Protein AF-A0A1I7H6X7-F1 (afdb_monomer_lite)

Secondary structure (DSSP, 8-state):
----PPPHHHHHHHHHHHHHHHHHHHHHTTS-----SEEPTTSEEEEEB---TT-HHHHHHHHHHHHHHHHHHT-SEEEPPTTTTT-----S-TTSHHHHHHHHS-B-TTSHHHHHHHHHHHHHT-EEEEEEEEEETTEEEEEEEEEEEE-TTS-EEEEE-SS--S-TTBPPP---EEEEETTEEEEE--THHHHH-HHHHHHHHHHT--EEEEEE---S-S--SSSSSS--HHHHHHHHHHHHHHHHHHH--EEEEEEBEEEEEEEPTTTSSEEEEEE---EEEEEETTEEEEEESEETTEEP-S--EEEE-SS-EESTTSPPPHHHH-TT--HHHHHHHHHHHHHHHHTT---------SS--EEEEEE-PPPTT-HHHHHHHHHHHHHHHHHTT-SEEE--TTTTT-SS---TTT-TT-SHHHHHHHH-B-SS-HHHHHHHHHHHHHT-EEEEEEEE--TT--EEEEETTTTTEEEEEEEEEEEEE-TTS-EEEEE-SS--GGGGGTEE-----EEEEETTEEEEE--THHHHH-HHHHHHHHHTTEEEEEEEE---S-HHHHHHHHHHIIIII--EEEEEE--EE-S-EETTTTEETT-EE----EEEEE-B-TTS-B---TTT--SEEEEESSTTSTTHHHHTT--SEEEEEE---TT-S---TT--HHHHHHHHHHHHHHHSTT---SSSS----------S--S-TT---EEES---TT-EEEEEEEEEETTEEEEEEEEE-SSS-----EEEEEGGGSS-SS----EEE-TTS-EEEPP-EEETTEEEE-GGG-----S-------------------------------------------------------------------PPPP---------------

pLDDT: mean 74.6, std 25.91, range [21.03, 98.88]

Foldseek 3Di:
DDDDDPPPVNVVVVVVVVVVVVVVVVVVVPDDLQQDLKQFFLQEKFWQAAADAQCLVVLLVVVVVQLVVSLVSNHAEYAAAAASRHFAAADADLPDPRLCSQLVVAEAQPGPSLQVVLVSLLVSQHKYKYWGWHYDVPDSSATFTWIWIRGNNSDIDIDGAQQDNRHDRHDHDQAWDWDQDSNGIETEHEACCQQFPVLNLVLSLLVPAQEYEYRYEDFLPADPQPPPPDRDPQLVQQSVLLRVFLSQLQALHKYFYYYYAAATDDQDPVPRTHPTHHWTQTWTWHDDLAGIDTQWQDDPSGGDTHDTDMIIGRGMDRSPPRDRHCSPPFPLDCLVLLLVLLVVLQVCVVVVHDLWDFDAFQQFFWEKFFAAAADALCLPVLLVVVVVQLVVCLVVLGAEYEYAFASSHFDWAADCVPDPQRTDQSSQQVPAAAVVGDSLQVVLVSLQVSQHKYKYWGWHADPVGWDWFQQPPPPRDIDTATFTWIWIHGNNSDIDIDGASGDDDRNSSHYDGDSDWDWDQDPRWIETEHEACCQLHPCSSLLSCQSVTAAEYEYRYEDQGDLSSCCSRNVSSCVNSLHWYWYYYYAAAGYDQDPVVRAGPSGGTQTQTWGKHADADPVRDQHANPVRSHRMDTFDQHPNYPCCVPCPRRDGDMTIDRYGSGGRGGDVSSPDSNSSSLSSLVSCVVPPPPDDRPDDPDNSPDVDPPDPDDPPPAFDKDKDDDDDPAKDWDFPDWDDDPFAIDTWTDIDDPDDDDFWIKMWGALVRPPDNPDWWWFDADPVGDTHTFDWDQDPRITIHGDVRDDGDDDDTTDDDDDDDDDDDDDDDPDDDDYDDDDDDDDDDDDDDDDDDDDDDDDDDDDDDDDDDDDDDDDDDDDDDDDDDDDDDDDDDDDDD

Structure (mmCIF, N/CA/C/O backbone):
data_AF-A0A1I7H6X7-F1
#
_entry.id   AF-A0A1I7H6X7-F1
#
loop_
_atom_site.group_PDB
_atom_site.id
_atom_site.type_symbol
_atom_site.label_atom_id
_atom_site.label_alt_id
_atom_site.label_comp_id
_atom_site.label_asym_id
_atom_site.label_entity_id
_atom_site.label_seq_id
_atom_site.pdbx_PDB_ins_code
_atom_site.Cartn_x
_atom_site.Cartn_y
_atom_site.Cartn_z
_atom_site.occupancy
_atom_site.B_iso_or_equiv
_atom_site.auth_seq_id
_atom_site.auth_comp_id
_atom_site.auth_asym_id
_atom_site.auth_atom_id
_atom_site.pdbx_PDB_model_num
ATOM 1 N N . MET A 1 1 ? -55.659 23.088 49.151 1.00 31.97 1 MET A N 1
ATOM 2 C CA . MET A 1 1 ? -56.418 23.938 48.207 1.00 31.97 1 MET A CA 1
ATOM 3 C C . MET A 1 1 ? -56.781 23.114 46.980 1.00 31.97 1 MET A C 1
ATOM 5 O O . MET A 1 1 ? -55.893 22.635 46.300 1.00 31.97 1 MET A O 1
ATOM 9 N N . ASN A 1 2 ? -58.086 22.910 46.794 1.00 30.80 2 ASN A N 1
ATOM 10 C CA . ASN A 1 2 ? -58.845 22.495 45.610 1.00 30.80 2 ASN A CA 1
ATOM 11 C C . ASN A 1 2 ? -58.194 21.657 44.495 1.00 30.80 2 ASN A C 1
ATOM 13 O O . ASN A 1 2 ? -57.480 22.168 43.637 1.00 30.80 2 ASN A O 1
ATOM 17 N N . ASN A 1 3 ? -58.695 20.418 44.410 1.00 39.78 3 ASN A N 1
ATOM 18 C CA . ASN A 1 3 ? -59.071 19.731 43.174 1.00 39.78 3 ASN A CA 1
ATOM 19 C C . ASN A 1 3 ? -59.472 20.715 42.059 1.00 39.78 3 ASN A C 1
ATOM 21 O O . ASN A 1 3 ? -60.599 21.213 42.028 1.00 39.78 3 ASN A O 1
ATOM 25 N N . LYS A 1 4 ? -58.587 20.927 41.089 1.00 40.12 4 LYS A N 1
ATOM 26 C CA . LYS A 1 4 ? -58.998 21.261 39.727 1.00 40.12 4 LYS A CA 1
ATOM 27 C C . LYS A 1 4 ? -58.548 20.118 38.836 1.00 40.12 4 LYS A C 1
ATOM 29 O O . LYS A 1 4 ? -57.389 20.040 38.451 1.00 40.12 4 LYS A O 1
ATOM 34 N N . ARG A 1 5 ? -59.493 19.224 38.523 1.00 46.19 5 ARG A N 1
ATOM 35 C CA . ARG A 1 5 ? -59.381 18.335 37.363 1.00 46.19 5 ARG A CA 1
ATOM 36 C C . ARG A 1 5 ? -59.012 19.215 36.170 1.00 46.19 5 ARG A C 1
ATOM 38 O O . ARG A 1 5 ? -59.800 20.098 35.821 1.00 46.19 5 ARG A O 1
ATOM 45 N N . LEU A 1 6 ? -57.844 18.993 35.561 1.00 42.28 6 LEU A N 1
ATOM 46 C CA . LEU A 1 6 ? -57.601 19.513 34.220 1.00 42.28 6 LEU A CA 1
ATOM 47 C C . LEU A 1 6 ? -58.774 19.042 33.358 1.00 42.28 6 LEU A C 1
ATOM 49 O O . LEU A 1 6 ? -59.101 17.854 33.326 1.00 42.28 6 LEU A O 1
ATOM 53 N N . SER A 1 7 ? -59.475 19.984 32.728 1.00 57.25 7 SER A N 1
ATOM 54 C CA . SER A 1 7 ? -60.558 19.623 31.817 1.00 57.25 7 SER A CA 1
ATOM 55 C C . SER A 1 7 ? -59.994 18.716 30.719 1.00 57.25 7 SER A C 1
ATOM 57 O O . SER A 1 7 ? -58.844 18.895 30.315 1.00 57.25 7 SER A O 1
ATOM 59 N N . LYS A 1 8 ? -60.792 17.775 30.194 1.00 48.25 8 LYS A N 1
ATOM 60 C CA . LYS A 1 8 ? -60.383 16.928 29.054 1.00 48.25 8 LYS A CA 1
ATOM 61 C C . LYS A 1 8 ? -59.762 17.751 27.913 1.00 48.25 8 LYS A C 1
ATOM 63 O O . LYS A 1 8 ? -58.825 17.289 27.282 1.00 48.25 8 LYS A O 1
ATOM 68 N N . LYS A 1 9 ? -60.218 18.994 27.707 1.00 47.84 9 LYS A N 1
ATOM 69 C CA . LYS A 1 9 ? -59.660 19.922 26.709 1.00 47.84 9 LYS A CA 1
ATOM 70 C C . LYS A 1 9 ? -58.225 20.366 27.016 1.00 47.84 9 LYS A C 1
ATOM 72 O O . LYS A 1 9 ? -57.430 20.467 26.095 1.00 47.84 9 LYS A O 1
ATOM 77 N N . ALA A 1 10 ? -57.881 20.591 28.285 1.00 48.34 10 ALA A N 1
ATOM 78 C CA . ALA A 1 10 ? -56.528 20.972 28.691 1.00 48.34 10 ALA A CA 1
ATOM 79 C C . ALA A 1 10 ? -55.545 19.791 28.593 1.00 48.34 10 ALA A C 1
ATOM 81 O O . ALA A 1 10 ? -54.411 19.980 28.172 1.00 48.34 10 ALA A O 1
ATOM 82 N N . LEU A 1 11 ? -55.999 18.569 28.898 1.00 47.72 11 LEU A N 1
ATOM 83 C CA . LEU A 1 11 ? -55.197 17.353 28.718 1.00 47.72 11 LEU A CA 1
ATOM 84 C C . LEU A 1 11 ? -54.934 17.060 27.230 1.00 47.72 11 LEU A C 1
ATOM 86 O O . LEU A 1 11 ? -53.812 16.745 26.856 1.00 47.72 11 LEU A O 1
ATOM 90 N N . VAL A 1 12 ? -55.948 17.238 26.374 1.00 61.28 12 VAL A N 1
ATOM 91 C CA . VAL A 1 12 ? -55.813 17.102 24.912 1.00 61.28 12 VAL A CA 1
ATOM 92 C C . VAL A 1 12 ? -54.891 18.175 24.329 1.00 61.28 12 VAL A C 1
ATOM 94 O O . VAL A 1 12 ? -54.122 17.870 23.424 1.00 61.28 12 VAL A O 1
ATOM 97 N N . MET A 1 13 ? -54.909 19.404 24.858 1.00 54.19 13 MET A N 1
ATOM 98 C CA . MET A 1 13 ? -53.988 20.466 24.433 1.00 54.19 13 MET A CA 1
ATOM 99 C C . MET A 1 13 ? -52.534 20.157 24.798 1.00 54.19 13 MET A C 1
ATOM 101 O O . MET A 1 13 ? -51.664 20.339 23.958 1.00 54.19 13 MET A O 1
ATOM 105 N N . VAL A 1 14 ? -52.271 19.659 26.011 1.00 58.41 14 VAL A N 1
ATOM 106 C CA . VAL A 1 14 ? -50.914 19.273 26.439 1.00 58.41 14 VAL A CA 1
ATOM 107 C C . VAL A 1 14 ? -50.413 18.071 25.640 1.00 58.41 14 VAL A C 1
ATOM 109 O O . VAL A 1 14 ? -49.290 18.102 25.153 1.00 58.41 14 VAL A O 1
ATOM 112 N N . LEU A 1 15 ? -51.257 17.056 25.428 1.00 52.25 15 LEU A N 1
ATOM 113 C CA . LEU A 1 15 ? -50.909 15.904 24.591 1.00 52.25 15 LEU A CA 1
ATOM 114 C C . LEU A 1 15 ? -50.680 16.304 23.133 1.00 52.25 15 LEU A C 1
ATOM 116 O O . LEU A 1 15 ? -49.720 15.836 22.543 1.00 52.25 15 LEU A O 1
ATOM 120 N N . SER A 1 16 ? -51.495 17.204 22.573 1.00 53.12 16 SER A N 1
ATOM 121 C CA . SER A 1 16 ? -51.290 17.712 21.210 1.00 53.12 16 SER A CA 1
ATOM 122 C C . SER A 1 16 ? -50.018 18.545 21.111 1.00 53.12 16 SER A C 1
ATOM 124 O O . SER A 1 16 ? -49.319 18.440 20.115 1.00 53.12 16 SER A O 1
ATOM 126 N N . LEU A 1 17 ? -49.678 19.341 22.130 1.00 46.53 17 LEU A N 1
ATOM 127 C CA . LEU A 1 17 ? -48.431 20.107 22.163 1.00 46.53 17 LEU A CA 1
ATOM 128 C C . LEU A 1 17 ? -47.205 19.187 22.250 1.00 46.53 17 LEU A C 1
ATOM 130 O O . LEU A 1 17 ? -46.254 19.406 21.514 1.00 46.53 17 LEU A O 1
ATOM 134 N N . ILE A 1 18 ? -47.249 18.132 23.073 1.00 53.28 18 ILE A N 1
ATOM 135 C CA . ILE A 1 18 ? -46.191 17.109 23.144 1.00 53.28 18 ILE A CA 1
ATOM 136 C C . ILE A 1 18 ? -46.084 16.373 21.808 1.00 53.28 18 ILE A C 1
ATOM 138 O O . ILE A 1 18 ? -44.989 16.251 21.280 1.00 53.28 18 ILE A O 1
ATOM 142 N N . PHE A 1 19 ? -47.210 15.970 21.212 1.00 45.06 19 PHE A N 1
ATOM 143 C CA . PHE A 1 19 ? -47.220 15.315 19.904 1.00 45.06 19 PHE A CA 1
ATOM 144 C C . PHE A 1 19 ? -46.699 16.243 18.809 1.00 45.06 19 PHE A C 1
ATOM 146 O O . PHE A 1 19 ? -45.991 15.790 17.928 1.00 45.06 19 PHE A O 1
ATOM 153 N N . THR A 1 20 ? -46.999 17.542 18.876 1.00 39.69 20 THR A N 1
ATOM 154 C CA . THR A 1 20 ? -46.531 18.522 17.890 1.00 39.69 20 THR A CA 1
ATOM 155 C C . THR A 1 20 ? -45.043 18.785 18.084 1.00 39.69 20 THR A C 1
ATOM 157 O O . THR A 1 20 ? -44.326 18.805 17.101 1.00 39.69 20 THR A O 1
ATOM 160 N N . ILE A 1 21 ? -44.541 18.912 19.317 1.00 40.44 21 ILE A N 1
ATOM 161 C CA . ILE A 1 21 ? -43.106 19.065 19.612 1.00 40.44 21 ILE A CA 1
ATOM 162 C C . ILE A 1 21 ? -42.331 17.810 19.193 1.00 40.44 21 ILE A C 1
ATOM 164 O O . ILE A 1 21 ? -41.343 17.944 18.480 1.00 40.44 21 ILE A O 1
ATOM 168 N N . SER A 1 22 ? -42.808 16.609 19.539 1.00 36.62 22 SER A N 1
ATOM 169 C CA . SER A 1 22 ? -42.220 15.339 19.093 1.00 36.62 22 SER A CA 1
ATOM 170 C C . SER A 1 22 ? -42.261 15.195 17.575 1.00 36.62 22 SER A C 1
ATOM 172 O O . SER A 1 22 ? -41.242 14.852 16.995 1.00 36.62 22 SER A O 1
ATOM 174 N N . TYR A 1 23 ? -43.384 15.527 16.925 1.00 36.34 23 TYR A N 1
ATOM 175 C CA . TYR A 1 23 ? -43.516 15.459 15.468 1.00 36.34 23 TYR A CA 1
ATOM 176 C C . TYR A 1 23 ? -42.608 16.480 14.770 1.00 36.34 23 TYR A C 1
ATOM 178 O O . TYR A 1 23 ? -41.973 16.150 13.775 1.00 36.34 23 TYR A O 1
ATOM 186 N N . THR A 1 24 ? -42.487 17.691 15.328 1.00 35.56 24 THR A N 1
ATOM 187 C CA . THR A 1 24 ? -41.616 18.755 14.801 1.00 35.56 24 THR A CA 1
ATOM 188 C C . THR A 1 24 ? -40.138 18.383 14.970 1.00 35.56 24 THR A C 1
ATOM 190 O O . THR A 1 24 ? -39.366 18.577 14.038 1.00 35.56 24 THR A O 1
ATOM 193 N N . LEU A 1 25 ? -39.751 17.777 16.103 1.00 35.75 25 LEU A N 1
ATOM 194 C CA . LEU A 1 25 ? -38.408 17.225 16.345 1.00 35.75 25 LEU A CA 1
ATOM 195 C C . LEU A 1 25 ? -38.080 16.077 15.381 1.00 35.75 25 LEU A C 1
ATOM 197 O O . LEU A 1 25 ? -37.001 16.076 14.796 1.00 35.75 25 LEU A O 1
ATOM 201 N N . THR A 1 26 ? -39.015 15.151 15.134 1.00 33.75 26 THR A N 1
ATOM 202 C CA . THR A 1 26 ? -38.820 14.089 14.131 1.00 33.75 26 THR A CA 1
ATOM 203 C C . THR A 1 26 ? -38.744 14.629 12.705 1.00 33.75 26 THR A C 1
ATOM 205 O O . THR A 1 26 ? -37.977 14.104 11.911 1.00 33.75 26 THR A O 1
ATOM 208 N N . THR A 1 27 ? -39.480 15.695 12.364 1.00 32.78 27 THR A N 1
ATOM 209 C CA . THR A 1 27 ? -39.373 16.318 11.033 1.00 32.78 27 THR A CA 1
ATOM 210 C C . THR A 1 27 ? -38.119 17.176 10.864 1.00 32.78 27 THR A C 1
ATOM 212 O O . THR A 1 27 ? -37.673 17.328 9.735 1.00 32.78 27 THR A O 1
ATOM 215 N N . PHE A 1 28 ? -37.522 17.696 11.946 1.00 36.50 28 PHE A N 1
ATOM 216 C CA . PHE A 1 28 ? -36.198 18.336 11.900 1.00 36.50 28 PHE A CA 1
ATOM 217 C C . PHE A 1 28 ? -35.056 17.309 11.807 1.00 36.50 28 PHE A C 1
ATOM 219 O O . PHE A 1 28 ? -34.058 17.600 11.162 1.00 36.50 28 PHE A O 1
ATOM 226 N N . LYS A 1 29 ? -35.212 16.097 12.369 1.00 36.62 29 LYS A N 1
ATOM 227 C CA . LYS A 1 29 ? -34.261 14.978 12.174 1.00 36.62 29 LYS A CA 1
ATOM 228 C C . LYS A 1 29 ? -34.338 14.344 10.767 1.00 36.62 29 LYS A C 1
ATOM 230 O O . LYS A 1 29 ? -33.468 13.558 10.423 1.00 36.62 29 LYS A O 1
ATOM 235 N N . ALA A 1 30 ? -35.348 14.675 9.953 1.00 31.22 30 ALA A N 1
ATOM 236 C CA . ALA A 1 30 ? -35.587 14.075 8.632 1.00 31.22 30 ALA A CA 1
ATOM 237 C C . ALA A 1 30 ? -35.355 15.040 7.448 1.00 31.22 30 ALA A C 1
ATOM 239 O O . ALA A 1 30 ? -35.985 14.898 6.396 1.00 31.22 30 ALA A O 1
ATOM 240 N N . GLU A 1 31 ? -34.473 16.035 7.592 1.00 34.81 31 GLU A N 1
ATOM 241 C CA . GLU A 1 31 ? -33.836 16.634 6.415 1.00 34.81 31 GLU A CA 1
ATOM 242 C C . GLU A 1 31 ? -32.860 15.605 5.834 1.00 34.81 31 GLU A C 1
ATOM 244 O O . GLU A 1 31 ? -32.104 14.975 6.570 1.00 34.81 31 GLU A O 1
ATOM 249 N N . ALA A 1 32 ? -32.903 15.387 4.516 1.00 37.00 32 ALA A N 1
ATOM 250 C CA . ALA A 1 32 ? -31.919 14.545 3.845 1.00 37.00 32 ALA A CA 1
ATOM 251 C C . ALA A 1 32 ? -30.519 15.028 4.250 1.00 37.00 32 ALA A C 1
ATOM 253 O O . ALA A 1 32 ? -30.224 16.200 4.011 1.00 37.00 32 ALA A O 1
ATOM 254 N N . LYS A 1 33 ? -29.697 14.161 4.873 1.00 45.56 33 LYS A N 1
ATOM 255 C CA . LYS A 1 33 ? -28.297 14.458 5.218 1.00 45.56 33 LYS A CA 1
ATOM 256 C C . LYS A 1 33 ? -27.623 14.994 3.956 1.00 45.56 33 LYS A C 1
ATOM 258 O O . LYS A 1 33 ? -27.317 14.250 3.027 1.00 45.56 33 LYS A O 1
ATOM 263 N N . THR A 1 34 ? -27.470 16.311 3.862 1.00 45.78 34 THR A N 1
ATOM 264 C CA . THR A 1 34 ? -26.656 16.908 2.814 1.00 45.78 34 THR A CA 1
ATOM 265 C C . THR A 1 34 ? -25.229 16.632 3.227 1.00 45.78 34 THR A C 1
ATOM 267 O O . THR A 1 34 ? -24.783 17.220 4.211 1.00 45.78 34 THR A O 1
ATOM 270 N N . ASN A 1 35 ? -24.547 15.728 2.523 1.00 60.66 35 ASN A N 1
ATOM 271 C CA . ASN A 1 35 ? -23.136 15.469 2.783 1.00 60.66 35 ASN A CA 1
ATOM 272 C C . ASN A 1 35 ? -22.387 16.806 2.800 1.00 60.66 35 ASN A C 1
ATOM 274 O O . ASN A 1 35 ? -22.379 17.542 1.807 1.00 60.66 35 ASN A O 1
ATOM 278 N N . SER A 1 36 ? -21.814 17.137 3.953 1.00 69.81 36 SER A N 1
ATOM 279 C CA . SER A 1 36 ? -20.851 18.206 4.079 1.00 69.81 36 SER A CA 1
ATOM 280 C C . SER A 1 36 ? -19.581 17.732 3.394 1.00 69.81 36 SER A C 1
ATOM 282 O O . SER A 1 36 ? -18.878 16.841 3.859 1.00 69.81 36 SER A O 1
ATOM 284 N N . ASP A 1 37 ? -19.273 18.364 2.269 1.00 82.19 37 ASP A N 1
ATOM 285 C CA . ASP A 1 37 ? -18.022 18.183 1.532 1.00 82.19 37 ASP A CA 1
ATOM 286 C C . ASP A 1 37 ? -16.785 18.678 2.326 1.00 82.19 37 ASP A C 1
ATOM 288 O O . ASP A 1 37 ? -15.657 18.629 1.829 1.00 82.19 37 ASP A O 1
ATOM 292 N N . ILE A 1 38 ? -17.003 19.188 3.543 1.00 90.69 38 ILE A N 1
ATOM 293 C CA . ILE A 1 38 ? -16.049 19.894 4.389 1.00 90.69 38 ILE A CA 1
ATOM 294 C C . ILE A 1 38 ? -16.152 19.366 5.827 1.00 90.69 38 ILE A C 1
ATOM 296 O O . ILE A 1 38 ? -17.246 19.299 6.386 1.00 90.69 38 ILE A O 1
ATOM 300 N N . ILE A 1 39 ? -15.007 19.068 6.440 1.00 94.50 39 ILE A N 1
ATOM 301 C CA . ILE A 1 39 ? -14.871 18.922 7.895 1.00 94.50 39 ILE A CA 1
ATOM 302 C C . ILE A 1 39 ? -14.344 20.252 8.430 1.00 94.50 39 ILE A C 1
ATOM 304 O O . ILE A 1 39 ? -13.241 20.677 8.071 1.00 94.50 39 ILE A O 1
ATOM 308 N N . GLY A 1 40 ? -15.127 20.924 9.266 1.00 95.00 40 GLY A N 1
ATOM 309 C CA . GLY A 1 40 ? -14.754 22.187 9.883 1.00 95.00 40 GLY A CA 1
ATOM 310 C C . GLY A 1 40 ? -13.533 22.047 10.787 1.00 95.00 40 GLY A C 1
ATOM 311 O O . GLY A 1 40 ? -13.153 20.956 11.217 1.00 95.00 40 GLY A O 1
ATOM 312 N N . LYS A 1 41 ? -12.883 23.174 11.083 1.00 95.81 41 LYS A N 1
ATOM 313 C CA . LYS A 1 41 ? -11.812 23.198 12.083 1.00 95.81 41 LYS A CA 1
ATOM 314 C C . LYS A 1 41 ? -12.345 22.658 13.419 1.00 95.81 41 LYS A C 1
ATOM 316 O O . LYS A 1 41 ? -13.419 23.066 13.841 1.00 95.81 41 LYS A O 1
ATOM 321 N N . ASP A 1 42 ? -11.553 21.815 14.075 1.00 96.56 42 ASP A N 1
ATOM 322 C CA . ASP A 1 42 ? -11.867 21.168 15.351 1.00 96.56 42 ASP A CA 1
ATOM 323 C C . ASP A 1 42 ? -13.015 20.130 15.318 1.00 96.56 42 ASP A C 1
ATOM 325 O O . ASP A 1 42 ? -13.368 19.596 16.365 1.00 96.56 42 ASP A O 1
ATOM 329 N N . GLU A 1 43 ? -13.561 19.776 14.145 1.00 97.31 43 GLU A N 1
ATOM 330 C CA . GLU A 1 43 ? -14.683 18.826 14.024 1.00 97.31 43 GLU A CA 1
ATOM 331 C C . GLU A 1 43 ? -14.261 17.342 13.957 1.00 97.31 43 GLU A C 1
ATOM 333 O O . GLU A 1 43 ? -15.085 16.466 14.218 1.00 97.31 43 GLU A O 1
ATOM 338 N N . LEU A 1 44 ? -12.994 17.034 13.657 1.00 98.19 44 LEU A N 1
ATOM 339 C CA . LEU A 1 44 ? -12.445 15.672 13.649 1.00 98.19 44 LEU A CA 1
ATOM 340 C C . LEU A 1 44 ? -11.328 15.545 14.682 1.00 98.19 44 LEU A C 1
ATOM 342 O O . LEU A 1 44 ? -10.366 16.320 14.669 1.00 98.19 44 LEU A O 1
ATOM 346 N N . ALA A 1 45 ? -11.426 14.530 15.538 1.00 98.12 45 ALA A N 1
ATOM 347 C CA . ALA A 1 45 ? -10.466 14.283 16.598 1.00 98.12 45 ALA A CA 1
ATOM 348 C C . ALA A 1 45 ? -9.929 12.848 16.620 1.00 98.12 45 ALA A C 1
ATOM 350 O O . ALA A 1 45 ? -10.642 11.880 16.364 1.00 98.12 45 ALA A O 1
ATOM 351 N N . VAL A 1 46 ? -8.660 12.731 16.998 1.00 98.12 46 VAL A N 1
ATOM 352 C CA . VAL A 1 46 ? -7.983 11.483 17.367 1.00 98.12 46 VAL A CA 1
ATOM 353 C C . VAL A 1 46 ? -7.446 11.616 18.792 1.00 98.12 46 VAL A C 1
ATOM 355 O O . VAL A 1 46 ? -7.164 12.726 19.253 1.00 98.12 46 VAL A O 1
ATOM 358 N N . VAL A 1 47 ? -7.291 10.504 19.503 1.00 97.19 47 VAL A N 1
ATOM 359 C CA . VAL A 1 47 ? -6.899 10.497 20.918 1.00 97.19 47 VAL A CA 1
ATOM 360 C C . VAL A 1 47 ? -5.603 9.718 21.115 1.00 97.19 47 VAL A C 1
ATOM 362 O O . VAL A 1 47 ? -5.530 8.517 20.852 1.00 97.19 47 VAL A O 1
ATOM 365 N N . ASN A 1 48 ? -4.584 10.378 21.666 1.00 95.00 48 ASN A N 1
ATOM 366 C CA . ASN A 1 48 ? -3.511 9.646 22.333 1.00 95.00 48 ASN A CA 1
ATOM 367 C C . ASN A 1 48 ? -4.083 9.124 23.651 1.00 95.00 48 ASN A C 1
ATOM 369 O O . ASN A 1 48 ? -4.281 9.905 24.580 1.00 95.00 48 ASN A O 1
ATOM 373 N N . PHE A 1 49 ? -4.394 7.834 23.726 1.00 95.88 49 PHE A N 1
ATOM 374 C CA . PHE A 1 49 ? -5.117 7.278 24.870 1.00 95.88 49 PHE A CA 1
ATOM 375 C C . PHE A 1 49 ? -4.216 6.383 25.719 1.00 95.88 49 PHE A C 1
ATOM 377 O O . PHE A 1 49 ? -3.571 5.473 25.197 1.00 95.88 49 PHE A O 1
ATOM 384 N N . MET A 1 50 ? -4.157 6.652 27.024 1.00 94.88 50 MET A N 1
ATOM 385 C CA . MET A 1 50 ? -3.439 5.818 27.986 1.00 94.88 50 MET A CA 1
ATOM 386 C C . MET A 1 50 ? -4.431 4.898 28.689 1.00 94.88 50 MET A C 1
ATOM 388 O O . MET A 1 50 ? -5.292 5.360 29.436 1.00 94.88 50 MET A O 1
ATOM 392 N N . THR A 1 51 ? -4.293 3.596 28.470 1.00 95.00 51 THR A N 1
ATOM 393 C CA . THR A 1 51 ? -5.121 2.576 29.115 1.00 95.00 51 THR A CA 1
ATOM 394 C C . THR A 1 51 ? -4.594 2.225 30.502 1.00 95.00 51 THR A C 1
ATOM 396 O O . THR A 1 51 ? -3.393 2.231 30.773 1.00 95.00 51 THR A O 1
ATOM 399 N N . LYS A 1 52 ? -5.507 1.844 31.393 1.00 95.25 52 LYS A N 1
ATOM 400 C CA . LYS A 1 52 ? -5.219 0.992 32.545 1.00 95.25 52 LYS A CA 1
ATOM 401 C C . LYS A 1 52 ? -5.536 -0.442 32.150 1.00 95.25 52 LYS A C 1
ATOM 403 O O . LYS A 1 52 ? -6.702 -0.815 32.023 1.00 95.25 52 LYS A O 1
ATOM 408 N N . TRP A 1 53 ? -4.491 -1.228 31.928 1.00 95.56 53 TRP A N 1
ATOM 409 C CA . TRP A 1 53 ? -4.621 -2.597 31.444 1.00 95.56 53 TRP A CA 1
ATOM 410 C C . TRP A 1 53 ? -5.549 -3.449 32.328 1.00 95.56 53 TRP A C 1
ATOM 412 O O . TRP A 1 53 ? -5.351 -3.539 33.541 1.00 95.56 53 TRP A O 1
ATOM 422 N N . GLY A 1 54 ? -6.563 -4.061 31.717 1.00 94.12 54 GLY A N 1
ATOM 423 C CA . GLY A 1 54 ? -7.576 -4.898 32.364 1.00 94.12 54 GLY A CA 1
ATOM 424 C C . GLY A 1 54 ? -8.636 -4.148 33.185 1.00 94.12 54 GLY A C 1
ATOM 425 O O . GLY A 1 54 ? -9.600 -4.768 33.620 1.00 94.12 54 GLY A O 1
ATOM 426 N N . ASP A 1 55 ? -8.508 -2.833 33.396 1.00 96.38 55 ASP A N 1
ATOM 427 C CA . ASP A 1 55 ? -9.477 -2.027 34.155 1.00 96.38 55 ASP A CA 1
ATOM 428 C C . ASP A 1 55 ? -10.463 -1.331 33.207 1.00 96.38 55 ASP A C 1
ATOM 430 O O . ASP A 1 55 ? -10.367 -0.135 32.910 1.00 96.38 55 ASP A O 1
ATOM 434 N N . LYS A 1 56 ? -11.418 -2.123 32.710 1.00 96.25 56 LYS A N 1
ATOM 435 C CA . LYS A 1 56 ? -12.431 -1.681 31.745 1.00 96.25 56 LYS A CA 1
ATOM 436 C C . LYS A 1 56 ? -13.230 -0.472 32.231 1.00 96.25 56 LYS A C 1
ATOM 438 O O . LYS A 1 56 ? -13.457 0.467 31.472 1.00 96.25 56 LYS A O 1
ATOM 443 N N . GLU A 1 57 ? -13.636 -0.464 33.498 1.00 97.44 57 GLU A N 1
ATOM 444 C CA . GLU A 1 57 ? -14.437 0.627 34.060 1.00 97.44 57 GLU A CA 1
ATOM 445 C C . GLU A 1 57 ? -13.654 1.947 34.077 1.00 97.44 57 GLU A C 1
ATOM 447 O O . GLU A 1 57 ? -14.177 2.984 33.656 1.00 97.44 57 GLU A O 1
ATOM 452 N N . ALA A 1 58 ? -12.390 1.926 34.514 1.00 97.88 58 ALA A N 1
ATOM 453 C CA . ALA A 1 58 ? -11.564 3.126 34.517 1.00 97.88 58 ALA A CA 1
ATOM 454 C C . ALA A 1 58 ? -11.291 3.655 33.103 1.00 97.88 58 ALA A C 1
ATOM 456 O O . ALA A 1 58 ? -11.312 4.872 32.902 1.00 97.88 58 ALA A O 1
ATOM 457 N N . ASN A 1 59 ? -11.069 2.763 32.136 1.00 98.38 59 ASN A N 1
ATOM 458 C CA . ASN A 1 59 ? -10.845 3.143 30.744 1.00 98.38 59 ASN A CA 1
ATOM 459 C C . ASN A 1 59 ? -12.092 3.781 30.130 1.00 98.38 59 ASN A C 1
ATOM 461 O O . ASN A 1 59 ? -11.997 4.874 29.578 1.00 98.38 59 ASN A O 1
ATOM 465 N N . ILE A 1 60 ? -13.270 3.168 30.299 1.00 98.56 60 ILE A N 1
ATOM 466 C CA . ILE A 1 60 ? -14.541 3.724 29.809 1.00 98.56 60 ILE A CA 1
ATOM 467 C C . ILE A 1 60 ? -14.801 5.105 30.419 1.00 98.56 60 ILE A C 1
ATOM 469 O O . ILE A 1 60 ? -15.199 6.019 29.704 1.00 98.56 60 ILE A O 1
ATOM 473 N N . ASN A 1 61 ? -14.558 5.292 31.719 1.00 98.50 61 ASN A N 1
ATOM 474 C CA . ASN A 1 61 ? -14.728 6.603 32.351 1.00 98.50 61 ASN A CA 1
ATOM 475 C C . ASN A 1 61 ? -13.771 7.651 31.758 1.00 98.50 61 ASN A C 1
ATOM 477 O O . ASN A 1 61 ? -14.205 8.753 31.444 1.00 98.50 61 ASN A O 1
ATOM 481 N N . SER A 1 62 ? -12.506 7.295 31.513 1.00 98.25 62 SER A N 1
ATOM 482 C CA . SER A 1 62 ? -11.562 8.204 30.852 1.00 98.25 62 SER A CA 1
ATOM 483 C C . SER A 1 62 ? -11.950 8.505 29.401 1.00 98.25 62 SER A C 1
ATOM 485 O O . SER A 1 62 ? -11.773 9.633 28.950 1.00 98.25 62 SER A O 1
ATOM 487 N N . MET A 1 63 ? -12.482 7.528 28.660 1.00 98.69 63 MET A N 1
ATOM 488 C CA . MET A 1 63 ? -13.010 7.761 27.313 1.00 98.69 63 MET A CA 1
ATOM 489 C C . MET A 1 63 ? -14.166 8.763 27.350 1.00 98.69 63 MET A C 1
ATOM 491 O O . MET A 1 63 ? -14.208 9.665 26.519 1.00 98.69 63 MET A O 1
ATOM 495 N N . ILE A 1 64 ? -15.068 8.647 28.329 1.00 98.75 64 ILE A N 1
ATOM 496 C CA . ILE A 1 64 ? -16.181 9.586 28.517 1.00 98.75 64 ILE A CA 1
ATOM 497 C C . ILE A 1 64 ? -15.664 10.996 28.805 1.00 98.75 64 ILE A C 1
ATOM 499 O O . ILE A 1 64 ? -16.142 11.932 28.173 1.00 98.75 64 ILE A O 1
ATOM 503 N N . ASP A 1 65 ? -14.640 11.155 29.648 1.00 98.50 65 ASP A N 1
ATOM 504 C CA . ASP A 1 65 ? -14.020 12.466 29.895 1.00 98.50 65 ASP A CA 1
ATOM 505 C C . ASP A 1 65 ? -13.497 13.104 28.587 1.00 98.50 65 ASP A C 1
ATOM 507 O O . ASP A 1 65 ? -13.713 14.291 28.332 1.00 98.50 65 ASP A O 1
ATOM 511 N N . TYR A 1 66 ? -12.859 12.314 27.713 1.00 98.56 66 TYR A N 1
ATOM 512 C CA . TYR A 1 66 ? -12.402 12.783 26.396 1.00 98.56 66 TYR A CA 1
ATOM 513 C C . TYR A 1 66 ? -13.553 13.101 25.439 1.00 98.56 66 TYR A C 1
ATOM 515 O O . TYR A 1 66 ? -13.473 14.071 24.686 1.00 98.56 66 TYR A O 1
ATOM 523 N N . ILE A 1 67 ? -14.620 12.303 25.460 1.00 98.81 67 ILE A N 1
ATOM 524 C CA . ILE A 1 67 ? -15.839 12.527 24.675 1.00 98.81 67 ILE A CA 1
ATOM 525 C C . ILE A 1 67 ? -16.515 13.837 25.107 1.00 98.81 67 ILE A C 1
ATOM 527 O O . ILE A 1 67 ? -16.898 14.642 24.257 1.00 98.81 67 ILE A O 1
ATOM 531 N N . GLU A 1 68 ? -16.602 14.101 26.412 1.00 98.69 68 GLU A N 1
ATOM 532 C CA . GLU A 1 68 ? -17.107 15.360 26.961 1.00 98.69 68 GLU A CA 1
ATOM 533 C C . GLU A 1 68 ? -16.215 16.547 26.571 1.00 98.69 68 GLU A C 1
ATOM 535 O O . GLU A 1 68 ? -16.714 17.599 26.157 1.00 98.69 68 GLU A O 1
ATOM 540 N N . GLU A 1 69 ? -14.889 16.404 26.658 1.00 98.31 69 GLU A N 1
ATOM 541 C CA . GLU A 1 69 ? -13.946 17.427 26.195 1.00 98.31 69 GLU A CA 1
ATOM 542 C C . GLU A 1 69 ? -14.137 17.730 24.700 1.00 98.31 69 GLU A C 1
ATOM 544 O O . GLU A 1 69 ? -14.184 18.897 24.302 1.00 98.31 69 GLU A O 1
ATOM 549 N N . ALA A 1 70 ? -14.277 16.690 23.879 1.00 98.25 70 ALA A N 1
ATOM 550 C CA . ALA A 1 70 ? -14.467 16.788 22.438 1.00 98.25 70 ALA A CA 1
ATOM 551 C C . ALA A 1 70 ? -15.783 17.491 22.085 1.00 98.25 70 ALA A C 1
ATOM 553 O O . ALA A 1 70 ? -15.776 18.451 21.310 1.00 98.25 70 ALA A O 1
ATOM 554 N N . HIS A 1 71 ? -16.885 17.103 22.729 1.00 98.31 71 HIS A N 1
ATOM 555 C CA . HIS A 1 71 ? -18.174 17.775 22.583 1.00 98.31 71 HIS A CA 1
ATOM 556 C C . HIS A 1 71 ? -18.071 19.273 22.912 1.00 98.31 71 HIS A C 1
ATOM 558 O O . HIS A 1 71 ? -18.516 20.119 22.135 1.00 98.31 71 HIS A O 1
ATOM 564 N N . ASN A 1 72 ? -17.399 19.628 24.014 1.00 97.88 72 ASN A N 1
ATOM 565 C CA . ASN A 1 72 ? -17.192 21.025 24.412 1.00 97.88 72 ASN A CA 1
ATOM 566 C C . ASN A 1 72 ? -16.346 21.834 23.408 1.00 97.88 72 ASN A C 1
ATOM 568 O O . ASN A 1 72 ? -16.446 23.064 23.378 1.00 97.88 72 ASN A O 1
ATOM 572 N N . LYS A 1 73 ? -15.520 21.171 22.590 1.00 96.38 73 LYS A N 1
ATOM 573 C CA . LYS A 1 73 ? -14.747 21.786 21.498 1.00 96.38 73 LYS A CA 1
ATOM 574 C C . LYS A 1 73 ? -15.492 21.823 20.160 1.00 96.38 73 LYS A C 1
ATOM 576 O O . LYS A 1 73 ? -14.997 22.456 19.233 1.00 96.38 73 LYS A O 1
ATOM 581 N N . GLY A 1 74 ? -16.674 21.212 20.066 1.00 96.81 74 GLY A N 1
ATOM 582 C CA . GLY A 1 74 ? -17.453 21.132 18.829 1.00 96.81 74 GLY A CA 1
ATOM 583 C C . GLY A 1 74 ? -17.038 19.992 17.898 1.00 96.81 74 GLY A C 1
ATOM 584 O O . GLY A 1 74 ? -17.368 20.039 16.717 1.00 96.81 74 GLY A O 1
ATOM 585 N N . VAL A 1 75 ? -16.340 18.976 18.413 1.00 98.31 75 VAL A N 1
ATOM 586 C CA . VAL A 1 75 ? -15.996 17.770 17.649 1.00 98.31 75 VAL A CA 1
ATOM 587 C C . VAL A 1 75 ? -17.275 17.058 17.195 1.00 98.31 75 VAL A C 1
ATOM 589 O O . VAL A 1 75 ? -18.235 16.937 17.956 1.00 98.31 75 VAL A O 1
ATOM 592 N N . LYS A 1 76 ? -17.271 16.581 15.949 1.00 97.88 76 LYS A N 1
ATOM 593 C CA . LYS A 1 76 ? -18.344 15.803 15.312 1.00 97.88 76 LYS A CA 1
ATOM 594 C C . LYS A 1 76 ? -17.980 14.343 15.085 1.00 97.88 76 LYS A C 1
ATOM 596 O O . LYS A 1 76 ? -18.867 13.502 14.981 1.00 97.88 76 LYS A O 1
ATOM 601 N N . MET A 1 77 ? -16.690 14.028 15.073 1.00 98.62 77 MET A N 1
ATOM 602 C CA . MET A 1 77 ? -16.192 12.662 15.000 1.00 98.62 77 MET A CA 1
ATOM 603 C C . MET A 1 77 ? -14.942 12.507 15.863 1.00 98.62 77 MET A C 1
ATOM 605 O O . MET A 1 77 ? -13.949 13.203 15.646 1.00 98.62 77 MET A O 1
ATOM 609 N N . ILE A 1 78 ? -14.979 11.585 16.823 1.00 98.75 78 ILE A N 1
ATOM 610 C CA . ILE A 1 78 ? -13.845 11.236 17.683 1.00 98.75 78 ILE A CA 1
ATOM 611 C C . ILE A 1 78 ? -13.441 9.776 17.472 1.00 98.75 78 ILE A C 1
ATOM 613 O O . ILE A 1 78 ? -14.273 8.869 17.488 1.00 98.75 78 ILE A O 1
ATOM 617 N N . LEU A 1 79 ? -12.141 9.562 17.289 1.00 98.88 79 LEU A N 1
ATOM 618 C CA . LEU A 1 79 ? -11.527 8.251 17.133 1.00 98.88 79 LEU A CA 1
ATOM 619 C C . LEU A 1 79 ? -10.628 7.941 18.331 1.00 98.88 79 LEU A C 1
ATOM 621 O O . LEU A 1 79 ? -9.680 8.679 18.601 1.00 98.88 79 LEU A O 1
ATOM 625 N N . PHE A 1 80 ? -10.898 6.825 19.002 1.00 98.81 80 PHE A N 1
ATOM 626 C CA . PHE A 1 80 ? -10.038 6.238 20.024 1.00 98.81 80 PHE A CA 1
ATOM 627 C C . PHE A 1 80 ? -9.140 5.133 19.444 1.00 98.81 80 PHE A C 1
ATOM 629 O O . PHE A 1 80 ? -9.436 4.575 18.382 1.00 98.81 80 PHE A O 1
ATOM 636 N N . PRO A 1 81 ? -8.034 4.799 20.134 1.00 98.44 81 PRO A N 1
ATOM 637 C CA . PRO A 1 81 ? -7.132 3.732 19.716 1.00 98.44 81 PRO A CA 1
ATOM 638 C C . PRO A 1 81 ? -7.723 2.319 19.715 1.00 98.44 81 PRO A C 1
ATOM 640 O O . PRO A 1 81 ? -8.793 2.046 20.258 1.00 98.44 81 PRO A O 1
ATOM 643 N N . GLU A 1 82 ? -6.962 1.405 19.115 1.00 98.25 82 GLU A N 1
ATOM 644 C CA . GLU A 1 82 ? -7.200 -0.036 19.181 1.00 98.25 82 GLU A CA 1
ATOM 645 C C . GLU A 1 82 ? -7.165 -0.506 20.641 1.00 98.25 82 GLU A C 1
ATOM 647 O O . GLU A 1 82 ? -6.304 -0.079 21.411 1.00 98.25 82 GLU A O 1
ATOM 652 N N . MET A 1 83 ? -8.090 -1.397 21.015 1.00 97.88 83 MET A N 1
ATOM 653 C CA . MET A 1 83 ? -8.186 -1.965 22.366 1.00 97.88 83 MET A CA 1
ATOM 654 C C . MET A 1 83 ? -8.258 -0.918 23.500 1.00 97.88 83 MET A C 1
ATOM 656 O O . MET A 1 83 ? -7.841 -1.187 24.627 1.00 97.88 83 MET A O 1
ATOM 660 N N . SER A 1 84 ? -8.810 0.274 23.244 1.00 97.94 84 SER A N 1
ATOM 661 C CA . SER A 1 84 ? -8.913 1.355 24.235 1.00 97.94 84 SER A CA 1
ATOM 662 C C . SER A 1 84 ? -9.792 1.005 25.440 1.00 97.94 84 SER A C 1
ATOM 664 O O . SER A 1 84 ? -9.620 1.587 26.506 1.00 97.94 84 SER A O 1
ATOM 666 N N . VAL A 1 85 ? -10.718 0.051 25.307 1.00 98.38 85 VAL A N 1
ATOM 667 C CA . VAL A 1 85 ? -11.603 -0.360 26.410 1.00 98.38 85 VAL A CA 1
ATOM 668 C C . VAL A 1 85 ? -10.857 -1.175 27.471 1.00 98.38 85 VAL A C 1
ATOM 670 O O . VAL A 1 85 ? -11.093 -0.997 28.663 1.00 98.38 85 VAL A O 1
ATOM 673 N N . THR A 1 86 ? -9.916 -2.034 27.081 1.00 96.56 86 THR A N 1
ATOM 674 C CA . THR A 1 86 ? -9.270 -2.992 28.000 1.00 96.56 86 THR A CA 1
ATOM 675 C C . THR A 1 86 ? -7.759 -2.816 28.136 1.00 96.56 86 THR A C 1
ATOM 677 O O . THR A 1 86 ? -7.178 -3.310 29.099 1.00 96.56 86 THR A O 1
ATOM 680 N N . GLY A 1 87 ? -7.102 -2.134 27.200 1.00 95.25 87 GLY A N 1
ATOM 681 C CA . GLY A 1 87 ? -5.656 -2.234 26.999 1.00 95.25 87 GLY A CA 1
ATOM 682 C C . GLY A 1 87 ? -5.295 -3.347 26.015 1.00 95.25 87 GLY A C 1
ATOM 683 O O . GLY A 1 87 ? -6.076 -4.268 25.757 1.00 95.25 87 GLY A O 1
ATOM 684 N N . TYR A 1 88 ? -4.100 -3.244 25.445 1.00 95.88 88 TYR A N 1
ATOM 685 C CA . TYR A 1 88 ? -3.618 -4.090 24.365 1.00 95.88 88 TYR A CA 1
ATOM 686 C C . TYR A 1 88 ? -3.378 -5.535 24.815 1.00 95.88 88 TYR A C 1
ATOM 688 O O . TYR A 1 88 ? -2.977 -5.817 25.952 1.00 95.88 88 TYR A O 1
ATOM 696 N N . ALA A 1 89 ? -3.588 -6.468 23.887 1.00 94.44 89 ALA A N 1
ATOM 697 C CA . ALA A 1 89 ? -3.397 -7.890 24.118 1.00 94.44 89 ALA A CA 1
ATOM 698 C C . ALA A 1 89 ? -2.672 -8.543 22.943 1.00 94.44 89 ALA A C 1
ATOM 700 O O . ALA A 1 89 ? -3.193 -8.598 21.834 1.00 94.44 89 ALA A O 1
ATOM 701 N N . SER A 1 90 ? -1.487 -9.103 23.197 1.00 93.56 90 SER A N 1
ATOM 702 C CA . SER A 1 90 ? -0.796 -9.968 22.242 1.00 93.56 90 SER A CA 1
ATOM 703 C C . SER A 1 90 ? -0.367 -11.278 22.902 1.00 93.56 90 SER A C 1
ATOM 705 O O . SER A 1 90 ? 0.535 -11.291 23.743 1.00 93.56 90 SER A O 1
ATOM 707 N N . SER A 1 91 ? -1.038 -12.383 22.562 1.00 93.81 91 SER A N 1
ATOM 708 C CA . SER A 1 91 ? -0.749 -13.713 23.106 1.00 93.81 91 SER A CA 1
ATOM 709 C C . SER A 1 91 ? -1.294 -14.834 22.220 1.00 93.81 91 SER A C 1
ATOM 711 O O . SER A 1 91 ? -2.373 -14.735 21.647 1.00 93.81 91 SER A O 1
ATOM 713 N N . SER A 1 92 ? -0.559 -15.943 22.145 1.00 95.06 92 SER A N 1
ATOM 714 C CA . SER A 1 92 ? -1.058 -17.203 21.570 1.00 95.06 92 SER A CA 1
ATOM 715 C C . SER A 1 92 ? -1.240 -18.303 22.613 1.00 95.06 92 SER A C 1
ATOM 717 O O . SER A 1 92 ? -1.582 -19.419 22.251 1.00 95.06 92 SER A O 1
ATOM 719 N N . GLU A 1 93 ? -1.023 -18.001 23.897 1.00 96.00 93 GLU A N 1
ATOM 720 C CA . GLU A 1 93 ? -1.088 -18.976 24.988 1.00 96.00 93 GLU A CA 1
ATOM 721 C C . GLU A 1 93 ? -2.425 -18.849 25.736 1.00 96.00 93 GLU A C 1
ATOM 723 O O . GLU A 1 93 ? -2.568 -17.913 26.537 1.00 96.00 93 GLU A O 1
ATOM 728 N N . PRO A 1 94 ? -3.387 -19.782 25.566 1.00 95.62 94 PRO A N 1
ATOM 729 C CA . PRO A 1 94 ? -4.727 -19.669 26.159 1.00 95.62 94 PRO A CA 1
ATOM 730 C C . PRO A 1 94 ? -4.737 -19.566 27.688 1.00 95.62 94 PRO A C 1
ATOM 732 O O . PRO A 1 94 ? -5.648 -19.012 28.296 1.00 95.62 94 PRO A O 1
ATOM 735 N N . SER A 1 95 ? -3.705 -20.091 28.354 1.00 95.19 95 SER A N 1
ATOM 736 C CA . SER A 1 95 ? -3.586 -20.006 29.811 1.00 95.19 95 SER A CA 1
ATOM 737 C C . SER A 1 95 ? -3.093 -18.650 30.323 1.00 95.19 95 SER A C 1
ATOM 739 O O . SER A 1 95 ? -3.190 -18.410 31.530 1.00 95.19 95 SER A O 1
ATOM 741 N N . SER A 1 96 ? -2.531 -17.804 29.453 1.00 95.56 96 SER A N 1
ATOM 742 C CA . SER A 1 96 ? -1.980 -16.498 29.832 1.00 95.56 96 SER A CA 1
ATOM 743 C C . SER A 1 96 ? -3.077 -15.521 30.257 1.00 95.56 96 SER A C 1
ATOM 745 O O . SER A 1 96 ? -4.189 -15.555 29.739 1.00 95.56 96 SER A O 1
ATOM 747 N N . GLU A 1 97 ? -2.754 -14.625 31.190 1.00 95.12 97 GLU A N 1
ATOM 748 C CA . GLU A 1 97 ? -3.683 -13.571 31.622 1.00 95.12 97 GLU A CA 1
ATOM 749 C C . GLU A 1 97 ? -4.040 -12.603 30.487 1.00 95.12 97 GLU A C 1
ATOM 751 O O . GLU A 1 97 ? -5.167 -12.134 30.429 1.00 95.12 97 GLU A O 1
ATOM 756 N N . VAL A 1 98 ? -3.121 -12.376 29.540 1.00 95.31 98 VAL A N 1
ATOM 757 C CA . VAL A 1 98 ? -3.353 -11.539 28.352 1.00 95.31 98 VAL A CA 1
ATOM 758 C C . VAL A 1 98 ? -4.426 -12.125 27.449 1.00 95.31 98 VAL A C 1
ATOM 760 O O . VAL A 1 98 ? -5.344 -11.418 27.048 1.00 95.31 98 VAL A O 1
ATOM 763 N N . TYR A 1 99 ? -4.320 -13.422 27.157 1.00 97.44 99 TYR A N 1
ATOM 764 C CA . TYR A 1 99 ? -5.302 -14.126 26.340 1.00 97.44 99 TYR A CA 1
ATOM 765 C C . TYR A 1 99 ? -6.671 -14.115 27.026 1.00 97.44 99 TYR A C 1
ATOM 767 O O . TYR A 1 99 ? -7.673 -13.767 26.411 1.00 97.44 99 TYR A O 1
ATOM 775 N N . LYS A 1 100 ? -6.708 -14.478 28.313 1.00 97.00 100 LYS A N 1
ATOM 776 C CA . LYS A 1 100 ? -7.954 -14.533 29.083 1.00 97.00 100 LYS A CA 1
ATOM 777 C C . LYS A 1 100 ? -8.628 -13.178 29.176 1.00 97.00 100 LYS A C 1
ATOM 779 O O . LYS A 1 100 ? -9.813 -13.111 28.911 1.00 97.00 100 LYS A O 1
ATOM 784 N N . MET A 1 101 ? -7.877 -12.115 29.466 1.00 96.44 101 MET A N 1
ATOM 785 C CA . MET A 1 101 ? -8.414 -10.755 29.489 1.00 96.44 101 MET A CA 1
ATOM 786 C C . MET A 1 101 ? -9.098 -10.423 28.159 1.00 96.44 101 MET A C 1
ATOM 788 O O . MET A 1 101 ? -10.259 -10.030 28.161 1.00 96.44 101 MET A O 1
ATOM 792 N N . ALA A 1 102 ? -8.423 -10.662 27.030 1.00 96.62 102 ALA A N 1
ATOM 793 C CA . ALA A 1 102 ? -8.964 -10.318 25.718 1.00 96.62 102 ALA A CA 1
ATOM 794 C C . ALA A 1 102 ? -10.263 -11.070 25.371 1.00 96.62 102 ALA A C 1
ATOM 796 O O . ALA A 1 102 ? -11.101 -10.516 24.666 1.00 96.62 102 ALA A O 1
ATOM 797 N N . VAL A 1 103 ? -10.434 -12.307 25.851 1.00 97.94 103 VAL A N 1
ATOM 798 C CA . VAL A 1 103 ? -11.601 -13.156 25.549 1.00 97.94 103 VAL A CA 1
ATOM 799 C C . VAL A 1 103 ? -12.720 -13.024 26.589 1.00 97.94 103 VAL A C 1
ATOM 801 O O . VAL A 1 103 ? -13.896 -13.021 26.231 1.00 97.94 103 VAL A O 1
ATOM 804 N N . GLU A 1 104 ? -12.380 -12.923 27.875 1.00 96.75 104 GLU A N 1
ATOM 805 C CA . GLU A 1 104 ? -13.341 -12.839 28.984 1.00 96.75 104 GLU A CA 1
ATOM 806 C C . GLU A 1 104 ? -13.993 -11.452 29.073 1.00 96.75 104 GLU A C 1
ATOM 808 O O . GLU A 1 104 ? -15.168 -11.361 29.422 1.00 96.75 104 GLU A O 1
ATOM 813 N N . GLU A 1 105 ? -13.269 -10.387 28.708 1.00 96.50 105 GLU A N 1
ATOM 814 C CA . GLU A 1 105 ? -13.798 -9.016 28.675 1.00 96.50 105 GLU A CA 1
ATOM 815 C C . GLU A 1 105 ? -14.482 -8.652 27.350 1.00 96.50 105 GLU A C 1
ATOM 817 O O . GLU A 1 105 ? -15.005 -7.543 27.226 1.00 96.50 105 GLU A O 1
ATOM 822 N N . ALA A 1 106 ? -14.489 -9.562 26.369 1.00 97.75 106 ALA A N 1
ATOM 823 C CA . ALA A 1 106 ? -15.124 -9.337 25.077 1.00 97.75 106 ALA A CA 1
ATOM 824 C C . ALA A 1 106 ? -16.643 -9.170 25.227 1.00 97.75 106 ALA A C 1
ATOM 826 O O . ALA A 1 106 ? -17.322 -9.989 25.852 1.00 97.75 106 ALA A O 1
ATOM 827 N N . GLU A 1 107 ? -17.187 -8.126 24.608 1.00 97.81 107 GLU A N 1
ATOM 828 C CA . GLU A 1 107 ? -18.618 -7.814 24.638 1.00 97.81 107 GLU A CA 1
ATOM 829 C C . GLU A 1 107 ? -19.241 -8.015 23.255 1.00 97.81 107 GLU A C 1
ATOM 831 O O . GLU A 1 107 ? -18.571 -7.892 22.233 1.00 97.81 107 GLU A O 1
ATOM 836 N N . TYR A 1 108 ? -20.529 -8.358 23.207 1.00 97.62 108 TYR A N 1
ATOM 837 C CA . TYR A 1 108 ? -21.271 -8.365 21.945 1.00 97.62 108 TYR A CA 1
ATOM 838 C C . TYR A 1 108 ? -21.417 -6.941 21.392 1.00 97.62 108 TYR A C 1
ATOM 840 O O . TYR A 1 108 ? -21.272 -5.962 22.127 1.00 97.62 108 TYR A O 1
ATOM 848 N N . ILE A 1 109 ? -21.776 -6.826 20.111 1.00 94.56 109 ILE A N 1
ATOM 849 C CA . ILE A 1 109 ? -22.056 -5.534 19.469 1.00 94.56 109 ILE A CA 1
ATOM 850 C C . ILE A 1 109 ? -23.151 -4.720 20.186 1.00 94.56 109 ILE A C 1
ATOM 852 O O . ILE A 1 109 ? -23.097 -3.495 20.204 1.00 94.56 109 ILE A O 1
ATOM 856 N N . ASP A 1 110 ? -24.110 -5.402 20.824 1.00 93.50 110 ASP A N 1
ATOM 857 C CA . ASP A 1 110 ? -25.170 -4.840 21.674 1.00 93.50 110 ASP A CA 1
ATOM 858 C C . ASP A 1 110 ? -24.832 -4.929 23.180 1.00 93.50 110 ASP A C 1
ATOM 860 O O . ASP A 1 110 ? -25.716 -5.006 24.030 1.00 93.50 110 ASP A O 1
ATOM 864 N N . GLY A 1 111 ? -23.540 -4.962 23.521 1.00 96.50 111 GLY A N 1
ATOM 865 C CA . GLY A 1 111 ? -23.041 -5.039 24.891 1.00 96.50 111 GLY A CA 1
ATOM 866 C C . GLY A 1 111 ? -23.125 -3.719 25.674 1.00 96.50 111 GLY A C 1
ATOM 867 O O . GLY A 1 111 ? -23.329 -2.649 25.097 1.00 96.50 111 GLY A O 1
ATOM 868 N N . PRO A 1 112 ? -22.912 -3.760 27.002 1.00 97.75 112 PRO A N 1
ATOM 869 C CA . PRO A 1 112 ? -23.116 -2.609 27.885 1.00 97.75 112 PRO A CA 1
ATOM 870 C C . PRO A 1 112 ? -22.199 -1.418 27.577 1.00 97.75 112 PRO A C 1
ATOM 872 O O . PRO A 1 112 ? -22.609 -0.270 27.766 1.00 97.75 112 PRO A O 1
ATOM 875 N N . THR A 1 113 ? -20.970 -1.651 27.103 1.00 98.19 113 THR A N 1
ATOM 876 C CA . THR A 1 113 ? -20.081 -0.558 26.679 1.00 98.19 113 THR A CA 1
ATOM 877 C C . THR A 1 113 ? -20.632 0.129 25.433 1.00 98.19 113 THR A C 1
ATOM 879 O O . THR A 1 113 ? -20.705 1.357 25.403 1.00 98.19 113 THR A O 1
ATOM 882 N N . ALA A 1 114 ? -21.074 -0.650 24.443 1.00 98.00 114 ALA A N 1
ATOM 883 C CA . ALA A 1 114 ? -21.649 -0.131 23.207 1.00 98.00 114 ALA A CA 1
ATOM 884 C C . ALA A 1 114 ? -22.948 0.642 23.464 1.00 98.00 114 ALA A C 1
ATOM 886 O O . ALA A 1 114 ? -23.075 1.767 22.993 1.00 98.00 114 ALA A O 1
ATOM 887 N N . GLU A 1 115 ? -23.861 0.110 24.283 1.00 98.25 115 GLU A N 1
ATOM 888 C CA . GLU A 1 115 ? -25.096 0.808 24.675 1.00 98.25 115 GLU A CA 1
ATOM 889 C C . GLU A 1 115 ? -24.800 2.165 25.332 1.00 98.25 115 GLU A C 1
ATOM 891 O O . GLU A 1 115 ? -25.393 3.182 24.967 1.00 98.25 115 GLU A O 1
ATOM 896 N N . LYS A 1 116 ? -23.843 2.202 26.269 1.00 98.44 116 LYS A N 1
ATOM 897 C CA . LYS A 1 116 ? -23.466 3.430 26.980 1.00 98.44 116 LYS A CA 1
ATOM 898 C C . LYS A 1 116 ? -22.850 4.471 26.044 1.00 98.44 116 LYS A C 1
ATOM 900 O O . LYS A 1 116 ? -23.186 5.648 26.136 1.00 98.44 116 LYS A O 1
ATOM 905 N N . ILE A 1 117 ? -21.930 4.064 25.169 1.00 98.69 117 ILE A N 1
ATOM 906 C CA . ILE A 1 117 ? -21.276 4.986 24.231 1.00 98.69 117 ILE A CA 1
ATOM 907 C C . ILE A 1 117 ? -22.255 5.449 23.142 1.00 98.69 117 ILE A C 1
ATOM 909 O O . ILE A 1 117 ? -22.227 6.622 22.779 1.00 98.69 117 ILE A O 1
ATOM 913 N N . ALA A 1 118 ? -23.162 4.585 22.683 1.00 98.38 118 ALA A N 1
ATOM 914 C CA . ALA A 1 118 ? -24.214 4.933 21.730 1.00 98.38 118 ALA A CA 1
ATOM 915 C C . ALA A 1 118 ? -25.206 5.962 22.289 1.00 98.38 118 ALA A C 1
ATOM 917 O O . ALA A 1 118 ? -25.571 6.902 21.585 1.00 98.38 118 ALA A O 1
ATOM 918 N N . GLU A 1 119 ? -25.593 5.844 23.564 1.00 98.44 119 GLU A N 1
ATOM 919 C CA . GLU A 1 119 ? -26.415 6.861 24.234 1.00 98.44 119 GLU A CA 1
ATOM 920 C C . GLU A 1 119 ? -25.705 8.224 24.243 1.00 98.44 119 GLU A C 1
ATOM 922 O O . GLU A 1 119 ? -26.308 9.250 23.928 1.00 98.44 119 GLU A O 1
ATOM 927 N N . ILE A 1 120 ? -24.405 8.243 24.550 1.00 98.62 120 ILE A N 1
ATOM 928 C CA . ILE A 1 120 ? -23.610 9.476 24.550 1.00 98.62 120 ILE A CA 1
ATOM 929 C C . ILE A 1 120 ? -23.469 10.046 23.128 1.00 98.62 120 ILE A C 1
ATOM 931 O O . ILE A 1 120 ? -23.548 11.263 22.957 1.00 98.62 120 ILE A O 1
ATOM 935 N N . ALA A 1 121 ? -23.306 9.191 22.116 1.00 98.56 121 ALA A N 1
ATOM 936 C CA . ALA A 1 121 ? -23.231 9.588 20.712 1.00 98.56 121 ALA A CA 1
ATOM 937 C C . ALA A 1 121 ? -24.510 10.310 20.239 1.00 98.56 121 ALA A C 1
ATOM 939 O O . ALA A 1 121 ? -24.401 11.382 19.641 1.00 98.56 121 ALA A O 1
ATOM 940 N N . ASP A 1 122 ? -25.707 9.803 20.579 1.00 98.00 122 ASP A N 1
ATOM 941 C CA . ASP A 1 122 ? -26.991 10.476 20.274 1.00 98.00 122 ASP A CA 1
ATOM 942 C C . ASP A 1 122 ? -27.172 11.772 21.078 1.00 98.00 122 ASP A C 1
ATOM 944 O O . ASP A 1 122 ? -27.613 12.786 20.536 1.00 98.00 122 ASP A O 1
ATOM 948 N N . ILE A 1 123 ? -26.774 11.797 22.358 1.00 98.06 123 ILE A N 1
ATOM 949 C CA . ILE A 1 123 ? -26.853 13.016 23.183 1.00 98.06 123 ILE A CA 1
ATOM 950 C C . ILE A 1 123 ? -25.960 14.131 22.623 1.00 98.06 123 ILE A C 1
ATOM 952 O O . ILE A 1 123 ? -26.362 15.299 22.624 1.00 98.06 123 ILE A O 1
ATOM 956 N N . TYR A 1 124 ? -24.747 13.794 22.187 1.00 98.12 124 TYR A N 1
ATOM 957 C CA . TYR A 1 124 ? -23.762 14.768 21.715 1.00 98.12 124 TYR A CA 1
ATOM 958 C C . TYR A 1 124 ? -23.789 15.020 20.213 1.00 98.12 124 TYR A C 1
ATOM 960 O O . TYR A 1 124 ? -23.083 15.934 19.777 1.00 98.12 124 TYR A O 1
ATOM 968 N N . ASP A 1 125 ? -24.628 14.303 19.457 1.00 97.12 125 ASP A N 1
ATOM 969 C CA . ASP A 1 125 ? -24.711 14.403 17.996 1.00 97.12 125 ASP A CA 1
ATOM 970 C C . ASP A 1 125 ? -23.308 14.261 17.371 1.00 97.12 125 ASP A C 1
ATOM 972 O O . ASP A 1 125 ? -22.793 15.167 16.705 1.00 97.12 125 ASP A O 1
ATOM 976 N N . MET A 1 126 ? -22.641 13.152 17.715 1.00 98.12 126 MET A N 1
ATOM 977 C CA . MET A 1 126 ? -21.229 12.906 17.417 1.00 98.12 126 MET A CA 1
ATOM 978 C C . MET A 1 126 ? -20.972 11.434 17.098 1.00 98.12 126 MET A C 1
ATOM 980 O O . MET A 1 126 ? -21.408 10.545 17.823 1.00 98.12 126 MET A O 1
ATOM 984 N N . TRP A 1 127 ? -20.180 11.182 16.058 1.00 98.69 127 TRP A N 1
ATOM 985 C CA . TRP A 1 127 ? -19.612 9.864 15.791 1.00 98.69 127 TRP A CA 1
ATOM 986 C C . TRP A 1 127 ? -18.537 9.524 16.824 1.00 98.69 127 TRP A C 1
ATOM 988 O O . TRP A 1 127 ? -17.567 10.269 16.979 1.00 98.69 127 TRP A O 1
ATOM 998 N N . ILE A 1 128 ? -18.673 8.377 17.491 1.00 98.88 128 ILE A N 1
ATOM 999 C CA . ILE A 1 128 ? -17.695 7.887 18.470 1.00 98.88 128 ILE A CA 1
ATOM 1000 C C . ILE A 1 128 ? -17.193 6.518 18.022 1.00 98.88 128 ILE A C 1
ATOM 1002 O O . ILE A 1 128 ? -17.961 5.558 17.958 1.00 98.88 128 ILE A O 1
ATOM 1006 N N . ILE A 1 129 ? -15.899 6.431 17.712 1.00 98.81 129 ILE A N 1
ATOM 1007 C CA . ILE A 1 129 ? -15.257 5.207 17.232 1.00 98.81 129 ILE A CA 1
ATOM 1008 C C . ILE A 1 129 ? -14.205 4.759 18.244 1.00 98.81 129 ILE A C 1
ATOM 1010 O O . ILE A 1 129 ? -13.371 5.566 18.653 1.00 98.81 129 ILE A O 1
ATOM 1014 N N . TYR A 1 130 ? -14.217 3.488 18.646 1.00 98.81 130 TYR A N 1
ATOM 1015 C CA . TYR A 1 130 ? -13.285 2.956 19.644 1.00 98.81 130 TYR A CA 1
ATOM 1016 C C . TYR A 1 130 ? -12.925 1.485 19.416 1.00 98.81 130 TYR A C 1
ATOM 1018 O O . TYR A 1 130 ? -13.693 0.730 18.824 1.00 98.81 130 TYR A O 1
ATOM 1026 N N . GLY A 1 131 ? -11.746 1.075 19.893 1.00 98.56 131 GLY A N 1
ATOM 1027 C CA . GLY A 1 131 ? -11.276 -0.306 19.800 1.00 98.56 131 GLY A CA 1
ATOM 1028 C C . GLY A 1 131 ? -11.605 -1.138 21.043 1.00 98.56 131 GLY A C 1
ATOM 1029 O O . GLY A 1 131 ? -11.370 -0.696 22.171 1.00 98.56 131 GLY A O 1
ATOM 1030 N N . ALA A 1 132 ? -12.093 -2.362 20.850 1.00 98.44 132 ALA A N 1
ATOM 1031 C CA . ALA A 1 132 ? -12.372 -3.319 21.920 1.00 98.44 132 ALA A CA 1
ATOM 1032 C C . ALA A 1 132 ? -12.393 -4.764 21.399 1.00 98.44 132 ALA A C 1
ATOM 1034 O O . ALA A 1 132 ? -12.548 -4.996 20.200 1.00 98.44 132 ALA A O 1
ATOM 1035 N N . SER A 1 133 ? -12.296 -5.738 22.305 1.00 97.88 133 SER A N 1
ATOM 1036 C CA . SER A 1 133 ? -12.607 -7.127 21.966 1.00 97.88 133 SER A CA 1
ATOM 1037 C C . SER A 1 133 ? -14.111 -7.315 21.762 1.00 97.88 133 SER A C 1
ATOM 1039 O O . SER A 1 133 ? -14.906 -6.934 22.625 1.00 97.88 133 SER A O 1
ATOM 1041 N N . GLU A 1 134 ? -14.496 -7.966 20.669 1.00 98.38 134 GLU A N 1
ATOM 1042 C CA . GLU A 1 134 ? -15.881 -8.331 20.373 1.00 98.38 134 GLU A CA 1
ATOM 1043 C C . GLU A 1 134 ? -16.105 -9.838 20.538 1.00 98.38 134 GLU A C 1
ATOM 1045 O O . GLU A 1 134 ? -15.296 -10.675 20.125 1.00 98.38 134 GLU A O 1
ATOM 1050 N N . LYS A 1 135 ? -17.219 -10.190 21.180 1.00 97.94 135 LYS A N 1
ATOM 1051 C CA . LYS A 1 135 ? -17.585 -11.571 21.486 1.00 97.94 135 LYS A CA 1
ATOM 1052 C C . LYS A 1 135 ? -18.062 -12.306 20.230 1.00 97.94 135 LYS A C 1
ATOM 1054 O O . LYS A 1 135 ? -18.928 -11.823 19.507 1.00 97.94 135 LYS A O 1
ATOM 1059 N N . ILE A 1 136 ? -17.565 -13.526 20.030 1.00 95.62 136 ILE A N 1
ATOM 1060 C CA . ILE A 1 136 ? -17.993 -14.404 18.937 1.00 95.62 136 ILE A CA 1
ATOM 1061 C C . ILE A 1 136 ? -19.151 -15.280 19.421 1.00 95.62 136 ILE A C 1
ATOM 1063 O O . ILE A 1 136 ? -19.035 -16.006 20.410 1.00 95.62 136 ILE A O 1
ATOM 1067 N N . GLU A 1 137 ? -20.283 -15.245 18.718 1.00 90.19 137 GLU A N 1
ATOM 1068 C CA . GLU A 1 137 ? -21.435 -16.070 19.083 1.00 90.19 137 GLU A CA 1
ATOM 1069 C C . GLU A 1 137 ? -21.095 -17.569 19.006 1.00 90.19 137 GLU A C 1
ATOM 1071 O O . GLU A 1 137 ? -20.761 -18.101 17.945 1.00 90.19 137 GLU A O 1
ATOM 1076 N N . GLY A 1 138 ? -21.206 -18.250 20.149 1.00 93.38 138 GLY A N 1
ATOM 1077 C CA . GLY A 1 138 ? -20.925 -19.680 20.278 1.00 93.38 138 GLY A CA 1
ATOM 1078 C C . GLY A 1 138 ? -19.445 -20.047 20.436 1.00 93.38 138 GLY A C 1
ATOM 1079 O O . GLY A 1 138 ? -19.150 -21.240 20.510 1.00 93.38 138 GLY A O 1
ATOM 1080 N N . ASP A 1 139 ? -18.530 -19.075 20.521 1.00 94.38 139 ASP A N 1
ATOM 1081 C CA . ASP A 1 139 ? -17.115 -19.313 20.823 1.00 94.38 139 ASP A CA 1
ATOM 1082 C C . ASP A 1 139 ? -16.679 -18.534 22.073 1.00 94.38 139 ASP A C 1
ATOM 1084 O O . ASP A 1 139 ? -16.590 -17.308 22.094 1.00 94.38 139 ASP A O 1
ATOM 1088 N N . ASP A 1 140 ? -16.404 -19.280 23.143 1.00 93.81 140 ASP A N 1
ATOM 1089 C CA . ASP A 1 140 ? -15.940 -18.737 24.420 1.00 93.81 140 ASP A CA 1
ATOM 1090 C C . ASP A 1 140 ? -14.414 -18.744 24.575 1.00 93.81 140 ASP A C 1
ATOM 1092 O O . ASP A 1 140 ? -13.908 -18.324 25.613 1.00 93.81 140 ASP A O 1
ATOM 1096 N N . ASN A 1 141 ? -13.674 -19.234 23.578 1.00 96.69 141 ASN A N 1
ATOM 1097 C CA . ASN A 1 141 ? -12.216 -19.346 23.629 1.00 96.69 141 ASN A CA 1
ATOM 1098 C C . ASN A 1 141 ? -11.508 -18.322 22.744 1.00 96.69 141 ASN A C 1
ATOM 1100 O O . ASN A 1 141 ? -10.293 -18.180 22.863 1.00 96.69 141 ASN A O 1
ATOM 1104 N N . HIS A 1 142 ? -12.231 -17.625 21.876 1.00 97.62 142 HIS A N 1
ATOM 1105 C CA . HIS A 1 142 ? -11.685 -16.606 20.990 1.00 97.62 142 HIS A CA 1
ATOM 1106 C C . HIS A 1 142 ? -12.577 -15.363 20.997 1.00 97.62 142 HIS A C 1
ATOM 1108 O O . HIS A 1 142 ? -13.731 -15.398 21.427 1.00 97.62 142 HIS A O 1
ATOM 1114 N N . ALA A 1 143 ? -12.025 -14.260 20.512 1.00 98.44 143 ALA A N 1
ATOM 1115 C CA . ALA A 1 143 ? -12.734 -13.007 20.301 1.00 98.44 143 ALA A CA 1
ATOM 1116 C C . ALA A 1 143 ? -12.286 -12.386 18.973 1.00 98.44 143 ALA A C 1
ATOM 1118 O O . ALA A 1 143 ? -11.268 -12.790 18.403 1.00 98.44 143 ALA A O 1
ATOM 1119 N N . TYR A 1 144 ? -13.029 -11.401 18.483 1.00 98.50 144 TYR A N 1
ATOM 1120 C CA . TYR A 1 144 ? -12.518 -10.484 17.471 1.00 98.50 144 TYR A CA 1
ATOM 1121 C C . TYR A 1 144 ? -11.818 -9.307 18.150 1.00 98.50 144 TYR A C 1
ATOM 1123 O O . TYR A 1 144 ? -12.175 -8.910 19.258 1.00 98.50 144 TYR A O 1
ATOM 1131 N N . ASN A 1 145 ? -10.834 -8.728 17.471 1.00 98.44 145 ASN A N 1
ATOM 1132 C CA . ASN A 1 145 ? -10.367 -7.374 17.748 1.00 98.44 145 ASN A CA 1
ATOM 1133 C C . ASN A 1 145 ? -11.169 -6.431 16.850 1.00 98.44 145 ASN A C 1
ATOM 1135 O O . ASN A 1 145 ? -11.023 -6.507 15.627 1.00 98.44 145 ASN A O 1
ATOM 1139 N N . SER A 1 146 ? -12.020 -5.593 17.437 1.00 98.69 146 SER A N 1
ATOM 1140 C CA . SER A 1 146 ? -13.014 -4.831 16.686 1.00 98.69 146 SER A CA 1
ATOM 1141 C C . SER A 1 146 ? -12.927 -3.327 16.918 1.00 98.69 146 SER A C 1
ATOM 1143 O O . SER A 1 146 ? -12.576 -2.842 17.995 1.00 98.69 146 SER A O 1
ATOM 1145 N N . ALA A 1 147 ? -13.290 -2.574 15.882 1.00 98.75 147 ALA A N 1
ATOM 1146 C CA . ALA A 1 147 ? -13.523 -1.140 15.931 1.00 98.75 147 ALA A CA 1
ATOM 1147 C C . ALA A 1 147 ? -15.031 -0.908 15.924 1.00 98.75 147 ALA A C 1
ATOM 1149 O O . ALA A 1 147 ? -15.693 -1.112 14.906 1.00 98.75 147 ALA A O 1
ATOM 1150 N N . PHE A 1 148 ? -15.562 -0.488 17.063 1.00 98.81 148 PHE A N 1
ATOM 1151 C CA . PHE A 1 148 ? -16.959 -0.123 17.227 1.00 98.81 148 PHE A CA 1
ATOM 1152 C C . PHE A 1 148 ? -17.149 1.317 16.761 1.00 98.81 148 PHE A C 1
ATOM 1154 O O . PHE A 1 148 ? -16.340 2.183 17.089 1.00 98.81 148 PHE A O 1
ATOM 1161 N N . ALA A 1 149 ? -18.221 1.576 16.026 1.00 98.75 149 ALA A N 1
ATOM 1162 C CA . ALA A 1 149 ? -18.635 2.893 15.574 1.00 98.75 149 ALA A CA 1
ATOM 1163 C C . ALA A 1 149 ? -20.070 3.150 16.033 1.00 98.75 149 ALA A C 1
ATOM 1165 O O . ALA A 1 149 ? -21.000 2.477 15.588 1.00 98.75 149 ALA A O 1
ATOM 1166 N N . CYS A 1 150 ? -20.227 4.122 16.928 1.00 98.69 150 CYS A N 1
ATOM 1167 C CA . CYS A 1 150 ? -21.515 4.607 17.406 1.00 98.69 150 CYS A CA 1
ATOM 1168 C C . CYS A 1 150 ? -21.884 5.880 16.636 1.00 98.69 150 CYS A C 1
ATOM 1170 O O . CYS A 1 150 ? -21.110 6.844 16.641 1.00 98.69 150 CYS A O 1
ATOM 1172 N N . SER A 1 151 ? -23.032 5.874 15.961 1.00 97.94 151 SER A N 1
ATOM 1173 C CA . SER A 1 151 ? -23.507 7.009 15.170 1.00 97.94 151 SER A CA 1
ATOM 1174 C C . SER A 1 151 ? -24.160 8.097 16.036 1.00 97.94 151 SER A C 1
ATOM 1176 O O . SER A 1 151 ? -24.610 7.806 17.148 1.00 97.94 151 SER A O 1
ATOM 1178 N N . PRO A 1 152 ? -24.306 9.331 15.516 1.00 95.81 152 PRO A N 1
ATOM 1179 C CA . PRO A 1 152 ? -25.114 10.393 16.126 1.00 95.81 152 PRO A CA 1
ATOM 1180 C C . PRO A 1 152 ? -26.596 10.041 16.338 1.00 95.81 152 PRO A C 1
ATOM 1182 O O . PRO A 1 152 ? -27.330 10.800 16.959 1.00 95.81 152 PRO A O 1
ATOM 1185 N N . GLU A 1 153 ? -27.074 8.923 15.795 1.00 93.06 153 GLU A N 1
ATOM 1186 C CA . GLU A 1 153 ? -28.425 8.399 16.012 1.00 93.06 153 GLU A CA 1
ATOM 1187 C C . GLU A 1 153 ? -28.469 7.280 17.066 1.00 93.06 153 GLU A C 1
ATOM 1189 O O . GLU A 1 153 ? -29.544 6.750 17.350 1.00 93.06 153 GLU A O 1
ATOM 1194 N N . GLY A 1 154 ? -27.318 6.922 17.644 1.00 90.50 154 GLY A N 1
ATOM 1195 C CA . GLY A 1 154 ? -27.175 5.834 18.608 1.00 90.50 154 GLY A CA 1
ATOM 1196 C C . GLY A 1 154 ? -27.118 4.442 17.970 1.00 90.50 154 GLY A C 1
ATOM 1197 O O . GLY A 1 154 ? -27.301 3.447 18.668 1.00 90.50 154 GLY A O 1
ATOM 1198 N N . GLU A 1 155 ? -26.883 4.341 16.657 1.00 94.50 155 GLU A N 1
ATOM 1199 C CA . GLU A 1 155 ? -26.690 3.051 15.986 1.00 94.50 155 GLU A CA 1
ATOM 1200 C C . GLU A 1 155 ? -25.250 2.561 16.162 1.00 94.50 155 GLU A C 1
ATOM 1202 O O . GLU A 1 155 ? -24.305 3.343 16.066 1.00 94.50 155 GLU A O 1
ATOM 1207 N N . VAL A 1 156 ? -25.075 1.257 16.397 1.00 97.00 156 VAL A N 1
ATOM 1208 C CA . VAL A 1 156 ? -23.758 0.636 16.590 1.00 97.00 156 VAL A CA 1
ATOM 1209 C C . VAL A 1 156 ? -23.441 -0.283 15.419 1.00 97.00 156 VAL A C 1
ATOM 1211 O O . VAL A 1 156 ? -24.220 -1.170 15.076 1.00 97.00 156 VAL A O 1
ATOM 1214 N N . THR A 1 157 ? -22.269 -0.087 14.823 1.00 96.56 157 THR A N 1
ATOM 1215 C CA . THR A 1 157 ? -21.648 -1.005 13.858 1.00 96.56 157 THR A CA 1
ATOM 1216 C C . THR A 1 157 ? -20.263 -1.396 14.368 1.00 96.56 157 THR A C 1
ATOM 1218 O O . THR A 1 157 ? -19.631 -0.612 15.072 1.00 96.56 157 THR A O 1
ATOM 1221 N N . ALA A 1 158 ? -19.766 -2.579 14.013 1.00 96.62 158 ALA A N 1
ATOM 1222 C CA . ALA A 1 158 ? -18.411 -3.006 14.343 1.00 96.62 158 ALA A CA 1
ATOM 1223 C C . ALA A 1 158 ? -17.672 -3.501 13.095 1.00 96.62 158 ALA A C 1
ATOM 1225 O O . ALA A 1 158 ? -18.263 -4.128 12.216 1.00 96.62 158 ALA A O 1
ATOM 1226 N N . TYR A 1 159 ? -16.382 -3.185 13.018 1.00 98.56 159 TYR A N 1
ATOM 1227 C CA . TYR A 1 159 ? -15.436 -3.760 12.067 1.00 98.56 159 TYR A CA 1
ATOM 1228 C C . TYR A 1 159 ? -14.526 -4.744 12.794 1.00 98.56 159 TYR A C 1
ATOM 1230 O O . TYR A 1 159 ? -13.780 -4.332 13.679 1.00 98.56 159 TYR A O 1
ATOM 1238 N N . GLU A 1 160 ? -14.555 -6.007 12.383 1.00 98.31 160 GLU A N 1
ATOM 1239 C CA . GLU A 1 160 ? -13.667 -7.065 12.866 1.00 98.31 160 GLU A CA 1
ATOM 1240 C C . GLU A 1 160 ? -12.337 -7.011 12.092 1.00 98.31 160 GLU A C 1
ATOM 1242 O O . GLU A 1 160 ? -12.324 -7.087 10.859 1.00 98.31 160 GLU A O 1
ATOM 1247 N N . LYS A 1 161 ? -11.200 -6.909 12.791 1.00 97.88 161 LYS A N 1
ATOM 1248 C CA . LYS A 1 161 ? -9.863 -6.814 12.179 1.00 97.88 161 LYS A CA 1
ATOM 1249 C C . LYS A 1 161 ? -9.604 -7.953 11.189 1.00 97.88 161 LYS A C 1
ATOM 1251 O O . LYS A 1 161 ? -9.577 -9.121 11.576 1.00 97.88 161 LYS A O 1
ATOM 1256 N N . ILE A 1 162 ? -9.347 -7.627 9.921 1.00 95.81 162 ILE A N 1
ATOM 1257 C CA . ILE A 1 162 ? -9.162 -8.621 8.846 1.00 95.81 162 ILE A CA 1
ATOM 1258 C C . ILE A 1 162 ? -7.783 -9.296 8.921 1.00 95.81 162 ILE A C 1
ATOM 1260 O O . ILE A 1 162 ? -7.648 -10.481 8.612 1.00 95.81 162 ILE A O 1
ATOM 1264 N N . THR A 1 163 ? -6.742 -8.571 9.339 1.00 93.25 163 THR A N 1
ATOM 1265 C CA . THR A 1 163 ? -5.357 -9.073 9.385 1.00 93.25 163 THR A CA 1
ATOM 1266 C C . THR A 1 163 ? -4.737 -9.048 10.798 1.00 93.25 163 THR A C 1
ATOM 1268 O O . THR A 1 163 ? -3.690 -8.432 11.011 1.00 93.25 163 THR A O 1
ATOM 1271 N N . PRO A 1 164 ? -5.324 -9.744 11.794 1.00 93.62 164 PRO A N 1
ATOM 1272 C CA . PRO A 1 164 ? -4.953 -9.603 13.206 1.00 93.62 164 PRO A CA 1
ATOM 1273 C C . PRO A 1 164 ? -3.580 -10.185 13.559 1.00 93.62 164 PRO A C 1
ATOM 1275 O O . PRO A 1 164 ? -3.337 -11.382 13.420 1.00 93.62 164 PRO A O 1
ATOM 1278 N N . VAL A 1 165 ? -2.660 -9.368 14.072 1.00 90.69 165 VAL A N 1
ATOM 1279 C CA . VAL A 1 165 ? -1.296 -9.793 14.460 1.00 90.69 165 VAL A CA 1
ATOM 1280 C C . VAL A 1 165 ? -1.162 -10.054 15.966 1.00 90.69 165 VAL A C 1
ATOM 1282 O O . VAL A 1 165 ? -0.059 -10.233 16.483 1.00 90.69 165 VAL A O 1
ATOM 1285 N N . GLU A 1 166 ? -2.287 -10.109 16.677 1.00 91.69 166 GLU A N 1
ATOM 1286 C CA . GLU A 1 166 ? -2.370 -10.143 18.141 1.00 91.69 166 GLU A CA 1
ATOM 1287 C C . GLU A 1 166 ? -2.182 -11.555 18.723 1.00 91.69 166 GLU A C 1
ATOM 1289 O O . GLU A 1 166 ? -2.015 -11.726 19.929 1.00 91.69 166 GLU A O 1
ATOM 1294 N N . GLY A 1 167 ? -2.127 -12.583 17.879 1.00 91.25 167 GLY A N 1
ATOM 1295 C CA . GLY A 1 167 ? -1.951 -13.973 18.291 1.00 91.25 167 GLY A CA 1
ATOM 1296 C C . GLY A 1 167 ? -3.262 -14.751 18.335 1.00 91.25 167 GLY A C 1
ATOM 1297 O O . GLY A 1 167 ? -4.300 -14.286 17.877 1.00 91.25 167 GLY A O 1
ATOM 1298 N N . SER A 1 168 ? -3.192 -15.975 18.855 1.00 94.56 168 SER A N 1
ATOM 1299 C CA . SER A 1 168 ? -4.239 -16.988 18.650 1.00 94.56 168 SER A CA 1
ATOM 1300 C C . SER A 1 168 ? -5.570 -16.701 19.354 1.00 94.56 168 SER A C 1
ATOM 1302 O O . SER A 1 168 ? -6.526 -17.404 19.068 1.00 94.56 168 SER A O 1
ATOM 1304 N N . TRP A 1 169 ? -5.659 -15.705 20.246 1.00 96.38 169 TRP A N 1
ATOM 1305 C CA . TRP A 1 169 ? -6.944 -15.301 20.841 1.00 96.38 169 TRP A CA 1
ATOM 1306 C C . TRP A 1 169 ? -7.865 -14.600 19.837 1.00 96.38 169 TRP A C 1
ATOM 1308 O O . TRP A 1 169 ? -9.086 -14.641 19.992 1.00 96.38 169 TRP A O 1
ATOM 1318 N N . CYS A 1 170 ? -7.269 -13.947 18.837 1.00 96.62 170 CYS A N 1
ATOM 1319 C CA . CYS A 1 170 ? -7.954 -13.070 17.905 1.00 96.62 170 CYS A CA 1
ATOM 1320 C C . CYS A 1 170 ? -8.323 -13.836 16.633 1.00 96.62 170 CYS A C 1
ATOM 1322 O O . CYS A 1 170 ? -7.452 -14.339 15.917 1.00 96.62 170 CYS A O 1
ATOM 1324 N N . THR A 1 171 ? -9.617 -13.911 16.340 1.00 95.81 171 THR A N 1
ATOM 1325 C CA . THR A 1 171 ? -10.112 -14.464 15.077 1.00 95.81 171 THR A CA 1
ATOM 1326 C C . THR A 1 171 ? -10.057 -13.383 13.989 1.00 95.81 171 THR A C 1
ATOM 1328 O O . THR A 1 171 ? -10.454 -12.251 14.251 1.00 95.81 171 THR A O 1
ATOM 1331 N N . PRO A 1 172 ? -9.578 -13.684 12.768 1.00 94.75 172 PRO A N 1
ATOM 1332 C CA . PRO A 1 172 ? -9.653 -12.742 11.653 1.00 94.75 172 PRO A CA 1
ATOM 1333 C C . PRO A 1 172 ? -11.093 -12.477 11.206 1.00 94.75 172 PRO A C 1
ATOM 1335 O O . PRO A 1 172 ? -11.848 -13.418 10.954 1.00 94.75 172 PRO A O 1
ATOM 1338 N N . GLY A 1 173 ? -11.432 -11.201 11.037 1.00 94.06 173 GLY A N 1
ATOM 1339 C CA . GLY A 1 173 ? -12.644 -10.759 10.355 1.00 94.06 173 GLY A CA 1
ATOM 1340 C C . GLY A 1 173 ? -12.594 -11.018 8.847 1.00 94.06 173 GLY A C 1
ATOM 1341 O O . GLY A 1 173 ? -11.548 -11.326 8.266 1.00 94.06 173 GLY A O 1
ATOM 1342 N N . THR A 1 174 ? -13.746 -10.888 8.186 1.00 91.69 174 THR A N 1
ATOM 1343 C CA . THR A 1 174 ? -13.873 -11.125 6.729 1.00 91.69 174 THR A CA 1
ATOM 1344 C C . THR A 1 174 ? -14.632 -10.035 5.978 1.00 91.69 174 THR A C 1
ATOM 1346 O O . THR A 1 174 ? -14.755 -10.107 4.757 1.00 91.69 174 THR A O 1
ATOM 1349 N N . THR A 1 175 ? -15.102 -9.005 6.681 1.00 91.00 175 THR A N 1
ATOM 1350 C CA . THR A 1 175 ? -16.032 -8.022 6.124 1.00 91.00 175 THR A CA 1
ATOM 1351 C C . THR A 1 175 ? -15.475 -6.608 6.267 1.00 91.00 175 THR A C 1
ATOM 1353 O O . THR A 1 175 ? -15.399 -6.091 7.381 1.00 91.00 175 THR A O 1
ATOM 1356 N N . PRO A 1 176 ? -15.116 -5.940 5.157 1.00 95.31 176 PRO A N 1
ATOM 1357 C CA . PRO A 1 176 ? -14.853 -4.507 5.165 1.00 95.31 176 PRO A CA 1
ATOM 1358 C C . PRO A 1 176 ? -16.097 -3.721 5.603 1.00 95.31 176 PRO A C 1
ATOM 1360 O O . PRO A 1 176 ? -17.212 -4.040 5.184 1.00 95.31 176 PRO A O 1
ATOM 1363 N N . VAL A 1 177 ? -15.913 -2.651 6.378 1.00 96.94 177 VAL A N 1
ATOM 1364 C CA . VAL A 1 177 ? -17.013 -1.812 6.882 1.00 96.94 177 VAL A CA 1
ATOM 1365 C C . VAL A 1 177 ? -16.884 -0.391 6.354 1.00 96.94 177 VAL A C 1
ATOM 1367 O O . VAL A 1 177 ? -15.829 0.238 6.452 1.00 96.94 177 VAL A O 1
ATOM 1370 N N . ILE A 1 178 ? -17.986 0.109 5.793 1.00 97.06 178 ILE A N 1
ATOM 1371 C CA . ILE A 1 178 ? -18.121 1.473 5.286 1.00 97.06 178 ILE A CA 1
ATOM 1372 C C . ILE A 1 178 ? -19.289 2.134 6.010 1.00 97.06 178 ILE A C 1
ATOM 1374 O O . ILE A 1 178 ? -20.422 1.672 5.900 1.00 97.06 178 ILE A O 1
ATOM 1378 N N . LEU A 1 179 ? -19.010 3.228 6.709 1.00 95.50 179 LEU A N 1
ATOM 1379 C CA . LEU A 1 179 ? -20.011 4.068 7.354 1.00 95.50 179 LEU A CA 1
ATOM 1380 C C . LEU A 1 179 ? -20.514 5.118 6.360 1.00 95.50 179 LEU A C 1
ATOM 1382 O O . LEU A 1 179 ? -19.710 5.730 5.648 1.00 95.50 179 LEU A O 1
ATOM 1386 N N . ASP A 1 180 ? -21.827 5.344 6.331 1.00 91.50 180 ASP A N 1
ATOM 1387 C CA . ASP A 1 180 ? -22.428 6.471 5.615 1.00 91.50 180 ASP A CA 1
ATOM 1388 C C . ASP A 1 180 ? -22.607 7.638 6.589 1.00 91.50 180 ASP A C 1
ATOM 1390 O O . ASP A 1 180 ? -23.463 7.615 7.476 1.00 91.50 180 ASP A O 1
ATOM 1394 N N . THR A 1 181 ? -21.730 8.631 6.472 1.00 92.56 181 THR A N 1
ATOM 1395 C CA . THR A 1 181 ? -21.665 9.769 7.394 1.00 92.56 181 THR A CA 1
ATOM 1396 C C . THR A 1 181 ? -22.035 11.055 6.671 1.00 92.56 181 THR A C 1
ATOM 1398 O O . THR A 1 181 ? -21.976 11.150 5.445 1.00 92.56 181 THR A O 1
ATOM 1401 N N . GLU A 1 182 ? -22.330 12.100 7.432 1.00 87.94 182 GLU A N 1
ATOM 1402 C CA . GLU A 1 182 ? -22.485 13.456 6.919 1.00 87.94 182 GLU A CA 1
ATOM 1403 C C . GLU A 1 182 ? -21.220 13.990 6.226 1.00 87.94 182 GLU A C 1
ATOM 1405 O O . GLU A 1 182 ? -21.320 14.942 5.464 1.00 87.94 182 GLU A O 1
ATOM 1410 N N . PHE A 1 183 ? -20.052 13.363 6.407 1.00 88.69 183 PHE A N 1
ATOM 1411 C CA . PHE A 1 183 ? -18.800 13.688 5.708 1.00 88.69 183 PHE A CA 1
ATOM 1412 C C . PHE A 1 183 ? -18.542 12.786 4.484 1.00 88.69 183 PHE A C 1
ATOM 1414 O O . PHE A 1 183 ? -17.452 12.784 3.905 1.00 88.69 183 PHE A O 1
ATOM 1421 N N . GLY A 1 184 ? -19.546 11.999 4.081 1.00 89.69 184 GLY A N 1
ATOM 1422 C CA . GLY A 1 184 ? -19.465 10.986 3.036 1.00 89.69 184 GLY A CA 1
ATOM 1423 C C . GLY A 1 184 ? -19.104 9.599 3.571 1.00 89.69 184 GLY A C 1
ATOM 1424 O O . GLY A 1 184 ? -19.207 9.312 4.764 1.00 89.69 184 GLY A O 1
ATOM 1425 N N . LYS A 1 185 ? -18.682 8.711 2.666 1.00 92.06 185 LYS A N 1
ATOM 1426 C CA . LYS A 1 185 ? -18.321 7.333 3.016 1.00 92.06 185 LYS A CA 1
ATOM 1427 C C . LYS A 1 185 ? -16.991 7.277 3.769 1.00 92.06 185 LYS A C 1
ATOM 1429 O O . LYS A 1 185 ? -15.983 7.823 3.300 1.00 92.06 185 LYS A O 1
ATOM 1434 N N . VAL A 1 186 ? -16.978 6.554 4.884 1.00 95.94 186 VAL A N 1
ATOM 1435 C CA . VAL A 1 186 ? -15.812 6.381 5.761 1.00 95.94 186 VAL A CA 1
ATOM 1436 C C . VAL A 1 186 ? -15.510 4.895 5.927 1.00 95.94 186 VAL A C 1
ATOM 1438 O O . VAL A 1 186 ? -16.384 4.135 6.324 1.00 95.94 186 VAL A O 1
ATOM 1441 N N . GLY A 1 187 ? -14.288 4.466 5.608 1.00 97.38 187 GLY A N 1
ATOM 1442 C CA . GLY A 1 187 ? -13.844 3.085 5.830 1.00 97.38 187 GLY A CA 1
ATOM 1443 C C . GLY A 1 187 ? -13.266 2.892 7.233 1.00 97.38 187 GLY A C 1
ATOM 1444 O O . GLY A 1 187 ? -12.570 3.779 7.731 1.00 97.38 187 GLY A O 1
ATOM 1445 N N . LEU A 1 188 ? -13.520 1.736 7.851 1.00 98.44 188 LEU A N 1
ATOM 1446 C CA . LEU A 1 188 ? -12.883 1.333 9.111 1.00 98.44 188 LEU A CA 1
ATOM 1447 C C . LEU A 1 188 ? -11.751 0.333 8.859 1.00 98.44 188 LEU A C 1
ATOM 1449 O O . LEU A 1 188 ? -11.899 -0.615 8.094 1.00 98.44 188 LEU A O 1
ATOM 1453 N N . SER A 1 189 ? -10.615 0.514 9.512 1.00 97.38 189 SER A N 1
ATOM 1454 C CA . SER A 1 189 ? -9.511 -0.450 9.519 1.00 97.38 189 SER A CA 1
ATOM 1455 C C . SER A 1 189 ? -8.819 -0.400 10.872 1.00 97.38 189 SER A C 1
ATOM 1457 O O . SER A 1 189 ? -8.993 0.568 11.599 1.00 97.38 189 SER A O 1
ATOM 1459 N N . ILE A 1 190 ? -8.045 -1.419 11.248 1.00 98.00 190 ILE A N 1
ATOM 1460 C CA . ILE A 1 190 ? -7.360 -1.427 12.549 1.00 98.00 190 ILE A CA 1
ATOM 1461 C C . ILE A 1 190 ? -5.878 -1.699 12.346 1.00 98.00 190 ILE A C 1
ATOM 1463 O O . ILE A 1 190 ? -5.491 -2.768 11.870 1.00 98.00 190 ILE A O 1
ATOM 1467 N N . CYS A 1 191 ? -5.042 -0.756 12.773 1.00 94.75 191 CYS A N 1
ATOM 1468 C CA . CYS A 1 191 ? -3.598 -0.895 12.896 1.00 94.75 191 CYS A CA 1
ATOM 1469 C C . CYS A 1 191 ? -2.966 -1.569 11.663 1.00 94.75 191 CYS A C 1
ATOM 1471 O O . CYS A 1 191 ? -2.881 -0.967 10.592 1.00 94.75 191 CYS A O 1
ATOM 1473 N N . TYR A 1 192 ? -2.550 -2.833 11.803 1.00 92.38 192 TYR A N 1
ATOM 1474 C CA . TYR A 1 192 ? -1.906 -3.629 10.758 1.00 92.38 192 TYR A CA 1
ATOM 1475 C C . TYR A 1 192 ? -2.686 -3.670 9.435 1.00 92.38 192 TYR A C 1
ATOM 1477 O O . TYR A 1 192 ? -2.048 -3.605 8.385 1.00 92.38 192 TYR A O 1
ATOM 1485 N N . ASP A 1 193 ? -4.025 -3.669 9.469 1.00 94.88 193 ASP A N 1
ATOM 1486 C CA . ASP A 1 193 ? -4.854 -3.586 8.259 1.00 94.88 193 ASP A CA 1
ATOM 1487 C C . ASP A 1 193 ? -4.484 -2.363 7.414 1.00 94.88 193 ASP A C 1
ATOM 1489 O O . ASP A 1 193 ? -4.262 -2.467 6.211 1.00 94.88 193 ASP A O 1
ATOM 1493 N N . THR A 1 194 ? -4.346 -1.204 8.057 1.00 92.44 194 THR A N 1
ATOM 1494 C CA . THR A 1 194 ? -4.059 0.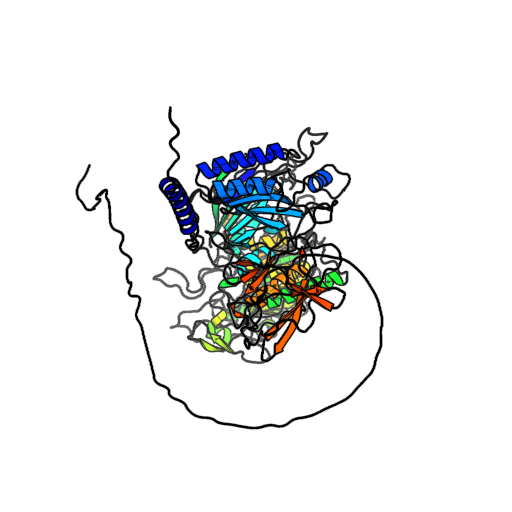061 7.377 1.00 92.44 194 THR A CA 1
ATOM 1495 C C . THR A 1 194 ? -2.665 0.060 6.770 1.00 92.44 194 THR A C 1
ATOM 1497 O O . THR A 1 194 ? -2.490 0.468 5.631 1.00 92.44 194 THR A O 1
ATOM 1500 N N . TYR A 1 195 ? -1.642 -0.402 7.493 1.00 84.88 195 TYR A N 1
ATOM 1501 C CA . TYR A 1 195 ? -0.258 -0.263 7.016 1.00 84.88 195 TYR A CA 1
ATOM 1502 C C . TYR A 1 195 ? 0.212 -1.419 6.125 1.00 84.88 195 TYR A C 1
ATOM 1504 O O . TYR A 1 195 ? 1.215 -1.277 5.421 1.00 84.88 195 TYR A O 1
ATOM 1512 N N . ALA A 1 196 ? -0.440 -2.582 6.185 1.00 87.25 196 ALA A N 1
ATOM 1513 C CA . ALA A 1 196 ? 0.045 -3.804 5.545 1.00 87.25 196 ALA A CA 1
ATOM 1514 C C . ALA A 1 196 ? -0.894 -4.384 4.478 1.00 87.25 196 ALA A C 1
ATOM 1516 O O . ALA A 1 196 ? -0.424 -5.234 3.712 1.00 87.25 196 ALA A O 1
ATOM 1517 N N . THR A 1 197 ? -2.138 -3.904 4.368 1.00 91.31 197 THR A N 1
ATOM 1518 C CA . THR A 1 197 ? -3.182 -4.499 3.511 1.00 91.31 197 THR A CA 1
ATOM 1519 C C . THR A 1 197 ? -3.689 -3.503 2.457 1.00 91.31 197 THR A C 1
ATOM 1521 O O . THR A 1 197 ? -4.769 -2.923 2.604 1.00 91.31 197 THR A O 1
ATOM 1524 N N . PRO A 1 198 ? -2.916 -3.272 1.374 1.00 91.81 198 PRO A N 1
ATOM 1525 C CA . PRO A 1 198 ? -3.280 -2.328 0.328 1.00 91.81 198 PRO A CA 1
ATOM 1526 C C . PRO A 1 198 ? -4.578 -2.649 -0.427 1.00 91.81 198 PRO A C 1
ATOM 1528 O O . PRO A 1 198 ? -5.156 -1.794 -1.094 1.00 91.81 198 PRO A O 1
ATOM 1531 N N . GLU A 1 199 ? -5.054 -3.878 -0.319 1.00 94.25 199 GLU A N 1
ATOM 1532 C CA . GLU A 1 199 ? -6.301 -4.352 -0.900 1.00 94.25 199 GLU A CA 1
ATOM 1533 C C . GLU A 1 199 ? -7.515 -3.747 -0.188 1.00 94.25 199 GLU A C 1
ATOM 1535 O O . GLU A 1 199 ? -8.504 -3.396 -0.832 1.00 94.25 199 GLU A O 1
ATOM 1540 N N . LEU A 1 200 ? -7.431 -3.562 1.135 1.00 94.62 200 LEU A N 1
ATOM 1541 C CA . LEU A 1 200 ? -8.524 -3.010 1.934 1.00 94.62 200 LEU A CA 1
ATOM 1542 C C . LEU A 1 200 ? -8.711 -1.513 1.668 1.00 94.62 200 LEU A C 1
ATOM 1544 O O . LEU A 1 200 ? -9.816 -1.053 1.381 1.00 94.62 200 LEU A O 1
ATOM 1548 N N . GLU A 1 201 ? -7.618 -0.753 1.682 1.00 92.25 201 GLU A N 1
ATOM 1549 C CA . GLU A 1 201 ? -7.633 0.667 1.312 1.00 92.25 201 GLU A CA 1
ATOM 1550 C C . GLU A 1 201 ? -8.093 0.876 -0.132 1.00 92.25 201 GLU A C 1
ATOM 1552 O O . GLU A 1 201 ? -8.873 1.795 -0.400 1.00 92.25 201 GLU A O 1
ATOM 1557 N N . ARG A 1 202 ? -7.691 -0.006 -1.058 1.00 92.00 202 ARG A N 1
ATOM 1558 C CA . ARG A 1 202 ? -8.185 0.022 -2.433 1.00 92.00 202 ARG A CA 1
ATOM 1559 C C . ARG A 1 202 ? -9.688 -0.203 -2.487 1.00 92.00 202 ARG A C 1
ATOM 1561 O O . ARG A 1 202 ? -10.384 0.523 -3.199 1.00 92.00 202 ARG A O 1
ATOM 1568 N N . TYR A 1 203 ? -10.181 -1.199 -1.761 1.00 93.69 203 TYR A N 1
ATOM 1569 C CA . TYR A 1 203 ? -11.596 -1.536 -1.728 1.00 93.69 203 TYR A CA 1
ATOM 1570 C C . TYR A 1 203 ? -12.446 -0.370 -1.223 1.00 93.69 203 TYR A C 1
ATOM 1572 O O . TYR A 1 203 ? -13.437 -0.006 -1.862 1.00 93.69 203 TYR A O 1
ATOM 1580 N N . TYR A 1 204 ? -12.021 0.284 -0.140 1.00 94.06 204 TYR A N 1
ATOM 1581 C CA . TYR A 1 204 ? -12.679 1.487 0.373 1.00 94.06 204 TYR A CA 1
ATOM 1582 C C . TYR A 1 204 ? -12.655 2.631 -0.636 1.00 94.06 204 TYR A C 1
ATOM 1584 O O . TYR A 1 204 ? -13.685 3.242 -0.925 1.00 94.06 204 TYR A O 1
ATOM 1592 N N . SER A 1 205 ? -11.497 2.878 -1.233 1.00 90.94 205 SER A N 1
ATOM 1593 C CA . SER A 1 205 ? -11.295 3.908 -2.244 1.00 90.94 205 SER A CA 1
ATOM 1594 C C . SER A 1 205 ? -12.204 3.732 -3.473 1.00 90.94 205 SER A C 1
ATOM 1596 O O . SER A 1 205 ? -12.898 4.669 -3.887 1.00 90.94 205 SER A O 1
ATOM 1598 N N . ALA A 1 206 ? -12.284 2.508 -4.010 1.00 90.88 206 ALA A N 1
ATOM 1599 C CA . ALA A 1 206 ? -13.156 2.149 -5.131 1.00 90.88 206 ALA A CA 1
ATOM 1600 C C . ALA A 1 206 ? -14.649 2.293 -4.779 1.00 90.88 206 ALA A C 1
ATOM 1602 O O . ALA A 1 206 ? -15.414 2.858 -5.560 1.00 90.88 206 ALA A O 1
ATOM 1603 N N . ASN A 1 207 ? -15.050 1.909 -3.562 1.00 89.44 207 ASN A N 1
ATOM 1604 C CA . ASN A 1 207 ? -16.414 2.107 -3.050 1.00 89.44 207 ASN A CA 1
ATOM 1605 C C . ASN A 1 207 ? -16.761 3.571 -2.728 1.00 89.44 207 ASN A C 1
ATOM 1607 O O . ASN A 1 207 ? -17.924 3.916 -2.474 1.00 89.44 207 ASN A O 1
ATOM 1611 N N . GLY A 1 208 ? -15.764 4.452 -2.780 1.00 88.88 208 GLY A N 1
ATOM 1612 C CA . GLY A 1 208 ? -15.918 5.886 -2.650 1.00 88.88 208 GLY A CA 1
ATOM 1613 C C . GLY A 1 208 ? -15.662 6.473 -1.288 1.00 88.88 208 GLY A C 1
ATOM 1614 O O . GLY A 1 208 ? -16.005 7.640 -1.104 1.00 88.88 208 GLY A O 1
ATOM 1615 N N . CYS A 1 209 ? -15.031 5.722 -0.393 1.00 91.81 209 CYS A N 1
ATOM 1616 C CA . CYS A 1 209 ? -14.516 6.283 0.837 1.00 91.81 209 CYS A CA 1
ATOM 1617 C C . CYS A 1 209 ? -13.463 7.351 0.538 1.00 91.81 209 CYS A C 1
ATOM 1619 O O . CYS A 1 209 ? -12.606 7.190 -0.336 1.00 91.81 209 CYS A O 1
ATOM 1621 N N . LYS A 1 210 ? -13.539 8.451 1.281 1.00 90.00 210 LYS A N 1
ATOM 1622 C CA . LYS A 1 210 ? -12.538 9.528 1.263 1.00 90.00 210 LYS A CA 1
ATOM 1623 C C . LYS A 1 210 ? -11.809 9.674 2.589 1.00 90.00 210 LYS A C 1
ATOM 1625 O O . LYS A 1 210 ? -10.829 10.412 2.663 1.00 90.00 210 LYS A O 1
ATOM 1630 N N . ILE A 1 211 ? -12.271 8.946 3.598 1.00 94.62 211 ILE A N 1
ATOM 1631 C CA . ILE A 1 211 ? -11.720 8.919 4.942 1.00 94.62 211 ILE A CA 1
ATOM 1632 C C . ILE A 1 211 ? -11.536 7.452 5.331 1.00 94.62 211 ILE A C 1
ATOM 1634 O O . ILE A 1 211 ? -12.415 6.627 5.071 1.00 94.62 211 ILE A O 1
ATOM 1638 N N . ILE A 1 212 ? -10.397 7.141 5.941 1.00 97.25 212 ILE A N 1
ATOM 1639 C CA . ILE A 1 212 ? -10.165 5.895 6.669 1.00 97.25 212 ILE A CA 1
ATOM 1640 C C . ILE A 1 212 ? -9.926 6.254 8.136 1.00 97.25 212 ILE A C 1
ATOM 1642 O O . ILE A 1 212 ? -9.083 7.104 8.442 1.00 97.25 212 ILE A O 1
ATOM 1646 N N . LEU A 1 213 ? -10.671 5.611 9.032 1.00 98.44 213 LEU A N 1
ATOM 1647 C CA . LEU A 1 213 ? -10.451 5.689 10.472 1.00 98.44 213 LEU A CA 1
ATOM 1648 C C . LEU A 1 213 ? -9.670 4.462 10.918 1.00 98.44 213 LEU A C 1
ATOM 1650 O O . LEU A 1 213 ? -10.075 3.333 10.650 1.00 98.44 213 LEU A O 1
ATOM 1654 N N . ASN A 1 214 ? -8.559 4.708 11.604 1.00 98.19 214 ASN A N 1
ATOM 1655 C CA . ASN A 1 214 ? -7.588 3.693 11.967 1.00 98.19 214 ASN A CA 1
ATOM 1656 C C . ASN A 1 214 ? -7.291 3.695 13.479 1.00 98.19 214 ASN A C 1
ATOM 1658 O O . ASN A 1 214 ? -6.304 4.310 13.912 1.00 98.19 214 ASN A O 1
ATOM 1662 N N . PRO A 1 215 ? -8.108 3.021 14.314 1.00 98.12 215 PRO A N 1
ATOM 1663 C CA . PRO A 1 215 ? -7.707 2.659 15.666 1.00 98.12 215 PRO A CA 1
ATOM 1664 C C . PRO A 1 215 ? -6.401 1.867 15.620 1.00 98.12 215 PRO A C 1
ATOM 1666 O O . PRO A 1 215 ? -6.242 0.930 14.839 1.00 98.12 215 PRO A O 1
ATOM 1669 N N . THR A 1 216 ? -5.434 2.281 16.426 1.00 95.50 216 THR A N 1
ATOM 1670 C CA . THR A 1 216 ? -4.062 1.791 16.354 1.00 95.50 216 THR A CA 1
ATOM 1671 C C . THR A 1 216 ? -3.518 1.461 17.738 1.00 95.50 216 THR A C 1
ATOM 1673 O O . THR A 1 216 ? -3.698 2.229 18.674 1.00 95.50 216 THR A O 1
ATOM 1676 N N . ALA A 1 217 ? -2.792 0.357 17.863 1.00 92.88 217 ALA A N 1
ATOM 1677 C CA . ALA A 1 217 ? -1.912 0.092 18.990 1.00 92.88 217 ALA A CA 1
ATOM 1678 C C . ALA A 1 217 ? -0.570 -0.428 18.463 1.00 92.88 217 ALA A C 1
ATOM 1680 O O . ALA A 1 217 ? -0.297 -1.625 18.413 1.00 92.88 217 ALA A O 1
ATOM 1681 N N . THR A 1 218 ? 0.293 0.495 18.042 1.00 87.81 218 THR A N 1
ATOM 1682 C CA . THR A 1 218 ? 1.650 0.173 17.583 1.00 87.81 218 THR A CA 1
ATOM 1683 C C . THR A 1 218 ? 2.670 0.665 18.607 1.00 87.81 218 THR A C 1
ATOM 1685 O O . THR A 1 218 ? 2.828 1.866 18.848 1.00 87.81 218 THR A O 1
ATOM 1688 N N . SER A 1 219 ? 3.325 -0.274 19.285 1.00 82.00 219 SER A N 1
ATOM 1689 C CA . SER A 1 219 ? 4.297 0.012 20.342 1.00 82.00 219 SER A CA 1
ATOM 1690 C C . SER A 1 219 ? 5.645 0.456 19.769 1.00 82.00 219 SER A C 1
ATOM 1692 O O . SER A 1 219 ? 5.952 0.201 18.604 1.00 82.00 219 SER A O 1
ATOM 1694 N N . ARG A 1 220 ? 6.511 1.032 20.615 1.00 73.19 220 ARG A N 1
ATOM 1695 C CA . ARG A 1 220 ? 7.938 1.341 20.363 1.00 73.19 220 ARG A CA 1
ATOM 1696 C C . ARG A 1 220 ? 8.805 0.103 20.081 1.00 73.19 220 ARG A C 1
ATOM 1698 O O . ARG A 1 220 ? 10.019 0.112 20.253 1.00 73.19 220 ARG A O 1
ATOM 1705 N N . SER A 1 221 ? 8.209 -1.007 19.677 1.00 59.69 221 SER A N 1
ATOM 1706 C CA . SER A 1 221 ? 8.876 -2.291 19.528 1.00 59.69 221 SER A CA 1
ATOM 1707 C C . SER A 1 221 ? 9.616 -2.395 18.198 1.00 59.69 221 SER A C 1
ATOM 1709 O O . SER A 1 221 ? 9.317 -3.279 17.407 1.00 59.69 221 SER A O 1
ATOM 1711 N N . TYR A 1 222 ? 10.602 -1.529 17.960 1.00 53.28 222 TYR A N 1
ATOM 1712 C CA . TYR A 1 222 ? 11.469 -1.618 16.784 1.00 53.28 222 TYR A CA 1
ATOM 1713 C C . TYR A 1 222 ? 12.900 -1.187 17.113 1.00 53.28 222 TYR A C 1
ATOM 1715 O O . TYR A 1 222 ? 13.412 -0.219 16.578 1.00 53.28 222 TYR A O 1
ATOM 1723 N N . TYR A 1 223 ? 13.557 -2.003 17.938 1.00 52.81 223 TYR A N 1
ATOM 1724 C CA . TYR A 1 223 ? 15.009 -2.043 18.117 1.00 52.81 223 TYR A CA 1
ATOM 1725 C C . TYR A 1 223 ? 15.651 -0.837 18.817 1.00 52.81 223 TYR A C 1
ATOM 1727 O O . TYR A 1 223 ? 15.309 0.325 18.632 1.00 52.81 223 TYR A O 1
ATOM 1735 N N . ASP A 1 224 ? 16.653 -1.164 19.620 1.00 57.31 224 ASP A N 1
ATOM 1736 C CA . ASP A 1 224 ? 17.711 -0.234 19.971 1.00 57.31 224 ASP A CA 1
ATOM 1737 C C . ASP A 1 224 ? 18.573 -0.020 18.724 1.00 57.31 224 ASP A C 1
ATOM 1739 O O . ASP A 1 224 ? 19.366 -0.886 18.338 1.00 57.31 224 ASP A O 1
ATOM 1743 N N . THR A 1 225 ? 18.294 1.064 17.998 1.00 54.81 225 THR A N 1
ATOM 1744 C CA . THR A 1 225 ? 18.879 1.288 16.673 1.00 54.81 225 THR A CA 1
ATOM 1745 C C . THR A 1 225 ? 20.338 1.718 16.746 1.00 54.81 225 THR A C 1
ATOM 1747 O O . THR A 1 225 ? 21.081 1.448 15.802 1.00 54.81 225 THR A O 1
ATOM 1750 N N . ASP A 1 226 ? 20.762 2.356 17.840 1.00 57.09 226 ASP A N 1
ATOM 1751 C CA . ASP A 1 226 ? 22.118 2.888 18.019 1.00 57.09 226 ASP A CA 1
ATOM 1752 C C . ASP A 1 226 ? 23.007 2.049 18.962 1.00 57.09 226 ASP A C 1
ATOM 1754 O O . ASP A 1 226 ? 24.225 2.255 19.004 1.00 57.09 226 ASP A O 1
ATOM 1758 N N . GLY A 1 227 ? 22.438 1.033 19.614 1.00 55.22 227 GLY A N 1
ATOM 1759 C CA . GLY A 1 227 ? 23.139 0.095 20.485 1.00 55.22 227 GLY A CA 1
ATOM 1760 C C . GLY A 1 227 ? 23.330 0.603 21.918 1.00 55.22 227 GLY A C 1
ATOM 1761 O O . GLY A 1 227 ? 24.211 0.083 22.613 1.00 55.22 227 GLY A O 1
ATOM 1762 N N . ASP A 1 228 ? 22.588 1.629 22.353 1.00 58.03 228 ASP A N 1
ATOM 1763 C CA . ASP A 1 228 ? 22.683 2.229 23.691 1.00 58.03 228 ASP A CA 1
ATOM 1764 C C . ASP A 1 228 ? 21.854 1.505 24.776 1.00 58.03 228 ASP A C 1
ATOM 1766 O O . ASP A 1 228 ? 21.959 1.813 25.970 1.00 58.03 228 ASP A O 1
ATOM 1770 N N . GLY A 1 229 ? 21.077 0.502 24.377 1.00 54.78 229 GLY A N 1
ATOM 1771 C CA . GLY A 1 229 ? 20.169 -0.280 25.204 1.00 54.78 229 GLY A CA 1
ATOM 1772 C C . GLY A 1 229 ? 18.745 0.275 25.303 1.00 54.78 229 GLY A C 1
ATOM 1773 O O . GLY A 1 229 ? 17.974 -0.251 26.112 1.00 54.78 229 GLY A O 1
ATOM 1774 N N . LYS A 1 230 ? 18.369 1.308 24.538 1.00 58.09 230 LYS A N 1
ATOM 1775 C CA . LYS A 1 230 ? 17.032 1.926 24.539 1.00 58.09 230 LYS A CA 1
ATOM 1776 C C . LYS A 1 230 ? 16.380 1.831 23.169 1.00 58.09 230 LYS A C 1
ATOM 1778 O O . LYS A 1 230 ? 17.039 1.889 22.151 1.00 58.09 230 LYS A O 1
ATOM 1783 N N . ALA A 1 231 ? 15.060 1.677 23.148 1.00 61.94 231 ALA A N 1
ATOM 1784 C CA . ALA A 1 231 ? 14.312 1.729 21.898 1.00 61.94 231 ALA A CA 1
ATOM 1785 C C . ALA A 1 231 ? 14.245 3.174 21.386 1.00 61.94 231 ALA A C 1
ATOM 1787 O O . ALA A 1 231 ? 13.887 4.079 22.147 1.00 61.94 231 ALA A O 1
ATOM 1788 N N . ASN A 1 232 ? 14.552 3.354 20.103 1.00 64.69 232 ASN A N 1
ATOM 1789 C CA . ASN A 1 232 ? 14.570 4.657 19.451 1.00 64.69 232 ASN A CA 1
ATOM 1790 C C . ASN A 1 232 ? 13.247 4.892 18.719 1.00 64.69 232 ASN A C 1
ATOM 1792 O O . ASN A 1 232 ? 12.650 3.998 18.115 1.00 64.69 232 ASN A O 1
ATOM 1796 N N . ASP A 1 233 ? 12.778 6.126 18.809 1.00 69.75 233 ASP A N 1
ATOM 1797 C CA . ASP A 1 233 ? 11.459 6.561 18.363 1.00 69.75 233 ASP A CA 1
ATOM 1798 C C . ASP A 1 233 ? 11.443 6.761 16.825 1.00 69.75 233 ASP A C 1
ATOM 1800 O O . ASP A 1 233 ? 10.401 6.652 16.176 1.00 69.75 233 ASP A O 1
ATOM 1804 N N . GLU A 1 234 ? 12.618 6.987 16.234 1.00 72.50 234 GLU A N 1
ATOM 1805 C CA . GLU A 1 234 ? 12.851 7.320 14.828 1.00 72.50 234 GLU A CA 1
ATOM 1806 C C . GLU A 1 234 ? 12.513 6.166 13.872 1.00 72.50 234 GLU A C 1
ATOM 1808 O O . GLU A 1 234 ? 11.906 6.391 12.826 1.00 72.50 234 GLU A O 1
ATOM 1813 N N . GLY A 1 235 ? 12.863 4.923 14.226 1.00 73.31 235 GLY A N 1
ATOM 1814 C CA . GLY A 1 235 ? 12.574 3.748 13.391 1.00 73.31 235 GLY A CA 1
ATOM 1815 C C . GLY A 1 235 ? 11.075 3.463 13.285 1.00 73.31 235 GLY A C 1
ATOM 1816 O O . GLY A 1 235 ? 10.539 3.234 12.196 1.00 73.31 235 GLY A O 1
ATOM 1817 N N . TRP A 1 236 ? 10.378 3.551 14.422 1.00 78.19 236 TRP A N 1
ATOM 1818 C CA . TRP A 1 236 ? 8.919 3.482 14.464 1.00 78.19 236 TRP A CA 1
ATOM 1819 C C . TRP A 1 236 ? 8.295 4.624 13.654 1.00 78.19 236 TRP A C 1
ATOM 1821 O O . TRP A 1 236 ? 7.351 4.389 12.898 1.00 78.19 236 TRP A O 1
ATOM 1831 N N . GLU A 1 237 ? 8.829 5.847 13.777 1.00 79.00 237 GLU A N 1
ATOM 1832 C CA . GLU A 1 237 ? 8.289 7.019 13.083 1.00 79.00 237 GLU A CA 1
ATOM 1833 C C . GLU A 1 237 ? 8.356 6.852 11.586 1.00 79.00 237 GLU A C 1
ATOM 1835 O O . GLU A 1 237 ? 7.348 7.039 10.908 1.00 79.00 237 GLU A O 1
ATOM 1840 N N . TRP A 1 238 ? 9.529 6.465 11.087 1.00 81.62 238 TRP A N 1
ATOM 1841 C CA . TRP A 1 238 ? 9.735 6.226 9.675 1.00 81.62 238 TRP A CA 1
ATOM 1842 C C . TRP A 1 238 ? 8.747 5.181 9.170 1.00 81.62 238 TRP A C 1
ATOM 1844 O O . TRP A 1 238 ? 8.048 5.432 8.190 1.00 81.62 238 TRP A O 1
ATOM 1854 N N . TYR A 1 239 ? 8.627 4.048 9.871 1.00 81.06 239 TYR A N 1
ATOM 1855 C CA . TYR A 1 239 ? 7.702 2.979 9.499 1.00 81.06 239 TYR A CA 1
ATOM 1856 C C . TYR A 1 239 ? 6.261 3.492 9.412 1.00 81.06 239 TYR A C 1
ATOM 1858 O O . TYR A 1 239 ? 5.596 3.331 8.390 1.00 81.06 239 TYR A O 1
ATOM 1866 N N . TYR A 1 240 ? 5.784 4.150 10.463 1.00 85.44 240 TYR A N 1
ATOM 1867 C CA . TYR A 1 240 ? 4.404 4.606 10.558 1.00 85.44 240 TYR A CA 1
ATOM 1868 C C . TYR A 1 240 ? 4.085 5.717 9.550 1.00 85.44 240 TYR A C 1
ATOM 1870 O O . TYR A 1 240 ? 3.096 5.643 8.816 1.00 85.44 240 TYR A O 1
ATOM 1878 N N . LYS A 1 241 ? 4.962 6.719 9.453 1.00 86.12 241 LYS A N 1
ATOM 1879 C CA . LYS A 1 241 ? 4.835 7.857 8.540 1.00 86.12 241 LYS A CA 1
ATOM 1880 C C . LYS A 1 241 ? 4.868 7.410 7.086 1.00 86.12 241 LYS A C 1
ATOM 1882 O O . LYS A 1 241 ? 3.935 7.701 6.344 1.00 86.12 241 LYS A O 1
ATOM 1887 N N . ASN A 1 242 ? 5.891 6.646 6.702 1.00 86.00 242 ASN A N 1
ATOM 1888 C CA . ASN A 1 242 ? 6.071 6.175 5.332 1.00 86.00 242 ASN A CA 1
ATOM 1889 C C . ASN A 1 242 ? 4.834 5.419 4.824 1.00 86.00 242 ASN A C 1
ATOM 1891 O O . ASN A 1 242 ? 4.431 5.567 3.671 1.00 86.00 242 ASN A O 1
ATOM 1895 N N . ARG A 1 243 ? 4.190 4.640 5.701 1.00 87.31 243 ARG A N 1
ATOM 1896 C CA . ARG A 1 243 ? 2.958 3.910 5.391 1.00 87.31 243 ARG A CA 1
ATOM 1897 C C . ARG A 1 243 ? 1.784 4.842 5.152 1.00 87.31 243 ARG A C 1
ATOM 1899 O O . ARG A 1 243 ? 1.232 4.825 4.059 1.00 87.31 243 ARG A O 1
ATOM 1906 N N . LEU A 1 244 ? 1.431 5.679 6.123 1.00 91.44 244 LEU A N 1
ATOM 1907 C CA . LEU A 1 244 ? 0.279 6.576 5.997 1.00 91.44 244 LEU A CA 1
ATOM 1908 C C . LEU A 1 244 ? 0.425 7.545 4.812 1.00 91.44 244 LEU A C 1
ATOM 1910 O O . LEU A 1 244 ? -0.522 7.780 4.060 1.00 91.44 244 LEU A O 1
ATOM 1914 N N . GLU A 1 245 ? 1.627 8.068 4.594 1.00 90.38 245 GLU A N 1
ATOM 1915 C CA . GLU A 1 245 ? 1.943 8.957 3.475 1.00 90.38 245 GLU A CA 1
ATOM 1916 C C . GLU A 1 245 ? 1.848 8.261 2.115 1.00 90.38 245 GLU A C 1
ATOM 1918 O O . GLU A 1 245 ? 1.278 8.805 1.164 1.00 90.38 245 GLU A O 1
ATOM 1923 N N . SER A 1 246 ? 2.349 7.026 2.017 1.00 88.94 246 SER A N 1
ATOM 1924 C CA . SER A 1 246 ? 2.218 6.224 0.801 1.00 88.94 246 SER A CA 1
ATOM 1925 C C . SER A 1 246 ? 0.746 6.036 0.425 1.00 88.94 246 SER A C 1
ATOM 1927 O O . SER A 1 246 ? 0.373 6.274 -0.723 1.00 88.94 246 SER A O 1
ATOM 1929 N N . ILE A 1 247 ? -0.104 5.707 1.397 1.00 90.19 247 ILE A N 1
ATOM 1930 C CA . ILE A 1 247 ? -1.532 5.443 1.188 1.00 90.19 247 ILE A CA 1
ATOM 1931 C C . ILE A 1 247 ? -2.272 6.708 0.770 1.00 90.19 247 ILE A C 1
ATOM 1933 O O . ILE A 1 247 ? -2.936 6.738 -0.268 1.00 90.19 247 ILE A O 1
ATOM 1937 N N . THR A 1 248 ? -2.138 7.770 1.565 1.00 90.06 248 THR A N 1
ATOM 1938 C CA . THR A 1 248 ? -2.822 9.044 1.316 1.00 90.06 248 THR A CA 1
ATOM 1939 C C . THR A 1 248 ? -2.410 9.636 -0.028 1.00 90.06 248 THR A C 1
ATOM 1941 O O . THR A 1 248 ? -3.268 10.117 -0.767 1.00 90.06 248 THR A O 1
ATOM 1944 N N . SER A 1 249 ? -1.128 9.537 -0.404 1.00 86.31 249 SER A N 1
ATOM 1945 C CA . SER A 1 249 ? -0.651 10.009 -1.708 1.00 86.31 249 SER A CA 1
ATOM 1946 C C . SER A 1 249 ? -1.182 9.168 -2.862 1.00 86.31 249 SER A C 1
ATOM 1948 O O . SER A 1 249 ? -1.453 9.714 -3.930 1.00 86.31 249 SER A O 1
ATOM 1950 N N . ARG A 1 250 ? -1.319 7.853 -2.679 1.00 87.12 250 ARG A N 1
ATOM 1951 C CA . ARG A 1 250 ? -1.739 6.923 -3.727 1.00 87.12 250 ARG A CA 1
ATOM 1952 C C . ARG A 1 250 ? -3.244 6.966 -3.980 1.00 87.12 250 ARG A C 1
ATOM 1954 O O . ARG A 1 250 ? -3.660 6.984 -5.136 1.00 87.12 250 ARG A O 1
ATOM 1961 N N . GLU A 1 251 ? -4.042 7.002 -2.915 1.00 85.44 251 GLU A N 1
ATOM 1962 C CA . GLU A 1 251 ? -5.507 6.953 -2.987 1.00 85.44 251 GLU A CA 1
ATOM 1963 C C . GLU A 1 251 ? -6.179 8.330 -2.951 1.00 85.44 251 GLU A C 1
ATOM 1965 O O . GLU A 1 251 ? -7.349 8.446 -3.309 1.00 85.44 251 GLU A O 1
ATOM 1970 N N . GLY A 1 252 ? -5.480 9.380 -2.511 1.00 84.31 252 GLY A N 1
ATOM 1971 C CA . GLY A 1 252 ? -6.106 10.684 -2.268 1.00 84.31 252 GLY A CA 1
ATOM 1972 C C . GLY A 1 252 ? -7.128 10.647 -1.122 1.00 84.31 252 GLY A C 1
ATOM 1973 O O . GLY A 1 252 ? -8.130 11.361 -1.156 1.00 84.31 252 GLY A O 1
ATOM 1974 N N . ILE A 1 253 ? -6.893 9.784 -0.130 1.00 88.75 253 ILE A N 1
ATOM 1975 C CA . ILE A 1 253 ? -7.737 9.592 1.058 1.00 88.75 253 ILE A CA 1
ATOM 1976 C C . ILE A 1 253 ? -7.164 10.383 2.247 1.00 88.75 253 ILE A C 1
ATOM 1978 O O . ILE A 1 253 ? -5.960 10.630 2.326 1.00 88.75 253 ILE A O 1
ATOM 1982 N N . LEU A 1 254 ? -8.035 10.816 3.160 1.00 94.56 254 LEU A N 1
ATOM 1983 C CA . LEU A 1 254 ? -7.683 11.289 4.500 1.00 94.56 254 LEU A CA 1
ATOM 1984 C C . LEU A 1 254 ? -7.604 10.091 5.457 1.00 94.56 254 LEU A C 1
ATOM 1986 O O . LEU A 1 254 ? -8.527 9.283 5.500 1.00 94.56 254 LEU A O 1
ATOM 1990 N N . ILE A 1 255 ? -6.551 9.993 6.262 1.00 96.50 255 ILE A N 1
ATOM 1991 C CA . ILE A 1 255 ? -6.462 9.001 7.337 1.00 96.50 255 ILE A CA 1
ATOM 1992 C C . ILE A 1 255 ? -6.469 9.723 8.681 1.00 96.50 255 ILE A C 1
ATOM 1994 O O . ILE A 1 255 ? -5.617 10.577 8.935 1.00 96.50 255 ILE A O 1
ATOM 1998 N N . ALA A 1 256 ? -7.404 9.350 9.550 1.00 97.38 256 ALA A N 1
ATOM 1999 C CA . ALA A 1 256 ? -7.345 9.661 10.972 1.00 97.38 256 ALA A CA 1
ATOM 2000 C C . ALA A 1 256 ? -6.881 8.401 11.704 1.00 97.38 256 ALA A C 1
ATOM 2002 O O . ALA A 1 256 ? -7.530 7.361 11.632 1.00 97.38 256 ALA A O 1
ATOM 2003 N N . SER A 1 257 ? -5.731 8.477 12.364 1.00 97.38 257 SER A N 1
ATOM 2004 C CA . SER A 1 257 ? -5.093 7.338 13.014 1.00 97.38 257 SER A CA 1
ATOM 2005 C C . SER A 1 257 ? -4.870 7.651 14.485 1.00 97.38 257 SER A C 1
ATOM 2007 O O . SER A 1 257 ? -4.195 8.630 14.800 1.00 97.38 257 SER A O 1
ATOM 2009 N N . SER A 1 258 ? -5.433 6.838 15.378 1.00 97.00 258 SER A N 1
ATOM 2010 C CA . SER A 1 258 ? -5.402 7.068 16.827 1.00 97.00 258 SER A CA 1
ATOM 2011 C C . SER A 1 258 ? -4.607 5.969 17.512 1.00 97.00 258 SER A C 1
ATOM 2013 O O . SER A 1 258 ? -4.998 4.814 17.415 1.00 97.00 258 SER A O 1
ATOM 2015 N N . ASN A 1 259 ? -3.507 6.300 18.188 1.00 95.31 259 ASN A N 1
ATOM 2016 C CA . ASN A 1 259 ? -2.605 5.332 18.813 1.00 95.31 259 ASN A CA 1
ATOM 2017 C C . ASN A 1 259 ? -2.638 5.398 20.346 1.00 95.31 259 ASN A C 1
ATOM 2019 O O . ASN A 1 259 ? -2.813 6.471 20.931 1.00 95.31 259 ASN A O 1
ATOM 2023 N N . LEU A 1 260 ? -2.413 4.257 20.997 1.00 95.00 260 LEU A N 1
ATOM 2024 C CA . LEU A 1 260 ? -2.186 4.205 22.442 1.00 95.00 260 LEU A CA 1
ATOM 2025 C C . LEU A 1 260 ? -0.939 5.016 22.839 1.00 95.00 260 LEU A C 1
ATOM 2027 O O . LEU A 1 260 ? -0.043 5.271 22.026 1.00 95.00 260 LEU A O 1
ATOM 2031 N N . VAL A 1 261 ? -0.859 5.418 24.108 1.00 92.81 261 VAL A N 1
ATOM 2032 C CA . VAL A 1 261 ? 0.314 6.090 24.684 1.00 92.81 261 VAL A CA 1
ATOM 2033 C C . VAL A 1 261 ? 0.645 5.550 26.073 1.00 92.81 261 VAL A C 1
ATOM 2035 O O . VAL A 1 261 ? -0.238 5.307 26.889 1.00 92.81 261 VAL A O 1
ATOM 2038 N N . GLY A 1 262 ? 1.938 5.419 26.365 1.00 90.44 262 GLY A N 1
ATOM 2039 C CA . GLY A 1 262 ? 2.437 5.000 27.670 1.00 90.44 262 GLY A CA 1
ATOM 2040 C C . GLY A 1 262 ? 2.601 3.492 27.828 1.00 90.44 262 GLY A C 1
ATOM 2041 O O . GLY A 1 262 ? 2.559 2.731 26.860 1.00 90.44 262 GLY A O 1
ATOM 2042 N N . LYS A 1 263 ? 2.859 3.080 29.074 1.00 89.31 263 LYS A N 1
ATOM 2043 C CA . LYS A 1 263 ? 3.044 1.674 29.443 1.00 89.31 263 LYS A CA 1
ATOM 2044 C C . LYS A 1 263 ? 1.700 0.973 29.561 1.00 89.31 263 LYS A C 1
ATOM 2046 O O . LYS A 1 263 ? 0.788 1.512 30.177 1.00 89.31 263 LYS A O 1
ATOM 2051 N N . ASP A 1 264 ? 1.626 -0.239 29.036 1.00 91.19 264 ASP A N 1
ATOM 2052 C CA . ASP A 1 264 ? 0.405 -1.043 29.009 1.00 91.19 264 ASP A CA 1
ATOM 2053 C C . ASP A 1 264 ? 0.747 -2.542 29.064 1.00 91.19 264 ASP A C 1
ATOM 2055 O O . ASP A 1 264 ? 1.918 -2.928 28.987 1.00 91.19 264 ASP A O 1
ATOM 2059 N N . GLY A 1 265 ? -0.252 -3.407 29.209 1.00 90.25 265 GLY A N 1
ATOM 2060 C CA . GLY A 1 265 ? -0.034 -4.842 29.398 1.00 90.25 265 GLY A CA 1
ATOM 2061 C C . GLY A 1 265 ? 0.216 -5.234 30.860 1.00 90.25 265 GLY A C 1
ATOM 2062 O O . GLY A 1 265 ? 0.329 -4.370 31.738 1.00 90.25 265 GLY A O 1
ATOM 2063 N N . PRO A 1 266 ? 0.352 -6.543 31.142 1.00 87.88 266 PRO A N 1
ATOM 2064 C CA . PRO A 1 266 ? 0.710 -7.022 32.470 1.00 87.88 266 PRO A CA 1
ATOM 2065 C C . PRO A 1 266 ? 2.014 -6.408 32.974 1.00 87.88 266 PRO A C 1
ATOM 2067 O O . PRO A 1 266 ? 2.947 -6.167 32.205 1.00 87.88 266 PRO A O 1
ATOM 2070 N N . VAL A 1 267 ? 2.101 -6.199 34.286 1.00 85.88 267 VAL A N 1
ATOM 2071 C CA . VAL A 1 267 ? 3.293 -5.621 34.911 1.00 85.88 267 VAL A CA 1
ATOM 2072 C C . VAL A 1 267 ? 4.440 -6.633 34.891 1.00 85.88 267 VAL A C 1
ATOM 2074 O O . VAL A 1 267 ? 4.361 -7.712 35.485 1.00 85.88 267 VAL A O 1
ATOM 2077 N N . SER A 1 268 ? 5.543 -6.265 34.244 1.00 76.19 268 SER A N 1
ATOM 2078 C CA . SER A 1 268 ? 6.779 -7.040 34.258 1.00 76.19 268 SER A CA 1
ATOM 2079 C C . SER A 1 268 ? 7.346 -7.121 35.673 1.00 76.19 268 SER A C 1
ATOM 2081 O O . SER A 1 268 ? 7.520 -6.114 36.362 1.00 76.19 268 SER A O 1
ATOM 2083 N N . LYS A 1 269 ? 7.719 -8.335 36.093 1.00 74.81 269 LYS A N 1
ATOM 2084 C CA . LYS A 1 269 ? 8.382 -8.571 37.387 1.00 74.81 269 LYS A CA 1
ATOM 2085 C C . LYS A 1 269 ? 9.773 -7.935 37.472 1.00 74.81 269 LYS A C 1
ATOM 2087 O O . LYS A 1 269 ? 10.282 -7.773 38.576 1.00 74.81 269 LYS A O 1
ATOM 2092 N N . GLU A 1 270 ? 10.387 -7.624 36.331 1.00 72.62 270 GLU A N 1
ATOM 2093 C CA . GLU A 1 270 ? 11.744 -7.078 36.255 1.00 72.62 270 GLU A CA 1
ATOM 2094 C C . GLU A 1 270 ? 11.754 -5.548 36.298 1.00 72.62 270 GLU A C 1
ATOM 2096 O O . GLU A 1 270 ? 12.513 -4.972 37.075 1.00 72.62 270 GLU A O 1
ATOM 2101 N N . SER A 1 271 ? 10.908 -4.887 35.499 1.00 74.31 271 SER A N 1
ATOM 2102 C CA . SER A 1 271 ? 10.858 -3.419 35.423 1.00 74.31 271 SER A CA 1
ATOM 2103 C C . SER A 1 271 ? 9.843 -2.785 36.376 1.00 74.31 271 SER A C 1
ATOM 2105 O O . SER A 1 271 ? 9.988 -1.615 36.714 1.00 74.31 271 SER A O 1
ATOM 2107 N N . GLY A 1 272 ? 8.825 -3.531 36.821 1.00 80.00 272 GLY A N 1
ATOM 2108 C CA . GLY A 1 272 ? 7.701 -2.978 37.584 1.00 80.00 272 GLY A CA 1
ATOM 2109 C C . GLY A 1 272 ? 6.728 -2.140 36.744 1.00 80.00 272 GLY A C 1
ATOM 2110 O O . GLY A 1 272 ? 5.871 -1.467 37.309 1.00 80.00 272 GLY A O 1
ATOM 2111 N N . GLU A 1 273 ? 6.838 -2.195 35.416 1.00 81.31 273 GLU A N 1
ATOM 2112 C CA . GLU A 1 273 ? 6.006 -1.465 34.450 1.00 81.31 273 GLU A CA 1
ATOM 2113 C C . GLU A 1 273 ? 5.311 -2.436 33.482 1.00 81.31 273 GLU A C 1
ATOM 2115 O O . GLU A 1 273 ? 5.707 -3.600 33.383 1.00 81.31 273 GLU A O 1
ATOM 2120 N N . GLY A 1 274 ? 4.292 -1.965 32.756 1.00 80.38 274 GLY A N 1
ATOM 2121 C CA . GLY A 1 274 ? 3.651 -2.729 31.679 1.00 80.38 274 GLY A CA 1
ATOM 2122 C C . GLY A 1 274 ? 4.647 -3.174 30.597 1.00 80.38 274 GLY A C 1
ATOM 2123 O O . GLY A 1 274 ? 5.639 -2.490 30.328 1.00 80.38 274 GLY A O 1
ATOM 2124 N N . ILE A 1 275 ? 4.406 -4.346 30.003 1.00 84.25 275 ILE A N 1
ATOM 2125 C CA . ILE A 1 275 ? 5.284 -4.953 28.983 1.00 84.25 275 ILE A CA 1
ATOM 2126 C C . ILE A 1 275 ? 5.240 -4.255 27.617 1.00 84.25 275 ILE A C 1
ATOM 2128 O O . ILE A 1 275 ? 6.173 -4.415 26.828 1.00 84.25 275 ILE A O 1
ATOM 2132 N N . TYR A 1 276 ? 4.182 -3.499 27.327 1.00 88.19 276 TYR A N 1
ATOM 2133 C CA . TYR A 1 276 ? 4.055 -2.694 26.117 1.00 88.19 276 TYR A CA 1
ATOM 2134 C C . TYR A 1 276 ? 4.411 -1.239 26.414 1.00 88.19 276 TYR A C 1
ATOM 2136 O O . TYR A 1 276 ? 4.241 -0.751 27.530 1.00 88.19 276 TYR A O 1
ATOM 2144 N N . ASP A 1 277 ? 4.912 -0.540 25.400 1.00 87.00 277 ASP A N 1
ATOM 2145 C CA . ASP A 1 277 ? 5.276 0.870 25.490 1.00 87.00 277 ASP A CA 1
ATOM 2146 C C . ASP A 1 277 ? 4.858 1.572 24.204 1.00 87.00 277 ASP A C 1
ATOM 2148 O O . ASP A 1 277 ? 5.463 1.360 23.152 1.00 87.00 277 ASP A O 1
ATOM 2152 N N . PHE A 1 278 ? 3.793 2.359 24.275 1.00 89.25 278 PHE A N 1
ATOM 2153 C CA . PHE A 1 278 ? 3.222 3.031 23.121 1.00 89.25 278 PHE A CA 1
ATOM 2154 C C . PHE A 1 278 ? 3.666 4.501 23.059 1.00 89.25 278 PHE A C 1
ATOM 2156 O O . PHE A 1 278 ? 3.610 5.216 24.064 1.00 89.25 278 PHE A O 1
ATOM 2163 N N . PRO A 1 279 ? 4.097 5.001 21.888 1.00 86.19 279 PRO A N 1
ATOM 2164 C CA . PRO A 1 279 ? 4.663 6.344 21.781 1.00 86.19 279 PRO A CA 1
ATOM 2165 C C . PRO A 1 279 ? 3.621 7.482 21.797 1.00 86.19 279 PRO A C 1
ATOM 2167 O O . PRO A 1 279 ? 4.004 8.657 21.818 1.00 86.19 279 PRO A O 1
ATOM 2170 N N . GLY A 1 280 ? 2.318 7.178 21.777 1.00 78.56 280 GLY A N 1
ATOM 2171 C CA . GLY A 1 280 ? 1.295 8.134 21.345 1.00 78.56 280 GLY A CA 1
ATOM 2172 C C . GLY A 1 280 ? 1.376 8.282 19.835 1.00 78.56 280 GLY A C 1
ATOM 2173 O O . GLY A 1 280 ? 1.567 7.275 19.159 1.00 78.56 280 GLY A O 1
ATOM 2174 N N . ARG A 1 281 ? 1.337 9.509 19.305 1.00 84.94 281 ARG A N 1
ATOM 2175 C CA . ARG A 1 281 ? 1.529 9.808 17.868 1.00 84.94 281 ARG A CA 1
ATOM 2176 C C . ARG A 1 281 ? 0.300 9.547 16.989 1.00 84.94 281 ARG A C 1
ATOM 2178 O O . ARG A 1 281 ? 0.407 9.142 15.830 1.00 84.94 281 ARG A O 1
ATOM 2185 N N . SER A 1 282 ? -0.879 9.809 17.545 1.00 93.50 282 SER A N 1
ATOM 2186 C CA . SER A 1 282 ? -2.116 9.927 16.774 1.00 93.50 282 SER A CA 1
ATOM 2187 C C . SER A 1 282 ? -2.035 11.107 15.803 1.00 93.50 282 SER A C 1
ATOM 2189 O O . SER A 1 282 ? -1.526 12.168 16.161 1.00 93.50 282 SER A O 1
ATOM 2191 N N . V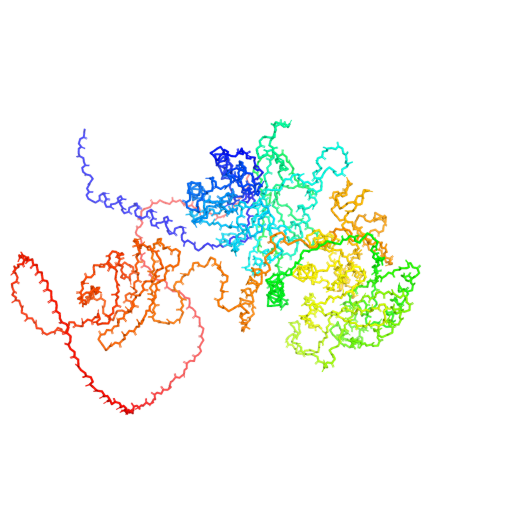AL A 1 283 ? -2.534 10.930 14.579 1.00 95.31 283 VAL A N 1
ATOM 2192 C CA . VAL A 1 283 ? -2.417 11.908 13.488 1.00 95.31 283 VAL A CA 1
ATOM 2193 C C . VAL A 1 283 ? -3.663 11.967 12.620 1.00 95.31 283 VAL A C 1
ATOM 2195 O O . VAL A 1 283 ? -4.367 10.975 12.443 1.00 95.31 283 VAL A O 1
ATOM 2198 N N . ILE A 1 284 ? -3.878 13.130 12.009 1.00 96.38 284 ILE A N 1
ATOM 2199 C CA . ILE A 1 284 ? -4.838 13.329 10.922 1.00 96.38 284 ILE A CA 1
ATOM 2200 C C . ILE A 1 284 ? -4.029 13.763 9.703 1.00 96.38 284 ILE A C 1
ATOM 2202 O O . ILE A 1 284 ? -3.473 14.865 9.690 1.00 96.38 284 ILE A O 1
ATOM 2206 N N . VAL A 1 285 ? -3.923 12.894 8.701 1.00 94.56 285 VAL A N 1
ATOM 2207 C CA . VAL A 1 285 ? -2.987 13.051 7.582 1.00 94.56 285 VAL A CA 1
ATOM 2208 C C . VAL A 1 285 ? -3.657 12.800 6.236 1.00 94.56 285 VAL A C 1
ATOM 2210 O O . VAL A 1 285 ? -4.512 11.935 6.074 1.00 94.56 285 VAL A O 1
ATOM 2213 N N . SER A 1 286 ? -3.255 13.585 5.247 1.00 92.31 286 SER A N 1
ATOM 2214 C CA . SER A 1 286 ? -3.589 13.428 3.836 1.00 92.31 286 SER A CA 1
ATOM 2215 C C . SER A 1 286 ? -2.328 13.694 3.007 1.00 92.31 286 SER A C 1
ATOM 2217 O O . SER A 1 286 ? -1.247 13.909 3.554 1.00 92.31 286 SER A O 1
ATOM 2219 N N . ALA A 1 287 ? -2.464 13.738 1.687 1.00 86.94 287 ALA A N 1
ATOM 2220 C CA . ALA A 1 287 ? -1.382 14.097 0.787 1.00 86.94 287 ALA A CA 1
ATOM 2221 C C . ALA A 1 287 ? -1.852 15.078 -0.289 1.00 86.94 287 ALA A C 1
ATOM 2223 O O . ALA A 1 287 ? -2.999 15.045 -0.742 1.00 86.94 287 ALA A O 1
ATOM 2224 N N . ALA A 1 288 ? -0.930 15.936 -0.706 1.00 79.38 288 ALA A N 1
ATOM 2225 C CA . ALA A 1 288 ? -0.960 16.664 -1.963 1.00 79.38 288 ALA A CA 1
ATOM 2226 C C . ALA A 1 288 ? 0.029 16.033 -2.954 1.00 79.38 288 ALA A C 1
ATOM 2228 O O . ALA A 1 288 ? 0.739 15.079 -2.633 1.00 79.38 288 ALA A O 1
ATOM 2229 N N . PHE A 1 289 ? 0.083 16.582 -4.169 1.00 70.25 289 PHE A N 1
ATOM 2230 C CA . PHE A 1 289 ? 1.028 16.132 -5.194 1.00 70.25 289 PHE A CA 1
ATOM 2231 C C . PHE A 1 289 ? 2.494 16.265 -4.739 1.00 70.25 289 PHE A C 1
ATOM 2233 O O . PHE A 1 289 ? 3.303 15.385 -5.021 1.00 70.25 289 PHE A O 1
ATOM 2240 N N . ASP A 1 290 ? 2.801 17.315 -3.969 1.00 70.94 290 ASP A N 1
ATOM 2241 C CA . ASP A 1 290 ? 4.167 17.659 -3.561 1.00 70.94 290 ASP A CA 1
ATOM 2242 C C . ASP A 1 290 ? 4.508 17.303 -2.105 1.00 70.94 290 ASP A C 1
ATOM 2244 O O . ASP A 1 290 ? 5.574 17.681 -1.619 1.00 70.94 290 ASP A O 1
ATOM 2248 N N . GLY A 1 291 ? 3.647 16.584 -1.381 1.00 83.69 291 GLY A N 1
ATOM 2249 C CA . GLY A 1 291 ? 3.968 16.201 -0.006 1.00 83.69 291 GLY A CA 1
ATOM 2250 C C . GLY A 1 291 ? 2.776 15.842 0.875 1.00 83.69 291 GLY A C 1
ATOM 2251 O O . GLY A 1 291 ? 1.619 15.985 0.465 1.00 83.69 291 GLY A O 1
ATOM 2252 N N . PRO A 1 292 ? 3.053 15.398 2.109 1.00 88.94 292 PRO A N 1
ATOM 2253 C CA . PRO A 1 292 ? 2.026 15.118 3.097 1.00 88.94 292 PRO A CA 1
ATOM 2254 C C . PRO A 1 292 ? 1.390 16.419 3.601 1.00 88.94 292 PRO A C 1
ATOM 2256 O O . PRO A 1 292 ? 2.027 17.471 3.659 1.00 88.94 292 PRO A O 1
ATOM 2259 N N . ILE A 1 293 ? 0.126 16.343 4.007 1.00 90.81 293 ILE A N 1
ATOM 2260 C CA . ILE A 1 293 ? -0.572 17.419 4.713 1.00 90.81 293 ILE A CA 1
ATOM 2261 C C . ILE A 1 293 ? -1.077 16.854 6.032 1.00 90.81 293 ILE A C 1
ATOM 2263 O O . ILE A 1 293 ? -1.959 15.994 6.048 1.00 90.81 293 ILE A O 1
ATOM 2267 N N . TYR A 1 294 ? -0.547 17.376 7.133 1.00 93.62 294 TYR A N 1
ATOM 2268 C CA . TYR A 1 294 ? -0.994 17.038 8.475 1.00 93.62 294 TYR A CA 1
ATOM 2269 C C . TYR A 1 294 ? -1.982 18.082 8.973 1.00 93.62 294 TYR A C 1
ATOM 2271 O O . TYR A 1 294 ? -1.664 19.265 9.068 1.00 93.62 294 TYR A O 1
ATOM 2279 N N . PHE A 1 295 ? -3.182 17.629 9.309 1.00 94.81 295 PHE A N 1
ATOM 2280 C CA . PHE A 1 295 ? -4.209 18.465 9.914 1.00 94.81 295 PHE A CA 1
ATOM 2281 C C . PHE A 1 295 ? -4.141 18.422 11.440 1.00 94.81 295 PHE A C 1
ATOM 2283 O O . PHE A 1 295 ? -4.534 19.392 12.075 1.00 94.81 295 PHE A O 1
ATOM 2290 N N . GLY A 1 296 ? -3.595 17.362 12.037 1.00 93.38 296 GLY A N 1
ATOM 2291 C CA . GLY A 1 296 ? -3.403 17.249 13.482 1.00 93.38 296 GLY A CA 1
ATOM 2292 C C . GLY A 1 296 ? -2.340 16.210 13.832 1.00 93.38 296 GLY A C 1
ATOM 2293 O O . GLY A 1 296 ? -2.112 15.272 13.066 1.00 93.38 296 GLY A O 1
ATOM 2294 N N . GLY A 1 297 ? -1.689 16.387 14.984 1.00 89.44 297 GLY A N 1
ATOM 2295 C CA . GLY A 1 297 ? -0.726 15.426 15.534 1.00 89.44 297 GLY A CA 1
ATOM 2296 C C . GLY A 1 297 ? 0.709 15.528 15.004 1.00 89.44 297 GLY A C 1
ATOM 2297 O O . GLY A 1 297 ? 1.526 14.681 15.352 1.00 89.44 297 GLY A O 1
ATOM 2298 N N . ALA A 1 298 ? 1.046 16.543 14.200 1.00 86.12 298 ALA A N 1
ATOM 2299 C CA . ALA A 1 298 ? 2.399 16.744 13.673 1.00 86.12 298 ALA A CA 1
ATOM 2300 C C . ALA A 1 298 ? 2.828 18.226 13.658 1.00 86.12 298 ALA A C 1
ATOM 2302 O O . ALA A 1 298 ? 1.989 19.113 13.495 1.00 86.12 298 ALA A O 1
ATOM 2303 N N . GLU A 1 299 ? 4.136 18.472 13.775 1.00 76.38 299 GLU A N 1
ATOM 2304 C CA . GLU A 1 299 ? 4.820 19.768 13.615 1.00 76.38 299 GLU A CA 1
ATOM 2305 C C . GLU A 1 299 ? 5.907 19.621 12.535 1.00 76.38 299 GLU A C 1
ATOM 2307 O O . GLU A 1 299 ? 6.732 18.714 12.615 1.00 76.38 299 GLU A O 1
ATOM 2312 N N . ASP A 1 300 ? 5.903 20.472 11.500 1.00 62.22 300 ASP A N 1
ATOM 2313 C CA . ASP A 1 300 ? 6.878 20.449 10.389 1.00 62.22 300 ASP A CA 1
ATOM 2314 C C . ASP A 1 300 ? 7.115 19.047 9.770 1.00 62.22 300 ASP A C 1
ATOM 2316 O O . ASP A 1 300 ? 8.212 18.705 9.333 1.00 62.22 300 ASP A O 1
ATOM 2320 N N . SER A 1 301 ? 6.048 18.242 9.676 1.00 62.94 301 SER A N 1
ATOM 2321 C CA . SER A 1 301 ? 6.020 16.841 9.198 1.00 62.94 301 SER A CA 1
ATOM 2322 C C . SER A 1 301 ? 6.558 15.778 10.164 1.00 62.94 301 SER A C 1
ATOM 2324 O O . SER A 1 301 ? 6.624 14.609 9.781 1.00 62.94 301 SER A O 1
ATOM 2326 N N . ASN A 1 302 ? 6.928 16.138 11.391 1.00 69.69 302 ASN A N 1
ATOM 2327 C CA . ASN A 1 302 ? 7.313 15.188 12.438 1.00 69.69 302 ASN A CA 1
ATOM 2328 C C . ASN A 1 302 ? 6.120 14.921 13.350 1.00 69.69 302 ASN A C 1
ATOM 2330 O O . ASN A 1 302 ? 5.428 15.853 13.769 1.00 69.69 302 ASN A O 1
ATOM 2334 N N . ILE A 1 303 ? 5.861 13.652 13.651 1.00 75.31 303 ILE A N 1
ATOM 2335 C CA . ILE A 1 303 ? 4.686 13.272 14.434 1.00 75.31 303 ILE A CA 1
ATOM 2336 C C . ILE A 1 303 ? 4.975 13.491 15.925 1.00 75.31 303 ILE A C 1
ATOM 2338 O O . ILE A 1 303 ? 5.939 12.959 16.472 1.00 75.31 303 ILE A O 1
ATOM 2342 N N . ILE A 1 304 ? 4.124 14.268 16.599 1.00 70.25 304 ILE A N 1
ATOM 2343 C CA . ILE A 1 304 ? 4.346 14.715 17.983 1.00 70.25 304 ILE A CA 1
ATOM 2344 C C . ILE A 1 304 ? 4.061 13.574 18.971 1.00 70.25 304 ILE A C 1
ATOM 2346 O O . ILE A 1 304 ? 3.098 12.817 18.822 1.00 70.25 304 ILE A O 1
ATOM 2350 N N . THR A 1 305 ? 4.891 13.462 20.012 1.00 63.78 305 THR A N 1
ATOM 2351 C CA . THR A 1 305 ? 4.940 12.296 20.909 1.00 63.78 305 THR A CA 1
ATOM 2352 C C . THR A 1 305 ? 4.480 12.580 22.346 1.00 63.78 305 THR A C 1
ATOM 2354 O O . THR A 1 305 ? 4.509 13.713 22.830 1.00 63.78 305 THR A O 1
ATOM 2357 N N . GLY A 1 306 ? 4.124 11.506 23.067 1.00 64.25 306 GLY A N 1
ATOM 2358 C CA . GLY A 1 306 ? 4.456 11.368 24.492 1.00 64.25 306 GLY A CA 1
ATOM 2359 C C . GLY A 1 306 ? 3.510 11.933 25.557 1.00 64.25 306 GLY A C 1
ATOM 2360 O O . GLY A 1 306 ? 3.915 11.980 26.719 1.00 64.25 306 GLY A O 1
ATOM 2361 N N . LYS A 1 307 ? 2.274 12.323 25.227 1.00 76.38 307 LYS A N 1
ATOM 2362 C CA . LYS A 1 307 ? 1.226 12.618 26.224 1.00 76.38 307 LYS A CA 1
ATOM 2363 C C . LYS A 1 307 ? -0.124 12.102 25.766 1.00 76.38 307 LYS A C 1
ATOM 2365 O O . LYS A 1 307 ? -0.413 12.130 24.566 1.00 76.38 307 LYS A O 1
ATOM 2370 N N . ASP A 1 308 ? -0.916 11.648 26.725 1.00 87.31 308 ASP A N 1
ATOM 2371 C CA . ASP A 1 308 ? -2.334 11.430 26.519 1.00 87.31 308 ASP A CA 1
ATOM 2372 C C . ASP A 1 308 ? -3.032 12.764 26.241 1.00 87.31 308 ASP A C 1
ATOM 2374 O O . ASP A 1 308 ? -2.591 13.827 26.693 1.00 87.31 308 ASP A O 1
ATOM 2378 N N . GLY A 1 309 ? -4.056 12.728 25.396 1.00 92.56 309 GLY A N 1
ATOM 2379 C CA . GLY A 1 309 ? -4.761 13.941 25.017 1.00 92.56 309 GLY A CA 1
ATOM 2380 C C . GLY A 1 309 ? -5.573 13.838 23.736 1.00 92.56 309 GLY A C 1
ATOM 2381 O O . GLY A 1 309 ? -5.291 13.036 22.840 1.00 92.56 309 GLY A O 1
ATOM 2382 N N . LEU A 1 310 ? -6.556 14.734 23.653 1.00 94.62 310 LEU A N 1
ATOM 2383 C CA . LEU A 1 310 ? -7.388 14.968 22.482 1.00 94.62 310 LEU A CA 1
ATOM 2384 C C . LEU A 1 310 ? -6.646 15.832 21.451 1.00 94.62 310 LEU A C 1
ATOM 2386 O O . LEU A 1 310 ? -6.216 16.949 21.757 1.00 94.62 310 LEU A O 1
ATOM 2390 N N . ILE A 1 311 ? -6.547 15.345 20.216 1.00 95.50 311 ILE A N 1
ATOM 2391 C CA . ILE A 1 311 ? -5.922 16.037 19.086 1.00 95.50 311 ILE A CA 1
ATOM 2392 C C . ILE A 1 311 ? -6.985 16.283 18.023 1.00 95.50 311 ILE A C 1
ATOM 2394 O O . ILE A 1 311 ? -7.555 15.337 17.489 1.00 95.50 311 ILE A O 1
ATOM 2398 N N . THR A 1 312 ? -7.221 17.546 17.683 1.00 96.44 312 THR A N 1
ATOM 2399 C CA . THR A 1 312 ? -8.193 17.947 16.663 1.00 96.44 312 THR A CA 1
ATOM 2400 C C . THR A 1 312 ? -7.514 18.397 15.371 1.00 96.44 312 THR A C 1
ATOM 2402 O O . THR A 1 312 ? -6.322 18.727 15.347 1.00 96.44 312 THR A O 1
ATOM 2405 N N . ASN A 1 313 ? -8.265 18.432 14.270 1.00 96.12 313 ASN A N 1
ATOM 2406 C CA . ASN A 1 313 ? -7.800 19.060 13.042 1.00 96.12 313 ASN A CA 1
ATOM 2407 C C . ASN A 1 313 ? -7.676 20.588 13.210 1.00 96.12 313 ASN A C 1
ATOM 2409 O O . ASN A 1 313 ? -8.639 21.311 13.450 1.00 96.12 313 ASN A O 1
ATOM 2413 N N . SER A 1 314 ? -6.463 21.091 13.007 1.00 94.06 314 SER A N 1
ATOM 2414 C CA . SER A 1 314 ? -6.067 22.496 13.154 1.00 94.06 314 SER A CA 1
ATOM 2415 C C . SER A 1 314 ? -6.663 23.445 12.108 1.00 94.06 314 SER A C 1
ATOM 2417 O O . SER A 1 314 ? -6.660 24.665 12.307 1.00 94.06 314 SER A O 1
ATOM 2419 N N . SER A 1 315 ? -7.172 22.906 11.000 1.00 94.69 315 SER A N 1
ATOM 2420 C CA . SER A 1 315 ? -7.774 23.648 9.892 1.00 94.69 315 SER A CA 1
ATOM 2421 C C . SER A 1 315 ? -8.891 22.847 9.226 1.00 94.69 315 SER A C 1
ATOM 2423 O O . SER A 1 315 ? -9.010 21.638 9.429 1.00 94.69 315 SER A O 1
ATOM 2425 N N . GLU A 1 316 ? -9.714 23.548 8.450 1.00 94.38 316 GLU A N 1
ATOM 2426 C CA . GLU A 1 316 ? -10.777 22.961 7.638 1.00 94.38 316 GLU A CA 1
ATOM 2427 C C . GLU A 1 316 ? -10.216 21.938 6.635 1.00 94.38 316 GLU A C 1
ATOM 2429 O O . GLU A 1 316 ? -9.168 22.160 6.020 1.00 94.38 316 GLU A O 1
ATOM 2434 N N . ILE A 1 317 ? -10.923 20.822 6.463 1.00 94.00 317 ILE A N 1
ATOM 2435 C CA . ILE A 1 317 ? -10.561 19.752 5.536 1.00 94.00 317 ILE A CA 1
ATOM 2436 C C . ILE A 1 317 ? -11.622 19.674 4.442 1.00 94.00 317 ILE A C 1
ATOM 2438 O O . ILE A 1 317 ? -12.735 19.211 4.670 1.00 94.00 317 ILE A O 1
ATOM 2442 N N . ASP A 1 318 ? -11.249 20.080 3.234 1.00 90.00 318 ASP A N 1
ATOM 2443 C CA . ASP A 1 318 ? -12.061 19.879 2.034 1.00 90.00 318 ASP A CA 1
ATOM 2444 C C . ASP A 1 318 ? -11.911 18.429 1.560 1.00 90.00 318 ASP A C 1
ATOM 2446 O O . ASP A 1 318 ? -10.838 18.035 1.095 1.00 90.00 318 ASP A O 1
ATOM 2450 N N . ILE A 1 319 ? -12.966 17.632 1.722 1.00 87.50 319 ILE A N 1
ATOM 2451 C CA . ILE A 1 319 ? -13.019 16.214 1.348 1.00 87.50 319 ILE A CA 1
ATOM 2452 C C . ILE A 1 319 ? -13.336 16.056 -0.144 1.00 87.50 319 ILE A C 1
ATOM 2454 O O . ILE A 1 319 ? -12.808 15.159 -0.808 1.00 87.50 319 ILE A O 1
ATOM 2458 N N . LYS A 1 320 ? -14.160 16.949 -0.698 1.00 79.94 320 LYS A N 1
ATOM 2459 C CA . LYS A 1 320 ? -14.629 16.894 -2.088 1.00 79.94 320 LYS A CA 1
ATOM 2460 C C . LYS A 1 320 ? -13.518 17.129 -3.096 1.00 79.94 320 LYS A C 1
ATOM 2462 O O . LYS A 1 320 ? -13.420 16.396 -4.079 1.00 79.94 320 LYS A O 1
ATOM 2467 N N . ASN A 1 321 ? -12.697 18.150 -2.867 1.00 76.50 321 ASN A N 1
ATOM 2468 C CA . ASN A 1 321 ? -11.637 18.544 -3.793 1.00 76.50 321 ASN A CA 1
ATOM 2469 C C . ASN A 1 321 ? -10.331 17.776 -3.560 1.00 76.50 321 ASN A C 1
ATOM 2471 O O . ASN A 1 321 ? -9.324 18.070 -4.210 1.00 76.50 321 ASN A O 1
ATOM 2475 N N . LYS A 1 322 ? -10.323 16.769 -2.673 1.00 73.88 322 LYS A N 1
ATOM 2476 C CA . LYS A 1 322 ? -9.191 15.845 -2.595 1.00 73.88 322 LYS A CA 1
ATOM 2477 C C . LYS A 1 322 ? -8.995 15.139 -3.936 1.00 73.88 322 LYS A C 1
ATOM 2479 O O . LYS A 1 322 ? -9.985 14.780 -4.587 1.00 73.88 322 LYS A O 1
ATOM 2484 N N . PRO A 1 323 ? -7.732 14.891 -4.340 1.00 67.81 323 PRO A N 1
ATOM 2485 C CA . PRO A 1 323 ? -7.441 14.098 -5.522 1.00 67.81 323 PRO A CA 1
ATOM 2486 C C . PRO A 1 323 ? -8.272 12.818 -5.499 1.00 67.81 323 PRO A C 1
ATOM 2488 O O . PRO A 1 323 ? -8.372 12.132 -4.482 1.00 67.81 323 PRO A O 1
ATOM 2491 N N . SER A 1 324 ? -8.945 12.518 -6.603 1.00 62.84 324 SER A N 1
ATOM 2492 C CA . SER A 1 324 ? -9.666 11.255 -6.687 1.00 62.84 324 SER A CA 1
ATOM 2493 C C . SER A 1 324 ? -8.676 10.112 -6.827 1.00 62.84 324 SER A C 1
ATOM 2495 O O . SER A 1 324 ? -7.712 10.233 -7.583 1.00 62.84 324 SER A O 1
ATOM 2497 N N . SER A 1 325 ? -8.935 9.007 -6.123 1.00 72.12 325 SER A N 1
ATOM 2498 C CA . SER A 1 325 ? -8.182 7.781 -6.342 1.00 72.12 325 SER A CA 1
ATOM 2499 C C . SER A 1 325 ? -8.196 7.412 -7.814 1.00 72.12 325 SER A C 1
ATOM 2501 O O . SER A 1 325 ? -9.176 7.641 -8.536 1.00 72.12 325 SER A O 1
ATOM 2503 N N . THR A 1 326 ? -7.104 6.790 -8.238 1.00 70.00 326 THR A N 1
ATOM 2504 C CA . THR A 1 326 ? -6.949 6.239 -9.575 1.00 70.00 326 THR A CA 1
ATOM 2505 C C . THR A 1 326 ? -8.059 5.262 -9.955 1.00 70.00 326 THR A C 1
ATOM 2507 O O . THR A 1 326 ? -8.308 5.113 -11.146 1.00 70.00 326 THR A O 1
ATOM 2510 N N . THR A 1 327 ? -8.776 4.673 -8.995 1.00 67.44 327 THR A N 1
ATOM 2511 C CA . THR A 1 327 ? -9.923 3.776 -9.230 1.00 67.44 327 THR A CA 1
ATOM 2512 C C . THR A 1 327 ? -11.149 4.457 -9.829 1.00 67.44 327 THR A C 1
ATOM 2514 O O . THR A 1 327 ? -11.870 3.833 -10.595 1.00 67.44 327 THR A O 1
ATOM 2517 N N . LYS A 1 328 ? -11.401 5.733 -9.511 1.00 62.41 328 LYS A N 1
ATOM 2518 C CA . LYS A 1 328 ? -12.638 6.428 -9.917 1.00 62.41 328 LYS A CA 1
ATOM 2519 C C . LYS A 1 328 ? -12.530 7.206 -11.219 1.00 62.41 328 LYS A C 1
ATOM 2521 O O . LYS A 1 328 ? -13.543 7.535 -11.828 1.00 62.41 328 LYS A O 1
ATOM 2526 N N . VAL A 1 329 ? -11.313 7.569 -11.612 1.00 55.78 329 VAL A N 1
ATOM 2527 C CA . VAL A 1 329 ? -11.064 8.461 -12.759 1.00 55.78 329 VAL A CA 1
ATOM 2528 C C . VAL A 1 329 ? -10.306 7.782 -13.897 1.00 55.78 329 VAL A C 1
ATOM 2530 O O . VAL A 1 329 ? -10.131 8.381 -14.960 1.00 55.78 329 VAL A O 1
ATOM 2533 N N . SER A 1 330 ? -9.860 6.540 -13.699 1.00 64.44 330 SER A N 1
ATOM 2534 C CA . SER A 1 330 ? -9.120 5.781 -14.701 1.00 64.44 330 SER A CA 1
ATOM 2535 C C . SER A 1 330 ? -9.998 4.714 -15.334 1.00 64.44 330 SER A C 1
ATOM 2537 O O . SER A 1 330 ? -10.570 3.887 -14.637 1.00 64.44 330 SER A O 1
ATOM 2539 N N . SER A 1 331 ? -10.030 4.699 -16.665 1.00 70.94 331 SER A N 1
ATOM 2540 C CA . SER A 1 331 ? -10.578 3.595 -17.463 1.00 70.94 331 SER A CA 1
ATOM 2541 C C . SER A 1 331 ? -9.791 2.291 -17.324 1.00 70.94 331 SER A C 1
ATOM 2543 O O . SER A 1 331 ? -10.220 1.276 -17.852 1.00 70.94 331 SER A O 1
ATOM 2545 N N . ASP A 1 332 ? -8.642 2.335 -16.650 1.00 82.81 332 ASP A N 1
ATOM 2546 C CA . ASP A 1 332 ? -7.667 1.249 -16.625 1.00 82.81 332 ASP A CA 1
ATOM 2547 C C . ASP A 1 332 ? -7.643 0.572 -15.245 1.00 82.81 332 ASP A C 1
ATOM 2549 O O . ASP A 1 332 ? -6.696 -0.120 -14.897 1.00 82.81 332 ASP A O 1
ATOM 2553 N N . PHE A 1 333 ? -8.652 0.816 -14.403 1.00 89.00 333 PHE A N 1
ATOM 2554 C CA . PHE A 1 333 ? -8.839 0.047 -13.179 1.00 89.00 333 PHE A CA 1
ATOM 2555 C C . PHE A 1 333 ? -9.437 -1.320 -13.536 1.00 89.00 333 PHE A C 1
ATOM 2557 O O . PHE A 1 333 ? -10.588 -1.389 -13.957 1.00 89.00 333 PHE A O 1
ATOM 2564 N N . HIS A 1 334 ? -8.648 -2.385 -13.354 1.00 90.69 334 HIS A N 1
ATOM 2565 C CA . HIS A 1 334 ? -8.996 -3.759 -13.736 1.00 90.69 334 HIS A CA 1
ATOM 2566 C C . HIS A 1 334 ? -9.143 -4.691 -12.517 1.00 90.69 334 HIS A C 1
ATOM 2568 O O . HIS A 1 334 ? -8.308 -5.576 -12.301 1.00 90.69 334 HIS A O 1
ATOM 2574 N N . PRO A 1 335 ? -10.185 -4.502 -11.680 1.00 93.62 335 PRO A N 1
ATOM 2575 C CA . PRO A 1 335 ? -10.444 -5.385 -10.541 1.00 93.62 335 PRO A CA 1
ATOM 2576 C C . PRO A 1 335 ? -10.676 -6.847 -10.957 1.00 93.62 335 PRO A C 1
ATOM 2578 O O . PRO A 1 335 ? -10.385 -7.753 -10.183 1.00 93.62 335 PRO A O 1
ATOM 2581 N N . ASP A 1 336 ? -11.103 -7.100 -12.193 1.00 93.69 336 ASP A N 1
ATOM 2582 C CA . ASP A 1 336 ? -11.212 -8.436 -12.780 1.00 93.69 336 ASP A CA 1
ATOM 2583 C C . ASP A 1 336 ? -9.858 -9.158 -12.877 1.00 93.69 336 ASP A C 1
ATOM 2585 O O . ASP A 1 336 ? -9.760 -10.345 -12.555 1.00 93.69 336 ASP A O 1
ATOM 2589 N N . TYR A 1 337 ? -8.788 -8.453 -13.254 1.00 94.88 337 TYR A N 1
ATOM 2590 C CA . TYR A 1 337 ? -7.442 -9.034 -13.275 1.00 94.88 337 TYR A CA 1
ATOM 2591 C C . TYR A 1 337 ? -6.948 -9.344 -11.866 1.00 94.88 337 TYR A C 1
ATOM 2593 O O . TYR A 1 337 ? -6.389 -10.415 -11.626 1.00 94.88 337 TYR A O 1
ATOM 2601 N N . TYR A 1 338 ? -7.206 -8.449 -10.913 1.00 95.62 338 TYR A N 1
ATOM 2602 C CA . TYR A 1 338 ? -6.798 -8.654 -9.526 1.00 95.62 338 TYR A CA 1
ATOM 2603 C C . TYR A 1 338 ? -7.538 -9.844 -8.915 1.00 95.62 338 TYR A C 1
ATOM 2605 O O . TYR A 1 338 ? -6.903 -10.711 -8.318 1.00 95.62 338 TYR A O 1
ATOM 2613 N N . ALA A 1 339 ? -8.847 -9.967 -9.140 1.00 96.38 339 ALA A N 1
ATOM 2614 C CA . ALA A 1 339 ? -9.623 -11.121 -8.693 1.00 96.38 339 ALA A CA 1
ATOM 2615 C C . ALA A 1 339 ? -8.996 -12.443 -9.171 1.00 96.38 339 ALA A C 1
ATOM 2617 O O . ALA A 1 339 ? -8.811 -13.368 -8.380 1.00 96.38 339 ALA A O 1
ATOM 2618 N N . LEU A 1 340 ? -8.580 -12.515 -10.441 1.00 95.94 340 LEU A N 1
ATOM 2619 C CA . LEU A 1 340 ? -7.914 -13.692 -11.005 1.00 95.94 340 LEU A CA 1
ATOM 2620 C C . LEU A 1 340 ? -6.545 -13.970 -10.367 1.00 95.94 340 LEU A C 1
ATOM 2622 O O . LEU A 1 340 ? -6.259 -15.114 -10.013 1.00 95.94 340 LEU A O 1
ATOM 2626 N N . TRP A 1 341 ? -5.706 -12.950 -10.195 1.00 96.88 341 TRP A N 1
ATOM 2627 C CA . TRP A 1 341 ? -4.364 -13.097 -9.618 1.00 96.88 341 TRP A CA 1
ATOM 2628 C C . TRP A 1 341 ? -4.402 -13.547 -8.161 1.00 96.88 341 TRP A C 1
ATOM 2630 O O . TRP A 1 341 ? -3.688 -14.466 -7.759 1.00 96.88 341 TRP A O 1
ATOM 2640 N N . TYR A 1 342 ? -5.263 -12.929 -7.358 1.00 97.44 342 TYR A N 1
ATOM 2641 C CA . TYR A 1 342 ? -5.424 -13.309 -5.961 1.00 97.44 342 TYR A CA 1
ATOM 2642 C C . TYR A 1 342 ? -6.108 -14.672 -5.835 1.00 97.44 342 TYR A C 1
ATOM 2644 O O . TYR A 1 342 ? -5.735 -15.458 -4.963 1.00 97.44 342 TYR A O 1
ATOM 2652 N N . LYS A 1 343 ? -7.021 -15.023 -6.753 1.00 96.56 343 LYS A N 1
ATOM 2653 C CA . LYS A 1 343 ? -7.580 -16.375 -6.824 1.00 96.56 343 LYS A CA 1
ATOM 2654 C C . LYS A 1 343 ? -6.500 -17.416 -7.119 1.00 96.56 343 LYS A C 1
ATOM 2656 O O . LYS A 1 343 ? -6.482 -18.459 -6.472 1.00 96.56 343 LYS A O 1
ATOM 2661 N N . GLU A 1 344 ? -5.576 -17.139 -8.034 1.00 96.81 344 GLU A N 1
ATOM 2662 C CA . GLU A 1 344 ? -4.439 -18.026 -8.302 1.00 96.81 344 GLU A CA 1
ATOM 2663 C C . GLU A 1 344 ? -3.585 -18.243 -7.040 1.00 96.81 344 GLU A C 1
ATOM 2665 O O . GLU A 1 344 ? -3.255 -19.381 -6.697 1.00 96.81 344 GLU A O 1
ATOM 2670 N N . LEU A 1 345 ? -3.269 -17.171 -6.302 1.00 96.81 345 LEU A N 1
ATOM 2671 C CA . LEU A 1 345 ? -2.548 -17.261 -5.025 1.00 96.81 345 LEU A CA 1
ATOM 2672 C C . LEU A 1 345 ? -3.324 -18.075 -3.979 1.00 96.81 345 LEU A C 1
ATOM 2674 O O . LEU A 1 345 ? -2.728 -18.860 -3.236 1.00 96.81 345 LEU A O 1
ATOM 2678 N N . ALA A 1 346 ? -4.646 -17.908 -3.923 1.00 95.56 346 ALA A N 1
ATOM 2679 C CA . ALA A 1 346 ? -5.520 -18.677 -3.046 1.00 95.56 346 ALA A CA 1
ATOM 2680 C C . ALA A 1 346 ? -5.518 -20.167 -3.408 1.00 95.56 346 ALA A C 1
ATOM 2682 O O . ALA A 1 346 ? -5.357 -21.005 -2.521 1.00 95.56 346 ALA A O 1
ATOM 2683 N N . ASP A 1 347 ? -5.611 -20.498 -4.695 1.00 94.69 347 ASP A N 1
ATOM 2684 C CA . ASP A 1 347 ? -5.584 -21.875 -5.187 1.00 94.69 347 ASP A CA 1
ATOM 2685 C C . ASP A 1 347 ? -4.219 -22.534 -4.899 1.00 94.69 347 ASP A C 1
ATOM 2687 O O . ASP A 1 347 ? -4.160 -23.676 -4.439 1.00 94.69 347 ASP A O 1
ATOM 2691 N N . ARG A 1 348 ? -3.103 -21.810 -5.072 1.00 95.44 348 ARG A N 1
ATOM 2692 C CA . ARG A 1 348 ? -1.751 -22.270 -4.690 1.00 95.44 348 ARG A CA 1
ATOM 2693 C C . ARG A 1 348 ? -1.647 -22.562 -3.191 1.00 95.44 348 ARG A C 1
ATOM 2695 O O . ARG A 1 348 ? -1.196 -23.642 -2.805 1.00 95.44 348 ARG A O 1
ATOM 2702 N N . LYS A 1 349 ? -2.135 -21.646 -2.346 1.00 92.94 349 LYS A N 1
ATOM 2703 C CA . LYS A 1 349 ? -2.187 -21.824 -0.885 1.00 92.94 349 LYS A CA 1
ATOM 2704 C C . LYS A 1 349 ? -3.053 -23.029 -0.495 1.00 92.94 349 LYS A C 1
ATOM 2706 O O . LYS A 1 349 ? -2.632 -23.835 0.332 1.00 92.94 349 LYS A O 1
ATOM 2711 N N . ALA A 1 350 ? -4.226 -23.190 -1.109 1.00 91.31 350 ALA A N 1
ATOM 2712 C CA . ALA A 1 350 ? -5.128 -24.320 -0.873 1.00 91.31 350 ALA A CA 1
ATOM 2713 C C . ALA A 1 350 ? -4.503 -25.668 -1.278 1.00 91.31 350 ALA A C 1
ATOM 2715 O O . ALA A 1 350 ? -4.758 -26.687 -0.638 1.00 91.31 350 ALA A O 1
ATOM 2716 N N . ASN A 1 351 ? -3.623 -25.664 -2.283 1.00 95.38 351 ASN A N 1
ATOM 2717 C CA . ASN A 1 351 ? -2.834 -26.823 -2.703 1.00 95.38 351 ASN A CA 1
ATOM 2718 C C . ASN A 1 351 ? -1.582 -27.078 -1.834 1.00 95.38 351 ASN A C 1
ATOM 2720 O O . ASN A 1 351 ? -0.784 -27.961 -2.149 1.00 95.38 351 ASN A O 1
ATOM 2724 N N . GLY A 1 352 ? -1.407 -26.340 -0.732 1.00 92.94 352 GLY A N 1
ATOM 2725 C CA . GLY A 1 352 ? -0.325 -26.533 0.235 1.00 92.94 352 GLY A CA 1
ATOM 2726 C C . GLY A 1 352 ? 0.978 -25.801 -0.095 1.00 92.94 352 GLY A C 1
ATOM 2727 O O . GLY A 1 352 ? 1.991 -26.050 0.561 1.00 92.94 352 GLY A O 1
ATOM 2728 N N . GLU A 1 353 ? 0.988 -24.904 -1.085 1.00 94.19 353 GLU A N 1
ATOM 2729 C CA . GLU A 1 353 ? 2.156 -24.071 -1.376 1.00 94.19 353 GLU A CA 1
ATOM 2730 C C . GLU A 1 353 ? 2.321 -22.968 -0.317 1.00 94.19 353 GLU A C 1
ATOM 2732 O O . GLU A 1 353 ? 1.379 -22.251 0.026 1.00 94.19 353 GLU A O 1
ATOM 2737 N N . SER A 1 354 ? 3.545 -22.797 0.191 1.00 92.19 354 SER A N 1
ATOM 2738 C CA . SER A 1 354 ? 3.880 -21.647 1.033 1.00 92.19 354 SER A CA 1
ATOM 2739 C C . SER A 1 354 ? 4.157 -20.429 0.161 1.00 92.19 354 SER A C 1
ATOM 2741 O O . SER A 1 354 ? 5.143 -20.407 -0.570 1.00 92.19 354 SER A O 1
ATOM 2743 N N . LEU A 1 355 ? 3.359 -19.374 0.330 1.00 93.25 355 LEU A N 1
ATOM 2744 C CA . LEU A 1 355 ? 3.649 -18.057 -0.253 1.00 93.25 355 LEU A CA 1
ATOM 2745 C C . LEU A 1 355 ? 4.725 -17.290 0.541 1.00 93.25 355 LEU A C 1
ATOM 2747 O O . LEU A 1 355 ? 5.182 -16.235 0.115 1.00 93.25 355 LEU A O 1
ATOM 2751 N N . SER A 1 356 ? 5.132 -17.797 1.713 1.00 93.50 356 SER A N 1
ATOM 2752 C CA . SER A 1 356 ? 6.191 -17.179 2.518 1.00 93.50 356 SER A CA 1
ATOM 2753 C C . SER A 1 356 ? 7.577 -17.637 2.090 1.00 93.50 356 SER A C 1
ATOM 2755 O O . SER A 1 356 ? 7.824 -18.837 1.947 1.00 93.50 356 SER A O 1
ATOM 2757 N N . TYR A 1 357 ? 8.508 -16.693 1.990 1.00 93.19 357 TYR A N 1
ATOM 2758 C CA . TYR A 1 357 ? 9.921 -16.957 1.730 1.00 93.19 357 TYR A CA 1
ATOM 2759 C C . TYR A 1 357 ? 10.787 -15.816 2.259 1.00 93.19 357 TYR A C 1
ATOM 2761 O O . TYR A 1 357 ? 10.326 -14.727 2.597 1.00 93.19 357 TYR A O 1
ATOM 2769 N N . THR A 1 358 ? 12.087 -16.067 2.364 1.00 92.31 358 THR A N 1
ATOM 2770 C CA . THR A 1 358 ? 13.060 -15.031 2.709 1.00 92.31 358 THR A CA 1
ATOM 2771 C C . THR A 1 358 ? 14.375 -15.330 2.013 1.00 92.31 358 THR A C 1
ATOM 2773 O O . THR A 1 358 ? 14.928 -16.424 2.137 1.00 92.31 358 THR A O 1
ATOM 2776 N N . SER A 1 359 ? 14.889 -14.346 1.291 1.00 90.19 359 SER A N 1
ATOM 2777 C CA . SER A 1 359 ? 16.195 -14.389 0.662 1.00 90.19 359 SER A CA 1
ATOM 2778 C C . SER A 1 359 ? 17.301 -14.196 1.697 1.00 90.19 359 SER A C 1
ATOM 2780 O O . SER A 1 359 ? 17.230 -13.348 2.591 1.00 90.19 359 SER A O 1
ATOM 2782 N N . LYS A 1 360 ? 18.362 -14.986 1.546 1.00 88.50 360 LYS A N 1
ATOM 2783 C CA . LYS A 1 360 ? 19.619 -14.867 2.303 1.00 88.50 360 LYS A CA 1
ATOM 2784 C C . LYS A 1 360 ? 20.771 -14.386 1.418 1.00 88.50 360 LYS A C 1
ATOM 2786 O O . LYS A 1 360 ? 21.935 -14.574 1.757 1.00 88.50 360 LYS A O 1
ATOM 2791 N N . ILE A 1 361 ? 20.452 -13.845 0.244 1.00 92.19 361 ILE A N 1
ATOM 2792 C CA . ILE A 1 361 ? 21.437 -13.450 -0.758 1.00 92.19 361 ILE A CA 1
ATOM 2793 C C . ILE A 1 361 ? 22.032 -12.103 -0.346 1.00 92.19 361 ILE A C 1
ATOM 2795 O O . ILE A 1 361 ? 21.459 -11.049 -0.606 1.00 92.19 361 ILE A O 1
ATOM 2799 N N . SER A 1 362 ? 23.192 -12.147 0.304 1.00 89.56 362 SER A N 1
ATOM 2800 C CA . SER A 1 362 ? 23.947 -10.950 0.682 1.00 89.56 362 SER A CA 1
ATOM 2801 C C . SER A 1 362 ? 24.786 -10.385 -0.467 1.00 89.56 362 SER A C 1
ATOM 2803 O O . SER A 1 362 ? 24.961 -9.174 -0.559 1.00 89.56 362 SER A O 1
ATOM 2805 N N . ASP A 1 363 ? 25.255 -11.247 -1.372 1.00 91.75 363 ASP A N 1
ATOM 2806 C CA . ASP A 1 363 ? 26.011 -10.881 -2.575 1.00 91.75 363 ASP A CA 1
ATOM 2807 C C . ASP A 1 363 ? 25.085 -10.812 -3.808 1.00 91.75 363 ASP A C 1
ATOM 2809 O O . ASP A 1 363 ? 25.125 -11.655 -4.708 1.00 91.75 363 ASP A O 1
ATOM 2813 N N . GLY A 1 364 ? 24.176 -9.830 -3.811 1.00 94.88 364 GLY A N 1
ATOM 2814 C CA . GLY A 1 364 ? 23.187 -9.622 -4.876 1.00 94.88 364 GLY A CA 1
ATOM 2815 C C . GLY A 1 364 ? 23.778 -9.059 -6.180 1.00 94.88 364 GLY A C 1
ATOM 2816 O O . GLY A 1 364 ? 24.998 -9.023 -6.355 1.00 94.88 364 GLY A O 1
ATOM 2817 N N . PRO A 1 365 ? 22.951 -8.638 -7.149 1.00 97.38 365 PRO A N 1
ATOM 2818 C CA . PRO A 1 365 ? 23.448 -8.036 -8.384 1.00 97.38 365 PRO A CA 1
ATOM 2819 C C . PRO A 1 365 ? 24.097 -6.668 -8.134 1.00 97.38 365 PRO A C 1
ATOM 2821 O O . PRO A 1 365 ? 23.739 -5.947 -7.202 1.00 97.38 365 PRO A O 1
ATOM 2824 N N . ILE A 1 366 ? 25.041 -6.292 -8.997 1.00 97.81 366 ILE A N 1
ATOM 2825 C CA . ILE A 1 366 ? 25.375 -4.881 -9.218 1.00 97.81 366 ILE A CA 1
ATOM 2826 C C . ILE A 1 366 ? 24.306 -4.328 -10.162 1.00 97.81 366 ILE A C 1
ATOM 2828 O O . ILE A 1 366 ? 24.226 -4.750 -11.316 1.00 97.81 366 ILE A O 1
ATOM 2832 N N . ALA A 1 367 ? 23.469 -3.428 -9.664 1.00 97.75 367 ALA A N 1
ATOM 2833 C CA . ALA A 1 367 ? 22.425 -2.775 -10.438 1.00 97.75 367 ALA A CA 1
ATOM 2834 C C . ALA A 1 367 ? 22.855 -1.361 -10.824 1.00 97.75 367 ALA A C 1
ATOM 2836 O O . ALA A 1 367 ? 23.633 -0.723 -10.109 1.00 97.75 367 ALA A O 1
ATOM 2837 N N . ALA A 1 368 ? 22.332 -0.874 -11.943 1.00 96.12 368 ALA A N 1
ATOM 2838 C CA . ALA A 1 368 ? 22.501 0.503 -12.353 1.00 96.12 368 ALA A CA 1
ATOM 2839 C C . ALA A 1 368 ? 21.217 1.084 -12.944 1.00 96.12 368 ALA A C 1
ATOM 2841 O O . ALA A 1 368 ? 20.474 0.395 -13.647 1.00 96.12 368 ALA A O 1
ATOM 2842 N N . VAL A 1 369 ? 21.004 2.367 -12.671 1.00 94.69 369 VAL A N 1
ATOM 2843 C CA . VAL A 1 369 ? 19.930 3.184 -13.242 1.00 94.69 369 VAL A CA 1
ATOM 2844 C C . VAL A 1 369 ? 20.542 4.317 -14.054 1.00 94.69 369 VAL A C 1
ATOM 2846 O O . VAL A 1 369 ? 21.568 4.886 -13.670 1.00 94.69 369 VAL A O 1
ATOM 2849 N N . VAL A 1 370 ? 19.930 4.616 -15.197 1.00 92.94 370 VAL A N 1
ATOM 2850 C CA . VAL A 1 370 ? 20.400 5.650 -16.121 1.00 92.94 370 VAL A CA 1
ATOM 2851 C C . VAL A 1 370 ? 19.528 6.888 -15.992 1.00 92.94 370 VAL A C 1
ATOM 2853 O O . VAL A 1 370 ? 18.371 6.892 -16.404 1.00 92.94 370 VAL A O 1
ATOM 2856 N N . ASN A 1 371 ? 20.109 7.963 -15.474 1.00 88.31 371 ASN A N 1
ATOM 2857 C CA . ASN A 1 371 ? 19.490 9.277 -15.516 1.00 88.31 371 ASN A CA 1
ATOM 2858 C C . ASN A 1 371 ? 19.877 9.942 -16.826 1.00 88.31 371 ASN A C 1
ATOM 2860 O O . ASN A 1 371 ? 20.999 10.429 -16.982 1.00 88.31 371 ASN A O 1
ATOM 2864 N N . CYS A 1 372 ? 18.961 9.941 -17.780 1.00 87.25 372 CYS A N 1
ATOM 2865 C CA . CYS A 1 372 ? 19.191 10.559 -19.071 1.00 87.25 372 CYS A CA 1
ATOM 2866 C C . CYS A 1 372 ? 17.933 11.243 -19.589 1.00 87.25 372 CYS A C 1
ATOM 2868 O O . CYS A 1 372 ? 16.808 10.884 -19.231 1.00 87.25 372 CYS A O 1
ATOM 2870 N N . SER A 1 373 ? 18.155 12.230 -20.448 1.00 84.00 373 SER A N 1
ATOM 2871 C CA . SER A 1 373 ? 17.120 12.798 -21.298 1.00 84.00 373 SER A CA 1
ATOM 2872 C C . SER A 1 373 ? 17.130 12.067 -22.633 1.00 84.00 373 SER A C 1
ATOM 2874 O O . SER A 1 373 ? 18.184 11.822 -23.221 1.00 84.00 373 SER A O 1
ATOM 2876 N N . SER A 1 374 ? 15.952 11.733 -23.135 1.00 84.88 374 SER A N 1
ATOM 2877 C CA . SER A 1 374 ? 15.775 11.244 -24.499 1.00 84.88 374 SER A CA 1
ATOM 2878 C C . SER A 1 374 ? 15.602 12.414 -25.460 1.00 84.88 374 SER A C 1
ATOM 2880 O O . SER A 1 374 ? 14.933 13.397 -25.147 1.00 84.88 374 SER A O 1
ATOM 2882 N N . LYS A 1 375 ? 16.144 12.289 -26.668 1.00 85.44 375 LYS A N 1
ATOM 2883 C CA . LYS A 1 375 ? 15.810 13.175 -27.777 1.00 85.44 375 LYS A CA 1
ATOM 2884 C C . LYS A 1 375 ? 14.501 12.710 -28.407 1.00 85.44 375 LYS A C 1
ATOM 2886 O O . LYS A 1 375 ? 14.433 11.596 -28.924 1.00 85.44 375 LYS A O 1
ATOM 2891 N N . TRP A 1 376 ? 13.484 13.560 -28.374 1.00 84.56 376 TRP A N 1
ATOM 2892 C CA . TRP A 1 376 ? 12.169 13.223 -28.907 1.00 84.56 376 TRP A CA 1
ATOM 2893 C C . TRP A 1 376 ? 12.228 12.752 -30.367 1.00 84.56 376 TRP A C 1
ATOM 2895 O O . TRP A 1 376 ? 12.946 13.328 -31.185 1.00 84.56 376 TRP A O 1
ATOM 2905 N N . GLY A 1 377 ? 11.523 11.663 -30.678 1.00 83.12 377 GLY A N 1
ATOM 2906 C CA . GLY A 1 377 ? 11.358 11.112 -32.025 1.00 83.12 377 GLY A CA 1
ATOM 2907 C C . GLY A 1 377 ? 12.624 10.547 -32.697 1.00 83.12 377 GLY A C 1
ATOM 2908 O O . GLY A 1 377 ? 12.534 9.887 -33.733 1.00 83.12 377 GLY A O 1
ATOM 2909 N N . ASP A 1 378 ? 13.817 10.749 -32.132 1.00 88.00 378 ASP A N 1
ATOM 2910 C CA . ASP A 1 378 ? 15.096 10.362 -32.737 1.00 88.00 378 ASP A CA 1
ATOM 2911 C C . ASP A 1 378 ? 15.621 9.049 -32.139 1.00 88.00 378 ASP A C 1
ATOM 2913 O O . ASP A 1 378 ? 16.558 9.023 -31.331 1.00 88.00 378 ASP A O 1
ATOM 2917 N N . LYS A 1 379 ? 15.015 7.932 -32.567 1.00 91.31 379 LYS A N 1
ATOM 2918 C CA . LYS A 1 379 ? 15.396 6.582 -32.112 1.00 91.31 379 LYS A CA 1
ATOM 2919 C C . LYS A 1 379 ? 16.885 6.296 -32.267 1.00 91.31 379 LYS A C 1
ATOM 2921 O O . LYS A 1 379 ? 17.481 5.665 -31.401 1.00 91.31 379 LYS A O 1
ATOM 2926 N N . GLU A 1 380 ? 17.506 6.767 -33.346 1.00 94.12 380 GLU A N 1
ATOM 2927 C CA . GLU A 1 380 ? 18.921 6.508 -33.612 1.00 94.12 380 GLU A CA 1
ATOM 2928 C C . GLU A 1 380 ? 19.845 7.288 -32.672 1.00 94.12 380 GLU A C 1
ATOM 2930 O O . GLU A 1 380 ? 20.854 6.747 -32.210 1.00 94.12 380 GLU A O 1
ATOM 2935 N N . ALA A 1 381 ? 19.524 8.547 -32.355 1.00 93.31 381 ALA A N 1
ATOM 2936 C CA . ALA A 1 381 ? 20.255 9.297 -31.338 1.00 93.31 381 ALA A CA 1
ATOM 2937 C C . ALA A 1 381 ? 20.098 8.656 -29.953 1.00 93.31 381 ALA A C 1
ATOM 2939 O O . ALA A 1 381 ? 21.101 8.462 -29.257 1.00 93.31 381 ALA A O 1
ATOM 2940 N N . ASN A 1 382 ? 18.875 8.263 -29.590 1.00 94.69 382 ASN A N 1
ATOM 2941 C CA . ASN A 1 382 ? 18.590 7.634 -28.302 1.00 94.69 382 ASN A CA 1
ATOM 2942 C C . ASN A 1 382 ? 19.283 6.280 -28.166 1.00 94.69 382 ASN A C 1
ATOM 2944 O O . ASN A 1 382 ? 19.979 6.040 -27.182 1.00 94.69 382 ASN A O 1
ATOM 2948 N N . LYS A 1 383 ? 19.218 5.430 -29.194 1.00 97.31 383 LYS A N 1
ATOM 2949 C CA . LYS A 1 383 ? 19.928 4.146 -29.236 1.00 97.31 383 LYS A CA 1
ATOM 2950 C C . LYS A 1 383 ? 21.441 4.324 -29.091 1.00 97.31 383 LYS A C 1
ATOM 2952 O O . LYS A 1 383 ? 22.069 3.623 -28.301 1.00 97.31 383 LYS A O 1
ATOM 2957 N N . LYS A 1 384 ? 22.044 5.306 -29.774 1.00 97.88 384 LYS A N 1
ATOM 2958 C CA . LYS A 1 384 ? 23.479 5.626 -29.619 1.00 97.88 384 LYS A CA 1
ATOM 2959 C C . LYS A 1 384 ? 23.833 6.075 -28.203 1.00 97.88 384 LYS A C 1
ATOM 2961 O O . LYS A 1 384 ? 24.900 5.717 -27.710 1.00 97.88 384 LYS A O 1
ATOM 2966 N N . MET A 1 385 ? 22.977 6.866 -27.558 1.00 96.44 385 MET A N 1
ATOM 2967 C CA . MET A 1 385 ? 23.137 7.228 -26.148 1.00 96.44 385 MET A CA 1
ATOM 2968 C C . MET A 1 385 ? 23.064 5.981 -25.258 1.00 96.44 385 MET A C 1
ATOM 2970 O O . MET A 1 385 ? 23.953 5.773 -24.435 1.00 96.44 385 MET A O 1
ATOM 2974 N N . MET A 1 386 ? 22.059 5.127 -25.452 1.00 98.19 386 MET A N 1
ATOM 2975 C CA . MET A 1 386 ? 21.896 3.896 -24.677 1.00 98.19 386 MET A CA 1
ATOM 2976 C C . MET A 1 386 ? 23.120 2.984 -24.801 1.00 98.19 386 MET A C 1
ATOM 2978 O O . MET A 1 386 ? 23.619 2.509 -23.786 1.00 98.19 386 MET A O 1
ATOM 2982 N N . ILE A 1 387 ? 23.669 2.801 -26.008 1.00 98.69 387 ILE A N 1
ATOM 2983 C CA . ILE A 1 387 ? 24.887 2.002 -26.235 1.00 98.69 387 ILE A CA 1
ATOM 2984 C C . ILE A 1 387 ? 26.070 2.535 -25.414 1.00 98.69 387 ILE A C 1
ATOM 2986 O O . ILE A 1 387 ? 26.786 1.741 -24.806 1.00 98.69 387 ILE A O 1
ATOM 2990 N N . LYS A 1 388 ? 26.252 3.859 -25.314 1.00 98.19 388 LYS A N 1
ATOM 2991 C CA . LYS A 1 388 ? 27.317 4.442 -24.477 1.00 98.19 388 LYS A CA 1
ATOM 2992 C C . LYS A 1 388 ? 27.146 4.081 -23.001 1.00 98.19 388 LYS A C 1
ATOM 2994 O O . LYS A 1 388 ? 28.114 3.674 -22.366 1.00 98.19 388 LYS A O 1
ATOM 2999 N N . TYR A 1 389 ? 25.928 4.185 -22.468 1.00 98.25 389 TYR A N 1
ATOM 3000 C CA . TYR A 1 389 ? 25.648 3.802 -21.081 1.00 98.25 389 TYR A CA 1
ATOM 3001 C C . TYR A 1 389 ? 25.776 2.296 -20.849 1.00 98.25 389 TYR A C 1
ATOM 3003 O O . TYR A 1 389 ? 26.252 1.885 -19.796 1.00 98.25 389 TYR A O 1
ATOM 3011 N N . ILE A 1 390 ? 25.419 1.469 -21.834 1.00 98.75 390 ILE A N 1
ATOM 3012 C CA . ILE A 1 390 ? 25.631 0.016 -21.796 1.00 98.75 390 ILE A CA 1
ATOM 3013 C C . ILE A 1 390 ? 27.128 -0.305 -21.691 1.00 98.75 390 ILE A C 1
ATOM 3015 O O . ILE A 1 390 ? 27.529 -1.119 -20.860 1.00 98.75 390 ILE A O 1
ATOM 3019 N N . GLU A 1 391 ? 27.970 0.344 -22.498 1.00 98.50 391 GLU A N 1
ATOM 3020 C CA . GLU A 1 391 ? 29.425 0.162 -22.459 1.00 98.50 391 GLU A CA 1
ATOM 3021 C C . GLU A 1 391 ? 30.043 0.691 -21.154 1.00 98.50 391 GLU A C 1
ATOM 3023 O O . GLU A 1 391 ? 30.916 0.038 -20.573 1.00 98.50 391 GLU A O 1
ATOM 3028 N N . GLU A 1 392 ? 29.563 1.829 -20.645 1.00 98.12 392 GLU A N 1
ATOM 3029 C CA . GLU A 1 392 ? 29.974 2.358 -19.341 1.00 98.12 392 GLU A CA 1
ATOM 3030 C C . GLU A 1 392 ? 29.592 1.399 -18.202 1.00 98.12 392 GLU A C 1
ATOM 3032 O O . GLU A 1 392 ? 30.436 1.057 -17.369 1.00 98.12 392 GLU A O 1
ATOM 3037 N N . ALA A 1 393 ? 28.353 0.907 -18.186 1.00 98.06 393 ALA A N 1
ATOM 3038 C CA . ALA A 1 393 ? 27.860 -0.055 -17.206 1.00 98.06 393 ALA A CA 1
ATOM 3039 C C . ALA A 1 393 ? 28.668 -1.361 -17.241 1.00 98.06 393 ALA A C 1
ATOM 3041 O O . ALA A 1 393 ? 29.072 -1.875 -16.193 1.00 98.06 393 ALA A O 1
ATOM 3042 N N . ALA A 1 394 ? 29.002 -1.850 -18.438 1.00 98.31 394 ALA A N 1
ATOM 3043 C CA . ALA A 1 394 ? 29.873 -3.007 -18.610 1.00 98.31 394 ALA A CA 1
ATOM 3044 C C . ALA A 1 394 ? 31.270 -2.775 -18.008 1.00 98.31 394 ALA A C 1
ATOM 3046 O O . ALA A 1 394 ? 31.795 -3.656 -17.328 1.00 98.31 394 ALA A O 1
ATOM 3047 N N . SER A 1 395 ? 31.852 -1.578 -18.170 1.00 98.00 395 SER A N 1
ATOM 3048 C CA . SER A 1 395 ? 33.147 -1.231 -17.555 1.00 98.00 395 SER A CA 1
ATOM 3049 C C . SER A 1 395 ? 33.116 -1.243 -16.018 1.00 98.00 395 SER A C 1
ATOM 3051 O O . SER A 1 395 ? 34.145 -1.455 -15.375 1.00 98.00 395 SER A O 1
ATOM 3053 N N . LYS A 1 396 ? 31.924 -1.071 -15.432 1.00 97.31 396 LYS A N 1
ATOM 3054 C CA . LYS A 1 396 ? 31.652 -1.110 -13.988 1.00 97.31 396 LYS A CA 1
ATOM 3055 C C . LYS A 1 396 ? 31.147 -2.480 -13.502 1.00 97.31 396 LYS A C 1
ATOM 3057 O O . LYS A 1 396 ? 30.790 -2.611 -12.334 1.00 97.31 396 LYS A O 1
ATOM 3062 N N . ASN A 1 397 ? 31.158 -3.511 -14.355 1.00 97.44 397 ASN A N 1
ATOM 3063 C CA . ASN A 1 397 ? 30.670 -4.868 -14.065 1.00 97.44 397 ASN A CA 1
ATOM 3064 C C . ASN A 1 397 ? 29.189 -4.926 -13.637 1.00 97.44 397 ASN A C 1
ATOM 3066 O O . ASN A 1 397 ? 28.805 -5.769 -12.820 1.00 97.44 397 ASN A O 1
ATOM 3070 N N . VAL A 1 398 ? 28.358 -4.029 -14.171 1.00 98.38 398 VAL A N 1
ATOM 3071 C CA . VAL A 1 398 ? 26.914 -4.018 -13.913 1.00 98.38 398 VAL A CA 1
ATOM 3072 C C . VAL A 1 398 ? 26.277 -5.322 -14.398 1.00 98.38 398 VAL A C 1
ATOM 3074 O O . VAL A 1 398 ? 26.599 -5.846 -15.462 1.00 98.38 398 VAL A O 1
ATOM 3077 N N . ASN A 1 399 ? 25.369 -5.861 -13.589 1.00 98.62 399 ASN A N 1
ATOM 3078 C CA . ASN A 1 399 ? 24.610 -7.067 -13.893 1.00 98.62 399 ASN A CA 1
ATOM 3079 C C . ASN A 1 399 ? 23.199 -6.777 -14.403 1.00 98.62 399 ASN A C 1
ATOM 3081 O O . ASN A 1 399 ? 22.681 -7.557 -15.199 1.00 98.62 399 ASN A O 1
ATOM 3085 N N . ILE A 1 400 ? 22.577 -5.706 -13.908 1.00 98.75 400 ILE A N 1
ATOM 3086 C CA . ILE A 1 400 ? 21.229 -5.272 -14.282 1.00 98.75 400 ILE A CA 1
ATOM 3087 C C . ILE A 1 400 ? 21.294 -3.776 -14.577 1.00 98.75 400 ILE A C 1
ATOM 3089 O O . ILE A 1 400 ? 21.595 -2.992 -13.680 1.00 98.75 400 ILE A O 1
ATOM 3093 N N . LEU A 1 401 ? 21.024 -3.395 -15.821 1.00 98.69 401 LEU A N 1
ATOM 3094 C CA . LEU A 1 401 ? 20.980 -2.010 -16.274 1.00 98.69 401 LEU A CA 1
ATOM 3095 C C . LEU A 1 401 ? 19.547 -1.643 -16.647 1.00 98.69 401 LEU A C 1
ATOM 3097 O O . LEU A 1 401 ? 18.939 -2.304 -17.491 1.00 98.69 401 LEU A O 1
ATOM 3101 N N . VAL A 1 402 ? 19.028 -0.586 -16.031 1.00 98.56 402 VAL A N 1
ATOM 3102 C CA . VAL A 1 402 ? 17.662 -0.111 -16.251 1.00 98.56 402 VAL A CA 1
ATOM 3103 C C . VAL A 1 402 ? 17.703 1.298 -16.823 1.00 98.56 402 VAL A C 1
ATOM 3105 O O . VAL A 1 402 ? 18.369 2.178 -16.276 1.00 98.56 402 VAL A O 1
ATOM 3108 N N . PHE A 1 403 ? 16.983 1.497 -17.920 1.00 97.62 403 PHE A N 1
ATOM 3109 C CA . PHE A 1 403 ? 16.713 2.802 -18.505 1.00 97.62 403 PHE A CA 1
ATOM 3110 C C . PHE A 1 403 ? 15.273 3.247 -18.214 1.00 97.62 403 PHE A C 1
ATOM 3112 O O . PHE A 1 403 ? 14.421 2.400 -17.924 1.00 97.62 403 PHE A O 1
ATOM 3119 N N . PRO A 1 404 ? 14.981 4.553 -18.340 1.00 94.88 404 PRO A N 1
ATOM 3120 C CA . PRO A 1 404 ? 13.639 5.087 -18.160 1.00 94.88 404 PRO A CA 1
ATOM 3121 C C . PRO A 1 404 ? 12.579 4.518 -19.107 1.00 94.88 404 PRO A C 1
ATOM 3123 O O . PRO A 1 404 ? 12.860 3.913 -20.150 1.00 94.88 404 PRO A O 1
ATOM 3126 N N . GLU A 1 405 ? 11.330 4.775 -18.738 1.00 93.88 405 GLU A N 1
ATOM 3127 C CA . GLU A 1 405 ? 10.165 4.575 -19.593 1.00 93.88 405 GLU A CA 1
ATOM 3128 C C . GLU A 1 405 ? 10.277 5.405 -20.883 1.00 93.88 405 GLU A C 1
ATOM 3130 O O . GLU A 1 405 ? 10.743 6.541 -20.864 1.00 93.88 405 GLU A O 1
ATOM 3135 N N . THR A 1 406 ? 9.854 4.839 -22.019 1.00 92.75 406 THR A N 1
ATOM 3136 C CA . THR A 1 406 ? 9.886 5.469 -23.359 1.00 92.75 406 THR A CA 1
ATOM 3137 C C . THR A 1 406 ? 11.235 6.061 -23.807 1.00 92.75 406 THR A C 1
ATOM 3139 O O . THR A 1 406 ? 11.280 6.816 -24.775 1.00 92.75 406 THR A O 1
ATOM 3142 N N . VAL A 1 407 ? 12.359 5.697 -23.176 1.00 93.81 407 VAL A N 1
ATOM 3143 C CA . VAL A 1 407 ? 13.690 6.281 -23.453 1.00 93.81 407 VAL A CA 1
ATOM 3144 C C . VAL A 1 407 ? 14.099 6.223 -24.931 1.00 93.81 407 VAL A C 1
ATOM 3146 O O . VAL A 1 407 ? 14.853 7.075 -25.401 1.00 93.81 407 VAL A O 1
ATOM 3149 N N . LEU A 1 408 ? 13.608 5.231 -25.685 1.00 94.88 408 LEU A N 1
ATOM 3150 C CA . LEU A 1 408 ? 13.930 5.079 -27.103 1.00 94.88 408 LEU A CA 1
ATOM 3151 C C . LEU A 1 408 ? 13.320 6.192 -27.970 1.00 94.88 408 LEU A C 1
ATOM 3153 O O . LEU A 1 408 ? 13.878 6.525 -29.013 1.00 94.88 408 LEU A O 1
ATOM 3157 N N . THR A 1 409 ? 12.203 6.781 -27.548 1.00 89.75 409 THR A N 1
ATOM 3158 C CA . THR A 1 409 ? 11.427 7.753 -28.334 1.00 89.75 409 THR A CA 1
ATOM 3159 C C . THR A 1 409 ? 11.278 9.118 -27.666 1.00 89.75 409 THR A C 1
ATOM 3161 O O . THR A 1 409 ? 11.055 10.095 -28.371 1.00 89.75 409 THR A O 1
ATOM 3164 N N . GLY A 1 410 ? 11.401 9.204 -26.341 1.00 85.75 410 GLY A N 1
ATOM 3165 C CA . GLY A 1 410 ? 10.868 10.316 -25.548 1.00 85.75 410 GLY A CA 1
ATOM 3166 C C . GLY A 1 410 ? 9.399 10.128 -25.186 1.00 85.75 410 GLY A C 1
ATOM 3167 O O . GLY A 1 410 ? 8.758 9.206 -25.702 1.00 85.75 410 GLY A O 1
ATOM 3168 N N . TYR A 1 411 ? 8.906 10.974 -24.274 1.00 82.12 411 TYR A N 1
ATOM 3169 C CA . TYR A 1 411 ? 7.593 10.812 -23.635 1.00 82.12 411 TYR A CA 1
ATOM 3170 C C . TYR A 1 411 ? 6.525 11.785 -24.183 1.00 82.12 411 TYR A C 1
ATOM 3172 O O . TYR A 1 411 ? 5.361 11.403 -24.288 1.00 82.12 411 TYR A O 1
ATOM 3180 N N . SER A 1 412 ? 6.890 13.022 -24.556 1.00 74.50 412 SER A N 1
ATOM 3181 C CA . SER A 1 412 ? 5.965 14.083 -25.006 1.00 74.50 412 SER A CA 1
ATOM 3182 C C . SER A 1 412 ? 6.466 14.912 -26.202 1.00 74.50 412 SER A C 1
ATOM 3184 O O . SER A 1 412 ? 7.641 14.870 -26.508 1.00 74.50 412 SER A O 1
ATOM 3186 N N . TYR A 1 413 ? 5.598 15.693 -26.864 1.00 63.66 413 TYR A N 1
ATOM 3187 C CA . TYR A 1 413 ? 5.721 16.098 -28.280 1.00 63.66 413 TYR A CA 1
ATOM 3188 C C . TYR A 1 413 ? 6.660 17.282 -28.534 1.00 63.66 413 TYR A C 1
ATOM 3190 O O . TYR A 1 413 ? 6.746 18.189 -27.708 1.00 63.66 413 TYR A O 1
ATOM 3198 N N . GLU A 1 414 ? 7.298 17.318 -29.710 1.00 57.75 414 GLU A N 1
ATOM 3199 C CA . GLU A 1 414 ? 8.082 18.465 -30.201 1.00 57.75 414 GLU A CA 1
ATOM 3200 C C . GLU A 1 414 ? 7.194 19.521 -30.905 1.00 57.75 414 GLU A C 1
ATOM 3202 O O . GLU A 1 414 ? 6.028 19.281 -31.206 1.00 57.75 414 GLU A O 1
ATOM 3207 N N . ASP A 1 415 ? 7.735 20.724 -31.135 1.00 55.75 415 ASP A N 1
ATOM 3208 C CA . ASP A 1 415 ? 7.087 21.879 -31.785 1.00 55.75 415 ASP A CA 1
ATOM 3209 C C . ASP A 1 415 ? 6.289 21.476 -33.045 1.00 55.75 415 ASP A C 1
ATOM 3211 O O . ASP A 1 415 ? 6.917 21.019 -34.000 1.00 55.75 415 ASP A O 1
ATOM 3215 N N . PRO A 1 416 ? 4.954 21.685 -33.119 1.00 52.59 416 PRO A N 1
ATOM 3216 C CA . PRO A 1 416 ? 4.129 21.253 -34.249 1.00 52.59 416 PRO A CA 1
ATOM 3217 C C . PRO A 1 416 ? 4.556 21.846 -35.596 1.00 52.59 416 PRO A C 1
ATOM 3219 O O . PRO A 1 416 ? 4.231 21.290 -36.641 1.00 52.59 416 PRO A O 1
ATOM 3222 N N . GLU A 1 417 ? 5.272 22.978 -35.600 1.00 53.31 417 GLU A N 1
ATOM 3223 C CA . GLU A 1 417 ? 5.814 23.576 -36.827 1.00 53.31 417 GLU A CA 1
ATOM 3224 C C . GLU A 1 417 ? 7.117 22.905 -37.299 1.00 53.31 417 GLU A C 1
ATOM 3226 O O . GLU A 1 417 ? 7.509 23.054 -38.460 1.00 53.31 417 GLU A O 1
ATOM 3231 N N . LYS A 1 418 ? 7.794 22.166 -36.413 1.00 57.72 418 LYS A N 1
ATOM 3232 C CA . LYS A 1 418 ? 9.019 21.391 -36.685 1.00 57.72 418 LYS A CA 1
ATOM 3233 C C . LYS A 1 418 ? 8.776 19.882 -36.699 1.00 57.72 418 LYS A C 1
ATOM 3235 O O . LYS A 1 418 ? 9.624 19.139 -37.192 1.00 57.72 418 LYS A O 1
ATOM 3240 N N . ASP A 1 419 ? 7.632 19.453 -36.185 1.00 59.09 419 ASP A N 1
ATOM 3241 C CA . ASP A 1 419 ? 7.246 18.064 -36.065 1.00 59.09 419 ASP A CA 1
ATOM 3242 C C . ASP A 1 419 ? 6.816 17.485 -37.420 1.00 59.09 419 ASP A C 1
ATOM 3244 O O . ASP A 1 419 ? 5.780 17.824 -37.994 1.00 59.09 419 ASP A O 1
ATOM 3248 N N . THR A 1 420 ? 7.624 16.566 -37.945 1.00 58.88 420 THR A N 1
ATOM 3249 C CA . THR A 1 420 ? 7.306 15.831 -39.177 1.00 58.88 420 THR A CA 1
ATOM 3250 C C . THR A 1 420 ? 6.288 14.701 -38.975 1.00 58.88 420 THR A C 1
ATOM 3252 O O . THR A 1 420 ? 5.863 14.098 -39.960 1.00 58.88 420 THR A O 1
ATOM 3255 N N . LEU A 1 421 ? 5.935 14.397 -37.725 1.00 58.62 421 LEU A N 1
ATOM 3256 C CA . LEU A 1 421 ? 5.077 13.300 -37.280 1.00 58.62 421 LEU A CA 1
ATOM 3257 C C . LEU A 1 421 ? 3.734 13.783 -36.691 1.00 58.62 421 LEU A C 1
ATOM 3259 O O . LEU A 1 421 ? 2.998 12.941 -36.229 1.00 58.62 421 LEU A O 1
ATOM 3263 N N . GLN A 1 422 ? 3.392 15.082 -36.712 1.00 58.34 422 GLN A N 1
ATOM 3264 C CA . GLN A 1 422 ? 2.104 15.670 -36.254 1.00 58.34 422 GLN A CA 1
ATOM 3265 C C . GLN A 1 422 ? 1.624 15.330 -34.814 1.00 58.34 422 GLN A C 1
ATOM 3267 O O . GLN A 1 422 ? 0.424 15.367 -34.534 1.00 58.34 422 GLN A O 1
ATOM 3272 N N . GLY A 1 423 ? 2.526 15.089 -33.861 1.00 62.44 423 GLY A N 1
ATOM 3273 C CA . GLY A 1 423 ? 2.246 15.027 -32.421 1.00 62.44 423 GLY A CA 1
ATOM 3274 C C . GLY A 1 423 ? 2.607 13.696 -31.752 1.00 62.44 423 GLY A C 1
ATOM 3275 O O . GLY A 1 423 ? 3.018 12.730 -32.391 1.00 62.44 423 GLY A O 1
ATOM 3276 N N . ASN A 1 424 ? 2.437 13.632 -30.424 1.00 62.12 424 ASN A N 1
ATOM 3277 C CA . ASN A 1 424 ? 2.796 12.463 -29.602 1.00 62.12 424 ASN A CA 1
ATOM 3278 C C . ASN A 1 424 ? 2.194 11.151 -30.087 1.00 62.12 424 ASN A C 1
ATOM 3280 O O . ASN A 1 424 ? 2.872 10.123 -30.108 1.00 62.12 424 ASN A O 1
ATOM 3284 N N . ASP A 1 425 ? 0.913 11.192 -30.440 1.00 68.62 425 ASP A N 1
ATOM 3285 C CA . ASP A 1 425 ? 0.167 9.973 -30.704 1.00 68.62 425 ASP A CA 1
ATOM 3286 C C . ASP A 1 425 ? 0.627 9.307 -31.995 1.00 68.62 425 ASP A C 1
ATOM 3288 O O . ASP A 1 425 ? 0.817 8.093 -32.056 1.00 68.62 425 ASP A O 1
ATOM 3292 N N . GLU A 1 426 ? 0.906 10.128 -33.001 1.00 75.62 426 GLU A N 1
ATOM 3293 C CA . GLU A 1 426 ? 1.483 9.695 -34.262 1.00 75.62 426 GLU A CA 1
ATOM 3294 C C . GLU A 1 426 ? 2.959 9.305 -34.104 1.00 75.62 426 GLU A C 1
ATOM 3296 O O . GLU A 1 426 ? 3.376 8.305 -34.688 1.00 75.62 426 GLU A O 1
ATOM 3301 N N . MET A 1 427 ? 3.739 10.004 -33.267 1.00 86.06 427 MET A N 1
ATOM 3302 C CA . MET A 1 427 ? 5.145 9.668 -33.016 1.00 86.06 427 MET A CA 1
ATOM 3303 C C . MET A 1 427 ? 5.305 8.257 -32.444 1.00 86.06 427 MET A C 1
ATOM 3305 O O . MET A 1 427 ? 6.031 7.441 -33.023 1.00 86.06 427 MET A O 1
ATOM 3309 N N . HIS A 1 428 ? 4.613 7.941 -31.344 1.00 90.19 428 HIS A N 1
ATOM 3310 C CA . HIS A 1 428 ? 4.749 6.632 -30.703 1.00 90.19 428 HIS A CA 1
ATOM 3311 C C . HIS A 1 428 ? 4.323 5.503 -31.645 1.00 90.19 428 HIS A C 1
ATOM 3313 O O . HIS A 1 428 ? 5.019 4.494 -31.750 1.00 90.19 428 HIS A O 1
ATOM 3319 N N . VAL A 1 429 ? 3.227 5.683 -32.387 1.00 89.12 429 VAL A N 1
ATOM 3320 C CA . VAL A 1 429 ? 2.736 4.689 -33.353 1.00 89.12 429 VAL A CA 1
ATOM 3321 C C . VAL A 1 429 ? 3.696 4.529 -34.539 1.00 89.12 429 VAL A C 1
ATOM 3323 O O . VAL A 1 429 ? 4.043 3.402 -34.918 1.00 89.12 429 VAL A O 1
ATOM 3326 N N . ALA A 1 430 ? 4.176 5.639 -35.108 1.00 88.12 430 ALA A N 1
ATOM 3327 C CA . ALA A 1 430 ? 5.079 5.638 -36.256 1.00 88.12 430 ALA A CA 1
ATOM 3328 C C . ALA A 1 430 ? 6.412 4.957 -35.927 1.00 88.12 430 ALA A C 1
ATOM 3330 O O . ALA A 1 430 ? 6.920 4.160 -36.722 1.00 88.12 430 ALA A O 1
ATOM 3331 N N . LEU A 1 431 ? 6.959 5.237 -34.742 1.00 91.94 431 LEU A N 1
ATOM 3332 C CA . LEU A 1 431 ? 8.279 4.772 -34.332 1.00 91.94 431 LEU A CA 1
ATOM 3333 C C . LEU A 1 431 ? 8.272 3.415 -33.627 1.00 91.94 431 LEU A C 1
ATOM 3335 O O . LEU A 1 431 ? 9.342 2.809 -33.520 1.00 91.94 431 LEU A O 1
ATOM 3339 N N . ALA A 1 432 ? 7.111 2.915 -33.199 1.00 94.56 432 ALA A N 1
ATOM 3340 C CA . ALA A 1 432 ? 7.014 1.631 -32.521 1.00 94.56 432 ALA A CA 1
ATOM 3341 C C . ALA A 1 432 ? 7.545 0.464 -33.371 1.00 94.56 432 ALA A C 1
ATOM 3343 O O . ALA A 1 432 ? 7.396 0.406 -34.600 1.00 94.56 432 ALA A O 1
ATOM 3344 N N . GLU A 1 433 ? 8.132 -0.503 -32.675 1.00 95.94 433 GLU A N 1
ATOM 3345 C CA . GLU A 1 433 ? 8.698 -1.735 -33.225 1.00 95.94 433 GLU A CA 1
ATOM 3346 C C . GLU A 1 433 ? 8.048 -2.939 -32.540 1.00 95.94 433 GLU A C 1
ATOM 3348 O O . GLU A 1 433 ? 7.529 -2.824 -31.435 1.00 95.94 433 GLU A O 1
ATOM 3353 N N . THR A 1 434 ? 8.068 -4.117 -33.160 1.00 97.44 434 THR A N 1
ATOM 3354 C CA . THR A 1 434 ? 7.711 -5.347 -32.436 1.00 97.44 434 THR A CA 1
ATOM 3355 C C . THR A 1 434 ? 8.778 -5.673 -31.391 1.00 97.44 434 THR A C 1
ATOM 3357 O O . THR A 1 434 ? 9.930 -5.279 -31.552 1.00 97.44 434 THR A O 1
ATOM 3360 N N . ILE A 1 435 ? 8.443 -6.463 -30.368 1.00 97.25 435 ILE A N 1
ATOM 3361 C CA . ILE A 1 435 ? 9.441 -7.059 -29.468 1.00 97.25 435 ILE A CA 1
ATOM 3362 C C . ILE A 1 435 ? 9.378 -8.595 -29.580 1.00 97.25 435 ILE A C 1
ATOM 3364 O O . ILE A 1 435 ? 8.358 -9.208 -29.249 1.00 97.25 435 ILE A O 1
ATOM 3368 N N . PRO A 1 436 ? 10.427 -9.278 -30.075 1.00 98.12 436 PRO A N 1
ATOM 3369 C CA . PRO A 1 436 ? 11.673 -8.729 -30.616 1.00 98.12 436 PRO A CA 1
ATOM 3370 C C . PRO A 1 436 ? 11.488 -7.914 -31.910 1.00 98.12 436 PRO A C 1
ATOM 3372 O O . PRO A 1 436 ? 10.610 -8.213 -32.725 1.00 98.12 436 PRO A O 1
ATOM 3375 N N . GLY A 1 437 ? 12.348 -6.918 -32.106 1.00 96.62 437 GLY A N 1
ATOM 3376 C CA . GLY A 1 437 ? 12.407 -6.007 -33.251 1.00 96.62 437 GLY A CA 1
ATOM 3377 C C . GLY A 1 437 ? 13.826 -5.492 -33.488 1.00 96.62 437 GLY A C 1
ATOM 3378 O O . GLY A 1 437 ? 14.777 -5.994 -32.891 1.00 96.62 437 GLY A O 1
ATOM 3379 N N . GLU A 1 438 ? 13.983 -4.517 -34.382 1.00 97.44 438 GLU A N 1
ATOM 3380 C CA . GLU A 1 438 ? 15.290 -4.014 -34.833 1.00 97.44 438 GLU A CA 1
ATOM 3381 C C . GLU A 1 438 ? 16.177 -3.571 -33.662 1.00 97.44 438 GLU A C 1
ATOM 3383 O O . GLU A 1 438 ? 17.268 -4.114 -33.472 1.00 97.44 438 GLU A O 1
ATOM 3388 N N . THR A 1 439 ? 15.672 -2.664 -32.824 1.00 98.31 439 THR A N 1
ATOM 3389 C CA . THR A 1 439 ? 16.416 -2.106 -31.693 1.00 98.31 439 THR A CA 1
ATOM 3390 C C . THR A 1 439 ? 16.682 -3.158 -30.619 1.00 98.31 439 THR A C 1
ATOM 3392 O O . THR A 1 439 ? 17.807 -3.273 -30.132 1.00 98.31 439 THR A O 1
ATOM 3395 N N . THR A 1 440 ? 15.686 -3.975 -30.253 1.00 98.62 440 THR A N 1
ATOM 3396 C CA . THR A 1 440 ? 15.886 -5.005 -29.217 1.00 98.62 440 THR A CA 1
ATOM 3397 C C . THR A 1 440 ? 16.862 -6.088 -29.671 1.00 98.62 440 THR A C 1
ATOM 3399 O O . THR A 1 440 ? 17.621 -6.589 -28.850 1.00 98.62 440 THR A O 1
ATOM 3402 N N . ASN A 1 441 ? 16.871 -6.448 -30.960 1.00 98.69 441 ASN A N 1
ATOM 3403 C CA . ASN A 1 441 ? 17.812 -7.428 -31.504 1.00 98.69 441 ASN A CA 1
ATOM 3404 C C . ASN A 1 441 ? 19.249 -6.899 -31.446 1.00 98.69 441 ASN A C 1
ATOM 3406 O O . ASN A 1 441 ? 20.142 -7.618 -31.011 1.00 98.69 441 ASN A O 1
ATOM 3410 N N . GLU A 1 442 ? 19.468 -5.637 -31.828 1.00 98.56 442 GLU A N 1
ATOM 3411 C CA . GLU A 1 442 ? 20.787 -5.002 -31.750 1.00 98.56 442 GLU A CA 1
ATOM 3412 C C . GLU A 1 442 ? 21.287 -4.913 -30.302 1.00 98.56 442 GLU A C 1
ATOM 3414 O O . GLU A 1 442 ? 22.391 -5.362 -29.990 1.00 98.56 442 GLU A O 1
ATOM 3419 N N . LEU A 1 443 ? 20.467 -4.380 -29.391 1.00 98.69 443 LEU A N 1
ATOM 3420 C CA . LEU A 1 443 ? 20.853 -4.215 -27.988 1.00 98.69 443 LEU A CA 1
ATOM 3421 C C . LEU A 1 443 ? 21.002 -5.562 -27.253 1.00 98.69 443 LEU A C 1
ATOM 3423 O O . LEU A 1 443 ? 21.790 -5.656 -26.310 1.00 98.69 443 LEU A O 1
ATOM 3427 N N . SER A 1 444 ? 20.314 -6.623 -27.692 1.00 98.81 444 SER A N 1
ATOM 3428 C CA . SER A 1 444 ? 20.452 -7.965 -27.105 1.00 98.81 444 SER A CA 1
ATOM 3429 C C . SER A 1 444 ? 21.838 -8.570 -27.345 1.00 98.81 444 SER A C 1
ATOM 3431 O O . SER A 1 444 ? 22.383 -9.252 -26.475 1.00 98.81 444 SER A O 1
ATOM 3433 N N . GLU A 1 445 ? 22.491 -8.245 -28.466 1.00 98.75 445 GLU A N 1
ATOM 3434 C CA . GLU A 1 445 ? 23.880 -8.657 -28.694 1.00 98.75 445 GLU A CA 1
ATOM 3435 C C . GLU A 1 445 ? 24.834 -8.031 -27.664 1.00 98.75 445 GLU A C 1
ATOM 3437 O O . GLU A 1 445 ? 25.790 -8.679 -27.231 1.00 98.75 445 GLU A O 1
ATOM 3442 N N . TYR A 1 446 ? 24.553 -6.810 -27.193 1.00 98.75 446 TYR A N 1
ATOM 3443 C CA . TYR A 1 446 ? 25.304 -6.194 -26.097 1.00 98.75 446 TYR A CA 1
ATOM 3444 C C . TYR A 1 446 ? 24.994 -6.841 -24.741 1.00 98.75 446 TYR A C 1
ATOM 3446 O O . TYR A 1 446 ? 25.928 -7.110 -23.980 1.00 98.75 446 TYR A O 1
ATOM 3454 N N . ALA A 1 447 ? 23.719 -7.141 -24.457 1.00 98.69 447 ALA A N 1
ATOM 3455 C CA . ALA A 1 447 ? 23.309 -7.882 -23.259 1.00 98.69 447 ALA A CA 1
ATOM 3456 C C . ALA A 1 447 ? 24.069 -9.215 -23.158 1.00 98.69 447 ALA A C 1
ATOM 3458 O O . ALA A 1 447 ? 24.691 -9.517 -22.136 1.00 98.69 447 ALA A O 1
ATOM 3459 N N . LYS A 1 448 ? 24.128 -9.955 -24.271 1.00 98.75 448 LYS A N 1
ATOM 3460 C CA . LYS A 1 448 ? 24.860 -11.216 -24.397 1.00 98.75 448 LYS A CA 1
ATOM 3461 C C . LYS A 1 448 ? 26.372 -11.052 -24.287 1.00 98.75 448 LYS A C 1
ATOM 3463 O O . LYS A 1 448 ? 27.023 -11.802 -23.563 1.00 98.75 448 LYS A O 1
ATOM 3468 N N . LYS A 1 449 ? 26.946 -10.067 -24.984 1.00 98.69 449 LYS A N 1
ATOM 3469 C CA . LYS A 1 449 ? 28.389 -9.774 -24.964 1.00 98.69 449 LYS A CA 1
ATOM 3470 C C . LYS A 1 449 ? 28.895 -9.481 -23.552 1.00 98.69 449 LYS A C 1
ATOM 3472 O O . LYS A 1 449 ? 29.999 -9.902 -23.213 1.00 98.69 449 LYS A O 1
ATOM 3477 N N . TYR A 1 450 ? 28.112 -8.757 -22.754 1.00 98.56 450 TYR A N 1
ATOM 3478 C CA . TYR A 1 450 ? 28.502 -8.334 -21.408 1.00 98.56 450 TYR A CA 1
ATOM 3479 C C . TYR A 1 450 ? 27.913 -9.195 -20.284 1.00 98.56 450 TYR A C 1
ATOM 3481 O O . TYR A 1 450 ? 28.272 -8.996 -19.127 1.00 98.56 450 TYR A O 1
ATOM 3489 N N . GLY A 1 451 ? 27.057 -10.171 -20.601 1.00 98.19 451 GLY A N 1
ATOM 3490 C CA . GLY A 1 451 ? 26.415 -11.029 -19.605 1.00 98.19 451 GLY A CA 1
ATOM 3491 C C . GLY A 1 451 ? 25.512 -10.245 -18.644 1.00 98.19 451 GLY A C 1
ATOM 3492 O O . GLY A 1 451 ? 25.506 -10.517 -17.442 1.00 98.19 451 GLY A O 1
ATOM 3493 N N . MET A 1 452 ? 24.781 -9.261 -19.168 1.00 98.12 452 MET A N 1
ATOM 3494 C CA . MET A 1 452 ? 24.029 -8.257 -18.411 1.00 98.12 452 MET A CA 1
ATOM 3495 C C . MET A 1 452 ? 22.551 -8.275 -18.806 1.00 98.12 452 MET A C 1
ATOM 3497 O O . MET A 1 452 ? 22.228 -8.421 -19.981 1.00 98.12 452 MET A O 1
ATOM 3501 N N . TYR A 1 453 ? 21.659 -8.096 -17.831 1.00 98.81 453 TYR A N 1
ATOM 3502 C CA . TYR A 1 453 ? 20.259 -7.782 -18.104 1.00 98.81 453 TYR A CA 1
ATOM 3503 C C . TYR A 1 453 ? 20.143 -6.309 -18.493 1.00 98.81 453 TYR A C 1
ATOM 3505 O O . TYR A 1 453 ? 20.647 -5.451 -17.767 1.00 98.81 453 TYR A O 1
ATOM 3513 N N . ILE A 1 454 ? 19.468 -6.016 -19.602 1.00 98.88 454 ILE A N 1
ATOM 3514 C CA . ILE A 1 454 ? 19.194 -4.643 -20.043 1.00 98.88 454 ILE A CA 1
ATOM 3515 C C . ILE A 1 454 ? 17.680 -4.476 -20.155 1.00 98.88 454 ILE A C 1
ATOM 3517 O O . ILE A 1 454 ? 17.035 -5.211 -20.902 1.00 98.88 454 ILE A O 1
ATOM 3521 N N . ILE A 1 455 ? 17.126 -3.524 -19.405 1.00 98.81 455 ILE A N 1
ATOM 3522 C CA . ILE A 1 455 ? 15.694 -3.225 -19.372 1.00 98.81 455 ILE A CA 1
ATOM 3523 C C . ILE A 1 455 ? 15.490 -1.767 -19.780 1.00 98.81 455 ILE A C 1
ATOM 3525 O O . ILE A 1 455 ? 16.154 -0.885 -19.238 1.00 98.81 455 ILE A O 1
ATOM 3529 N N . PHE A 1 456 ? 14.596 -1.495 -20.730 1.00 98.50 456 PHE A N 1
ATOM 3530 C CA . PHE A 1 456 ? 14.329 -0.128 -21.189 1.00 98.50 456 PHE A CA 1
ATOM 3531 C C . PHE A 1 456 ? 12.915 0.043 -21.744 1.00 98.50 456 PHE A C 1
ATOM 3533 O O . PHE A 1 456 ? 12.345 -0.897 -22.300 1.00 98.50 456 PHE A O 1
ATOM 3540 N N . GLY A 1 457 ? 12.359 1.250 -21.613 1.00 97.44 457 GLY A N 1
ATOM 3541 C CA . GLY A 1 457 ? 11.040 1.577 -22.141 1.00 97.44 457 GLY A CA 1
ATOM 3542 C C . GLY A 1 457 ? 11.039 1.912 -23.637 1.00 97.44 457 GLY A C 1
ATOM 3543 O O . GLY A 1 457 ? 11.903 2.644 -24.126 1.00 97.44 457 GLY A O 1
ATOM 3544 N N . MET A 1 458 ? 10.040 1.415 -24.363 1.00 96.88 458 MET A N 1
ATOM 3545 C CA . MET A 1 458 ? 9.790 1.713 -25.775 1.00 96.88 458 MET A CA 1
ATOM 3546 C C . MET A 1 458 ? 8.318 1.488 -26.147 1.00 96.88 458 MET A C 1
ATOM 3548 O O . MET A 1 458 ? 7.588 0.781 -25.455 1.00 96.88 458 MET A O 1
ATOM 3552 N N . SER A 1 459 ? 7.892 2.051 -27.276 1.00 95.56 459 SER A N 1
ATOM 3553 C CA . SER A 1 459 ? 6.590 1.741 -27.871 1.00 95.56 459 SER A CA 1
ATOM 3554 C C . SER A 1 459 ? 6.648 0.416 -28.649 1.00 95.56 459 SER A C 1
ATOM 3556 O O . SER A 1 459 ? 7.483 0.253 -29.543 1.00 95.56 459 SER A O 1
ATOM 3558 N N . GLU A 1 460 ? 5.761 -0.527 -28.322 1.00 96.69 460 GLU A N 1
ATOM 3559 C CA . GLU A 1 460 ? 5.708 -1.879 -28.897 1.00 96.69 460 GLU A CA 1
ATOM 3560 C C . GLU A 1 460 ? 4.503 -2.057 -29.840 1.00 96.69 460 GLU A C 1
ATOM 3562 O O . GLU A 1 460 ? 3.354 -1.830 -29.463 1.00 96.69 460 GLU A O 1
ATOM 3567 N N . LYS A 1 461 ? 4.744 -2.534 -31.067 1.00 95.19 461 LYS A N 1
ATOM 3568 C CA . LYS A 1 461 ? 3.688 -2.987 -31.991 1.00 95.19 461 LYS A CA 1
ATOM 3569 C C . LYS A 1 461 ? 3.264 -4.418 -31.673 1.00 95.19 461 LYS A C 1
ATOM 3571 O O . LYS A 1 461 ? 4.121 -5.288 -31.502 1.00 95.19 461 LYS A O 1
ATOM 3576 N N . ASP A 1 462 ? 1.958 -4.688 -31.714 1.00 92.00 462 ASP A N 1
ATOM 3577 C CA . ASP A 1 462 ? 1.453 -6.061 -31.636 1.00 92.00 462 ASP A CA 1
ATOM 3578 C C . ASP A 1 462 ? 1.909 -6.857 -32.873 1.00 92.00 462 ASP A C 1
ATOM 3580 O O . ASP A 1 462 ? 1.781 -6.428 -34.023 1.00 92.00 462 ASP A O 1
ATOM 3584 N N . LYS A 1 463 ? 2.414 -8.070 -32.639 1.00 88.56 463 LYS A N 1
ATOM 3585 C CA . LYS A 1 463 ? 2.767 -9.032 -33.691 1.00 88.56 463 LYS A CA 1
ATOM 3586 C C . LYS A 1 463 ? 1.563 -9.434 -34.546 1.00 88.56 463 LYS A C 1
ATOM 3588 O O . LYS A 1 463 ? 1.754 -9.907 -35.665 1.00 88.56 463 LYS A O 1
ATOM 3593 N N . LYS A 1 464 ? 0.340 -9.281 -34.031 1.00 87.56 464 LYS A N 1
ATOM 3594 C CA . LYS A 1 464 ? -0.910 -9.562 -34.752 1.00 87.56 464 LYS A CA 1
ATOM 3595 C C . LYS A 1 464 ? -1.305 -8.455 -35.738 1.00 87.56 464 LYS A C 1
ATOM 3597 O O . LYS A 1 464 ? -2.172 -8.704 -36.573 1.00 87.56 464 LYS A O 1
ATOM 3602 N N . GLY A 1 465 ? -0.660 -7.288 -35.688 1.00 83.19 465 GLY A N 1
ATOM 3603 C CA . GLY A 1 465 ? -0.928 -6.141 -36.560 1.00 83.19 465 GLY A CA 1
ATOM 3604 C C . GLY A 1 465 ? -1.443 -4.916 -35.802 1.00 83.19 465 GLY A C 1
ATOM 3605 O O . GLY A 1 465 ? -1.433 -4.883 -34.576 1.00 83.19 465 GLY A O 1
ATOM 3606 N N . SER A 1 466 ? -1.877 -3.898 -36.547 1.00 86.38 466 SER A N 1
ATOM 3607 C CA . SER A 1 466 ? -2.363 -2.629 -35.995 1.00 86.38 466 SER A CA 1
ATOM 3608 C C . SER A 1 466 ? -3.570 -2.817 -35.075 1.00 86.38 466 SER A C 1
ATOM 3610 O O . SER A 1 466 ? -4.539 -3.494 -35.429 1.00 86.38 466 SER A O 1
ATOM 3612 N N . MET A 1 467 ? -3.521 -2.172 -33.914 1.00 87.94 467 MET A N 1
ATOM 3613 C CA . MET A 1 467 ? -4.620 -2.108 -32.953 1.00 87.94 467 MET A CA 1
ATOM 3614 C C . MET A 1 467 ? -5.309 -0.755 -33.074 1.00 87.94 467 MET A C 1
ATOM 3616 O O . MET A 1 467 ? -4.640 0.241 -33.327 1.00 87.94 467 MET A O 1
ATOM 3620 N N . PHE A 1 468 ? -6.625 -0.707 -32.876 1.00 84.94 468 PHE A N 1
ATOM 3621 C CA . PHE A 1 468 ? -7.383 0.540 -32.930 1.00 84.94 468 PHE A CA 1
ATOM 3622 C C . PHE A 1 468 ? -8.298 0.662 -31.710 1.00 84.94 468 PHE A C 1
ATOM 3624 O O . PHE A 1 468 ? -9.052 -0.264 -31.410 1.00 84.94 468 PHE A O 1
ATOM 3631 N N . GLU A 1 469 ? -8.233 1.802 -31.025 1.00 81.25 469 GLU A N 1
ATOM 3632 C CA . GLU A 1 469 ? -9.098 2.155 -29.892 1.00 81.25 469 GLU A CA 1
ATOM 3633 C C . GLU A 1 469 ? -9.535 3.621 -30.035 1.00 81.25 469 GLU A C 1
ATOM 3635 O O . GLU A 1 469 ? -8.798 4.463 -30.563 1.00 81.25 469 GLU A O 1
ATOM 3640 N N . ASN A 1 470 ? -10.734 3.949 -29.547 1.00 73.06 470 ASN A N 1
ATOM 3641 C CA . ASN A 1 470 ? -11.227 5.323 -29.549 1.00 73.06 470 ASN A CA 1
ATOM 3642 C C . ASN A 1 470 ? -10.335 6.214 -28.677 1.00 73.06 470 ASN A C 1
ATOM 3644 O O . ASN A 1 470 ? -10.195 5.999 -27.474 1.00 73.06 470 ASN A O 1
ATOM 3648 N N . ALA A 1 471 ? -9.771 7.264 -29.267 1.00 66.50 471 ALA A N 1
ATOM 3649 C CA . ALA A 1 471 ? -9.040 8.266 -28.510 1.00 66.50 471 ALA A CA 1
ATOM 3650 C C . ALA A 1 471 ? -10.017 9.164 -27.740 1.00 66.50 471 ALA A C 1
ATOM 3652 O O . ALA A 1 471 ? -10.703 10.017 -28.314 1.00 66.50 471 ALA A O 1
ATOM 3653 N N . LYS A 1 472 ? -10.037 8.979 -26.416 1.00 60.84 472 LYS A N 1
ATOM 3654 C CA . LYS A 1 472 ? -10.894 9.705 -25.466 1.00 60.84 472 LYS A CA 1
ATOM 3655 C C . LYS A 1 472 ? -10.796 11.229 -25.609 1.00 60.84 472 LYS A C 1
ATOM 3657 O O . LYS A 1 472 ? -11.794 11.920 -25.427 1.00 60.84 472 LYS A O 1
ATOM 3662 N N . TYR A 1 473 ? -9.620 11.750 -25.966 1.00 60.03 473 TYR A N 1
ATOM 3663 C CA . TYR A 1 473 ? -9.368 13.191 -26.085 1.00 60.03 473 TYR A CA 1
ATOM 3664 C C . TYR A 1 473 ? -9.332 13.710 -27.534 1.00 60.03 473 TYR A C 1
ATOM 3666 O O . TYR A 1 473 ? -9.147 14.904 -27.745 1.00 60.03 473 TYR A O 1
ATOM 3674 N N . LEU A 1 474 ? -9.580 12.849 -28.531 1.00 57.72 474 LEU A N 1
ATOM 3675 C CA . LEU A 1 474 ? -9.656 13.212 -29.955 1.00 57.72 474 LEU A CA 1
ATOM 3676 C C . LEU A 1 474 ? -11.069 12.974 -30.508 1.00 57.72 474 LEU A C 1
ATOM 3678 O O . LEU A 1 474 ? -11.258 12.269 -31.501 1.00 57.72 474 LEU A O 1
ATOM 3682 N N . ASN A 1 475 ? -12.086 13.536 -29.846 1.00 61.22 475 ASN A N 1
ATOM 3683 C CA . ASN A 1 475 ? -13.498 13.434 -30.247 1.00 61.22 475 ASN A CA 1
ATOM 3684 C C . ASN A 1 475 ? -14.000 11.989 -30.464 1.00 61.22 475 ASN A C 1
ATOM 3686 O O . ASN A 1 475 ? -14.880 11.768 -31.294 1.00 61.22 475 ASN A O 1
ATOM 3690 N N . ASN A 1 476 ? -13.451 11.005 -29.737 1.00 62.84 476 ASN A N 1
ATOM 3691 C CA . ASN A 1 476 ? -13.747 9.577 -29.912 1.00 62.84 476 ASN A CA 1
ATOM 3692 C C . ASN A 1 476 ? -13.470 9.052 -31.333 1.00 62.84 476 ASN A C 1
ATOM 3694 O O . ASN A 1 476 ? -14.172 8.170 -31.826 1.00 62.84 476 ASN A O 1
ATOM 3698 N N . THR A 1 477 ? -12.453 9.592 -32.003 1.00 67.69 477 THR A N 1
ATOM 3699 C CA . THR A 1 477 ? -11.987 9.052 -33.284 1.00 67.69 477 THR A CA 1
ATOM 3700 C C . THR A 1 477 ? -11.229 7.751 -33.032 1.00 67.69 477 THR A C 1
ATOM 3702 O O . THR A 1 477 ? -10.424 7.668 -32.102 1.00 67.69 477 THR A O 1
ATOM 3705 N N . ASN A 1 478 ? -11.483 6.730 -33.849 1.00 77.19 478 ASN A N 1
ATOM 3706 C CA . ASN A 1 478 ? -10.752 5.471 -33.779 1.00 77.19 478 ASN A CA 1
ATOM 3707 C C . ASN A 1 478 ? -9.346 5.676 -34.360 1.00 77.19 478 ASN A C 1
ATOM 3709 O O . ASN A 1 478 ? -9.221 5.968 -35.552 1.00 77.19 478 ASN A O 1
ATOM 3713 N N . VAL A 1 479 ? -8.312 5.559 -33.528 1.00 81.56 479 VAL A N 1
ATOM 3714 C CA . VAL A 1 479 ? -6.913 5.795 -33.923 1.00 81.56 479 VAL A CA 1
ATOM 3715 C C . VAL A 1 479 ? -6.087 4.537 -33.713 1.00 81.56 479 VAL A C 1
ATOM 3717 O O . VAL A 1 479 ? -6.418 3.715 -32.857 1.00 81.56 479 VAL A O 1
ATOM 3720 N N . GLU A 1 480 ? -5.033 4.376 -34.511 1.00 87.62 480 GLU A N 1
ATOM 3721 C CA . GLU A 1 480 ? -4.075 3.291 -34.310 1.00 87.62 480 GLU A CA 1
ATOM 3722 C C . GLU A 1 480 ? -3.370 3.460 -32.957 1.00 87.62 480 GLU A C 1
ATOM 3724 O O . GLU A 1 480 ? -3.108 4.580 -32.516 1.00 87.62 480 GLU A O 1
ATOM 3729 N N . LYS A 1 481 ? -3.096 2.344 -32.283 1.00 90.50 481 LYS A N 1
ATOM 3730 C CA . LYS A 1 481 ? -2.463 2.293 -30.967 1.00 90.50 481 LYS A CA 1
ATOM 3731 C C . LYS A 1 481 ? -1.353 1.256 -30.931 1.00 90.50 481 LYS A C 1
ATOM 3733 O O . LYS A 1 481 ? -1.341 0.289 -31.695 1.00 90.50 481 LYS A O 1
ATOM 3738 N N . VAL A 1 482 ? -0.463 1.432 -29.968 1.00 94.62 482 VAL A N 1
ATOM 3739 C CA . VAL A 1 482 ? 0.650 0.529 -29.651 1.00 94.62 482 VAL A CA 1
ATOM 3740 C C . VAL A 1 482 ? 0.642 0.204 -28.156 1.00 94.62 482 VAL A C 1
ATOM 3742 O O . VAL A 1 482 ? -0.232 0.658 -27.427 1.00 94.62 482 VAL A O 1
ATOM 3745 N N . TYR A 1 483 ? 1.572 -0.601 -27.663 1.00 96.00 483 TYR A N 1
ATOM 3746 C CA . TYR A 1 483 ? 1.776 -0.762 -26.225 1.00 96.00 483 TYR A CA 1
ATOM 3747 C C . TYR A 1 483 ? 2.872 0.190 -25.742 1.00 96.00 483 TYR A C 1
ATOM 3749 O O . TYR A 1 483 ? 3.859 0.422 -26.440 1.00 96.00 483 TYR A O 1
ATOM 3757 N N . ASN A 1 484 ? 2.725 0.716 -24.528 1.00 96.12 484 ASN A N 1
ATOM 3758 C CA . ASN A 1 484 ? 3.865 1.211 -23.761 1.00 96.12 484 ASN A CA 1
ATOM 3759 C C . ASN A 1 484 ? 4.523 -0.002 -23.095 1.00 96.12 484 ASN A C 1
ATOM 3761 O O . ASN A 1 484 ? 3.843 -0.762 -22.401 1.00 96.12 484 ASN A O 1
ATOM 3765 N N . SER A 1 485 ? 5.796 -0.272 -23.368 1.00 97.88 485 SER A N 1
ATOM 3766 C CA . SER A 1 485 ? 6.413 -1.539 -22.972 1.00 97.88 485 SER A CA 1
ATOM 3767 C C . SER A 1 485 ? 7.831 -1.379 -22.459 1.00 97.88 485 SER A C 1
ATOM 3769 O O . SER A 1 485 ? 8.577 -0.501 -22.883 1.00 97.88 485 SER A O 1
ATOM 3771 N N . ALA A 1 486 ? 8.217 -2.276 -21.559 1.00 98.50 486 ALA A N 1
ATOM 3772 C CA . ALA A 1 486 ? 9.585 -2.453 -21.113 1.00 98.50 486 ALA A CA 1
ATOM 3773 C C . ALA A 1 486 ? 10.156 -3.668 -21.843 1.00 98.50 486 ALA A C 1
ATOM 3775 O O . ALA A 1 486 ? 9.726 -4.800 -21.608 1.00 98.50 486 ALA A O 1
ATOM 3776 N N . ALA A 1 487 ? 11.117 -3.438 -22.734 1.00 98.62 487 ALA A N 1
ATOM 3777 C CA . ALA A 1 487 ? 11.899 -4.504 -23.337 1.00 98.62 487 ALA A CA 1
ATOM 3778 C C . ALA A 1 487 ? 12.853 -5.086 -22.289 1.00 98.62 487 ALA A C 1
ATOM 3780 O O . ALA A 1 487 ? 13.484 -4.342 -21.540 1.00 98.62 487 ALA A O 1
ATOM 3781 N N . ILE A 1 488 ? 12.972 -6.411 -22.250 1.00 98.81 488 ILE A N 1
ATOM 3782 C CA . ILE A 1 488 ? 13.803 -7.150 -21.298 1.00 98.81 488 ILE A CA 1
ATOM 3783 C C . ILE A 1 488 ? 14.767 -8.016 -22.105 1.00 98.81 488 ILE A C 1
ATOM 3785 O O . ILE A 1 488 ? 14.366 -8.993 -22.745 1.00 98.81 488 ILE A O 1
ATOM 3789 N N . LEU A 1 489 ? 16.042 -7.641 -22.080 1.00 98.88 489 LEU A N 1
ATOM 3790 C CA . LEU A 1 489 ? 17.117 -8.331 -22.784 1.00 98.88 489 LEU A CA 1
ATOM 3791 C C . LEU A 1 489 ? 17.931 -9.149 -21.786 1.00 98.88 489 LEU A C 1
ATOM 3793 O O . LEU A 1 489 ? 18.438 -8.612 -20.797 1.00 98.88 489 LEU A O 1
ATOM 3797 N N . PHE A 1 490 ? 18.049 -10.447 -22.040 1.00 98.81 490 PHE A N 1
ATOM 3798 C CA . PHE A 1 490 ? 18.692 -11.391 -21.135 1.00 98.81 490 PHE A CA 1
ATOM 3799 C C . PHE A 1 490 ? 20.195 -11.543 -21.439 1.00 98.81 490 PHE A C 1
ATOM 3801 O O . PHE A 1 490 ? 20.610 -11.435 -22.596 1.00 98.81 490 PHE A O 1
ATOM 3808 N N . PRO A 1 491 ? 21.020 -11.904 -20.434 1.00 98.50 491 PRO A N 1
ATOM 3809 C CA . PRO A 1 491 ? 22.448 -12.196 -20.601 1.00 98.50 491 PRO A CA 1
ATOM 3810 C C . PRO A 1 491 ? 22.799 -13.295 -21.613 1.00 98.50 491 PRO A C 1
ATOM 3812 O O . PRO A 1 491 ? 23.959 -13.430 -21.992 1.00 98.50 491 PRO A O 1
ATOM 3815 N N . ASP A 1 492 ? 21.844 -14.136 -22.005 1.00 97.94 492 ASP A N 1
ATOM 3816 C CA . ASP A 1 492 ? 22.030 -15.203 -22.994 1.00 97.94 492 ASP A CA 1
ATOM 3817 C C . ASP A 1 492 ? 21.615 -14.786 -24.421 1.00 97.94 492 ASP A C 1
ATOM 3819 O O . ASP A 1 492 ? 21.849 -15.531 -25.379 1.00 97.94 492 ASP A O 1
ATOM 3823 N N . GLY A 1 493 ? 21.071 -13.575 -24.571 1.00 96.44 493 GLY A N 1
ATOM 3824 C CA . GLY A 1 493 ? 20.547 -13.018 -25.815 1.00 96.44 493 GLY A CA 1
ATOM 3825 C C . GLY A 1 493 ? 19.044 -13.230 -26.026 1.00 96.44 493 GLY A C 1
ATOM 3826 O O . GLY A 1 493 ? 18.518 -12.791 -27.051 1.00 96.44 493 GLY A O 1
ATOM 3827 N N . ASN A 1 494 ? 18.335 -13.889 -25.100 1.00 98.38 494 ASN A N 1
ATOM 3828 C CA . ASN A 1 494 ? 16.875 -13.971 -25.152 1.00 98.38 494 ASN A CA 1
ATOM 3829 C C . ASN A 1 494 ? 16.236 -12.590 -24.940 1.00 98.38 494 ASN A C 1
ATOM 3831 O O . ASN A 1 494 ? 16.834 -11.690 -24.349 1.00 98.38 494 ASN A O 1
ATOM 3835 N N . ILE A 1 495 ? 15.010 -12.419 -25.440 1.00 98.62 495 ILE A N 1
ATOM 3836 C CA . ILE A 1 495 ? 14.271 -11.151 -25.411 1.00 98.62 495 ILE A CA 1
ATOM 3837 C C . ILE A 1 495 ? 12.817 -11.438 -25.036 1.00 98.62 495 ILE A C 1
ATOM 3839 O O . ILE A 1 495 ? 12.184 -12.311 -25.634 1.00 98.62 495 ILE A O 1
ATOM 3843 N N . THR A 1 496 ? 12.276 -10.672 -24.093 1.00 97.50 496 THR A N 1
ATOM 3844 C CA . THR A 1 496 ? 10.832 -10.588 -23.821 1.00 97.50 496 THR A CA 1
ATOM 3845 C C . THR A 1 496 ? 10.439 -9.134 -23.549 1.00 97.50 496 THR A C 1
ATOM 3847 O O . THR A 1 496 ? 11.294 -8.248 -23.575 1.00 97.50 496 THR A O 1
ATOM 3850 N N . SER A 1 497 ? 9.161 -8.867 -23.307 1.00 97.69 497 SER A N 1
ATOM 3851 C CA . SER A 1 497 ? 8.685 -7.560 -22.855 1.00 97.69 497 SER A CA 1
ATOM 3852 C C . SER A 1 497 ? 7.627 -7.685 -21.769 1.00 97.69 497 SER A C 1
ATOM 3854 O O . SER A 1 497 ? 7.017 -8.740 -21.586 1.00 97.69 497 SER A O 1
ATOM 3856 N N . TYR A 1 498 ? 7.441 -6.589 -21.042 1.00 98.44 498 TYR A N 1
ATOM 3857 C CA . TYR A 1 498 ? 6.260 -6.315 -20.236 1.00 98.44 498 TYR A CA 1
ATOM 3858 C C . TYR A 1 498 ? 5.488 -5.161 -20.876 1.00 98.44 498 TYR A C 1
ATOM 3860 O O . TYR A 1 498 ? 6.090 -4.152 -21.243 1.00 98.44 498 TYR A O 1
ATOM 3868 N N . GLN A 1 499 ? 4.171 -5.311 -20.998 1.00 97.44 499 GLN A N 1
ATOM 3869 C CA . GLN A 1 499 ? 3.270 -4.293 -21.535 1.00 97.44 499 GLN A CA 1
ATOM 3870 C C . GLN A 1 499 ? 2.553 -3.612 -20.369 1.00 97.44 499 GLN A C 1
ATOM 3872 O O . GLN A 1 499 ? 1.880 -4.283 -19.587 1.00 97.44 499 GLN A O 1
ATOM 3877 N N . LYS A 1 500 ? 2.695 -2.288 -20.266 1.00 95.75 500 LYS A N 1
ATOM 3878 C CA . LYS A 1 500 ? 2.125 -1.465 -19.193 1.00 95.75 500 LYS A CA 1
ATOM 3879 C C . LYS A 1 500 ? 0.627 -1.707 -19.048 1.00 95.75 500 LYS A C 1
ATOM 3881 O O . LYS A 1 500 ? -0.099 -1.666 -20.041 1.00 95.75 500 LYS A O 1
ATOM 3886 N N . MET A 1 501 ? 0.162 -1.925 -17.823 1.00 94.00 501 MET A N 1
ATOM 3887 C CA . MET A 1 501 ? -1.236 -2.278 -17.558 1.00 94.00 501 MET A CA 1
ATOM 3888 C C . MET A 1 501 ? -2.108 -1.060 -17.237 1.00 94.00 501 MET A C 1
ATOM 3890 O O . MET A 1 501 ? -3.298 -1.063 -17.538 1.00 94.00 501 MET A O 1
ATOM 3894 N N . HIS A 1 502 ? -1.517 0.004 -16.690 1.00 92.56 502 HIS A N 1
ATOM 3895 C CA . HIS A 1 502 ? -2.229 1.211 -16.275 1.00 92.56 502 HIS A CA 1
ATOM 3896 C C . HIS A 1 502 ? -1.660 2.444 -16.968 1.00 92.56 502 HIS A C 1
ATOM 3898 O O . HIS A 1 502 ? -0.551 2.878 -16.651 1.00 92.56 502 HIS A O 1
ATOM 3904 N N . ARG A 1 503 ? -2.422 3.077 -17.865 1.00 88.88 503 ARG A N 1
ATOM 3905 C CA . ARG A 1 503 ? -1.936 4.232 -18.631 1.00 88.88 503 ARG A CA 1
ATOM 3906 C C . ARG A 1 503 ? -1.957 5.510 -17.797 1.00 88.88 503 ARG A C 1
ATOM 3908 O O . ARG A 1 503 ? -2.847 5.716 -16.964 1.00 88.88 503 ARG A O 1
ATOM 3915 N N . ALA A 1 504 ? -0.980 6.384 -18.011 1.00 84.12 504 ALA A N 1
ATOM 3916 C CA . ALA A 1 504 ? -0.825 7.673 -17.345 1.00 84.12 504 ALA A CA 1
ATOM 3917 C C . ALA A 1 504 ? -1.176 8.852 -18.264 1.00 84.12 504 ALA A C 1
ATOM 3919 O O . ALA A 1 504 ? -0.696 8.957 -19.387 1.00 84.12 504 ALA A O 1
ATOM 3920 N N . GLY A 1 505 ? -1.981 9.798 -17.769 1.00 77.62 505 GLY A N 1
ATOM 3921 C CA . GLY A 1 505 ? -2.238 11.067 -18.460 1.00 77.62 505 GLY A CA 1
ATOM 3922 C C . GLY A 1 505 ? -2.734 10.897 -19.903 1.00 77.62 505 GLY A C 1
ATOM 3923 O O . GLY A 1 505 ? -3.832 10.390 -20.132 1.00 77.62 505 GLY A O 1
ATOM 3924 N N . LEU A 1 506 ? -1.926 11.356 -20.864 1.00 76.62 506 LEU A N 1
ATOM 3925 C CA . LEU A 1 506 ? -2.231 11.322 -22.299 1.00 76.62 506 LEU A CA 1
ATOM 3926 C C . LEU A 1 506 ? -1.870 9.994 -22.979 1.00 76.62 506 LEU A C 1
ATOM 3928 O O . LEU A 1 506 ? -2.181 9.828 -24.153 1.00 76.62 506 LEU A O 1
ATOM 3932 N N . GLU A 1 507 ? -1.286 9.026 -22.267 1.00 86.06 507 GLU A N 1
ATOM 3933 C CA . GLU A 1 507 ? -0.936 7.714 -22.829 1.00 86.06 507 GLU A CA 1
ATOM 3934 C C . GLU A 1 507 ? -2.137 6.996 -23.463 1.00 86.06 507 GLU A C 1
ATOM 3936 O O . GLU A 1 507 ? -1.972 6.278 -24.446 1.00 86.06 507 GLU A O 1
ATOM 3941 N N . ALA A 1 508 ? -3.361 7.228 -22.973 1.00 83.44 508 ALA A N 1
ATOM 3942 C CA . ALA A 1 508 ? -4.588 6.688 -23.570 1.00 83.44 508 ALA A CA 1
ATOM 3943 C C . ALA A 1 508 ? -4.820 7.140 -25.027 1.00 83.44 508 ALA A C 1
ATOM 3945 O O . ALA A 1 508 ? -5.607 6.530 -25.754 1.00 83.44 508 ALA A O 1
ATOM 3946 N N . ASN A 1 509 ? -4.144 8.193 -25.492 1.00 80.25 509 ASN A N 1
ATOM 3947 C CA . ASN A 1 509 ? -4.244 8.657 -26.871 1.00 80.25 509 ASN A CA 1
ATOM 3948 C C . ASN A 1 509 ? -3.375 7.868 -27.860 1.00 80.25 509 ASN A C 1
ATOM 3950 O O . ASN A 1 509 ? -3.722 7.838 -29.040 1.00 80.25 509 ASN A O 1
ATOM 3954 N N . TRP A 1 510 ? -2.379 7.114 -27.399 1.00 85.81 510 TRP A N 1
ATOM 3955 C CA . TRP A 1 510 ? -1.469 6.374 -28.283 1.00 85.81 510 TRP A CA 1
ATOM 3956 C C . TRP A 1 510 ? -1.226 4.925 -27.875 1.00 85.81 510 TRP A C 1
ATOM 3958 O O . TRP A 1 510 ? -0.809 4.115 -28.704 1.00 85.81 510 TRP A O 1
ATOM 3968 N N . SER A 1 511 ? -1.536 4.576 -26.626 1.00 90.62 511 SER A N 1
ATOM 3969 C CA . SER A 1 511 ? -1.346 3.235 -26.089 1.00 90.62 511 SER A CA 1
ATOM 3970 C C . SER A 1 511 ? -2.643 2.520 -25.719 1.00 90.62 511 SER A C 1
ATOM 3972 O O . SER A 1 511 ? -3.644 3.144 -25.348 1.00 90.62 511 SER A O 1
ATOM 3974 N N . VAL A 1 512 ? -2.590 1.191 -25.774 1.00 91.38 512 VAL A N 1
ATOM 3975 C CA . VAL A 1 512 ? -3.545 0.283 -25.124 1.00 91.38 512 VAL A CA 1
ATOM 3976 C C . VAL A 1 512 ? -2.910 -0.349 -23.879 1.00 91.38 512 VAL A C 1
ATOM 3978 O O . VAL A 1 512 ? -1.683 -0.411 -23.764 1.00 91.38 512 VAL A O 1
ATOM 3981 N N . CYS A 1 513 ? -3.740 -0.842 -22.960 1.00 92.50 513 CYS A N 1
ATOM 3982 C CA . CYS A 1 513 ? -3.272 -1.556 -21.773 1.00 92.50 513 CYS A CA 1
ATOM 3983 C C . CYS A 1 513 ? -2.820 -2.986 -22.103 1.00 92.50 513 CYS A C 1
ATOM 3985 O O . CYS A 1 513 ? -3.479 -3.709 -22.854 1.00 92.50 513 CYS A O 1
ATOM 3987 N N . GLY A 1 514 ? -1.724 -3.415 -21.482 1.00 93.31 514 GLY A N 1
ATOM 3988 C CA . GLY A 1 514 ? -1.387 -4.823 -21.314 1.00 93.31 514 GLY A CA 1
ATOM 3989 C C . GLY A 1 514 ? -2.324 -5.517 -20.319 1.00 93.31 514 GLY A C 1
ATOM 3990 O O . GLY A 1 514 ? -3.095 -4.877 -19.606 1.00 93.31 514 GLY A O 1
ATOM 3991 N N . SER A 1 515 ? -2.248 -6.846 -20.258 1.00 91.25 515 SER A N 1
ATOM 3992 C CA . SER A 1 515 ? -3.117 -7.660 -19.391 1.00 91.25 515 SER A CA 1
ATOM 3993 C C . SER A 1 515 ? -2.373 -8.705 -18.560 1.00 91.25 515 SER A C 1
ATOM 3995 O O . SER A 1 515 ? -3.006 -9.471 -17.839 1.00 91.25 515 SER A O 1
ATOM 3997 N N . ASN A 1 516 ? -1.048 -8.805 -18.700 1.00 93.12 516 ASN A N 1
ATOM 3998 C CA . ASN A 1 516 ? -0.280 -9.922 -18.157 1.00 93.12 516 ASN A CA 1
ATOM 3999 C C . ASN A 1 516 ? 0.864 -9.423 -17.268 1.00 93.12 516 ASN A C 1
ATOM 4001 O O . ASN A 1 516 ? 1.744 -8.717 -17.767 1.00 93.12 516 ASN A O 1
ATOM 4005 N N . PRO A 1 517 ? 0.911 -9.851 -15.996 1.00 96.88 517 PRO A N 1
ATOM 4006 C CA . PRO A 1 517 ? 2.103 -9.729 -15.170 1.00 96.88 517 PRO A CA 1
ATOM 4007 C C . PRO A 1 517 ? 3.292 -10.458 -15.813 1.00 96.88 517 PRO A C 1
ATOM 4009 O O . PRO A 1 517 ? 3.129 -11.516 -16.425 1.00 96.88 517 PRO A O 1
ATOM 4012 N N . VAL A 1 518 ? 4.505 -9.932 -15.639 1.00 97.88 518 VAL A N 1
ATOM 4013 C CA . VAL A 1 518 ? 5.743 -10.534 -16.152 1.00 97.88 518 VAL A CA 1
ATOM 4014 C C . VAL A 1 518 ? 6.763 -10.673 -15.029 1.00 97.88 518 VAL A C 1
ATOM 4016 O O . VAL A 1 518 ? 7.241 -9.692 -14.460 1.00 97.88 518 VAL A O 1
ATOM 4019 N N . MET A 1 519 ? 7.136 -11.924 -14.759 1.00 97.50 519 MET A N 1
ATOM 4020 C CA . MET A 1 519 ? 8.252 -12.295 -13.893 1.00 97.50 519 MET A CA 1
ATOM 4021 C C . MET A 1 519 ? 9.173 -13.278 -14.608 1.00 97.50 519 MET A C 1
ATOM 4023 O O . MET A 1 519 ? 8.717 -14.120 -15.381 1.00 97.50 519 MET A O 1
ATOM 4027 N N . PHE A 1 520 ? 10.464 -13.227 -14.297 1.00 97.56 520 PHE A N 1
ATOM 4028 C CA . PHE A 1 520 ? 11.432 -14.214 -14.770 1.00 97.56 520 PHE A CA 1
ATOM 4029 C C . PHE A 1 520 ? 12.404 -14.629 -13.668 1.00 97.56 520 PHE A C 1
ATOM 4031 O O . PHE A 1 520 ? 12.683 -13.880 -12.731 1.00 97.56 520 PHE A O 1
ATOM 4038 N N . ASP A 1 521 ? 12.920 -15.851 -13.778 1.00 97.25 521 ASP A N 1
ATOM 4039 C CA . ASP A 1 521 ? 13.908 -16.379 -12.846 1.00 97.25 521 ASP A CA 1
ATOM 4040 C C . ASP A 1 521 ? 15.306 -15.826 -13.149 1.00 97.25 521 ASP A C 1
ATOM 4042 O O . ASP A 1 521 ? 15.748 -15.762 -14.296 1.00 97.25 521 ASP A O 1
ATOM 4046 N N . SER A 1 522 ? 16.035 -15.473 -12.093 1.00 95.62 522 SER A N 1
ATOM 4047 C CA . SER A 1 522 ? 17.454 -15.133 -12.145 1.00 95.62 522 SER A CA 1
ATOM 4048 C C . SER A 1 522 ? 18.219 -15.915 -11.076 1.00 95.62 522 SER A C 1
ATOM 4050 O O . SER A 1 522 ? 17.635 -16.502 -10.162 1.00 95.62 522 SER A O 1
ATOM 4052 N N . LYS A 1 523 ? 19.556 -15.863 -11.112 1.00 94.38 523 LYS A N 1
ATOM 4053 C CA . LYS A 1 523 ? 20.381 -16.444 -10.037 1.00 94.38 523 LYS A CA 1
ATOM 4054 C C . LYS A 1 523 ? 20.194 -15.758 -8.671 1.00 94.38 523 LYS A C 1
ATOM 4056 O O . LYS A 1 523 ? 20.682 -16.282 -7.675 1.00 94.38 523 LYS A O 1
ATOM 4061 N N . TRP A 1 524 ? 19.517 -14.605 -8.623 1.00 95.81 524 TRP A N 1
ATOM 4062 C CA . TRP A 1 524 ? 19.226 -13.848 -7.400 1.00 95.81 524 TRP A CA 1
ATOM 4063 C C . TRP A 1 524 ? 17.760 -13.956 -6.935 1.00 95.81 524 TRP A C 1
ATOM 4065 O O . TRP A 1 524 ? 17.349 -13.252 -6.011 1.00 95.81 524 TRP A O 1
ATOM 4075 N N . GLY A 1 525 ? 16.974 -14.836 -7.559 1.00 94.50 525 GLY A N 1
ATOM 4076 C CA . GLY A 1 525 ? 15.532 -14.972 -7.337 1.00 94.50 525 GLY A CA 1
ATOM 4077 C C . GLY A 1 525 ? 14.710 -14.434 -8.507 1.00 94.50 525 GLY A C 1
ATOM 4078 O O . GLY A 1 525 ? 15.261 -14.092 -9.559 1.00 94.50 525 GLY A O 1
ATOM 4079 N N . LYS A 1 526 ? 13.386 -14.406 -8.337 1.00 96.94 526 LYS A N 1
ATOM 4080 C CA . LYS A 1 526 ? 12.459 -13.923 -9.364 1.00 96.94 526 LYS A CA 1
ATOM 4081 C C . LYS A 1 526 ? 12.500 -12.402 -9.453 1.00 96.94 526 LYS A C 1
ATOM 4083 O O . LYS A 1 526 ? 12.525 -11.724 -8.428 1.00 96.94 526 LYS A O 1
ATOM 4088 N N . ILE A 1 527 ? 12.483 -11.887 -10.673 1.00 98.19 527 ILE A N 1
ATOM 4089 C CA . ILE A 1 527 ? 12.443 -10.455 -10.963 1.00 98.19 527 ILE A CA 1
ATOM 4090 C C . ILE A 1 527 ? 11.102 -10.143 -11.618 1.00 98.19 527 ILE A C 1
ATOM 4092 O O . ILE A 1 527 ? 10.759 -10.782 -12.611 1.00 98.19 527 ILE A O 1
ATOM 4096 N N . GLY A 1 528 ? 10.354 -9.198 -11.050 1.00 97.88 528 GLY A N 1
ATOM 4097 C CA . GLY A 1 528 ? 9.093 -8.687 -11.591 1.00 97.88 528 GLY A CA 1
ATOM 4098 C C . GLY A 1 528 ? 9.293 -7.350 -12.293 1.00 97.88 528 GLY A C 1
ATOM 4099 O O . GLY A 1 528 ? 10.140 -6.558 -11.873 1.00 97.88 528 GLY A O 1
ATOM 4100 N N . ILE A 1 529 ? 8.531 -7.115 -13.361 1.00 98.12 529 ILE A N 1
ATOM 4101 C CA . ILE A 1 529 ? 8.586 -5.881 -14.154 1.00 98.12 529 ILE A CA 1
ATOM 4102 C C . ILE A 1 529 ? 7.245 -5.152 -14.079 1.00 98.12 529 ILE A C 1
ATOM 4104 O O . ILE A 1 529 ? 6.193 -5.767 -14.258 1.00 98.12 529 ILE A O 1
ATOM 4108 N N . ASP A 1 530 ? 7.291 -3.850 -13.845 1.00 96.56 530 ASP A N 1
ATOM 4109 C CA . ASP A 1 530 ? 6.163 -2.927 -13.955 1.00 96.56 530 ASP A CA 1
ATOM 4110 C C . ASP A 1 530 ? 6.638 -1.576 -14.525 1.00 96.56 530 ASP A C 1
ATOM 4112 O O . ASP A 1 530 ? 7.834 -1.384 -14.735 1.00 96.56 530 ASP A O 1
ATOM 4116 N N . ILE A 1 531 ? 5.728 -0.654 -14.874 1.00 95.94 531 ILE A N 1
ATOM 4117 C CA . ILE A 1 531 ? 6.104 0.642 -15.472 1.00 95.94 531 ILE A CA 1
ATOM 4118 C C . ILE A 1 531 ? 5.305 1.795 -14.857 1.00 95.94 531 ILE A C 1
ATOM 4120 O O . ILE A 1 531 ? 4.078 1.847 -14.968 1.00 95.94 531 ILE A O 1
ATOM 4124 N N . CYS A 1 532 ? 6.015 2.785 -14.311 1.00 92.75 532 CYS A N 1
ATOM 4125 C CA . CYS A 1 532 ? 5.508 4.059 -13.780 1.00 92.75 532 CYS A CA 1
ATOM 4126 C C . CYS A 1 532 ? 4.196 3.948 -12.995 1.00 92.75 532 CYS A C 1
ATOM 4128 O O . CYS A 1 532 ? 4.185 3.727 -11.786 1.00 92.75 532 CYS A O 1
ATOM 4130 N N . ARG A 1 533 ? 3.054 4.150 -13.655 1.00 89.81 533 ARG A N 1
ATOM 4131 C CA . ARG A 1 533 ? 1.762 4.196 -12.982 1.00 89.81 533 ARG A CA 1
ATOM 4132 C C . ARG A 1 533 ? 1.382 2.853 -12.368 1.00 89.81 533 ARG A C 1
ATOM 4134 O O . ARG A 1 533 ? 0.760 2.876 -11.308 1.00 89.81 533 ARG A O 1
ATOM 4141 N N . ASP A 1 534 ? 1.808 1.743 -12.976 1.00 93.06 534 ASP A N 1
ATOM 4142 C CA . ASP A 1 534 ? 1.653 0.396 -12.422 1.00 93.06 534 ASP A CA 1
ATOM 4143 C C . ASP A 1 534 ? 2.209 0.349 -10.986 1.00 93.06 534 ASP A C 1
ATOM 4145 O O . ASP A 1 534 ? 1.452 0.155 -10.038 1.00 93.06 534 ASP A O 1
ATOM 4149 N N . GLY A 1 535 ? 3.496 0.664 -10.800 1.00 90.25 535 GLY A N 1
ATOM 4150 C CA . GLY A 1 535 ? 4.151 0.619 -9.489 1.00 90.25 535 GLY A CA 1
ATOM 4151 C C . GLY A 1 535 ? 3.797 1.790 -8.568 1.00 90.25 535 GLY A C 1
ATOM 4152 O O . GLY A 1 535 ? 3.718 1.640 -7.347 1.00 90.25 535 GLY A O 1
ATOM 4153 N N . HIS A 1 536 ? 3.538 2.983 -9.106 1.00 88.19 536 HIS A N 1
ATOM 4154 C CA . HIS A 1 536 ? 3.217 4.153 -8.286 1.00 88.19 536 HIS A CA 1
ATOM 4155 C C . HIS A 1 536 ? 1.800 4.149 -7.728 1.00 88.19 536 HIS A C 1
ATOM 4157 O O . HIS A 1 536 ? 1.578 4.738 -6.669 1.00 88.19 536 HIS A O 1
ATOM 4163 N N . PHE A 1 537 ? 0.833 3.584 -8.443 1.00 87.50 537 PHE A N 1
ATOM 4164 C CA . PHE A 1 537 ? -0.569 3.738 -8.079 1.00 87.50 537 PHE A CA 1
ATOM 4165 C C . PHE A 1 537 ? -1.309 2.434 -7.872 1.00 87.50 537 PHE A C 1
ATOM 4167 O O . PHE A 1 537 ? -2.343 2.506 -7.222 1.00 87.50 537 PHE A O 1
ATOM 4174 N N . TYR A 1 538 ? -0.812 1.292 -8.352 1.00 90.56 538 TYR A N 1
ATOM 4175 C CA . TYR A 1 538 ? -1.520 0.012 -8.316 1.00 90.56 538 TYR A CA 1
ATOM 4176 C C . TYR A 1 538 ? -0.697 -1.056 -7.577 1.00 90.56 538 TYR A C 1
ATOM 4178 O O . TYR A 1 538 ? 0.026 -1.842 -8.192 1.00 90.56 538 TYR A O 1
ATOM 4186 N N . PRO A 1 539 ? -0.784 -1.099 -6.230 1.00 90.44 539 PRO A N 1
ATOM 4187 C CA . PRO A 1 539 ? 0.007 -2.018 -5.421 1.00 90.44 539 PRO A CA 1
ATOM 4188 C C . PRO A 1 539 ? -0.366 -3.484 -5.627 1.00 90.44 539 PRO A C 1
ATOM 4190 O O . PRO A 1 539 ? 0.380 -4.353 -5.186 1.00 90.44 539 PRO A O 1
ATOM 4193 N N . GLU A 1 540 ? -1.479 -3.770 -6.302 1.00 93.50 540 GLU A N 1
ATOM 4194 C CA . GLU A 1 540 ? -1.967 -5.114 -6.584 1.00 93.50 540 GLU A CA 1
ATOM 4195 C C . GLU A 1 540 ? -0.952 -5.945 -7.367 1.00 93.50 540 GLU A C 1
ATOM 4197 O O . GLU A 1 540 ? -0.701 -7.097 -7.012 1.00 93.50 540 GLU A O 1
ATOM 4202 N N . LEU A 1 541 ? -0.320 -5.350 -8.383 1.00 94.38 541 LEU A N 1
ATOM 4203 C CA . LEU A 1 541 ? 0.691 -6.033 -9.186 1.00 94.38 541 LEU A CA 1
ATOM 4204 C C . LEU A 1 541 ? 1.941 -6.344 -8.352 1.00 94.38 541 LEU A C 1
ATOM 4206 O O . LEU A 1 541 ? 2.407 -7.484 -8.327 1.00 94.38 541 LEU A O 1
ATOM 4210 N N . GLY A 1 542 ? 2.447 -5.355 -7.608 1.00 93.75 542 GLY A N 1
ATOM 4211 C CA . GLY A 1 542 ? 3.601 -5.544 -6.725 1.00 93.75 542 GLY A CA 1
ATOM 4212 C C . GLY A 1 542 ? 3.331 -6.562 -5.614 1.00 93.75 542 GLY A C 1
ATOM 4213 O O . GLY A 1 542 ? 4.191 -7.385 -5.298 1.00 93.75 542 GLY A O 1
ATOM 4214 N N . ARG A 1 543 ? 2.114 -6.579 -5.064 1.00 93.94 543 ARG A N 1
ATOM 4215 C CA . ARG A 1 543 ? 1.691 -7.557 -4.060 1.00 93.94 543 ARG A CA 1
ATOM 4216 C C . ARG A 1 543 ? 1.585 -8.967 -4.634 1.00 93.94 543 ARG A C 1
ATOM 4218 O O . ARG A 1 543 ? 2.072 -9.906 -4.005 1.00 93.94 543 ARG A O 1
ATOM 4225 N N . TYR A 1 544 ? 1.015 -9.119 -5.829 1.00 96.25 544 TYR A N 1
ATOM 4226 C CA . TYR A 1 544 ? 0.978 -10.400 -6.532 1.00 96.25 544 TYR A CA 1
ATOM 4227 C C . TYR A 1 544 ? 2.389 -10.922 -6.833 1.00 96.25 544 TYR A C 1
ATOM 4229 O O . TYR A 1 544 ? 2.674 -12.097 -6.589 1.00 96.25 544 TYR A O 1
ATOM 4237 N N . TYR A 1 545 ? 3.299 -10.053 -7.287 1.00 97.06 545 TYR A N 1
ATOM 4238 C CA . TYR A 1 545 ? 4.707 -10.398 -7.488 1.00 97.06 545 TYR A CA 1
ATOM 4239 C C . TYR A 1 545 ? 5.373 -10.865 -6.196 1.00 97.06 545 TYR A C 1
ATOM 4241 O O . TYR A 1 545 ? 5.996 -11.931 -6.185 1.00 97.06 545 TYR A O 1
ATOM 4249 N N . ALA A 1 546 ? 5.215 -10.123 -5.101 1.00 95.12 546 ALA A N 1
ATOM 4250 C CA . ALA A 1 546 ? 5.773 -10.498 -3.808 1.00 95.12 546 ALA A CA 1
ATOM 4251 C C . ALA A 1 546 ? 5.242 -11.858 -3.339 1.00 95.12 546 ALA A C 1
ATOM 4253 O O . ALA A 1 546 ? 6.024 -12.768 -3.091 1.00 95.12 546 ALA A O 1
ATOM 4254 N N . ALA A 1 547 ? 3.924 -12.064 -3.320 1.00 95.25 547 ALA A N 1
ATOM 4255 C CA . ALA A 1 547 ? 3.334 -13.350 -2.941 1.00 95.25 547 ALA A CA 1
ATOM 4256 C C . ALA A 1 547 ? 3.719 -14.504 -3.893 1.00 95.25 547 ALA A C 1
ATOM 4258 O O . ALA A 1 547 ? 3.681 -15.672 -3.506 1.00 95.25 547 ALA A O 1
ATOM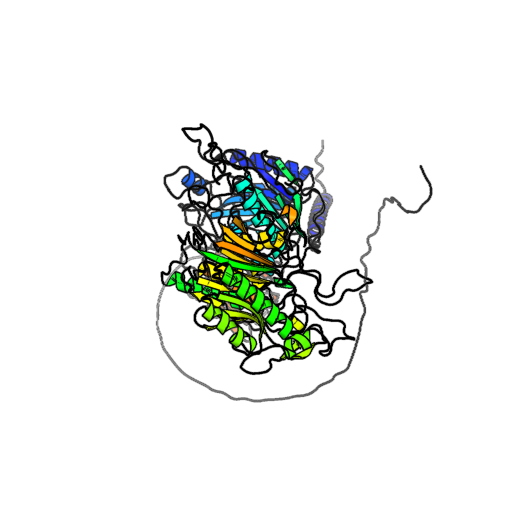 4259 N N . SER A 1 548 ? 4.143 -14.189 -5.120 1.00 95.44 548 SER A N 1
ATOM 4260 C CA . SER A 1 548 ? 4.620 -15.150 -6.120 1.00 95.44 548 SER A CA 1
ATOM 4261 C C . SER A 1 548 ? 6.127 -15.425 -6.087 1.00 95.44 548 SER A C 1
ATOM 4263 O O . SER A 1 548 ? 6.626 -16.174 -6.930 1.00 95.44 548 SER A O 1
ATOM 4265 N N . GLY A 1 549 ? 6.867 -14.880 -5.117 1.00 94.31 549 GLY A N 1
ATOM 4266 C CA . GLY A 1 549 ? 8.291 -15.181 -4.941 1.00 94.31 549 GLY A CA 1
ATOM 4267 C C . GLY A 1 549 ? 9.257 -14.117 -5.470 1.00 94.31 549 GLY A C 1
ATOM 4268 O O . GLY A 1 549 ? 10.460 -14.383 -5.530 1.00 94.31 549 GLY A O 1
ATOM 4269 N N . CYS A 1 550 ? 8.771 -12.943 -5.882 1.00 95.81 550 CYS A N 1
ATOM 4270 C CA . CYS A 1 550 ? 9.601 -11.864 -6.423 1.00 95.81 550 CYS A CA 1
ATOM 4271 C C . CYS A 1 550 ? 10.596 -11.315 -5.386 1.00 95.81 550 CYS A C 1
ATOM 4273 O O . CYS A 1 550 ? 10.227 -10.938 -4.276 1.00 95.81 550 CYS A O 1
ATOM 4275 N N . THR A 1 551 ? 11.883 -11.259 -5.721 1.00 94.81 551 THR A N 1
ATOM 4276 C CA . THR A 1 551 ? 12.917 -10.661 -4.860 1.00 94.81 551 THR A CA 1
ATOM 4277 C C . THR A 1 551 ? 13.294 -9.251 -5.296 1.00 94.81 551 THR A C 1
ATOM 4279 O O . THR A 1 551 ? 13.721 -8.461 -4.450 1.00 94.81 551 THR A O 1
ATOM 4282 N N . ILE A 1 552 ? 13.144 -8.932 -6.586 1.00 97.38 552 ILE A N 1
ATOM 4283 C CA . ILE A 1 552 ? 13.508 -7.639 -7.175 1.00 97.38 552 ILE A CA 1
ATOM 4284 C C . ILE A 1 552 ? 12.377 -7.149 -8.085 1.00 97.38 552 ILE A C 1
ATOM 4286 O O . ILE A 1 552 ? 12.032 -7.818 -9.055 1.00 97.38 552 ILE A O 1
ATOM 4290 N N . LEU A 1 553 ? 11.857 -5.957 -7.811 1.00 97.50 553 LEU A N 1
ATOM 4291 C CA . LEU A 1 553 ? 10.964 -5.212 -8.694 1.00 97.50 553 LEU A CA 1
ATOM 4292 C C . LEU A 1 553 ? 11.786 -4.253 -9.567 1.00 97.50 553 LEU A C 1
ATOM 4294 O O . LEU A 1 553 ? 12.576 -3.469 -9.038 1.00 97.50 553 LEU A O 1
ATOM 4298 N N . ILE A 1 554 ? 11.621 -4.299 -10.887 1.00 97.88 554 ILE A N 1
ATOM 4299 C CA . ILE A 1 554 ? 12.218 -3.329 -11.815 1.00 97.88 554 ILE A CA 1
ATOM 4300 C C . ILE A 1 554 ? 11.110 -2.467 -12.408 1.00 97.88 554 ILE A C 1
ATOM 4302 O O . ILE A 1 554 ? 10.188 -2.987 -13.028 1.00 97.88 554 ILE A O 1
ATOM 4306 N N . HIS A 1 555 ? 11.281 -1.156 -12.265 1.00 96.31 555 HIS A N 1
ATOM 4307 C CA . HIS A 1 555 ? 10.255 -0.151 -12.494 1.00 96.31 555 HIS A CA 1
ATOM 4308 C C . HIS A 1 555 ? 10.804 1.017 -13.345 1.00 96.31 555 HIS A C 1
ATOM 4310 O O . HIS A 1 555 ? 11.238 2.046 -12.807 1.00 96.31 555 HIS A O 1
ATOM 4316 N N . PRO A 1 556 ? 10.865 0.892 -14.686 1.00 95.75 556 PRO A N 1
ATOM 4317 C CA . PRO A 1 556 ? 11.106 2.028 -15.571 1.00 95.75 556 PRO A CA 1
ATOM 4318 C C . PRO A 1 556 ? 9.982 3.054 -15.419 1.00 95.75 556 PRO A C 1
ATOM 4320 O O . PRO A 1 556 ? 8.808 2.690 -15.336 1.00 95.75 556 PRO A O 1
ATOM 4323 N N . THR A 1 557 ? 10.322 4.338 -15.363 1.00 91.50 557 THR A N 1
ATOM 4324 C CA . THR A 1 557 ? 9.327 5.380 -15.115 1.00 91.50 557 THR A CA 1
ATOM 4325 C C . THR A 1 557 ? 9.636 6.695 -15.828 1.00 91.50 557 THR A C 1
ATOM 4327 O O . THR A 1 557 ? 10.788 6.992 -16.152 1.00 91.50 557 THR A O 1
ATOM 4330 N N . ALA A 1 558 ? 8.586 7.455 -16.128 1.00 88.44 558 ALA A N 1
ATOM 4331 C CA . ALA A 1 558 ? 8.631 8.822 -16.624 1.00 88.44 558 ALA A CA 1
ATOM 4332 C C . ALA A 1 558 ? 7.582 9.639 -15.864 1.00 88.44 558 ALA A C 1
ATOM 4334 O O . ALA A 1 558 ? 6.384 9.595 -16.141 1.00 88.44 558 ALA A O 1
ATOM 4335 N N . THR A 1 559 ? 8.026 10.354 -14.834 1.00 81.75 559 THR A N 1
ATOM 4336 C CA . THR A 1 559 ? 7.124 11.044 -13.911 1.00 81.75 559 THR A CA 1
ATOM 4337 C C . THR A 1 559 ? 7.705 12.352 -13.380 1.00 81.75 559 THR A C 1
ATOM 4339 O O . THR A 1 559 ? 8.881 12.442 -13.011 1.00 81.75 559 THR A O 1
ATOM 4342 N N . THR A 1 560 ? 6.865 13.385 -13.367 1.00 77.56 560 THR A N 1
ATOM 4343 C CA . THR A 1 560 ? 7.219 14.776 -13.046 1.00 77.56 560 THR A CA 1
ATOM 4344 C C . THR A 1 560 ? 7.114 15.105 -11.559 1.00 77.56 560 THR A C 1
ATOM 4346 O O . THR A 1 560 ? 7.481 16.201 -11.148 1.00 77.56 560 THR A O 1
ATOM 4349 N N . GLY A 1 561 ? 6.615 14.184 -10.728 1.00 68.75 561 GLY A N 1
ATOM 4350 C CA . GLY A 1 561 ? 6.488 14.448 -9.297 1.00 68.75 561 GLY A CA 1
ATOM 4351 C C . GLY A 1 561 ? 7.843 14.575 -8.581 1.00 68.75 561 GLY A C 1
ATOM 4352 O O . GLY A 1 561 ? 8.897 14.139 -9.068 1.00 68.75 561 GLY A O 1
ATOM 4353 N N . ASN A 1 562 ? 7.798 15.049 -7.338 1.00 71.19 562 ASN A N 1
ATOM 4354 C CA . ASN A 1 562 ? 8.976 15.218 -6.485 1.00 71.19 562 ASN A CA 1
ATOM 4355 C C . ASN A 1 562 ? 9.633 13.884 -6.010 1.00 71.19 562 ASN A C 1
ATOM 4357 O O . ASN A 1 562 ? 9.137 12.792 -6.255 1.00 71.19 562 ASN A O 1
ATOM 4361 N N . PRO A 1 563 ? 10.794 13.892 -5.345 1.00 73.25 563 PRO A N 1
ATOM 4362 C CA . PRO A 1 563 ? 11.408 12.648 -4.853 1.00 73.25 563 PRO A CA 1
ATOM 4363 C C . PRO A 1 563 ? 10.546 11.895 -3.823 1.00 73.25 563 PRO A C 1
ATOM 4365 O O . PRO A 1 563 ? 10.469 10.666 -3.863 1.00 73.25 563 PRO A O 1
ATOM 4368 N N . TRP A 1 564 ? 9.853 12.634 -2.947 1.00 78.25 564 TRP A N 1
ATOM 4369 C CA . TRP A 1 564 ? 9.110 12.095 -1.803 1.00 78.25 564 TRP A CA 1
ATOM 4370 C C . TRP A 1 564 ? 8.067 11.046 -2.198 1.00 78.25 564 TRP A C 1
ATOM 4372 O O . TRP A 1 564 ? 8.045 9.963 -1.613 1.00 78.25 564 TRP A O 1
ATOM 4382 N N . TYR A 1 565 ? 7.229 11.300 -3.210 1.00 76.81 565 TYR A N 1
ATOM 4383 C CA . TYR A 1 565 ? 6.181 10.326 -3.556 1.00 76.81 565 TYR A CA 1
ATOM 4384 C C . TYR A 1 565 ? 6.771 9.013 -4.109 1.00 76.81 565 TYR A C 1
ATOM 4386 O O . TYR A 1 565 ? 6.155 7.958 -3.978 1.00 76.81 565 TYR A O 1
ATOM 4394 N N . ARG A 1 566 ? 7.972 9.032 -4.705 1.00 80.44 566 ARG A N 1
ATOM 4395 C CA . ARG A 1 566 ? 8.636 7.812 -5.202 1.00 80.44 566 ARG A CA 1
ATOM 4396 C C . ARG A 1 566 ? 9.287 7.035 -4.086 1.00 80.44 566 ARG A C 1
ATOM 4398 O O . ARG A 1 566 ? 9.093 5.825 -4.017 1.00 80.44 566 ARG A O 1
ATOM 4405 N N . GLU A 1 567 ? 10.034 7.730 -3.233 1.00 82.69 567 GLU A N 1
ATOM 4406 C CA . GLU A 1 567 ? 10.670 7.129 -2.063 1.00 82.69 567 GLU A CA 1
ATOM 4407 C C . GLU A 1 567 ? 9.610 6.471 -1.174 1.00 82.69 567 GLU A C 1
ATOM 4409 O O . GLU A 1 567 ? 9.757 5.302 -0.826 1.00 82.69 567 GLU A O 1
ATOM 4414 N N . THR A 1 568 ? 8.485 7.150 -0.924 1.00 82.62 568 THR A N 1
ATOM 4415 C CA . THR A 1 568 ? 7.403 6.597 -0.098 1.00 82.62 568 THR A CA 1
ATOM 4416 C C . THR A 1 568 ? 6.671 5.437 -0.765 1.00 82.62 568 THR A C 1
ATOM 4418 O O . THR A 1 568 ? 6.535 4.364 -0.177 1.00 82.62 568 THR A O 1
ATOM 4421 N N . ARG A 1 569 ? 6.217 5.586 -2.016 1.00 86.38 569 ARG A N 1
ATOM 4422 C CA . ARG A 1 569 ? 5.437 4.538 -2.696 1.00 86.38 569 ARG A CA 1
ATOM 4423 C C . ARG A 1 569 ? 6.287 3.334 -3.064 1.00 86.38 569 ARG A C 1
ATOM 4425 O O . ARG A 1 569 ? 5.912 2.225 -2.699 1.00 86.38 569 ARG A O 1
ATOM 4432 N N . ILE A 1 570 ? 7.430 3.527 -3.723 1.00 88.31 570 ILE A N 1
ATOM 4433 C CA . ILE A 1 570 ? 8.301 2.412 -4.120 1.00 88.31 570 ILE A CA 1
ATOM 4434 C C . ILE A 1 570 ? 8.995 1.807 -2.891 1.00 88.31 570 ILE A C 1
ATOM 4436 O O . ILE A 1 570 ? 9.029 0.586 -2.745 1.00 88.31 570 ILE A O 1
ATOM 4440 N N . GLY A 1 571 ? 9.459 2.637 -1.950 1.00 86.69 571 GLY A N 1
ATOM 4441 C CA . GLY A 1 571 ? 10.036 2.163 -0.690 1.00 86.69 571 GLY A CA 1
ATOM 4442 C C . GLY A 1 571 ? 9.048 1.356 0.155 1.00 86.69 571 GLY A C 1
ATOM 4443 O O . GLY A 1 571 ? 9.455 0.410 0.835 1.00 86.69 571 GLY A O 1
ATOM 4444 N N . SER A 1 572 ? 7.740 1.643 0.060 1.00 83.75 572 SER A N 1
ATOM 4445 C CA . SER A 1 572 ? 6.719 0.841 0.737 1.00 83.75 572 SER A CA 1
ATOM 4446 C C . SER A 1 572 ? 6.729 -0.628 0.298 1.00 83.75 572 SER A C 1
ATOM 4448 O O . SER A 1 572 ? 6.595 -1.481 1.171 1.00 83.75 572 SER A O 1
ATOM 4450 N N . TYR A 1 573 ? 6.976 -0.950 -0.981 1.00 85.50 573 TYR A N 1
ATOM 4451 C CA . TYR A 1 573 ? 7.076 -2.342 -1.454 1.00 85.50 573 TYR A CA 1
ATOM 4452 C C . TYR A 1 573 ? 8.285 -3.061 -0.851 1.00 85.50 573 TYR A C 1
ATOM 4454 O O . TYR A 1 573 ? 8.212 -4.249 -0.533 1.00 85.50 573 TYR A O 1
ATOM 4462 N N . THR A 1 574 ? 9.397 -2.351 -0.642 1.00 84.31 574 THR A N 1
ATOM 4463 C CA . THR A 1 574 ? 10.591 -2.945 -0.030 1.00 84.31 574 THR A CA 1
ATOM 4464 C C . THR A 1 574 ? 10.392 -3.316 1.420 1.00 84.31 574 THR A C 1
ATOM 4466 O O . THR A 1 574 ? 10.819 -4.394 1.846 1.00 84.31 574 THR A O 1
ATOM 4469 N N . ASP A 1 575 ? 9.708 -2.466 2.168 1.00 82.75 575 ASP A N 1
ATOM 4470 C CA . ASP A 1 575 ? 9.453 -2.730 3.574 1.00 82.75 575 ASP A CA 1
ATOM 4471 C C . ASP A 1 575 ? 8.243 -3.667 3.786 1.00 82.75 575 ASP A C 1
ATOM 4473 O O . ASP A 1 575 ? 8.360 -4.670 4.489 1.00 82.75 575 ASP A O 1
ATOM 4477 N N . ARG A 1 576 ? 7.109 -3.405 3.115 1.00 86.44 576 ARG A N 1
ATOM 4478 C CA . ARG A 1 576 ? 5.828 -4.130 3.281 1.00 86.44 576 ARG A CA 1
ATOM 4479 C C . ARG A 1 576 ? 5.854 -5.503 2.641 1.00 86.44 576 ARG A C 1
ATOM 4481 O O . ARG A 1 576 ? 5.522 -6.498 3.275 1.00 86.44 576 ARG A O 1
ATOM 4488 N N . ASP A 1 577 ? 6.235 -5.525 1.368 1.00 87.94 577 ASP A N 1
ATOM 4489 C CA . ASP A 1 577 ? 6.118 -6.698 0.502 1.00 87.94 577 ASP A CA 1
ATOM 4490 C C . ASP A 1 577 ? 7.450 -7.456 0.427 1.00 87.94 577 ASP A C 1
ATOM 4492 O O . ASP A 1 577 ? 7.527 -8.574 -0.079 1.00 87.94 577 ASP A O 1
ATOM 4496 N N . GLY A 1 578 ? 8.510 -6.857 0.979 1.00 86.81 578 GLY A N 1
ATOM 4497 C CA . GLY A 1 578 ? 9.824 -7.457 1.094 1.00 86.81 578 GLY A CA 1
ATOM 4498 C C . GLY A 1 578 ? 10.603 -7.505 -0.215 1.00 86.81 578 GLY A C 1
ATOM 4499 O O . GLY A 1 578 ? 11.537 -8.292 -0.298 1.00 86.81 578 GLY A O 1
ATOM 4500 N N . MET A 1 579 ? 10.276 -6.707 -1.231 1.00 92.31 579 MET A N 1
ATOM 4501 C CA . MET A 1 579 ? 10.995 -6.718 -2.515 1.00 92.31 579 MET A CA 1
ATOM 4502 C C . MET A 1 579 ? 12.079 -5.638 -2.575 1.00 92.31 579 MET A C 1
ATOM 4504 O O . MET A 1 579 ? 11.812 -4.474 -2.302 1.00 92.31 579 MET A O 1
ATOM 4508 N N . ALA A 1 580 ? 13.297 -5.957 -3.009 1.00 95.31 580 ALA A N 1
ATOM 4509 C CA . ALA A 1 580 ? 14.198 -4.885 -3.434 1.00 95.31 580 ALA A CA 1
ATOM 4510 C C . ALA A 1 580 ? 13.635 -4.210 -4.698 1.00 95.31 580 ALA A C 1
ATOM 4512 O O . ALA A 1 580 ? 12.918 -4.857 -5.459 1.00 95.31 580 ALA A O 1
ATOM 4513 N N . ALA A 1 581 ? 13.951 -2.940 -4.942 1.00 95.50 581 ALA A N 1
ATOM 4514 C CA . ALA A 1 581 ? 13.421 -2.214 -6.095 1.00 95.50 581 ALA A CA 1
ATOM 4515 C C . ALA A 1 581 ? 14.524 -1.503 -6.887 1.00 95.50 581 ALA A C 1
ATOM 4517 O O . ALA A 1 581 ? 15.468 -0.965 -6.310 1.00 95.50 581 ALA A O 1
ATOM 4518 N N . ILE A 1 582 ? 14.393 -1.481 -8.212 1.00 95.75 582 ILE A N 1
ATOM 4519 C CA . ILE A 1 582 ? 15.205 -0.676 -9.128 1.00 95.75 582 ILE A CA 1
ATOM 4520 C C . ILE A 1 582 ? 14.236 0.185 -9.934 1.00 95.75 582 ILE A C 1
ATOM 4522 O O . ILE A 1 582 ? 13.581 -0.313 -10.846 1.00 95.75 582 ILE A O 1
ATOM 4526 N N . THR A 1 583 ? 14.128 1.469 -9.600 1.00 93.75 583 THR A N 1
ATOM 4527 C CA . THR A 1 583 ? 13.245 2.414 -10.296 1.00 93.75 583 THR A CA 1
ATOM 4528 C C . THR A 1 583 ? 14.068 3.455 -11.039 1.00 93.75 583 THR A C 1
ATOM 4530 O O . THR A 1 583 ? 14.934 4.094 -10.447 1.00 93.75 583 THR A O 1
ATOM 4533 N N . CYS A 1 584 ? 13.807 3.639 -12.331 1.00 92.94 584 CYS A N 1
ATOM 4534 C CA . CYS A 1 584 ? 14.613 4.500 -13.198 1.00 92.94 584 CYS A CA 1
ATOM 4535 C C . CYS A 1 584 ? 13.734 5.559 -13.855 1.00 92.94 584 CYS A C 1
ATOM 4537 O O . CYS A 1 584 ? 12.913 5.208 -14.699 1.00 92.94 584 CYS A O 1
ATOM 4539 N N . ASN A 1 585 ? 13.888 6.827 -13.466 1.00 90.00 585 ASN A N 1
ATOM 4540 C CA . ASN A 1 585 ? 13.074 7.923 -13.983 1.00 90.00 585 ASN A CA 1
ATOM 4541 C C . ASN A 1 585 ? 13.759 8.671 -15.122 1.00 90.00 585 ASN A C 1
ATOM 4543 O O . ASN A 1 585 ? 14.973 8.878 -15.092 1.00 90.00 585 ASN A O 1
ATOM 4547 N N . LEU A 1 586 ? 12.958 9.143 -16.074 1.00 86.75 586 LEU A N 1
ATOM 4548 C CA . LEU A 1 586 ? 13.415 10.069 -17.104 1.00 86.75 586 LEU A CA 1
ATOM 4549 C C . LEU A 1 586 ? 13.963 11.354 -16.454 1.00 86.75 586 LEU A C 1
ATOM 4551 O O . LEU A 1 586 ? 13.536 11.745 -15.361 1.00 86.75 586 LEU A O 1
ATOM 4555 N N . LEU A 1 587 ? 14.943 11.983 -17.102 1.00 84.69 587 LEU A N 1
ATOM 4556 C CA . LEU A 1 587 ? 15.536 13.243 -16.664 1.00 84.69 587 LEU A CA 1
ATOM 4557 C C . LEU A 1 587 ? 15.231 14.355 -17.662 1.00 84.69 587 LEU A C 1
ATOM 4559 O O . LEU A 1 587 ? 15.361 14.166 -18.870 1.00 84.69 587 LEU A O 1
ATOM 4563 N N . GLY A 1 588 ? 14.985 15.548 -17.134 1.00 76.69 588 GLY A N 1
ATOM 4564 C CA . GLY A 1 588 ? 15.043 16.793 -17.877 1.00 76.69 588 GLY A CA 1
ATOM 4565 C C . GLY A 1 588 ? 13.701 17.217 -18.461 1.00 76.69 588 GLY A C 1
ATOM 4566 O O . GLY A 1 588 ? 12.685 16.540 -18.284 1.00 76.69 588 GLY A O 1
ATOM 4567 N N . PRO A 1 589 ? 13.685 18.388 -19.108 1.00 72.75 589 PRO A N 1
ATOM 4568 C CA . PRO A 1 589 ? 12.508 18.860 -19.804 1.00 72.75 589 PRO A CA 1
ATOM 4569 C C . PRO A 1 589 ? 12.156 17.938 -20.962 1.00 72.75 589 PRO A C 1
ATOM 4571 O O . PRO A 1 589 ? 13.037 17.434 -21.660 1.00 72.75 589 PRO A O 1
ATOM 4574 N N . ASP A 1 590 ? 10.864 17.775 -21.190 1.00 69.88 590 ASP A N 1
ATOM 4575 C CA . ASP A 1 590 ? 10.352 16.958 -22.275 1.00 69.88 590 ASP A CA 1
ATOM 4576 C C . ASP A 1 590 ? 9.245 17.702 -23.025 1.00 69.88 590 ASP A C 1
ATOM 4578 O O . ASP A 1 590 ? 8.405 18.398 -22.447 1.00 69.88 590 ASP A O 1
ATOM 4582 N N . GLY A 1 591 ? 9.282 17.597 -24.347 1.00 66.12 591 GLY A N 1
ATOM 4583 C CA . GLY A 1 591 ? 8.429 18.357 -25.250 1.00 66.12 591 GLY A CA 1
ATOM 4584 C C . GLY A 1 591 ? 8.789 19.847 -25.392 1.00 66.12 591 GLY A C 1
ATOM 4585 O O . GLY A 1 591 ? 9.959 20.233 -25.389 1.00 66.12 591 GLY A O 1
ATOM 4586 N N . ILE A 1 592 ? 7.779 20.702 -25.579 1.00 66.06 592 ILE A N 1
ATOM 4587 C CA . ILE A 1 592 ? 7.924 22.117 -25.971 1.00 66.06 592 ILE A CA 1
ATOM 4588 C C . ILE A 1 592 ? 7.910 23.030 -24.759 1.00 66.06 592 ILE A C 1
ATOM 4590 O O . ILE A 1 592 ? 6.990 22.962 -23.951 1.00 66.06 592 ILE A O 1
ATOM 4594 N N . TYR A 1 593 ? 8.851 23.968 -24.700 1.00 71.31 593 TYR A N 1
ATOM 4595 C CA . TYR A 1 593 ? 8.795 25.069 -23.745 1.00 71.31 593 TYR A CA 1
ATOM 4596 C C . TYR A 1 593 ? 7.747 26.120 -24.154 1.00 71.31 593 TYR A C 1
ATOM 4598 O O . TYR A 1 593 ? 7.878 26.755 -25.202 1.00 71.31 593 TYR A O 1
ATOM 4606 N N . ASP A 1 594 ? 6.723 26.328 -23.326 1.00 66.75 594 ASP A N 1
ATOM 4607 C CA . ASP A 1 594 ? 5.757 27.418 -23.481 1.00 66.75 594 ASP A CA 1
ATOM 4608 C C . ASP A 1 594 ? 6.244 28.656 -22.711 1.00 66.75 594 ASP A C 1
ATOM 4610 O O . ASP A 1 594 ? 6.286 28.682 -21.480 1.00 66.75 594 ASP A O 1
ATOM 4614 N N . GLU A 1 595 ? 6.599 29.710 -23.448 1.00 78.00 595 GLU A N 1
ATOM 4615 C CA . GLU A 1 595 ? 7.061 30.990 -22.894 1.00 78.00 595 GLU A CA 1
ATOM 4616 C C . GLU A 1 595 ? 6.004 31.703 -22.027 1.00 78.00 595 GLU A C 1
ATOM 4618 O O . GLU A 1 595 ? 6.354 32.483 -21.137 1.00 78.00 595 GLU A O 1
ATOM 4623 N N . ASN A 1 596 ? 4.708 31.452 -22.251 1.00 75.56 596 ASN A N 1
ATOM 4624 C CA . ASN A 1 596 ? 3.628 32.086 -21.491 1.00 75.56 596 ASN A CA 1
ATOM 4625 C C . ASN A 1 596 ? 3.455 31.445 -20.113 1.00 75.56 596 ASN A C 1
ATOM 4627 O O . ASN A 1 596 ? 3.264 32.156 -19.125 1.00 75.56 596 ASN A O 1
ATOM 4631 N N . THR A 1 597 ? 3.516 30.114 -20.041 1.00 75.19 597 THR A N 1
ATOM 4632 C CA . THR A 1 597 ? 3.387 29.362 -18.783 1.00 75.19 597 THR A CA 1
ATOM 4633 C C . THR A 1 597 ? 4.733 29.095 -18.114 1.00 75.19 597 THR A C 1
ATOM 4635 O O . THR A 1 597 ? 4.756 28.707 -16.948 1.00 75.19 597 THR A O 1
ATOM 4638 N N . LYS A 1 598 ? 5.847 29.349 -18.818 1.00 76.38 598 LYS A N 1
ATOM 4639 C CA . LYS A 1 598 ? 7.225 29.044 -18.403 1.00 76.38 598 LYS A CA 1
ATOM 4640 C C . LYS A 1 598 ? 7.398 27.581 -18.001 1.00 76.38 598 LYS A C 1
ATOM 4642 O O . LYS A 1 598 ? 8.009 27.279 -16.978 1.00 76.38 598 LYS A O 1
ATOM 4647 N N . SER A 1 599 ? 6.815 26.681 -18.785 1.00 72.44 599 SER A N 1
ATOM 4648 C CA . SER A 1 599 ? 6.807 25.245 -18.511 1.00 72.44 599 SER A CA 1
ATOM 4649 C C . SER A 1 599 ? 6.928 24.441 -19.798 1.00 72.44 599 SER A C 1
ATOM 4651 O O . SER A 1 599 ? 6.479 24.886 -20.853 1.00 72.44 599 SER A O 1
ATOM 4653 N N . TYR A 1 600 ? 7.475 23.233 -19.705 1.00 70.50 600 TYR A N 1
ATOM 4654 C CA . TYR A 1 600 ? 7.509 22.290 -20.821 1.00 70.50 600 TYR A CA 1
ATOM 4655 C C . TYR A 1 600 ? 6.189 21.520 -20.959 1.00 70.50 600 TYR A C 1
ATOM 4657 O O . TYR A 1 600 ? 5.539 21.220 -19.956 1.00 70.50 600 TYR A O 1
ATOM 4665 N N . SER A 1 601 ? 5.788 21.180 -22.186 1.00 65.44 601 SER A N 1
ATOM 4666 C CA . SER A 1 601 ? 4.519 20.501 -22.483 1.00 65.44 601 SER A CA 1
ATOM 4667 C C . SER A 1 601 ? 4.459 19.062 -21.959 1.00 65.44 601 SER A C 1
ATOM 4669 O O . SER A 1 601 ? 3.380 18.592 -21.605 1.00 65.44 601 SER A O 1
ATOM 4671 N N . GLY A 1 602 ? 5.597 18.365 -21.879 1.00 63.69 602 GLY A N 1
ATOM 4672 C CA . GLY A 1 602 ? 5.761 17.089 -21.169 1.00 63.69 602 GLY A CA 1
ATOM 4673 C C . GLY A 1 602 ? 6.107 17.249 -19.686 1.00 63.69 602 GLY A C 1
ATOM 4674 O O . GLY A 1 602 ? 6.157 16.264 -18.954 1.00 63.69 602 GLY A O 1
ATOM 4675 N N . GLY A 1 603 ? 6.296 18.488 -19.228 1.00 72.00 603 GLY A N 1
ATOM 4676 C CA . GLY A 1 603 ? 6.827 18.815 -17.912 1.00 72.00 603 GLY A CA 1
ATOM 4677 C C . GLY A 1 603 ? 8.349 18.693 -17.835 1.00 72.00 603 GLY A C 1
ATOM 4678 O O . GLY A 1 603 ? 9.039 18.427 -18.819 1.00 72.00 603 GLY A O 1
ATOM 4679 N N . GLU A 1 604 ? 8.877 18.930 -16.638 1.00 75.19 604 GLU A N 1
ATOM 4680 C CA . GLU A 1 604 ? 10.285 18.699 -16.323 1.00 75.19 604 GLU A CA 1
ATOM 4681 C C . GLU A 1 604 ? 10.388 17.468 -15.428 1.00 75.19 604 GLU A C 1
ATOM 4683 O O . GLU A 1 604 ? 9.882 17.445 -14.303 1.00 75.19 604 GLU A O 1
ATOM 4688 N N . PHE A 1 605 ? 11.023 16.420 -15.940 1.00 76.62 605 PHE A N 1
ATOM 4689 C CA . PHE A 1 605 ? 11.231 15.193 -15.195 1.00 76.62 605 PHE A CA 1
ATOM 4690 C C . PHE A 1 605 ? 12.426 15.349 -14.246 1.00 76.62 605 PHE A C 1
ATOM 4692 O O . PHE A 1 605 ? 13.564 15.553 -14.671 1.00 76.62 605 PHE A O 1
ATOM 4699 N N . ALA A 1 606 ? 12.181 15.226 -12.940 1.00 68.75 606 ALA A N 1
ATOM 4700 C CA . ALA A 1 606 ? 13.235 15.195 -11.928 1.00 68.75 606 ALA A CA 1
ATOM 4701 C C . ALA A 1 606 ? 13.711 13.746 -11.724 1.00 68.75 606 ALA A C 1
ATOM 4703 O O . ALA A 1 606 ? 12.939 12.894 -11.266 1.00 68.75 606 ALA A O 1
ATOM 4704 N N . SER A 1 607 ? 14.959 13.417 -12.057 1.00 64.94 607 SER A N 1
ATOM 4705 C CA . SER A 1 607 ? 15.428 12.024 -12.098 1.00 64.94 607 SER A CA 1
ATOM 4706 C C . SER A 1 607 ? 15.790 11.445 -10.726 1.00 64.94 607 SER A C 1
ATOM 4708 O O . SER A 1 607 ? 16.932 11.068 -10.480 1.00 64.94 607 SER A O 1
ATOM 4710 N N . THR A 1 608 ? 14.827 11.306 -9.816 1.00 76.00 608 THR A N 1
ATOM 4711 C CA . THR A 1 608 ? 14.965 10.402 -8.659 1.00 76.00 608 THR A CA 1
ATOM 4712 C C . THR A 1 608 ? 14.858 8.948 -9.129 1.00 76.00 608 THR A C 1
ATOM 4714 O O . THR A 1 608 ? 13.777 8.349 -9.141 1.00 76.00 608 THR A O 1
ATOM 4717 N N . SER A 1 609 ? 15.987 8.407 -9.575 1.00 87.75 609 SER A N 1
ATOM 4718 C CA . SER A 1 609 ? 16.173 6.994 -9.881 1.00 87.75 609 SER A CA 1
ATOM 4719 C C . SER A 1 609 ? 16.820 6.326 -8.677 1.00 87.75 609 SER A C 1
ATOM 4721 O O . SER A 1 609 ? 17.837 6.795 -8.163 1.00 87.75 609 SER A O 1
ATOM 4723 N N . LEU A 1 610 ? 16.215 5.241 -8.206 1.00 88.75 610 LEU A N 1
ATOM 4724 C CA . LEU A 1 610 ? 16.539 4.628 -6.926 1.00 88.75 610 LEU A CA 1
ATOM 4725 C C . LEU A 1 610 ? 16.865 3.149 -7.099 1.00 88.75 610 LEU A C 1
ATOM 4727 O O . LEU A 1 610 ? 16.183 2.424 -7.825 1.00 88.75 610 LEU A O 1
ATOM 4731 N N . ILE A 1 611 ? 17.873 2.698 -6.358 1.00 92.69 611 ILE A N 1
ATOM 4732 C CA . ILE A 1 611 ? 18.148 1.282 -6.112 1.00 92.69 611 ILE A CA 1
ATOM 4733 C C . ILE A 1 611 ? 17.930 1.053 -4.617 1.00 92.69 611 ILE A C 1
ATOM 4735 O O . ILE A 1 611 ? 18.739 1.475 -3.786 1.00 92.69 611 ILE A O 1
ATOM 4739 N N . ILE A 1 612 ? 16.810 0.415 -4.286 1.00 92.38 612 ILE A N 1
ATOM 4740 C CA . ILE A 1 612 ? 16.281 0.304 -2.929 1.00 92.38 612 ILE A CA 1
ATOM 4741 C C . ILE A 1 612 ? 16.472 -1.120 -2.415 1.00 92.38 612 ILE A C 1
ATOM 4743 O O . ILE A 1 612 ? 16.035 -2.093 -3.034 1.00 92.38 612 ILE A O 1
ATOM 4747 N N . THR A 1 613 ? 17.099 -1.243 -1.250 1.00 93.31 613 THR A N 1
ATOM 4748 C CA . THR A 1 613 ? 17.198 -2.498 -0.492 1.00 93.31 613 THR A CA 1
ATOM 4749 C C . THR A 1 613 ? 16.763 -2.274 0.948 1.00 93.31 613 THR A C 1
ATOM 4751 O O . THR A 1 613 ? 16.617 -1.136 1.385 1.00 93.31 613 THR A O 1
ATOM 4754 N N . LYS A 1 614 ? 16.590 -3.349 1.721 1.00 90.50 614 LYS A N 1
ATOM 4755 C CA . LYS A 1 614 ? 16.462 -3.218 3.178 1.00 90.50 614 LYS A CA 1
ATOM 4756 C C . LYS A 1 614 ? 17.761 -2.677 3.770 1.00 90.50 614 LYS A C 1
ATOM 4758 O O . LYS A 1 614 ? 18.841 -2.986 3.258 1.00 90.50 614 LYS A O 1
ATOM 4763 N N . TYR A 1 615 ? 17.658 -1.903 4.844 1.00 89.31 615 TYR A N 1
ATOM 4764 C CA . TYR A 1 615 ? 18.826 -1.487 5.603 1.00 89.31 615 TYR A CA 1
ATOM 4765 C C . TYR A 1 615 ? 19.411 -2.686 6.353 1.00 89.31 615 TYR A C 1
ATOM 4767 O O . TYR A 1 615 ? 18.704 -3.426 7.042 1.00 89.31 615 TYR A O 1
ATOM 4775 N N . ILE A 1 616 ? 20.720 -2.882 6.201 1.00 88.44 616 ILE A N 1
ATOM 4776 C CA . ILE A 1 616 ? 21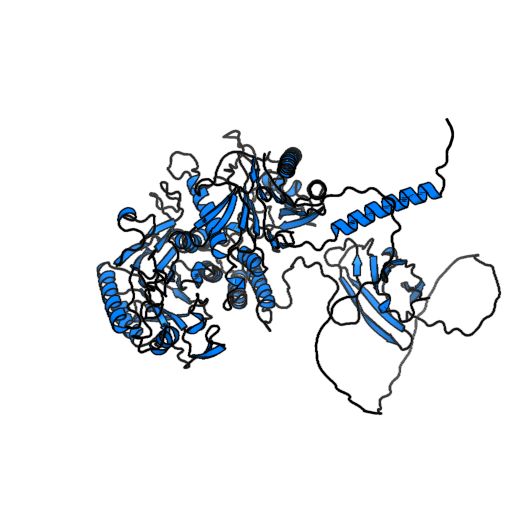.474 -3.950 6.854 1.00 88.44 616 ILE A CA 1
ATOM 4777 C C . ILE A 1 616 ? 22.502 -3.306 7.780 1.00 88.44 616 ILE A C 1
ATOM 4779 O O . ILE A 1 616 ? 23.350 -2.534 7.333 1.00 88.44 616 ILE A O 1
ATOM 4783 N N . ASN A 1 617 ? 22.426 -3.627 9.069 1.00 85.75 617 ASN A N 1
ATOM 4784 C CA . ASN A 1 617 ? 23.330 -3.084 10.075 1.00 85.75 617 ASN A CA 1
ATOM 4785 C C . ASN A 1 617 ? 24.749 -3.684 9.969 1.00 85.75 617 ASN A C 1
ATOM 4787 O O . ASN A 1 617 ? 25.025 -4.579 9.164 1.00 85.75 617 ASN A O 1
ATOM 4791 N N . LYS A 1 618 ? 25.668 -3.209 10.818 1.00 85.44 618 LYS A N 1
ATOM 4792 C CA . LYS A 1 618 ? 27.077 -3.645 10.822 1.00 85.44 618 LYS A CA 1
ATOM 4793 C C . LYS A 1 618 ? 27.248 -5.140 11.124 1.00 85.44 618 LYS A C 1
ATOM 4795 O O . LYS A 1 618 ? 28.237 -5.732 10.699 1.00 85.44 618 LYS A O 1
ATOM 4800 N N . GLU A 1 619 ? 26.286 -5.760 11.804 1.00 84.88 619 GLU A N 1
ATOM 4801 C CA . GLU A 1 619 ? 26.256 -7.194 12.111 1.00 84.88 619 GLU A CA 1
ATOM 4802 C C . GLU A 1 619 ? 25.630 -8.042 10.988 1.00 84.88 619 GLU A C 1
ATOM 4804 O O . GLU A 1 619 ? 25.517 -9.263 11.130 1.00 84.88 619 GLU A O 1
ATOM 4809 N N . GLY A 1 620 ? 25.217 -7.431 9.873 1.00 84.38 620 GLY A N 1
ATOM 4810 C CA . GLY A 1 620 ? 24.630 -8.132 8.732 1.00 84.38 620 GLY A CA 1
ATOM 4811 C C . GLY A 1 620 ? 23.150 -8.491 8.905 1.00 84.38 620 GLY A C 1
ATOM 4812 O O . GLY A 1 620 ? 22.660 -9.387 8.216 1.00 84.38 620 GLY A O 1
ATOM 4813 N N . LYS A 1 621 ? 22.431 -7.831 9.820 1.00 85.56 621 LYS A N 1
ATOM 4814 C CA . LYS A 1 621 ? 21.001 -8.057 10.080 1.00 85.56 621 LYS A CA 1
ATOM 4815 C C . LYS A 1 621 ? 20.146 -6.926 9.517 1.00 85.56 621 LYS A C 1
ATOM 4817 O O . LYS A 1 621 ? 20.557 -5.770 9.537 1.00 85.56 621 LYS A O 1
ATOM 4822 N N . VAL A 1 622 ? 18.938 -7.269 9.065 1.00 85.69 622 VAL A N 1
ATOM 4823 C CA . VAL A 1 622 ? 17.903 -6.273 8.745 1.00 85.69 622 VAL A CA 1
ATOM 4824 C C . VAL A 1 622 ? 17.593 -5.465 10.001 1.00 85.69 622 VAL A C 1
ATOM 4826 O O . VAL A 1 622 ? 17.368 -6.054 11.058 1.00 85.69 622 VAL A O 1
ATOM 4829 N N . SER A 1 623 ? 17.618 -4.143 9.873 1.00 84.88 623 SER A N 1
ATOM 4830 C CA . SER A 1 623 ? 17.424 -3.190 10.967 1.00 84.88 623 SER A CA 1
ATOM 4831 C C . SER A 1 623 ? 16.949 -1.846 10.406 1.00 84.88 623 SER A C 1
ATOM 4833 O O . SER A 1 623 ? 16.695 -1.728 9.210 1.00 84.88 623 SER A O 1
ATOM 4835 N N . PHE A 1 624 ? 16.895 -0.831 11.260 1.00 83.19 624 PHE A N 1
ATOM 4836 C CA . PHE A 1 624 ? 16.750 0.570 10.882 1.00 83.19 624 PHE A CA 1
ATOM 4837 C C . PHE A 1 624 ? 18.107 1.276 10.893 1.00 83.19 624 PHE A C 1
ATOM 4839 O O . PHE A 1 624 ? 19.010 0.903 11.652 1.00 83.19 624 PHE A O 1
ATOM 4846 N N . ASN A 1 625 ? 18.248 2.291 10.045 1.00 82.25 625 ASN A N 1
ATOM 4847 C CA . ASN A 1 625 ? 19.409 3.162 10.017 1.00 82.25 625 ASN A CA 1
ATOM 4848 C C . ASN A 1 625 ? 19.450 4.009 11.304 1.00 82.25 625 ASN A C 1
ATOM 4850 O O . ASN A 1 625 ? 18.514 4.772 11.531 1.00 82.25 625 ASN A O 1
ATOM 4854 N N . PRO A 1 626 ? 20.519 3.951 12.120 1.00 77.56 626 PRO A N 1
ATOM 4855 C CA . PRO A 1 626 ? 20.610 4.725 13.362 1.00 77.56 626 PRO A CA 1
ATOM 4856 C C . PRO A 1 626 ? 20.643 6.244 13.158 1.00 77.56 626 PRO A C 1
ATOM 4858 O O . PRO A 1 626 ? 20.443 6.986 14.110 1.00 77.56 626 PRO A O 1
ATOM 4861 N N . ILE A 1 627 ? 20.959 6.718 11.947 1.00 77.38 627 ILE A N 1
ATOM 4862 C CA . ILE A 1 627 ? 21.056 8.151 11.644 1.00 77.38 627 ILE A CA 1
ATOM 4863 C C . ILE A 1 627 ? 19.722 8.690 11.130 1.00 77.38 627 ILE A C 1
ATOM 4865 O O . ILE A 1 627 ? 19.309 9.772 11.531 1.00 77.38 627 ILE A O 1
ATOM 4869 N N . THR A 1 628 ? 19.071 7.962 10.217 1.00 76.62 628 THR A N 1
ATOM 4870 C CA . THR A 1 628 ? 17.862 8.448 9.527 1.00 76.62 628 THR A CA 1
ATOM 4871 C C . THR A 1 628 ? 16.569 7.810 10.026 1.00 76.62 628 THR A C 1
ATOM 4873 O O . THR A 1 628 ? 15.491 8.259 9.655 1.00 76.62 628 THR A O 1
ATOM 4876 N N . GLY A 1 629 ? 16.647 6.740 10.822 1.00 79.88 629 GLY A N 1
ATOM 4877 C CA . GLY A 1 629 ? 15.495 5.920 11.199 1.00 79.88 629 GLY A CA 1
ATOM 4878 C C . GLY A 1 629 ? 14.941 5.060 10.057 1.00 79.88 629 GLY A C 1
ATOM 4879 O O . GLY A 1 629 ? 14.004 4.308 10.275 1.00 79.88 629 GLY A O 1
ATOM 4880 N N . SER A 1 630 ? 15.498 5.124 8.843 1.00 84.69 630 SER A N 1
ATOM 4881 C CA . SER A 1 630 ? 14.963 4.420 7.670 1.00 84.69 630 SER A CA 1
ATOM 4882 C C . SER A 1 630 ? 15.155 2.901 7.745 1.00 84.69 630 SER A C 1
ATOM 4884 O O . SER A 1 630 ? 16.244 2.417 8.063 1.00 84.69 630 SER A O 1
ATOM 4886 N N . ALA A 1 631 ? 14.115 2.129 7.409 1.00 84.56 631 ALA A N 1
ATOM 4887 C CA . ALA A 1 631 ? 14.195 0.665 7.280 1.00 84.56 631 ALA A CA 1
ATOM 4888 C C . ALA A 1 631 ? 14.809 0.214 5.942 1.00 84.56 631 ALA A C 1
ATOM 4890 O O . ALA A 1 631 ? 15.072 -0.974 5.718 1.00 84.56 631 ALA A O 1
ATOM 4891 N N . ILE A 1 632 ? 15.009 1.156 5.022 1.00 88.62 632 ILE A N 1
ATOM 4892 C CA . ILE A 1 632 ? 15.501 0.914 3.671 1.00 88.62 632 ILE A CA 1
ATOM 4893 C C . ILE A 1 632 ? 16.797 1.685 3.436 1.00 88.62 632 ILE A C 1
ATOM 4895 O O . ILE A 1 632 ? 17.172 2.584 4.178 1.00 88.62 632 ILE A O 1
ATOM 4899 N N . SER A 1 633 ? 17.530 1.289 2.407 1.00 87.94 633 SER A N 1
ATOM 4900 C CA . SER A 1 633 ? 18.695 2.012 1.911 1.00 87.94 633 SER A CA 1
ATOM 4901 C C . SER A 1 633 ? 18.376 2.536 0.524 1.00 87.94 633 SER A C 1
ATOM 4903 O O . SER A 1 633 ? 18.159 1.745 -0.398 1.00 87.94 633 SER A O 1
ATOM 4905 N N . LEU A 1 634 ? 18.342 3.859 0.390 1.00 83.56 634 LEU A N 1
ATOM 4906 C CA . LEU A 1 634 ? 18.121 4.544 -0.876 1.00 83.56 634 LEU A CA 1
ATOM 4907 C C . LEU A 1 634 ? 19.471 4.816 -1.555 1.00 83.56 634 LEU A C 1
ATOM 4909 O O . LEU A 1 634 ? 20.182 5.753 -1.205 1.00 83.56 634 LEU A O 1
ATOM 4913 N N . ASN A 1 635 ? 19.832 3.993 -2.540 1.00 82.38 635 ASN A N 1
ATOM 4914 C CA . ASN A 1 635 ? 20.957 4.279 -3.436 1.00 82.38 635 ASN A CA 1
ATOM 4915 C C . ASN A 1 635 ? 20.448 4.918 -4.737 1.00 82.38 635 ASN A C 1
ATOM 4917 O O . ASN A 1 635 ? 19.248 4.904 -5.010 1.00 82.38 635 ASN A O 1
ATOM 4921 N N . GLY A 1 636 ? 21.354 5.430 -5.570 1.00 78.62 636 GLY A N 1
ATOM 4922 C CA . GLY A 1 636 ? 20.999 6.158 -6.788 1.00 78.62 636 GLY A CA 1
ATOM 4923 C C . GLY A 1 636 ? 21.079 7.666 -6.572 1.00 78.62 636 GLY A C 1
ATOM 4924 O O . GLY A 1 636 ? 22.075 8.157 -6.044 1.00 78.62 636 GLY A O 1
ATOM 4925 N N . THR A 1 637 ? 20.022 8.387 -6.944 1.00 69.81 637 THR A N 1
ATOM 4926 C CA . THR A 1 637 ? 19.871 9.839 -6.713 1.00 69.81 637 THR A CA 1
ATOM 4927 C C . THR A 1 637 ? 18.930 10.177 -5.560 1.00 69.81 637 THR A C 1
ATOM 4929 O O . THR A 1 637 ? 18.434 11.300 -5.461 1.00 69.81 637 THR A O 1
ATOM 4932 N N . GLY A 1 638 ? 18.656 9.196 -4.698 1.00 63.56 638 GLY A N 1
ATOM 4933 C CA . GLY A 1 638 ? 17.809 9.373 -3.522 1.00 63.56 638 GLY A CA 1
ATOM 4934 C C . GLY A 1 638 ? 18.407 10.332 -2.502 1.00 63.56 638 GLY A C 1
ATOM 4935 O O . GLY A 1 638 ? 19.625 10.528 -2.456 1.0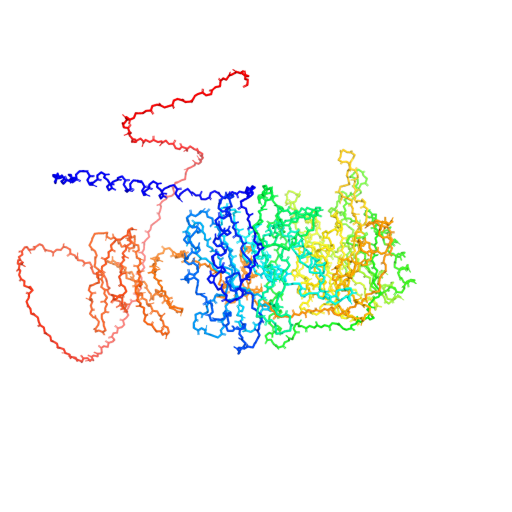0 63.56 638 GLY A O 1
ATOM 4936 N N . SER A 1 639 ? 17.537 10.891 -1.666 1.00 63.03 639 SER A N 1
ATOM 4937 C CA . SER A 1 639 ? 17.893 11.879 -0.641 1.00 63.03 639 SER A CA 1
ATOM 4938 C C . SER A 1 639 ? 18.922 11.382 0.380 1.00 63.03 639 SER A C 1
ATOM 4940 O O . SER A 1 639 ? 19.715 12.166 0.893 1.00 63.03 639 SER A O 1
ATOM 4942 N N . GLU A 1 640 ? 18.975 10.071 0.622 1.00 62.94 640 GLU A N 1
ATOM 4943 C CA . GLU A 1 640 ? 19.936 9.443 1.540 1.00 62.94 640 GLU A CA 1
ATOM 4944 C C . GLU A 1 640 ? 21.253 9.004 0.861 1.00 62.94 640 GLU A C 1
ATOM 4946 O O . GLU A 1 640 ? 22.118 8.414 1.513 1.00 62.94 640 GLU A O 1
ATOM 4951 N N . SER A 1 641 ? 21.427 9.257 -0.442 1.00 64.12 641 SER A N 1
ATOM 4952 C CA . SER A 1 641 ? 22.624 8.836 -1.183 1.00 64.12 641 SER A CA 1
ATOM 4953 C C . SER A 1 641 ? 23.838 9.738 -0.917 1.00 64.12 641 SER A C 1
ATOM 4955 O O . SER A 1 641 ? 23.725 10.949 -0.712 1.00 64.12 641 SER A O 1
ATOM 4957 N N . GLU A 1 642 ? 25.045 9.161 -0.958 1.00 58.97 642 GLU A N 1
ATOM 4958 C CA . GLU A 1 642 ? 26.281 9.931 -0.781 1.00 58.97 642 GLU A CA 1
ATOM 4959 C C . GLU A 1 642 ? 26.397 11.041 -1.846 1.00 58.97 642 GLU A C 1
ATOM 4961 O O . GLU A 1 642 ? 26.186 10.826 -3.045 1.00 58.97 642 GLU A O 1
ATOM 4966 N N . GLY A 1 643 ? 26.716 12.261 -1.403 1.00 55.97 643 GLY A N 1
ATOM 4967 C CA . GLY A 1 643 ? 26.840 13.429 -2.275 1.00 55.97 643 GLY A CA 1
ATOM 4968 C C . GLY A 1 643 ? 25.513 14.030 -2.756 1.00 55.97 643 GLY A C 1
ATOM 4969 O O . GLY A 1 643 ? 25.557 14.902 -3.625 1.00 55.97 643 GLY A O 1
ATOM 4970 N N . TYR A 1 644 ? 24.360 13.608 -2.218 1.00 64.88 644 TYR A N 1
ATOM 4971 C CA . TYR A 1 644 ? 23.045 14.170 -2.556 1.00 64.88 644 TYR A CA 1
ATOM 4972 C C . TYR A 1 644 ? 22.991 15.698 -2.395 1.00 64.88 644 TYR A C 1
ATOM 4974 O O . TYR A 1 644 ? 22.584 16.384 -3.327 1.00 64.88 644 TYR A O 1
ATOM 4982 N N . ASP A 1 645 ? 23.516 16.250 -1.296 1.00 67.06 645 ASP A N 1
ATOM 4983 C CA . ASP A 1 645 ? 23.532 17.705 -1.045 1.00 67.06 645 ASP A CA 1
ATOM 4984 C C . ASP A 1 645 ? 24.230 18.518 -2.153 1.00 67.06 645 ASP A C 1
ATOM 4986 O O . ASP A 1 645 ? 23.933 19.695 -2.354 1.00 67.06 645 ASP A O 1
ATOM 4990 N N . LEU A 1 646 ? 25.169 17.896 -2.876 1.00 65.12 646 LEU A N 1
ATOM 4991 C CA . LEU A 1 646 ? 25.922 18.519 -3.967 1.00 65.12 646 LEU A CA 1
ATOM 4992 C C . LEU A 1 646 ? 25.324 18.220 -5.348 1.00 65.12 646 LEU A C 1
ATOM 4994 O O . LEU A 1 646 ? 25.383 19.072 -6.232 1.00 65.12 646 LEU A O 1
ATOM 4998 N N . ARG A 1 647 ? 24.801 17.005 -5.553 1.00 66.44 647 ARG A N 1
ATOM 4999 C CA . ARG A 1 647 ? 24.280 16.524 -6.847 1.00 66.44 647 ARG A CA 1
ATOM 5000 C C . ARG A 1 647 ? 22.798 16.839 -7.055 1.00 66.44 647 ARG A C 1
ATOM 5002 O O . ARG A 1 647 ? 22.337 16.863 -8.195 1.00 66.44 647 ARG A O 1
ATOM 5009 N N . GLY A 1 648 ? 22.060 17.074 -5.974 1.00 67.69 648 GLY A N 1
ATOM 5010 C CA . GLY A 1 648 ? 20.607 17.156 -5.976 1.00 67.69 648 GLY A CA 1
ATOM 5011 C C . GLY A 1 648 ? 19.952 15.850 -6.431 1.00 67.69 648 GLY A C 1
ATOM 5012 O O . GLY A 1 648 ? 20.545 14.774 -6.413 1.00 67.69 648 GLY A O 1
ATOM 5013 N N . THR A 1 649 ? 18.706 15.962 -6.875 1.00 62.94 649 THR A N 1
ATOM 5014 C CA . THR A 1 649 ? 17.843 14.819 -7.205 1.00 62.94 649 THR A CA 1
ATOM 5015 C C . THR A 1 649 ? 17.975 14.344 -8.646 1.00 62.94 649 THR A C 1
ATOM 5017 O O . THR A 1 649 ? 17.307 13.383 -9.006 1.00 62.94 649 THR A O 1
ATOM 5020 N N . SER A 1 650 ? 18.740 15.050 -9.488 1.00 67.12 650 SER A N 1
ATOM 5021 C CA . SER A 1 650 ? 18.619 14.961 -10.951 1.00 67.12 650 SER A CA 1
ATOM 5022 C C . SER A 1 650 ? 19.941 15.008 -11.759 1.00 67.12 650 SER A C 1
ATOM 5024 O O . SER A 1 650 ? 19.968 15.647 -12.811 1.00 67.12 650 SER A O 1
ATOM 5026 N N . PRO A 1 651 ? 21.070 14.412 -11.315 1.00 75.44 651 PRO A N 1
ATOM 5027 C CA . PRO A 1 651 ? 22.285 14.378 -12.130 1.00 75.44 651 PRO A CA 1
ATOM 5028 C C . PRO A 1 651 ? 22.125 13.462 -13.354 1.00 75.44 651 PRO A C 1
ATOM 5030 O O . PRO A 1 651 ? 21.713 12.311 -13.213 1.00 75.44 651 PRO A O 1
ATOM 5033 N N . GLU A 1 652 ? 22.516 13.944 -14.538 1.00 81.88 652 GLU A N 1
ATOM 5034 C CA . GLU A 1 652 ? 22.676 13.100 -15.731 1.00 81.88 652 GLU A CA 1
ATOM 5035 C C . GLU A 1 652 ? 23.833 12.113 -15.519 1.00 81.88 652 GLU A C 1
ATOM 5037 O O . GLU A 1 652 ? 24.908 12.494 -15.044 1.00 81.88 652 GLU A O 1
ATOM 5042 N N . GLY A 1 653 ? 23.637 10.845 -15.880 1.00 86.25 653 GLY A N 1
ATOM 5043 C CA . GLY A 1 653 ? 24.669 9.825 -15.745 1.00 86.25 653 GLY A CA 1
ATOM 5044 C C . GLY A 1 653 ? 24.164 8.462 -15.290 1.00 86.25 653 GLY A C 1
ATOM 5045 O O . GLY A 1 653 ? 22.973 8.158 -15.303 1.00 86.25 653 GLY A O 1
ATOM 5046 N N . LEU A 1 654 ? 25.126 7.624 -14.911 1.00 89.00 654 LEU A N 1
ATOM 5047 C CA . LEU A 1 654 ? 24.908 6.251 -14.480 1.00 89.00 654 LEU A CA 1
ATOM 5048 C C . LEU A 1 654 ? 25.141 6.125 -12.973 1.00 89.00 654 LEU A C 1
ATOM 5050 O O . LEU A 1 654 ? 26.285 6.210 -12.511 1.00 89.00 654 LEU A O 1
ATOM 5054 N N . GLU A 1 655 ? 24.080 5.833 -12.226 1.00 89.81 655 GLU A N 1
ATOM 5055 C CA . GLU A 1 655 ? 24.178 5.500 -10.807 1.00 89.81 655 GLU A CA 1
ATOM 5056 C C . GLU A 1 655 ? 24.262 3.988 -10.630 1.00 89.81 655 GLU A C 1
ATOM 5058 O O . GLU A 1 655 ? 23.462 3.245 -11.196 1.00 89.81 655 GLU A O 1
ATOM 5063 N N . VAL A 1 656 ? 25.229 3.524 -9.838 1.00 91.75 656 VAL A N 1
ATOM 5064 C CA . VAL A 1 656 ? 25.531 2.098 -9.675 1.00 91.75 656 VAL A CA 1
ATOM 5065 C C . VAL A 1 656 ? 25.536 1.737 -8.199 1.00 91.75 656 VAL A C 1
ATOM 5067 O O . VAL A 1 656 ? 26.201 2.397 -7.405 1.00 91.75 656 VAL A O 1
ATOM 5070 N N . ALA A 1 657 ? 24.853 0.653 -7.838 1.00 92.56 657 ALA A N 1
ATOM 5071 C CA . ALA A 1 657 ? 24.848 0.138 -6.476 1.00 92.56 657 ALA A CA 1
ATOM 5072 C C . ALA A 1 657 ? 24.916 -1.391 -6.445 1.00 92.56 657 ALA A C 1
ATOM 5074 O O . ALA A 1 657 ? 24.317 -2.093 -7.263 1.00 92.56 657 ALA A O 1
ATOM 5075 N N . LYS A 1 658 ? 25.639 -1.923 -5.457 1.00 94.00 658 LYS A N 1
ATOM 5076 C CA . LYS A 1 658 ? 25.611 -3.349 -5.132 1.00 94.00 658 LYS A CA 1
ATOM 5077 C C . LYS A 1 658 ? 24.398 -3.623 -4.250 1.00 94.00 658 LYS A C 1
ATOM 5079 O O . LYS A 1 658 ? 24.282 -3.049 -3.173 1.00 94.00 658 LYS A O 1
ATOM 5084 N N . MET A 1 659 ? 23.521 -4.521 -4.681 1.00 94.62 659 MET A N 1
ATOM 5085 C CA . MET A 1 659 ? 22.321 -4.854 -3.920 1.00 94.62 659 MET A CA 1
ATOM 5086 C C . MET A 1 659 ? 22.612 -5.939 -2.879 1.00 94.62 659 MET A C 1
ATOM 5088 O O . MET A 1 659 ? 23.170 -6.989 -3.205 1.00 94.62 659 MET A O 1
ATOM 5092 N N . ASN A 1 660 ? 22.178 -5.712 -1.638 1.00 93.50 660 ASN A N 1
ATOM 5093 C CA . ASN A 1 660 ? 22.062 -6.746 -0.614 1.00 93.50 660 ASN A CA 1
ATOM 5094 C C . ASN A 1 660 ? 20.588 -7.151 -0.500 1.00 93.50 660 ASN A C 1
ATOM 5096 O O . ASN A 1 660 ? 19.743 -6.344 -0.120 1.00 93.50 660 ASN A O 1
ATOM 5100 N N . LEU A 1 661 ? 20.273 -8.398 -0.848 1.00 94.69 661 LEU A N 1
ATOM 5101 C CA . LEU A 1 661 ? 18.901 -8.910 -0.862 1.00 94.69 661 LEU A CA 1
ATOM 5102 C C . LEU A 1 661 ? 18.554 -9.660 0.433 1.00 94.69 661 LEU A C 1
ATOM 5104 O O . LEU A 1 661 ? 17.515 -10.316 0.505 1.00 94.69 661 LEU A O 1
ATOM 5108 N N . THR A 1 662 ? 19.403 -9.597 1.461 1.00 91.81 662 THR A N 1
ATOM 5109 C CA . THR A 1 662 ? 19.150 -10.248 2.752 1.00 91.81 662 THR A CA 1
ATOM 5110 C C . THR A 1 662 ? 17.854 -9.730 3.360 1.00 91.81 662 THR A C 1
ATOM 5112 O O . THR A 1 662 ? 17.646 -8.529 3.501 1.00 91.81 662 THR A O 1
ATOM 5115 N N . GLY A 1 663 ? 16.966 -10.652 3.728 1.00 86.38 663 GLY A N 1
ATOM 5116 C CA . GLY A 1 663 ? 15.688 -10.311 4.343 1.00 86.38 663 GLY A CA 1
ATOM 5117 C C . GLY A 1 663 ? 14.630 -9.786 3.374 1.00 86.38 663 GLY A C 1
ATOM 5118 O O . GLY A 1 663 ? 13.520 -9.496 3.828 1.00 86.38 663 GLY A O 1
ATOM 5119 N N . THR A 1 664 ? 14.929 -9.691 2.071 1.00 91.00 664 THR A N 1
ATOM 5120 C CA . THR A 1 664 ? 13.873 -9.616 1.050 1.00 91.00 664 THR A CA 1
ATOM 5121 C C . THR A 1 664 ? 13.029 -10.889 1.104 1.00 91.00 664 THR A C 1
ATOM 5123 O O . THR A 1 664 ? 13.537 -11.960 1.438 1.00 91.00 664 THR A O 1
ATOM 5126 N N . GLY A 1 665 ? 11.740 -10.784 0.819 1.00 87.00 665 GLY A N 1
ATOM 5127 C CA . GLY A 1 665 ? 10.789 -11.883 0.803 1.00 87.00 665 GLY A CA 1
ATOM 5128 C C . GLY A 1 665 ? 9.483 -11.564 1.516 1.00 87.00 665 GLY A C 1
ATOM 5129 O O . GLY A 1 665 ? 9.408 -10.672 2.362 1.00 87.00 665 GLY A O 1
ATOM 5130 N N . PHE A 1 666 ? 8.462 -12.329 1.155 1.00 90.88 666 PHE A N 1
ATOM 5131 C CA . PHE A 1 666 ? 7.093 -12.135 1.597 1.00 90.88 666 PHE A CA 1
ATOM 5132 C C . PHE A 1 666 ? 6.783 -12.993 2.830 1.00 90.88 666 PHE A C 1
ATOM 5134 O O . PHE A 1 666 ? 7.235 -14.138 2.934 1.00 90.88 666 PHE A O 1
ATOM 5141 N N . ARG A 1 667 ? 6.000 -12.459 3.773 1.00 84.81 667 ARG A N 1
ATOM 5142 C CA . ARG A 1 667 ? 5.493 -13.202 4.938 1.00 84.81 667 ARG A CA 1
ATOM 5143 C C . ARG A 1 667 ? 3.974 -13.230 4.903 1.00 84.81 667 ARG A C 1
ATOM 5145 O O . ARG A 1 667 ? 3.338 -12.186 4.859 1.00 84.81 667 ARG A O 1
ATOM 5152 N N . ILE A 1 668 ? 3.407 -14.430 4.980 1.00 75.88 668 ILE A N 1
ATOM 5153 C CA . ILE A 1 668 ? 1.966 -14.651 4.825 1.00 75.88 668 ILE A CA 1
ATOM 5154 C C . ILE A 1 668 ? 1.147 -14.335 6.081 1.00 75.88 668 ILE A C 1
ATOM 5156 O O . ILE A 1 668 ? -0.059 -14.481 5.987 1.00 75.88 668 ILE A O 1
ATOM 5160 N N . ASN A 1 669 ? 1.759 -13.946 7.215 1.00 68.50 669 ASN A N 1
ATOM 5161 C CA . ASN A 1 669 ? 1.161 -13.899 8.567 1.00 68.50 669 ASN A CA 1
ATOM 5162 C C . ASN A 1 669 ? -0.382 -13.957 8.589 1.00 68.50 669 ASN A C 1
ATOM 5164 O O . ASN A 1 669 ? -0.913 -15.011 8.916 1.00 68.50 669 ASN A O 1
ATOM 5168 N N . ASN A 1 670 ? -1.068 -12.901 8.122 1.00 76.06 670 ASN A N 1
ATOM 5169 C CA . ASN A 1 670 ? -2.533 -12.872 7.952 1.00 76.06 670 ASN A CA 1
ATOM 5170 C C . ASN A 1 670 ? -2.991 -12.466 6.543 1.00 76.06 670 ASN A C 1
ATOM 5172 O O . ASN A 1 670 ? -4.081 -11.939 6.350 1.00 76.06 670 ASN A O 1
ATOM 5176 N N . PHE A 1 671 ? -2.156 -12.695 5.534 1.00 89.19 671 PHE A N 1
ATOM 5177 C CA . PHE A 1 671 ? -2.514 -12.464 4.143 1.00 89.19 671 PHE A CA 1
ATOM 5178 C C . PHE A 1 671 ? -3.534 -13.517 3.678 1.00 89.19 671 PHE A C 1
ATOM 5180 O O . PHE A 1 671 ? -3.233 -14.722 3.594 1.00 89.19 671 PHE A O 1
ATOM 5187 N N . ASN A 1 672 ? -4.751 -13.058 3.375 1.00 92.06 672 ASN A N 1
ATOM 5188 C CA . ASN A 1 672 ? -5.850 -13.886 2.894 1.00 92.06 672 ASN A CA 1
ATOM 5189 C C . ASN A 1 672 ? -6.132 -13.618 1.404 1.00 92.06 672 ASN A C 1
ATOM 5191 O O . ASN A 1 672 ? -7.005 -12.816 1.078 1.00 92.06 672 ASN A O 1
ATOM 5195 N N . PRO A 1 673 ? -5.422 -14.297 0.481 1.00 95.06 673 PRO A N 1
ATOM 5196 C CA . PRO A 1 673 ? -5.610 -14.064 -0.946 1.00 95.06 673 PRO A CA 1
ATOM 5197 C C . PRO A 1 673 ? -7.019 -14.419 -1.433 1.00 95.06 673 PRO A C 1
ATOM 5199 O O . PRO A 1 673 ? -7.471 -13.828 -2.403 1.00 95.06 673 PRO A O 1
ATOM 5202 N N . LEU A 1 674 ? -7.730 -15.341 -0.769 1.00 94.06 674 LEU A N 1
ATOM 5203 C CA . LEU A 1 674 ? -9.098 -15.685 -1.160 1.00 94.06 674 LEU A CA 1
ATOM 5204 C C . LEU A 1 674 ? -10.050 -14.517 -0.894 1.00 94.06 674 LEU A C 1
ATOM 5206 O O . LEU A 1 674 ? -10.744 -14.093 -1.809 1.00 94.06 674 LEU A O 1
ATOM 5210 N N . LEU A 1 675 ? -10.004 -13.955 0.317 1.00 94.38 675 LEU A N 1
ATOM 5211 C CA . LEU A 1 675 ? -10.810 -12.789 0.682 1.00 94.38 675 LEU A CA 1
ATOM 5212 C C . LEU A 1 675 ? -10.564 -11.620 -0.279 1.00 94.38 675 LEU A C 1
ATOM 5214 O O . LEU A 1 675 ? -11.507 -11.033 -0.798 1.00 94.38 675 LEU A O 1
ATOM 5218 N N . PHE A 1 676 ? -9.299 -11.305 -0.572 1.00 96.19 676 PHE A N 1
ATOM 5219 C CA . PHE A 1 676 ? -8.986 -10.211 -1.492 1.00 96.19 676 PHE A CA 1
ATOM 5220 C C . PHE A 1 676 ? -9.432 -10.507 -2.926 1.00 96.19 676 PHE A C 1
ATOM 5222 O O . PHE A 1 676 ? -9.918 -9.606 -3.606 1.00 96.19 676 PHE A O 1
ATOM 5229 N N . ALA A 1 677 ? -9.331 -11.759 -3.383 1.00 96.31 677 ALA A N 1
ATOM 5230 C CA . ALA A 1 677 ? -9.851 -12.158 -4.686 1.00 96.31 677 ALA A CA 1
ATOM 5231 C C . ALA A 1 677 ? -11.363 -11.934 -4.784 1.00 96.31 677 ALA A C 1
ATOM 5233 O O . ALA A 1 677 ? -11.838 -11.385 -5.775 1.00 96.31 677 ALA A O 1
ATOM 5234 N N . GLU A 1 678 ? -12.108 -12.321 -3.751 1.00 93.69 678 GLU A N 1
ATOM 5235 C CA . GLU A 1 678 ? -13.548 -12.105 -3.694 1.00 93.69 678 GLU A CA 1
ATOM 5236 C C . GLU A 1 678 ? -13.878 -10.600 -3.614 1.00 93.69 678 GLU A C 1
ATOM 5238 O O . GLU A 1 678 ? -14.794 -10.138 -4.291 1.00 93.69 678 GLU A O 1
ATOM 5243 N N . MET A 1 679 ? -13.098 -9.801 -2.869 1.00 94.81 679 MET A N 1
ATOM 5244 C CA . MET A 1 679 ? -13.305 -8.347 -2.756 1.00 94.81 679 MET A CA 1
ATOM 5245 C C . MET A 1 679 ? -13.146 -7.663 -4.114 1.00 94.81 679 MET A C 1
ATOM 5247 O O . MET A 1 679 ? -13.945 -6.803 -4.481 1.00 94.81 679 MET A O 1
ATOM 5251 N N . TYR A 1 680 ? -12.123 -8.052 -4.875 1.00 96.50 680 TYR A N 1
ATOM 5252 C CA . TYR A 1 680 ? -11.916 -7.547 -6.226 1.00 96.50 680 TYR A CA 1
ATOM 5253 C C . TYR A 1 680 ? -12.957 -8.073 -7.219 1.00 96.50 680 TYR A C 1
ATOM 5255 O O . TYR A 1 680 ? -13.349 -7.329 -8.114 1.00 96.50 680 TYR A O 1
ATOM 5263 N N . ASP A 1 681 ? -13.463 -9.296 -7.054 1.00 94.31 681 ASP A N 1
ATOM 5264 C CA . ASP A 1 681 ? -14.563 -9.808 -7.877 1.00 94.31 681 ASP A CA 1
ATOM 5265 C C . ASP A 1 681 ? -15.854 -8.998 -7.677 1.00 94.31 681 ASP A C 1
ATOM 5267 O O . ASP A 1 681 ? -16.514 -8.656 -8.659 1.00 94.31 681 ASP A O 1
ATOM 5271 N N . GLU A 1 682 ? -16.177 -8.615 -6.437 1.00 92.00 682 GLU A N 1
ATOM 5272 C CA . GLU A 1 682 ? -17.292 -7.699 -6.156 1.00 92.00 682 GLU A CA 1
ATOM 5273 C C . GLU A 1 682 ? -17.072 -6.328 -6.807 1.00 92.00 682 GLU A C 1
ATOM 5275 O O . GLU A 1 682 ? -17.951 -5.817 -7.499 1.00 92.00 682 GLU A O 1
ATOM 5280 N N . LEU A 1 683 ? -15.868 -5.758 -6.691 1.00 92.75 683 LEU A N 1
ATOM 5281 C CA . LEU A 1 683 ? -15.550 -4.507 -7.386 1.00 92.75 683 LEU A CA 1
ATOM 5282 C C . LEU A 1 683 ? -15.676 -4.644 -8.908 1.00 92.75 683 LEU A C 1
ATOM 5284 O O . LEU A 1 683 ? -16.110 -3.701 -9.566 1.00 92.75 683 LEU A O 1
ATOM 5288 N N . ALA A 1 684 ? -15.321 -5.790 -9.485 1.00 92.44 684 ALA A N 1
ATOM 5289 C CA . ALA A 1 684 ? -15.474 -6.032 -10.914 1.00 92.44 684 ALA A CA 1
ATOM 5290 C C . ALA A 1 684 ? -16.949 -6.072 -11.337 1.00 92.44 684 ALA A C 1
ATOM 5292 O O . ALA A 1 684 ? -17.283 -5.494 -12.371 1.00 92.44 684 ALA A O 1
ATOM 5293 N N . LYS A 1 685 ? -17.846 -6.651 -10.526 1.00 89.31 685 LYS A N 1
ATOM 5294 C CA . LYS A 1 685 ? -19.302 -6.593 -10.773 1.00 89.31 685 LYS A CA 1
ATOM 5295 C C . LYS A 1 685 ? -19.817 -5.155 -10.806 1.00 89.31 685 LYS A C 1
ATOM 5297 O O . LYS A 1 685 ? -20.613 -4.820 -11.680 1.00 89.31 685 LYS A O 1
ATOM 5302 N N . ASP A 1 686 ? -19.339 -4.321 -9.887 1.00 86.94 686 ASP A N 1
ATOM 5303 C CA . ASP A 1 686 ? -19.800 -2.938 -9.749 1.00 86.94 686 ASP A CA 1
ATOM 5304 C C . ASP A 1 686 ? -19.210 -1.993 -10.810 1.00 86.94 686 ASP A C 1
ATOM 5306 O O . ASP A 1 686 ? -19.830 -0.985 -11.152 1.00 86.94 686 ASP A O 1
ATOM 5310 N N . ASN A 1 687 ? -18.014 -2.293 -11.334 1.00 85.31 687 ASN A N 1
ATOM 5311 C CA . ASN A 1 687 ? -17.259 -1.367 -12.189 1.00 85.31 687 ASN A CA 1
ATOM 5312 C C . ASN A 1 687 ? -17.137 -1.802 -13.659 1.00 85.31 687 ASN A C 1
ATOM 5314 O O . ASN A 1 687 ? -16.768 -0.973 -14.492 1.00 85.31 687 ASN A O 1
ATOM 5318 N N . ILE A 1 688 ? -17.439 -3.058 -14.009 1.00 87.38 688 ILE A N 1
ATOM 5319 C CA . ILE A 1 688 ? -17.269 -3.584 -15.372 1.00 87.38 688 ILE A CA 1
ATOM 5320 C C . ILE A 1 688 ? -18.608 -4.096 -15.910 1.00 87.38 688 ILE A C 1
ATOM 5322 O O . ILE A 1 688 ? -19.139 -5.123 -15.484 1.00 87.38 688 ILE A O 1
ATOM 5326 N N . GLU A 1 689 ? -19.149 -3.389 -16.904 1.00 87.44 689 GLU A N 1
ATOM 5327 C CA . GLU A 1 689 ? -20.421 -3.747 -17.530 1.00 87.44 689 GLU A CA 1
ATOM 5328 C C . GLU A 1 689 ? -20.374 -5.160 -18.137 1.00 87.44 689 GLU A C 1
ATOM 5330 O O . GLU A 1 689 ? -19.505 -5.495 -18.943 1.00 87.44 689 GLU A O 1
ATOM 5335 N N . GLY A 1 690 ? -21.338 -6.003 -17.756 1.00 87.50 690 GLY A N 1
ATOM 5336 C CA . GLY A 1 690 ? -21.450 -7.374 -18.257 1.00 87.50 690 GLY A CA 1
ATOM 5337 C C . GLY A 1 690 ? -20.438 -8.363 -17.668 1.00 87.50 690 GLY A C 1
ATOM 5338 O O . GLY A 1 690 ? -20.420 -9.519 -18.108 1.00 87.50 690 GLY A O 1
ATOM 5339 N N . TYR A 1 691 ? -19.630 -7.952 -16.683 1.00 89.38 691 TYR A N 1
ATOM 5340 C CA . TYR A 1 691 ? -18.738 -8.852 -15.960 1.00 89.38 691 TYR A CA 1
ATOM 5341 C C . TYR A 1 691 ? -19.516 -9.991 -15.294 1.00 89.38 691 TYR A C 1
ATOM 5343 O O . TYR A 1 691 ? -20.623 -9.820 -14.777 1.00 89.38 691 TYR A O 1
ATOM 5351 N N . LYS A 1 692 ? -18.925 -11.186 -15.324 1.00 87.75 692 LYS A N 1
ATOM 5352 C CA . LYS A 1 692 ? -19.457 -12.374 -14.661 1.00 87.75 692 LYS A CA 1
ATOM 5353 C C . LYS A 1 692 ? -18.470 -12.808 -13.600 1.00 87.75 692 LYS A C 1
ATOM 5355 O O . LYS A 1 692 ? -17.332 -13.123 -13.933 1.00 87.75 692 LYS A O 1
ATOM 5360 N N . SER A 1 693 ? -18.962 -12.872 -12.369 1.00 90.69 693 SER A N 1
ATOM 5361 C CA . SER A 1 693 ? -18.207 -13.343 -11.212 1.00 90.69 693 SER A CA 1
ATOM 5362 C C . SER A 1 693 ? -17.459 -14.641 -11.497 1.00 90.69 693 SER A C 1
ATOM 5364 O O . SER A 1 693 ? -18.035 -15.585 -12.054 1.00 90.69 693 SER A O 1
ATOM 5366 N N . ILE A 1 694 ? -16.196 -14.700 -11.075 1.00 89.50 694 ILE A N 1
ATOM 5367 C CA . ILE A 1 694 ? -15.393 -15.930 -11.107 1.00 89.50 694 ILE A CA 1
ATOM 5368 C C . ILE A 1 694 ? -15.669 -16.833 -9.898 1.00 89.50 694 ILE A C 1
ATOM 5370 O O . ILE A 1 694 ? -15.237 -17.989 -9.888 1.00 89.50 694 ILE A O 1
ATOM 5374 N N . PHE A 1 695 ? -16.407 -16.337 -8.901 1.00 81.75 695 PHE A N 1
ATOM 5375 C CA . PHE A 1 695 ? -16.845 -17.103 -7.743 1.00 81.75 695 PHE A CA 1
ATOM 5376 C C . PHE A 1 695 ? -18.279 -17.612 -7.955 1.00 81.75 695 PHE A C 1
ATOM 5378 O O . PHE A 1 695 ? -19.189 -16.847 -8.283 1.00 81.75 695 PHE A O 1
ATOM 5385 N N . PRO A 1 696 ? -18.530 -18.923 -7.798 1.00 53.12 696 PRO A N 1
ATOM 5386 C CA . PRO A 1 696 ? -19.861 -19.481 -7.978 1.00 53.12 696 PRO A CA 1
ATOM 5387 C C . PRO A 1 696 ? -20.772 -19.058 -6.819 1.00 53.12 696 PRO A C 1
ATOM 5389 O O . PRO A 1 696 ? -20.798 -19.710 -5.784 1.00 53.12 696 PRO A O 1
ATOM 5392 N N . GLY A 1 697 ? -21.530 -17.974 -6.996 1.00 48.09 697 GLY A N 1
ATOM 5393 C CA . GLY A 1 697 ? -22.638 -17.587 -6.112 1.00 48.09 697 GLY A CA 1
ATOM 5394 C C . GLY A 1 697 ? -22.280 -17.355 -4.638 1.00 48.09 697 GLY A C 1
ATOM 5395 O O . GLY A 1 697 ? -23.178 -17.399 -3.801 1.00 48.09 697 GLY A O 1
ATOM 5396 N N . VAL A 1 698 ? -21.005 -17.125 -4.317 1.00 31.50 698 VAL A N 1
ATOM 5397 C CA . VAL A 1 698 ? -20.573 -16.646 -3.002 1.00 31.50 698 VAL A CA 1
ATOM 5398 C C . VAL A 1 698 ? -20.361 -15.149 -3.147 1.00 31.50 698 VAL A C 1
ATOM 5400 O O . VAL A 1 698 ? -19.329 -14.698 -3.629 1.00 31.50 698 VAL A O 1
ATOM 5403 N N . THR A 1 699 ? -21.397 -14.386 -2.822 1.00 31.47 699 THR A N 1
ATOM 5404 C CA . THR A 1 699 ? -21.243 -12.968 -2.510 1.00 31.47 699 THR A CA 1
ATOM 5405 C C . THR A 1 699 ? -20.423 -12.914 -1.227 1.00 31.47 699 THR A C 1
ATOM 5407 O O . THR A 1 699 ? -20.796 -13.574 -0.251 1.00 31.47 699 THR A O 1
ATOM 5410 N N . LEU A 1 700 ? -19.317 -12.165 -1.201 1.00 30.41 700 LEU A N 1
ATOM 5411 C CA . LEU A 1 700 ? -18.768 -11.745 0.089 1.00 30.41 700 LEU A CA 1
ATOM 5412 C C . LEU A 1 700 ? -19.903 -11.108 0.866 1.00 30.41 700 LEU A C 1
ATOM 5414 O O . LEU A 1 700 ? -20.662 -10.322 0.298 1.00 30.41 700 LEU A O 1
ATOM 5418 N N . ASN A 1 701 ? -20.033 -11.455 2.142 1.00 27.27 701 ASN A N 1
ATOM 5419 C CA . ASN A 1 701 ? -20.971 -10.792 3.030 1.00 27.27 701 ASN A CA 1
ATOM 5420 C C . ASN A 1 701 ? -20.543 -9.330 3.170 1.00 27.27 701 ASN A C 1
ATOM 5422 O O . ASN A 1 701 ? -19.927 -8.932 4.149 1.00 27.27 701 ASN A O 1
ATOM 5426 N N . LYS A 1 702 ? -20.911 -8.502 2.197 1.00 25.84 702 LYS A N 1
ATOM 5427 C CA . LYS A 1 702 ? -21.249 -7.122 2.457 1.00 25.84 702 LYS A CA 1
ATOM 5428 C C . LYS A 1 702 ? -22.271 -7.206 3.585 1.00 25.84 702 LYS A C 1
ATOM 5430 O O . LYS A 1 702 ? -23.201 -8.016 3.515 1.00 25.84 702 LYS A O 1
ATOM 5435 N N . ALA A 1 703 ? -22.078 -6.424 4.637 1.00 25.64 703 ALA A N 1
ATOM 5436 C CA . ALA A 1 703 ? -23.179 -6.057 5.506 1.00 25.64 703 ALA A CA 1
ATOM 5437 C C . ALA A 1 703 ? -24.187 -5.285 4.637 1.00 25.64 703 ALA A C 1
ATOM 5439 O O . ALA A 1 703 ? -24.242 -4.062 4.628 1.00 25.64 703 ALA A O 1
ATOM 5440 N N . GLU A 1 704 ? -24.913 -6.012 3.797 1.00 23.05 704 GLU A N 1
ATOM 5441 C CA . GLU A 1 704 ? -26.133 -5.566 3.184 1.00 23.05 704 GLU A CA 1
ATOM 5442 C C . GLU A 1 704 ? -27.211 -6.010 4.150 1.00 23.05 704 GLU A C 1
ATOM 5444 O O . GLU A 1 704 ? -27.588 -7.179 4.252 1.00 23.05 704 GLU A O 1
ATOM 5449 N N . THR A 1 705 ? -27.716 -5.028 4.878 1.00 23.69 705 THR A N 1
ATOM 5450 C CA . THR A 1 705 ? -29.150 -4.893 5.060 1.00 23.69 705 THR A CA 1
ATOM 5451 C C . THR A 1 705 ? -29.824 -5.339 3.761 1.00 23.69 705 THR A C 1
ATOM 5453 O O . THR A 1 705 ? -29.834 -4.602 2.776 1.00 23.69 705 THR A O 1
ATOM 5456 N N . ILE A 1 706 ? -30.330 -6.574 3.712 1.00 25.12 706 ILE A N 1
ATOM 5457 C CA . ILE A 1 706 ? -31.225 -6.970 2.630 1.00 25.12 706 ILE A CA 1
ATOM 5458 C C . ILE A 1 706 ? -32.538 -6.255 2.913 1.00 25.12 706 ILE A C 1
ATOM 5460 O O . ILE A 1 706 ? -33.416 -6.744 3.627 1.00 25.12 706 ILE A O 1
ATOM 5464 N N . ASP A 1 707 ? -32.646 -5.072 2.319 1.00 24.95 707 ASP A N 1
ATOM 5465 C CA . ASP A 1 707 ? -33.915 -4.558 1.857 1.00 24.95 707 ASP A CA 1
ATOM 5466 C C . ASP A 1 707 ? -34.539 -5.601 0.927 1.00 24.95 707 ASP A C 1
ATOM 5468 O O . ASP A 1 707 ? -33.947 -6.077 -0.044 1.00 24.95 707 ASP A O 1
ATOM 5472 N N . LEU A 1 708 ? -35.767 -5.987 1.250 1.00 27.30 708 LEU A N 1
ATOM 5473 C CA . LEU A 1 708 ? -36.576 -6.878 0.434 1.00 27.30 708 LEU A CA 1
ATOM 5474 C C . LEU A 1 708 ? -36.976 -6.153 -0.834 1.00 27.30 708 LEU A C 1
ATOM 5476 O O . LEU A 1 708 ? -38.055 -5.584 -0.876 1.00 27.30 708 LEU A O 1
ATOM 5480 N N . VAL A 1 709 ? -36.128 -6.150 -1.853 1.00 27.84 709 VAL A N 1
ATOM 5481 C CA . VAL A 1 709 ? -36.494 -5.741 -3.209 1.00 27.84 709 VAL A CA 1
ATOM 5482 C C . VAL A 1 709 ? -35.614 -6.502 -4.208 1.00 27.84 709 VAL A C 1
ATOM 5484 O O . VAL A 1 709 ? -34.740 -5.935 -4.852 1.00 27.84 709 VAL A O 1
ATOM 5487 N N . SER A 1 710 ? -35.852 -7.807 -4.372 1.00 25.34 710 SER A N 1
ATOM 5488 C CA . SER A 1 710 ? -35.514 -8.468 -5.640 1.00 25.34 710 SER A CA 1
ATOM 5489 C C . SER A 1 710 ? -36.713 -8.337 -6.576 1.00 25.34 710 SER A C 1
ATOM 5491 O O . SER A 1 710 ? -37.850 -8.642 -6.221 1.00 25.34 710 SER A O 1
ATOM 5493 N N . THR A 1 711 ? -36.441 -7.810 -7.762 1.00 26.61 711 THR A N 1
ATOM 5494 C CA . THR A 1 711 ? -37.355 -7.206 -8.735 1.00 26.61 711 THR A CA 1
ATOM 5495 C C . THR A 1 711 ? -38.155 -8.190 -9.592 1.00 26.61 711 THR A C 1
ATOM 5497 O O . THR A 1 711 ? -38.569 -7.838 -10.697 1.00 26.61 711 THR A O 1
ATOM 5500 N N . ASP A 1 712 ? -38.512 -9.363 -9.069 1.00 28.95 712 ASP A N 1
ATOM 5501 C CA . ASP A 1 712 ? -39.664 -10.079 -9.617 1.00 28.95 712 ASP A CA 1
ATOM 5502 C C . ASP A 1 712 ? -40.933 -9.486 -9.000 1.00 28.95 712 ASP A C 1
ATOM 5504 O O . ASP A 1 712 ? -41.301 -9.749 -7.859 1.00 28.95 712 ASP A O 1
ATOM 5508 N N . SER A 1 713 ? -41.561 -8.615 -9.789 1.00 29.16 713 SER A N 1
ATOM 5509 C CA . SER A 1 713 ? -42.669 -7.682 -9.514 1.00 29.16 713 SER A CA 1
ATOM 5510 C C . SER A 1 713 ? -43.929 -8.161 -8.754 1.00 29.16 713 SER A C 1
ATOM 5512 O O . SER A 1 713 ? -44.961 -7.509 -8.875 1.00 29.16 713 SER A O 1
ATOM 5514 N N . ASN A 1 714 ? -43.924 -9.240 -7.962 1.00 30.73 714 ASN A N 1
ATOM 5515 C CA . ASN A 1 714 ? -45.151 -9.762 -7.346 1.00 30.73 714 ASN A CA 1
ATOM 5516 C C . ASN A 1 714 ? -45.090 -10.309 -5.906 1.00 30.73 714 ASN A C 1
ATOM 5518 O O . ASN A 1 714 ? -46.140 -10.754 -5.438 1.00 30.73 714 ASN A O 1
ATOM 5522 N N . THR A 1 715 ? -43.973 -10.270 -5.160 1.00 33.72 715 THR A N 1
ATOM 5523 C CA . THR A 1 715 ? -44.018 -10.761 -3.759 1.00 33.72 715 THR A CA 1
ATOM 5524 C C . THR A 1 715 ? -43.022 -10.076 -2.822 1.00 33.72 715 THR A C 1
ATOM 5526 O O . THR A 1 715 ? -41.822 -10.278 -2.947 1.00 33.72 715 THR A O 1
ATOM 5529 N N . TYR A 1 716 ? -43.526 -9.310 -1.848 1.00 35.47 716 TYR A N 1
ATOM 5530 C CA . TYR A 1 716 ? -42.745 -8.664 -0.783 1.00 35.47 716 TYR A CA 1
ATOM 5531 C C . TYR A 1 716 ? -43.254 -9.152 0.577 1.00 35.47 716 TYR A C 1
ATOM 5533 O O . TYR A 1 716 ? -44.426 -8.947 0.891 1.00 35.47 716 TYR A O 1
ATOM 5541 N N . ILE A 1 717 ? -42.404 -9.805 1.376 1.00 36.81 717 ILE A N 1
ATOM 5542 C CA . ILE A 1 717 ? -42.725 -10.260 2.741 1.00 36.81 717 ILE A CA 1
ATOM 5543 C C . ILE A 1 717 ? -41.554 -9.915 3.656 1.00 36.81 717 ILE A C 1
ATOM 5545 O O . ILE A 1 717 ? -40.444 -10.368 3.407 1.00 36.81 717 ILE A O 1
ATOM 5549 N N . GLN A 1 718 ? -41.797 -9.138 4.714 1.00 36.06 718 GLN A N 1
ATOM 5550 C CA . GLN A 1 718 ? -40.742 -8.596 5.583 1.00 36.06 718 GLN A CA 1
ATOM 5551 C C . GLN A 1 718 ? -40.792 -9.195 6.988 1.00 36.06 718 GLN A C 1
ATOM 5553 O O . GLN A 1 718 ? -41.861 -9.219 7.600 1.00 36.06 718 GLN A O 1
ATOM 5558 N N . ALA A 1 719 ? -39.650 -9.686 7.483 1.00 35.62 719 ALA A N 1
ATOM 5559 C CA . ALA A 1 719 ? -39.485 -10.231 8.830 1.00 35.62 719 ALA A CA 1
ATOM 5560 C C . ALA A 1 719 ? -38.827 -9.192 9.752 1.00 35.62 719 ALA A C 1
ATOM 5562 O O . ALA A 1 719 ? -37.839 -8.572 9.373 1.00 35.62 719 ALA A O 1
ATOM 5563 N N . ILE A 1 720 ? -39.369 -8.996 10.956 1.00 33.56 720 ILE A N 1
ATOM 5564 C CA . ILE A 1 720 ? -38.844 -8.048 11.952 1.00 33.56 720 ILE A CA 1
ATOM 5565 C C . ILE A 1 720 ? -38.696 -8.786 13.295 1.00 33.56 720 ILE A C 1
ATOM 5567 O O . ILE A 1 720 ? -39.710 -9.164 13.888 1.00 33.56 720 ILE A O 1
ATOM 5571 N N . GLY A 1 721 ? -37.454 -9.013 13.751 1.00 36.16 721 GLY A N 1
ATOM 5572 C CA . GLY A 1 721 ? -37.092 -9.665 15.029 1.00 36.16 721 GLY A CA 1
ATOM 5573 C C . GLY A 1 721 ? -35.670 -10.269 15.030 1.00 36.16 721 GLY A C 1
ATOM 5574 O O . GLY A 1 721 ? -35.070 -10.374 13.965 1.00 36.16 721 GLY A O 1
ATOM 5575 N N . LYS A 1 722 ? -35.128 -10.675 16.198 1.00 33.03 722 LYS A N 1
ATOM 5576 C CA . LYS A 1 722 ? -33.868 -11.460 16.281 1.00 33.03 722 LYS A CA 1
ATOM 5577 C C . LYS A 1 722 ? -34.100 -12.827 15.614 1.00 33.03 722 LYS A C 1
ATOM 5579 O O . LYS A 1 722 ? -35.023 -13.545 15.994 1.00 33.03 722 LYS A O 1
ATOM 5584 N N . VAL A 1 723 ? -33.285 -13.171 14.617 1.00 37.34 723 VAL A N 1
ATOM 5585 C CA . VAL A 1 723 ? -33.362 -14.432 13.858 1.00 37.34 723 VAL A CA 1
ATOM 5586 C C . VAL A 1 723 ? -32.089 -15.233 14.128 1.00 37.34 723 VAL A C 1
ATOM 5588 O O . VAL A 1 723 ? -31.000 -14.669 14.072 1.00 37.34 723 VAL A O 1
ATOM 5591 N N . SER A 1 724 ? -32.203 -16.528 14.433 1.00 37.59 724 SER A N 1
ATOM 5592 C CA . SER A 1 724 ? -31.033 -17.390 14.631 1.00 37.59 724 SER A CA 1
ATOM 5593 C C . SER A 1 724 ? -30.216 -17.532 13.341 1.00 37.59 724 SER A C 1
ATOM 5595 O O . SER A 1 724 ? -30.761 -17.591 12.232 1.00 37.59 724 SER A O 1
ATOM 5597 N N . LYS A 1 725 ? -28.890 -17.617 13.487 1.00 35.31 725 LYS A N 1
ATOM 5598 C CA . LYS A 1 725 ? -27.946 -17.828 12.383 1.00 35.31 725 LYS A CA 1
ATOM 5599 C C . LYS A 1 725 ? -28.331 -19.096 11.605 1.00 35.31 725 LYS A C 1
ATOM 5601 O O . LYS A 1 725 ? -28.269 -20.200 12.133 1.00 35.31 725 LYS A O 1
ATOM 5606 N N . GLY A 1 726 ? -28.748 -18.932 10.346 1.00 37.72 726 GLY A N 1
ATOM 5607 C CA . GLY A 1 726 ? -29.119 -20.036 9.449 1.00 37.72 726 GLY A CA 1
ATOM 5608 C C . GLY A 1 726 ? -30.620 -20.253 9.211 1.00 37.72 726 GLY A C 1
ATOM 5609 O O . GLY A 1 726 ? -30.960 -21.081 8.362 1.00 37.72 726 GLY A O 1
ATOM 5610 N N . ALA A 1 727 ? -31.519 -19.511 9.868 1.00 37.28 727 ALA A N 1
ATOM 5611 C CA . ALA A 1 727 ? -32.948 -19.605 9.570 1.00 37.28 727 ALA A CA 1
ATOM 5612 C C . ALA A 1 727 ? -33.301 -18.907 8.241 1.00 37.28 727 ALA A C 1
ATOM 5614 O O . ALA A 1 727 ? -32.871 -17.785 7.969 1.00 37.28 727 ALA A O 1
ATOM 5615 N N . LYS A 1 728 ? -34.106 -19.569 7.404 1.00 41.69 728 LYS A N 1
ATOM 5616 C CA . LYS A 1 728 ? -34.565 -19.058 6.102 1.00 41.69 728 LYS A CA 1
ATOM 5617 C C . LYS A 1 728 ? -36.089 -19.050 6.044 1.00 41.69 728 LYS A C 1
ATOM 5619 O O . LYS A 1 728 ? -36.716 -20.066 6.332 1.00 41.69 728 LYS A O 1
ATOM 5624 N N . LEU A 1 729 ? -36.689 -17.935 5.630 1.00 41.31 729 LEU A N 1
ATOM 5625 C CA . LEU A 1 729 ? -38.108 -17.874 5.273 1.00 41.31 729 LEU A CA 1
ATOM 5626 C C . LEU A 1 729 ? -38.231 -18.059 3.756 1.00 41.31 729 LEU A C 1
ATOM 5628 O O . LEU A 1 729 ? -37.830 -17.195 2.983 1.00 41.31 729 LEU A O 1
ATOM 5632 N N . LEU A 1 730 ? -38.737 -19.211 3.331 1.00 41.94 730 LEU A N 1
ATOM 5633 C CA . LEU A 1 730 ? -38.921 -19.579 1.933 1.00 41.94 730 LEU A CA 1
ATOM 5634 C C . LEU A 1 730 ? -40.371 -19.346 1.517 1.00 41.94 730 LEU A C 1
ATOM 5636 O O . LEU A 1 730 ? -41.298 -19.741 2.222 1.00 41.94 730 LEU A O 1
ATOM 5640 N N . VAL A 1 731 ? -40.569 -18.762 0.339 1.00 43.25 731 VAL A N 1
ATOM 5641 C CA . VAL A 1 731 ? -41.865 -18.792 -0.343 1.00 43.25 731 VAL A CA 1
ATOM 5642 C C . VAL A 1 731 ? -41.876 -20.041 -1.223 1.00 43.25 731 VAL A C 1
ATOM 5644 O O . VAL A 1 731 ? -41.284 -20.056 -2.297 1.00 43.25 731 VAL A O 1
ATOM 5647 N N . ASP A 1 732 ? -42.513 -21.109 -0.748 1.00 38.16 732 ASP A N 1
ATOM 5648 C CA . ASP A 1 732 ? -42.527 -22.448 -1.366 1.00 38.16 732 ASP A CA 1
ATOM 5649 C C . ASP A 1 732 ? -43.683 -22.610 -2.381 1.00 38.16 732 ASP A C 1
ATOM 5651 O O . ASP A 1 732 ? -44.217 -23.695 -2.609 1.00 38.16 732 ASP A O 1
ATOM 5655 N N . GLY A 1 733 ? -44.140 -21.495 -2.960 1.00 38.06 733 GLY A N 1
ATOM 5656 C CA . GLY A 1 733 ? -45.157 -21.465 -4.011 1.00 38.06 733 GLY A CA 1
ATOM 5657 C C . GLY A 1 733 ? -46.179 -20.338 -3.874 1.00 38.06 733 GLY A C 1
ATOM 5658 O O . GLY A 1 733 ? -46.537 -19.914 -2.775 1.00 38.06 733 GLY A O 1
ATOM 5659 N N . ILE A 1 734 ? -46.671 -19.874 -5.022 1.00 40.28 734 ILE A N 1
ATOM 5660 C CA . ILE A 1 734 ? -47.769 -18.912 -5.141 1.00 40.28 734 ILE A CA 1
ATOM 5661 C C . ILE A 1 734 ? -48.820 -19.562 -6.032 1.00 40.28 734 ILE A C 1
ATOM 5663 O O . ILE A 1 734 ? -48.538 -19.856 -7.193 1.00 40.28 734 ILE A O 1
ATOM 5667 N N . ASN A 1 735 ? -50.022 -19.776 -5.505 1.00 39.22 735 ASN A N 1
ATOM 5668 C CA . ASN A 1 735 ? -51.148 -20.278 -6.290 1.00 39.22 735 ASN A CA 1
ATOM 5669 C C . ASN A 1 735 ? -52.178 -19.164 -6.455 1.00 39.22 735 ASN A C 1
ATOM 5671 O O . ASN A 1 735 ? -52.676 -18.617 -5.472 1.00 39.22 735 ASN A O 1
ATOM 5675 N N . LYS A 1 736 ? -52.476 -18.831 -7.710 1.00 39.66 736 LYS A N 1
ATOM 5676 C CA . LYS A 1 736 ? -53.510 -17.867 -8.088 1.00 39.66 736 LYS A CA 1
ATOM 5677 C C . LYS A 1 736 ? -54.683 -18.629 -8.694 1.00 39.66 736 LYS A C 1
ATOM 5679 O O . LYS A 1 736 ? -54.494 -19.301 -9.704 1.00 39.66 736 LYS A O 1
ATOM 5684 N N . ASN A 1 737 ? -55.856 -18.505 -8.084 1.00 40.22 737 ASN A N 1
ATOM 5685 C CA . ASN A 1 737 ? -57.134 -18.943 -8.641 1.00 40.22 737 ASN A CA 1
ATOM 5686 C C . ASN A 1 737 ? -58.027 -17.717 -8.883 1.00 40.22 737 ASN A C 1
ATOM 5688 O O . ASN A 1 737 ? -57.721 -16.628 -8.401 1.00 40.22 737 ASN A O 1
ATOM 5692 N N . ASP A 1 738 ? -59.136 -17.903 -9.600 1.00 35.41 738 ASP A N 1
ATOM 5693 C CA . ASP A 1 738 ? -60.027 -16.805 -10.011 1.00 35.41 738 ASP A CA 1
ATOM 5694 C C . ASP A 1 738 ? -60.617 -16.006 -8.829 1.00 35.41 738 ASP A C 1
ATOM 5696 O O . ASP A 1 738 ? -60.940 -14.831 -8.987 1.00 35.41 738 ASP A O 1
ATOM 5700 N N . ASP A 1 739 ? -60.676 -16.611 -7.637 1.00 33.56 739 ASP A N 1
ATOM 5701 C CA . ASP A 1 739 ? -61.289 -16.012 -6.447 1.00 33.56 739 ASP A CA 1
ATOM 5702 C C . ASP A 1 739 ? -60.264 -15.540 -5.392 1.00 33.56 739 ASP A C 1
ATOM 5704 O O . ASP A 1 739 ? -60.642 -14.836 -4.452 1.00 33.56 739 ASP A O 1
ATOM 5708 N N . TYR A 1 740 ? -58.979 -15.934 -5.497 1.00 38.22 740 TYR A N 1
ATOM 5709 C CA . TYR A 1 740 ? -57.942 -15.587 -4.512 1.00 38.22 740 TYR A CA 1
ATOM 5710 C C . TYR A 1 740 ? -56.487 -15.936 -4.890 1.00 38.22 740 TYR A C 1
ATOM 5712 O O . TYR A 1 740 ? -56.217 -16.800 -5.724 1.00 38.22 740 TYR A O 1
ATOM 5720 N N . THR A 1 741 ? -55.528 -15.318 -4.179 1.00 38.59 741 THR A N 1
ATOM 5721 C CA . THR A 1 741 ? -54.086 -15.636 -4.234 1.00 38.59 741 THR A CA 1
ATOM 5722 C C . THR A 1 741 ? -53.598 -16.206 -2.899 1.00 38.59 741 THR A C 1
ATOM 5724 O O . THR A 1 741 ? -53.716 -15.547 -1.871 1.00 38.59 741 THR A O 1
ATOM 5727 N N . SER A 1 742 ? -53.013 -17.406 -2.903 1.00 39.38 742 SER A N 1
ATOM 5728 C CA . SER A 1 742 ? -52.412 -18.035 -1.715 1.00 39.38 742 SER A CA 1
ATOM 5729 C C . SER A 1 742 ? -50.885 -18.089 -1.804 1.00 39.38 742 SER A C 1
ATOM 5731 O O . SER A 1 742 ? -50.345 -18.450 -2.855 1.00 39.38 742 SER A O 1
ATOM 5733 N N . TYR A 1 743 ? -50.210 -17.801 -0.687 1.00 43.56 743 TYR A N 1
ATOM 5734 C CA . TYR A 1 743 ? -48.752 -17.838 -0.538 1.00 43.56 743 TYR A CA 1
ATOM 5735 C C . TYR A 1 743 ? -48.349 -18.968 0.413 1.00 43.56 743 TYR A C 1
ATOM 5737 O O . TYR A 1 743 ? -48.777 -18.982 1.566 1.00 43.56 743 TYR A O 1
ATOM 5745 N N . ASN A 1 744 ? -47.502 -19.891 -0.044 1.00 38.88 744 ASN A N 1
ATOM 5746 C CA . ASN A 1 744 ? -46.925 -20.921 0.816 1.00 38.88 744 ASN A CA 1
ATOM 5747 C C . ASN A 1 744 ? -45.661 -20.362 1.470 1.00 38.88 744 ASN A C 1
ATOM 5749 O O . ASN A 1 744 ? -44.662 -20.139 0.789 1.00 38.88 744 ASN A O 1
ATOM 5753 N N . LEU A 1 745 ? -45.694 -20.136 2.781 1.00 45.00 745 LEU A N 1
ATOM 5754 C CA . LEU A 1 745 ? -44.537 -19.666 3.541 1.00 45.00 745 LEU A CA 1
ATOM 5755 C C . LEU A 1 745 ? -43.987 -20.814 4.376 1.00 45.00 745 LEU A C 1
ATOM 5757 O O . LEU A 1 745 ? -44.701 -21.399 5.189 1.00 45.00 745 LEU A O 1
ATOM 5761 N N . LYS A 1 746 ? -42.711 -21.131 4.175 1.00 41.31 746 LYS A N 1
ATOM 5762 C CA . LYS A 1 746 ? -42.009 -22.189 4.886 1.00 41.31 746 LYS A CA 1
ATOM 5763 C C . LYS A 1 746 ? -40.797 -21.615 5.587 1.00 41.31 746 LYS A C 1
ATOM 5765 O O . LYS A 1 746 ? -39.873 -21.117 4.955 1.00 41.31 746 LYS A O 1
ATOM 5770 N N . LEU A 1 747 ? -40.787 -21.721 6.903 1.00 45.41 747 LEU A N 1
ATOM 5771 C CA . LEU A 1 747 ? -39.648 -21.328 7.709 1.00 45.41 747 LEU A CA 1
ATOM 5772 C C . LEU A 1 747 ? -38.767 -22.565 7.924 1.00 45.41 747 LEU A C 1
ATOM 5774 O O . LEU A 1 747 ? -39.249 -23.599 8.379 1.00 45.41 747 LEU A O 1
ATOM 5778 N N . VAL A 1 748 ? -37.502 -22.493 7.521 1.00 46.00 748 VAL A N 1
ATOM 5779 C CA . VAL A 1 748 ? -36.546 -23.602 7.602 1.00 46.00 748 VAL A CA 1
ATOM 5780 C C . VAL A 1 748 ? -35.439 -23.205 8.569 1.00 46.00 748 VAL A C 1
ATOM 5782 O O . VAL A 1 748 ? -34.726 -22.237 8.313 1.00 46.00 748 VAL A O 1
ATOM 5785 N N . ASN A 1 749 ? -35.303 -23.944 9.671 1.00 49.66 749 ASN A N 1
ATOM 5786 C CA . ASN A 1 749 ? -34.167 -23.859 10.590 1.00 49.66 749 ASN A CA 1
ATOM 5787 C C . ASN A 1 749 ? -33.537 -25.256 10.742 1.00 49.66 749 ASN A C 1
ATOM 5789 O O . ASN A 1 749 ? -34.249 -26.253 10.619 1.00 49.66 749 ASN A O 1
ATOM 5793 N N . ASN A 1 750 ? -32.227 -25.317 10.995 1.00 41.00 750 ASN A N 1
ATOM 5794 C CA . ASN A 1 750 ? -31.531 -26.563 11.293 1.00 41.00 750 ASN A CA 1
ATOM 5795 C C . ASN A 1 750 ? -31.557 -26.940 12.776 1.00 41.00 750 ASN A C 1
ATOM 5797 O O . ASN A 1 750 ? -31.532 -28.133 12.999 1.00 41.00 750 ASN A O 1
ATOM 5801 N N . ASP A 1 751 ? -31.684 -26.021 13.745 1.00 39.50 751 ASP A N 1
ATOM 5802 C CA . ASP A 1 751 ? -31.940 -26.349 15.165 1.00 39.50 751 ASP A CA 1
ATOM 5803 C C . ASP A 1 751 ? -32.354 -25.083 15.969 1.00 39.50 751 ASP A C 1
ATOM 5805 O O . ASP A 1 751 ? -31.718 -24.035 15.849 1.00 39.50 751 ASP A O 1
ATOM 5809 N N . GLY A 1 752 ? -33.409 -25.164 16.800 1.00 36.72 752 GLY A N 1
ATOM 5810 C CA . GLY A 1 752 ? -33.765 -24.170 17.845 1.00 36.72 752 GLY A CA 1
ATOM 5811 C C . GLY A 1 752 ? -34.944 -23.207 17.563 1.00 36.72 752 GLY A C 1
ATOM 5812 O O . GLY A 1 752 ? -35.087 -22.687 16.460 1.00 36.72 752 GLY A O 1
ATOM 5813 N N . GLU A 1 753 ? -35.804 -22.983 18.568 1.00 35.41 753 GLU A N 1
ATOM 5814 C CA . GLU A 1 753 ? -37.100 -22.269 18.503 1.00 35.41 753 GLU A CA 1
ATOM 5815 C C . GLU A 1 753 ? -37.029 -20.779 18.100 1.00 35.41 753 GLU A C 1
ATOM 5817 O O . GLU A 1 753 ? -36.171 -20.027 18.560 1.00 35.41 753 GLU A O 1
ATOM 5822 N N . LEU A 1 754 ? -38.011 -20.329 17.301 1.00 37.66 754 LEU A N 1
ATOM 5823 C CA . LEU A 1 754 ? -38.247 -18.917 16.977 1.00 37.66 754 LEU A CA 1
ATOM 5824 C C . LEU A 1 754 ? -39.269 -18.294 17.927 1.00 37.66 754 LEU A C 1
ATOM 5826 O O . LEU A 1 754 ? -40.420 -18.721 17.955 1.00 37.66 754 LEU A O 1
ATOM 5830 N N . ASN A 1 755 ? -38.892 -17.204 18.592 1.00 35.44 755 ASN A N 1
ATOM 5831 C CA . ASN A 1 755 ? -39.817 -16.359 19.345 1.00 35.44 755 ASN A CA 1
ATOM 5832 C C . ASN A 1 755 ? -39.795 -14.923 18.782 1.00 35.44 755 ASN A C 1
ATOM 5834 O O . ASN A 1 755 ? -38.734 -14.329 18.624 1.00 35.44 755 ASN A O 1
ATOM 5838 N N . ASN A 1 756 ? -40.972 -14.342 18.529 1.00 36.47 756 ASN A N 1
ATOM 5839 C CA . ASN A 1 756 ? -41.238 -12.928 18.195 1.00 36.47 756 ASN A CA 1
ATOM 5840 C C . ASN A 1 756 ? -40.883 -12.383 16.789 1.00 36.47 756 ASN A C 1
ATOM 5842 O O . ASN A 1 756 ? -40.698 -11.179 16.627 1.00 36.47 756 ASN A O 1
ATOM 5846 N N . LEU A 1 757 ? -40.882 -13.209 15.746 1.00 38.25 757 LEU A N 1
ATOM 5847 C CA . LEU A 1 757 ? -40.967 -12.793 14.335 1.00 38.25 757 LEU A CA 1
ATOM 5848 C C . LEU A 1 757 ? -42.297 -12.063 14.025 1.00 38.25 757 LEU A C 1
ATOM 5850 O O . LEU A 1 757 ? -43.387 -12.635 14.131 1.00 38.25 757 LEU A O 1
ATOM 5854 N N . LYS A 1 758 ? -42.224 -10.808 13.575 1.00 36.88 758 LYS A N 1
ATOM 5855 C CA . LYS A 1 758 ? -43.348 -10.124 12.914 1.00 36.88 758 LYS A CA 1
ATOM 5856 C C . LYS A 1 758 ? -43.196 -10.242 11.404 1.00 36.88 758 LYS A C 1
ATOM 5858 O O . LYS A 1 758 ? -42.144 -9.897 10.876 1.00 36.88 758 LYS A O 1
ATOM 5863 N N . VAL A 1 759 ? -44.249 -10.688 10.723 1.00 43.34 759 VAL A N 1
ATOM 5864 C CA . VAL A 1 759 ? -44.288 -10.825 9.257 1.00 43.34 759 VAL A CA 1
ATOM 5865 C C . VAL A 1 759 ? -45.241 -9.783 8.683 1.00 43.34 759 VAL A C 1
ATOM 5867 O O . VAL A 1 759 ? -46.384 -9.715 9.134 1.00 43.34 759 VAL A O 1
ATOM 5870 N N . ARG A 1 760 ? -44.780 -8.977 7.718 1.00 39.09 760 ARG A N 1
ATOM 5871 C CA . ARG A 1 760 ? -45.580 -7.952 7.026 1.00 39.09 760 ARG A CA 1
ATOM 5872 C C . ARG A 1 760 ? -45.942 -8.387 5.607 1.00 39.09 760 ARG A C 1
ATOM 5874 O O . ARG A 1 760 ? -45.043 -8.699 4.830 1.00 39.09 760 ARG A O 1
ATOM 5881 N N . ILE A 1 761 ? -47.234 -8.344 5.264 1.00 49.56 761 ILE A N 1
ATOM 5882 C CA . ILE A 1 761 ? -47.751 -8.595 3.903 1.00 49.56 761 ILE A CA 1
ATOM 5883 C C . ILE A 1 761 ? -48.457 -7.332 3.374 1.00 49.56 761 ILE A C 1
ATOM 5885 O O . ILE A 1 761 ? -49.359 -6.846 4.060 1.00 49.56 761 ILE A O 1
ATOM 5889 N N . PRO A 1 762 ? -48.085 -6.792 2.194 1.00 40.12 762 PRO A N 1
ATOM 5890 C CA . PRO A 1 762 ? -48.714 -5.602 1.620 1.00 40.12 762 PRO A CA 1
ATOM 5891 C C . PRO A 1 762 ? -50.201 -5.817 1.298 1.00 40.12 762 PRO A C 1
ATOM 5893 O O . PRO A 1 762 ? -50.559 -6.772 0.609 1.00 40.12 762 PRO A O 1
ATOM 5896 N N . LEU A 1 763 ? -51.070 -4.878 1.693 1.00 44.50 763 LEU A N 1
ATOM 5897 C CA . LEU A 1 763 ? -52.503 -4.890 1.344 1.00 44.50 763 LEU A CA 1
ATOM 5898 C C . LEU A 1 763 ? -52.769 -4.785 -0.167 1.00 44.50 763 LEU A C 1
ATOM 5900 O O . LEU A 1 763 ? -53.876 -5.074 -0.610 1.00 44.50 763 LEU A O 1
ATOM 5904 N N . SER A 1 764 ? -51.787 -4.362 -0.968 1.00 41.22 764 SER A N 1
ATOM 5905 C CA . SER A 1 764 ? -51.886 -4.293 -2.433 1.00 41.22 764 SER A CA 1
ATOM 5906 C C . SER A 1 764 ? -51.932 -5.663 -3.117 1.00 41.22 764 SER A C 1
ATOM 5908 O O . SER A 1 764 ? -52.293 -5.731 -4.287 1.00 41.22 764 SER A O 1
ATOM 5910 N N . LEU A 1 765 ? -51.591 -6.740 -2.402 1.00 41.75 765 LEU A N 1
ATOM 5911 C CA . LEU A 1 765 ? -51.676 -8.125 -2.881 1.00 41.75 765 LEU A CA 1
ATOM 5912 C C . LEU A 1 765 ? -53.052 -8.765 -2.615 1.00 41.75 765 LEU A C 1
ATOM 5914 O O . LEU A 1 765 ? -53.252 -9.942 -2.908 1.00 41.75 765 LEU A O 1
ATOM 5918 N N . ILE A 1 766 ? -53.992 -8.006 -2.042 1.00 49.03 766 ILE A N 1
ATOM 5919 C CA . ILE A 1 766 ? -55.327 -8.466 -1.654 1.00 49.03 766 ILE A CA 1
ATOM 5920 C C . ILE A 1 766 ? -56.360 -7.626 -2.408 1.00 49.03 766 ILE A C 1
ATOM 5922 O O . ILE A 1 766 ? -56.502 -6.428 -2.169 1.00 49.03 766 ILE A O 1
ATOM 5926 N N . ASP A 1 767 ? -57.102 -8.265 -3.314 1.00 41.94 767 ASP A N 1
ATOM 5927 C CA . ASP A 1 767 ? -57.997 -7.588 -4.267 1.00 41.94 767 ASP A CA 1
ATOM 5928 C C . ASP A 1 767 ? -59.191 -6.854 -3.621 1.00 41.94 767 ASP A C 1
ATOM 5930 O O . ASP A 1 767 ? -59.829 -6.015 -4.261 1.00 41.94 767 ASP A O 1
ATOM 5934 N N . LYS A 1 768 ? -59.508 -7.123 -2.346 1.00 43.78 768 LYS A N 1
ATOM 5935 C CA . LYS A 1 768 ? -60.590 -6.455 -1.602 1.00 43.78 768 LYS A CA 1
ATOM 5936 C C . LYS A 1 768 ? -60.120 -6.090 -0.189 1.00 43.78 768 LYS A C 1
ATOM 5938 O O . LYS A 1 768 ? -59.890 -6.959 0.645 1.00 43.78 768 LYS A O 1
ATOM 5943 N N . LYS A 1 769 ? -59.986 -4.783 0.071 1.00 45.50 769 LYS A N 1
ATOM 5944 C CA . LYS A 1 769 ? -59.426 -4.216 1.317 1.00 45.50 769 LYS A CA 1
ATOM 5945 C C . LYS A 1 769 ? -60.320 -4.366 2.555 1.00 45.50 769 LYS A C 1
ATOM 5947 O O . LYS A 1 769 ? -59.823 -4.221 3.668 1.00 45.50 769 LYS A O 1
ATOM 5952 N N . ASP A 1 770 ? -61.593 -4.709 2.371 1.00 41.72 770 ASP A N 1
ATOM 5953 C CA . ASP A 1 770 ? -62.568 -4.827 3.451 1.00 41.72 770 ASP A CA 1
ATOM 5954 C C . ASP A 1 770 ? -63.063 -6.282 3.554 1.00 41.72 770 ASP A C 1
ATOM 5956 O O . ASP A 1 770 ? -63.740 -6.773 2.653 1.00 41.72 770 ASP A O 1
ATOM 5960 N N . ASN A 1 771 ? -62.745 -6.942 4.676 1.00 46.22 771 ASN A N 1
ATOM 5961 C CA . ASN A 1 771 ? -63.127 -8.311 5.077 1.00 46.22 771 ASN A CA 1
ATOM 5962 C C . ASN A 1 771 ? -62.377 -9.479 4.411 1.00 46.22 771 ASN A C 1
ATOM 5964 O O . ASN A 1 771 ? -62.938 -10.220 3.605 1.00 46.22 771 ASN A O 1
ATOM 5968 N N . PHE A 1 772 ? -61.154 -9.740 4.872 1.00 43.56 772 PHE A N 1
ATOM 5969 C CA . PHE A 1 772 ? -60.497 -11.041 4.722 1.00 43.56 772 PHE A CA 1
ATOM 5970 C C . PHE A 1 772 ? -60.200 -11.634 6.106 1.00 43.56 772 PHE A C 1
ATOM 5972 O O . PHE A 1 772 ? -60.129 -10.918 7.102 1.00 43.56 772 PHE A O 1
ATOM 5979 N N . LYS A 1 773 ? -60.058 -12.956 6.174 1.00 47.38 773 LYS A N 1
ATOM 5980 C CA . LYS A 1 773 ? -59.642 -13.695 7.369 1.00 47.38 773 LYS A CA 1
ATOM 5981 C C . LYS A 1 773 ? -58.397 -14.490 7.018 1.00 47.38 773 LYS A C 1
ATOM 5983 O O . LYS A 1 773 ? -58.295 -14.980 5.896 1.00 47.38 773 LYS A O 1
ATOM 5988 N N . VAL A 1 774 ? -57.458 -14.596 7.949 1.00 52.31 774 VAL A N 1
ATOM 5989 C CA . VAL A 1 774 ? -56.226 -15.369 7.752 1.00 52.31 774 VAL A CA 1
ATOM 5990 C C . VAL A 1 774 ? -56.347 -16.644 8.566 1.00 52.31 774 VAL A C 1
ATOM 5992 O O . VAL A 1 774 ? -56.764 -16.573 9.715 1.00 52.31 774 VAL A O 1
ATOM 5995 N N . TYR A 1 775 ? -55.991 -17.791 7.995 1.00 47.12 775 TYR A N 1
ATOM 5996 C CA . TYR A 1 775 ? -56.058 -19.084 8.672 1.00 47.12 775 TYR A CA 1
ATOM 5997 C C . TYR A 1 775 ? -54.686 -19.772 8.667 1.00 47.12 775 TYR A C 1
ATOM 5999 O O . TYR A 1 775 ? -53.933 -19.615 7.712 1.00 47.12 775 TYR A O 1
ATOM 6007 N N . LYS A 1 776 ? -54.369 -20.527 9.723 1.00 49.72 776 LYS A N 1
ATOM 6008 C CA . LYS A 1 776 ? -53.266 -21.495 9.818 1.00 49.72 776 LYS A CA 1
ATOM 6009 C C . LYS A 1 776 ? -53.872 -22.888 9.831 1.00 49.72 776 LYS A C 1
ATOM 6011 O O . LYS A 1 776 ? -54.845 -23.112 10.546 1.00 49.72 776 LYS A O 1
ATOM 6016 N N . THR A 1 777 ? -53.279 -23.817 9.101 1.00 41.56 777 THR A N 1
ATOM 6017 C CA . THR A 1 777 ? -53.688 -25.219 9.144 1.00 41.56 777 THR A CA 1
ATOM 6018 C C . THR A 1 777 ? -52.986 -25.919 10.312 1.00 41.56 777 THR A C 1
ATOM 6020 O O . THR A 1 777 ? -51.782 -25.736 10.510 1.00 41.56 777 THR A O 1
ATOM 6023 N N . ASP A 1 778 ? -53.725 -26.658 11.138 1.00 49.03 778 ASP A N 1
ATOM 6024 C CA . ASP A 1 778 ? -53.134 -27.500 12.185 1.00 49.03 778 ASP A CA 1
ATOM 6025 C C . ASP A 1 778 ? -52.615 -28.842 11.636 1.00 49.03 778 ASP A C 1
ATOM 6027 O O . ASP A 1 778 ? -52.754 -29.150 10.452 1.00 49.03 778 ASP A O 1
ATOM 6031 N N . GLU A 1 779 ? -51.982 -29.642 12.501 1.00 41.72 779 GLU A N 1
ATOM 6032 C CA . GLU A 1 779 ? -51.401 -30.950 12.146 1.00 41.72 779 GLU A CA 1
ATOM 6033 C C . GLU A 1 779 ? -52.448 -31.967 11.649 1.00 41.72 779 GLU A C 1
ATOM 6035 O O . GLU A 1 779 ? -52.094 -32.965 11.020 1.00 41.72 779 GLU A O 1
ATOM 6040 N N . GLU A 1 780 ? -53.735 -31.701 11.885 1.00 40.72 780 GLU A N 1
ATOM 6041 C CA . GLU A 1 780 ? -54.870 -32.522 11.461 1.00 40.72 780 GLU A CA 1
ATOM 6042 C C . GLU A 1 780 ? -55.503 -32.020 10.147 1.00 40.72 780 GLU A C 1
ATOM 6044 O O . GLU A 1 780 ? -56.386 -32.680 9.595 1.00 40.72 780 GLU A O 1
ATOM 6049 N N . GLY A 1 781 ? -55.031 -30.891 9.600 1.00 39.66 781 GLY A N 1
ATOM 6050 C CA . GLY A 1 781 ? -55.516 -30.318 8.344 1.00 39.66 781 GLY A CA 1
ATOM 6051 C C . GLY A 1 781 ? -56.664 -29.312 8.498 1.00 39.66 781 GLY A C 1
ATOM 6052 O O . GLY A 1 781 ? -57.269 -28.934 7.492 1.00 39.66 781 GLY A O 1
ATOM 6053 N N . ASN A 1 782 ? -56.993 -28.872 9.718 1.00 42.56 782 ASN A N 1
ATOM 6054 C CA . ASN A 1 782 ? -58.080 -27.923 9.968 1.00 42.56 782 ASN A CA 1
ATOM 6055 C C . ASN A 1 782 ? -57.596 -26.469 9.905 1.00 42.56 782 ASN A C 1
ATOM 6057 O O . ASN A 1 782 ? -56.549 -26.124 10.446 1.00 42.56 782 ASN A O 1
ATOM 6061 N N . ASN A 1 783 ? -58.405 -25.586 9.314 1.00 43.16 783 ASN A N 1
ATOM 6062 C CA . ASN A 1 783 ? -58.085 -24.162 9.183 1.00 43.16 783 ASN A CA 1
ATOM 6063 C C . ASN A 1 783 ? -58.499 -23.363 10.433 1.00 43.16 783 ASN A C 1
ATOM 6065 O O . ASN A 1 783 ? -59.684 -23.135 10.681 1.00 43.16 783 ASN A O 1
ATOM 6069 N N . ILE A 1 784 ? -57.511 -22.888 11.192 1.00 51.66 784 ILE A N 1
ATOM 6070 C CA . ILE A 1 784 ? -57.648 -22.084 12.414 1.00 51.66 784 ILE A CA 1
ATOM 6071 C C . ILE A 1 784 ? -57.418 -20.608 12.092 1.00 51.66 784 ILE A C 1
ATOM 6073 O O . ILE A 1 784 ? -56.355 -20.236 11.610 1.00 51.66 784 ILE A O 1
ATOM 6077 N N . GLU A 1 785 ? -58.388 -19.742 12.380 1.00 51.00 785 GLU A N 1
ATOM 6078 C CA . GLU A 1 785 ? -58.267 -18.300 12.122 1.00 51.00 785 GLU A CA 1
ATOM 6079 C C . GLU A 1 785 ? -57.173 -17.664 13.002 1.00 51.00 785 GLU A C 1
ATOM 6081 O O . GLU A 1 785 ? -57.189 -17.794 14.227 1.00 51.00 785 GLU A O 1
ATOM 6086 N N . ILE A 1 786 ? -56.226 -16.963 12.377 1.00 58.28 786 ILE A N 1
ATOM 6087 C CA . ILE A 1 786 ? -55.109 -16.286 13.031 1.00 58.28 786 ILE A CA 1
ATOM 6088 C C . ILE A 1 786 ? -55.458 -14.807 13.240 1.00 58.28 786 ILE A C 1
ATOM 6090 O O . ILE A 1 786 ? -55.766 -14.105 12.270 1.00 58.28 786 ILE A O 1
ATOM 6094 N N . PRO A 1 787 ? -55.338 -14.282 14.470 1.00 52.75 787 PRO A N 1
ATOM 6095 C CA . PRO A 1 787 ? -55.484 -12.857 14.712 1.00 52.75 787 PRO A CA 1
ATOM 6096 C C . PRO A 1 787 ? -54.328 -12.070 14.082 1.00 52.75 787 PRO A C 1
ATOM 6098 O O . PRO A 1 787 ? -53.153 -12.394 14.258 1.00 52.75 787 PRO A O 1
ATOM 6101 N N . TYR A 1 788 ? -54.671 -10.987 13.394 1.00 61.12 788 TYR A N 1
ATOM 6102 C CA . TYR A 1 788 ? -53.723 -10.063 12.783 1.00 61.12 788 TYR A CA 1
ATOM 6103 C C . TYR A 1 788 ? -54.086 -8.618 13.119 1.00 61.12 788 TYR A C 1
ATOM 6105 O O . TYR A 1 788 ? -55.205 -8.319 13.542 1.00 61.12 788 TYR A O 1
ATOM 6113 N N . ILE A 1 789 ? -53.137 -7.709 12.915 1.00 52.41 789 ILE A N 1
ATOM 6114 C CA . ILE A 1 789 ? -53.391 -6.265 12.929 1.00 52.41 789 ILE A CA 1
ATOM 6115 C C . ILE A 1 789 ? -52.989 -5.659 11.587 1.00 52.41 789 ILE A C 1
ATOM 6117 O O . ILE A 1 789 ? -52.129 -6.202 10.895 1.00 52.41 789 ILE A O 1
ATOM 6121 N N . ILE A 1 790 ? -53.619 -4.544 11.219 1.00 49.09 790 ILE A N 1
ATOM 6122 C CA . ILE A 1 790 ? -53.235 -3.764 10.041 1.00 49.09 790 ILE A CA 1
ATOM 6123 C C . ILE A 1 790 ? -52.420 -2.565 10.514 1.00 49.09 790 ILE A C 1
ATOM 6125 O O . ILE A 1 790 ? -52.901 -1.767 11.317 1.00 49.09 790 ILE A O 1
ATOM 6129 N N . GLU A 1 791 ? -51.196 -2.440 10.016 1.00 44.16 791 GLU A N 1
ATOM 6130 C CA . GLU A 1 791 ? -50.269 -1.371 10.377 1.00 44.16 791 GLU A CA 1
ATOM 6131 C C . GLU A 1 791 ? -49.597 -0.852 9.097 1.00 44.16 791 GLU A C 1
ATOM 6133 O O . GLU A 1 791 ? -48.970 -1.620 8.372 1.00 44.16 791 GLU A O 1
ATOM 6138 N N . ASN A 1 792 ? -49.750 0.443 8.797 1.00 40.50 792 ASN A N 1
ATOM 6139 C CA . ASN A 1 792 ? -49.130 1.118 7.643 1.00 40.50 792 ASN A CA 1
ATOM 6140 C C . ASN A 1 792 ? -49.333 0.420 6.281 1.00 40.50 792 ASN A C 1
ATOM 6142 O O . ASN A 1 792 ? -48.387 0.286 5.517 1.00 40.50 792 ASN A O 1
ATOM 6146 N N . ASP A 1 793 ? -50.559 -0.018 5.982 1.00 42.06 793 ASP A N 1
ATOM 6147 C CA . ASP A 1 793 ? -50.922 -0.790 4.779 1.00 42.06 793 ASP A CA 1
ATOM 6148 C C . ASP A 1 793 ? -50.367 -2.232 4.702 1.00 42.06 793 ASP A C 1
ATOM 6150 O O . ASP A 1 793 ? -50.384 -2.854 3.635 1.00 42.06 793 ASP A O 1
ATOM 6154 N N . TYR A 1 794 ? -49.951 -2.807 5.835 1.00 43.12 794 TYR A N 1
ATOM 6155 C CA . TYR A 1 794 ? -49.512 -4.203 5.944 1.00 43.12 794 TYR A CA 1
ATOM 6156 C C . TYR A 1 794 ? -50.338 -5.001 6.953 1.00 43.12 794 TYR A C 1
ATOM 6158 O O . TYR A 1 794 ? -50.779 -4.469 7.970 1.00 43.12 794 TYR A O 1
ATOM 6166 N N . ILE A 1 795 ? -50.480 -6.303 6.708 1.00 50.81 795 ILE A N 1
ATOM 6167 C CA . ILE A 1 795 ? -50.982 -7.275 7.689 1.00 50.81 795 ILE A CA 1
ATOM 6168 C C . ILE A 1 795 ? -49.816 -7.764 8.542 1.00 50.81 795 ILE A C 1
ATOM 6170 O O . ILE A 1 795 ? -48.798 -8.177 7.987 1.00 50.81 795 ILE A O 1
ATOM 6174 N N . VAL A 1 796 ? -49.976 -7.741 9.868 1.00 47.00 796 VAL A N 1
ATOM 6175 C CA . VAL A 1 796 ? -48.946 -8.119 10.844 1.00 47.00 796 VAL A CA 1
ATOM 6176 C C . VAL A 1 796 ? -49.436 -9.244 11.756 1.00 47.00 796 VAL A C 1
ATOM 6178 O O . VAL A 1 796 ? -50.492 -9.125 12.384 1.00 47.00 796 VAL A O 1
ATOM 6181 N N . PHE A 1 797 ? -48.626 -10.299 11.886 1.00 55.31 797 PHE A N 1
ATOM 6182 C CA . PHE A 1 797 ? -48.855 -11.440 12.787 1.00 55.31 797 PHE A CA 1
ATOM 6183 C C . PHE A 1 797 ? -47.828 -11.490 13.930 1.00 55.31 797 PHE A C 1
ATOM 6185 O O . PHE A 1 797 ? -46.725 -10.954 13.804 1.00 55.31 797 PHE A O 1
ATOM 6192 N N . LYS A 1 798 ? -48.176 -12.170 15.032 1.00 49.12 798 LYS A N 1
ATOM 6193 C CA . LYS A 1 798 ? -47.230 -12.601 16.082 1.00 49.12 798 LYS A CA 1
ATOM 6194 C C . LYS A 1 798 ? -46.841 -14.073 15.882 1.00 49.12 798 LYS A C 1
ATOM 6196 O O . LYS A 1 798 ? -47.698 -14.882 15.525 1.00 49.12 798 LYS A O 1
ATOM 6201 N N . THR A 1 799 ? -45.579 -14.410 16.149 1.00 45.44 799 THR A N 1
ATOM 6202 C CA . THR A 1 799 ? -44.930 -15.720 15.898 1.00 45.44 799 THR A CA 1
ATOM 6203 C C . THR A 1 799 ? -45.672 -16.948 16.330 1.00 45.44 799 THR A C 1
ATOM 6205 O O . THR A 1 799 ? -45.672 -17.939 15.610 1.00 45.44 799 THR A O 1
ATOM 6208 N N . ASP A 1 800 ? -46.290 -16.880 17.497 1.00 47.34 800 ASP A N 1
ATOM 6209 C CA . ASP A 1 800 ? -46.871 -18.024 18.194 1.00 47.34 800 ASP A CA 1
ATOM 6210 C C . ASP A 1 800 ? -48.064 -18.595 17.393 1.00 47.34 800 ASP A C 1
ATOM 6212 O O . ASP A 1 800 ? -48.628 -19.641 17.705 1.00 47.34 800 ASP A O 1
ATOM 6216 N N . SER A 1 801 ? -48.424 -17.895 16.314 1.00 43.09 801 SER A N 1
ATOM 6217 C CA . SER A 1 801 ? -49.519 -18.159 15.400 1.00 43.09 801 SER A CA 1
ATOM 6218 C C . SER A 1 801 ? -49.074 -18.688 14.028 1.00 43.09 801 SER A C 1
ATOM 6220 O O . SER A 1 801 ? -49.934 -18.977 13.205 1.00 43.09 801 SER A O 1
ATOM 6222 N N . LEU A 1 802 ? -47.772 -18.830 13.744 1.00 43.94 802 LEU A N 1
ATOM 6223 C CA . LEU A 1 802 ? -47.270 -19.324 12.453 1.00 43.94 802 LEU A CA 1
ATOM 6224 C C . LEU A 1 802 ? -47.041 -20.848 12.509 1.00 43.94 802 LEU A C 1
ATOM 6226 O O . LEU A 1 802 ? -46.599 -21.397 13.513 1.00 43.94 802 LEU A O 1
ATOM 6230 N N . GLY A 1 803 ? -47.440 -21.572 11.468 1.00 43.25 803 GLY A N 1
ATOM 6231 C CA . GLY A 1 803 ? -47.219 -23.014 11.275 1.00 43.25 803 GLY A CA 1
ATOM 6232 C C . GLY A 1 803 ? -47.044 -23.309 9.788 1.00 43.25 803 GLY A C 1
ATOM 6233 O O . GLY A 1 803 ? -46.929 -22.367 9.009 1.00 43.25 803 GLY A O 1
ATOM 6234 N N . GLU A 1 804 ? -46.998 -24.581 9.382 1.00 34.56 804 GLU A N 1
ATOM 6235 C CA . GLU A 1 804 ? -46.917 -24.938 7.956 1.00 34.56 804 GLU A CA 1
ATOM 6236 C C . GLU A 1 804 ? -48.208 -24.521 7.220 1.00 34.56 804 GLU A C 1
ATOM 6238 O O . GLU A 1 804 ? -49.304 -24.899 7.620 1.00 34.56 804 GLU A O 1
ATOM 6243 N N . PHE A 1 805 ? -48.083 -23.747 6.136 1.00 34.25 805 PHE A N 1
ATOM 6244 C CA . PHE A 1 805 ? -49.203 -23.341 5.276 1.00 34.25 805 PHE A CA 1
ATOM 6245 C C . PHE A 1 805 ? -49.225 -24.212 4.015 1.00 34.25 805 PHE A C 1
ATOM 6247 O O . PHE A 1 805 ? -48.257 -24.172 3.248 1.00 34.25 805 PHE A O 1
ATOM 6254 N N . LYS A 1 806 ? -50.294 -24.991 3.774 1.00 28.23 806 LYS A N 1
ATOM 6255 C CA . LYS A 1 806 ? -50.466 -25.755 2.523 1.00 28.23 806 LYS A CA 1
ATOM 6256 C C . LYS A 1 806 ? -51.930 -25.837 2.043 1.00 28.23 806 LYS A C 1
ATOM 6258 O O . LYS A 1 806 ? -52.736 -26.556 2.612 1.00 28.23 806 LYS A O 1
ATOM 6263 N N . VAL A 1 807 ? -52.150 -25.209 0.879 1.00 24.80 807 VAL A N 1
ATOM 6264 C CA . VAL A 1 807 ? -53.199 -25.368 -0.163 1.00 24.80 807 VAL A CA 1
ATOM 6265 C C . VAL A 1 807 ? -54.682 -25.307 0.268 1.00 24.80 807 VAL A C 1
ATOM 6267 O O . VAL A 1 807 ? -55.288 -26.323 0.597 1.00 24.80 807 VAL A O 1
ATOM 6270 N N . GLY A 1 808 ? -55.308 -24.138 0.026 1.00 36.03 808 GLY A N 1
ATOM 6271 C CA . GLY A 1 808 ? -56.775 -23.946 -0.030 1.00 36.03 808 GLY A CA 1
ATOM 6272 C C . GLY A 1 808 ? -57.336 -22.618 0.521 1.00 36.03 808 GLY A C 1
ATOM 6273 O O . GLY A 1 808 ? -58.555 -22.481 0.639 1.00 36.03 808 GLY A O 1
ATOM 6274 N N . ASP A 1 809 ? -56.484 -21.649 0.876 1.00 40.44 809 ASP A N 1
ATOM 6275 C CA . ASP A 1 809 ? -56.720 -20.823 2.078 1.00 40.44 809 ASP A CA 1
ATOM 6276 C C . ASP A 1 809 ? -57.264 -19.402 1.908 1.00 40.44 809 ASP A C 1
ATOM 6278 O O . ASP A 1 809 ? -57.089 -18.557 2.784 1.00 40.44 809 ASP A O 1
ATOM 6282 N N . ILE A 1 810 ? -58.012 -19.127 0.846 1.00 31.89 810 ILE A N 1
ATOM 6283 C CA . ILE A 1 810 ? -58.937 -17.988 0.850 1.00 31.89 810 ILE A CA 1
ATOM 6284 C C . ILE A 1 810 ? -60.227 -18.472 0.188 1.00 31.89 810 ILE A C 1
ATOM 6286 O O . ILE A 1 810 ? -60.205 -19.051 -0.888 1.00 31.89 810 ILE A O 1
ATOM 6290 N N . LYS A 1 811 ? -61.376 -18.282 0.836 1.00 30.47 811 LYS A N 1
ATOM 6291 C CA . LYS A 1 811 ? -62.682 -18.541 0.217 1.00 30.47 811 LYS A CA 1
ATOM 6292 C C . LYS A 1 811 ? -63.475 -17.251 0.168 1.00 30.47 811 LYS A C 1
ATOM 6294 O O . LYS A 1 811 ? -63.622 -16.575 1.185 1.00 30.47 811 LYS A O 1
ATOM 6299 N N . GLU A 1 812 ? -64.004 -16.940 -1.009 1.00 28.64 812 GLU A N 1
ATOM 6300 C CA . GLU A 1 812 ? -65.001 -15.891 -1.173 1.00 28.64 812 GLU A CA 1
ATOM 6301 C C . GLU A 1 812 ? -66.268 -16.266 -0.387 1.00 28.64 812 GLU A C 1
ATOM 6303 O O . GLU A 1 812 ? -66.789 -17.377 -0.503 1.00 28.64 812 GLU A O 1
ATOM 6308 N N . ILE A 1 813 ? -66.784 -15.334 0.415 1.00 29.59 813 ILE A N 1
ATOM 6309 C CA . ILE A 1 813 ? -68.172 -15.403 0.870 1.00 29.59 813 ILE A CA 1
ATOM 6310 C C . ILE A 1 813 ? -69.004 -14.776 -0.246 1.00 29.59 813 ILE A C 1
ATOM 6312 O O . ILE A 1 813 ? -69.080 -13.552 -0.366 1.00 29.59 813 ILE A O 1
ATOM 6316 N N . SER A 1 814 ? -69.630 -15.609 -1.077 1.00 27.61 814 SER A N 1
ATOM 6317 C CA . SER A 1 814 ? -70.669 -15.138 -1.986 1.00 27.61 814 SER A CA 1
ATOM 6318 C C . SER A 1 814 ? -71.855 -14.655 -1.147 1.00 27.61 814 SER A C 1
ATOM 6320 O O . SER A 1 814 ? -72.548 -15.452 -0.511 1.00 27.61 814 SER A O 1
ATOM 6322 N N . ASN A 1 815 ? -72.081 -13.343 -1.127 1.00 27.38 815 ASN A N 1
ATOM 6323 C CA . ASN A 1 815 ? -73.261 -12.738 -0.518 1.00 27.38 815 ASN A CA 1
ATOM 6324 C C . ASN A 1 815 ? -74.522 -13.121 -1.305 1.00 27.38 815 ASN A C 1
ATOM 6326 O O . ASN A 1 815 ? -74.957 -12.393 -2.192 1.00 27.38 815 ASN A O 1
ATOM 6330 N N . THR A 1 816 ? -75.145 -14.227 -0.917 1.00 26.88 816 THR A N 1
ATOM 6331 C CA . THR A 1 816 ? -76.574 -14.482 -1.131 1.00 26.88 816 THR A CA 1
ATOM 6332 C C . THR A 1 816 ? -77.086 -15.318 0.031 1.00 26.88 816 THR A C 1
ATOM 6334 O O . THR A 1 816 ? -77.080 -16.537 -0.028 1.00 26.88 816 THR A O 1
ATOM 6337 N N . GLU A 1 817 ? -77.440 -14.657 1.129 1.00 24.38 817 GLU A N 1
ATOM 6338 C CA . GLU A 1 817 ? -78.819 -14.585 1.631 1.00 24.38 817 GLU A CA 1
ATOM 6339 C C . GLU A 1 817 ? -78.822 -13.910 3.006 1.00 24.38 817 GLU A C 1
ATOM 6341 O O . GLU A 1 817 ? -78.130 -14.296 3.944 1.00 24.38 817 GLU A O 1
ATOM 6346 N N . VAL A 1 818 ? -79.610 -12.844 3.100 1.00 27.64 818 VAL A N 1
ATOM 6347 C CA . VAL A 1 818 ? -80.020 -12.257 4.368 1.00 27.64 818 VAL A CA 1
ATOM 6348 C C . VAL A 1 818 ? -80.982 -13.235 5.036 1.00 27.64 818 VAL A C 1
ATOM 6350 O O . VAL A 1 818 ? -82.031 -13.527 4.467 1.00 27.64 818 VAL A O 1
ATOM 6353 N N . SER A 1 819 ? -80.708 -13.621 6.278 1.00 24.20 819 SER A N 1
ATOM 6354 C CA . SER A 1 819 ? -81.777 -13.787 7.263 1.00 24.20 819 SER A CA 1
ATOM 6355 C C . SER A 1 819 ? -81.255 -13.481 8.662 1.00 24.20 819 SER A C 1
ATOM 6357 O O . SER A 1 819 ? -80.364 -14.155 9.176 1.00 24.20 819 SER A O 1
ATOM 6359 N N . GLU A 1 820 ? -81.821 -12.435 9.259 1.00 35.62 820 GLU A N 1
ATOM 6360 C CA . GLU A 1 820 ? -81.826 -12.220 10.701 1.00 35.62 820 GLU A CA 1
ATOM 6361 C C . GLU A 1 820 ? -82.340 -13.484 11.399 1.00 35.62 820 GLU A C 1
ATOM 6363 O O . GLU A 1 820 ? -83.467 -13.878 11.127 1.00 35.62 820 GLU A O 1
ATOM 6368 N N . GLU A 1 821 ? -81.562 -14.088 12.304 1.00 24.67 821 GLU A N 1
ATOM 6369 C CA . GLU A 1 821 ? -82.088 -14.722 13.522 1.00 24.67 821 GLU A CA 1
ATOM 6370 C C . GLU A 1 821 ? -80.966 -15.247 14.445 1.00 24.67 821 GLU A C 1
ATOM 6372 O O . GLU A 1 821 ? -80.060 -15.949 14.013 1.00 24.67 821 GLU A O 1
ATOM 6377 N N . ASN A 1 822 ? -81.113 -14.940 15.743 1.00 26.31 822 ASN A N 1
ATOM 6378 C CA . ASN A 1 822 ? -80.542 -15.626 16.921 1.00 26.31 822 ASN A CA 1
ATOM 6379 C C . ASN A 1 822 ? -79.029 -15.434 17.179 1.00 26.31 822 ASN A C 1
ATOM 6381 O O . ASN A 1 822 ? -78.178 -16.045 16.551 1.00 26.31 822 ASN A O 1
ATOM 6385 N N . LYS A 1 823 ? -78.587 -14.519 18.058 1.00 28.12 823 LYS A N 1
ATOM 6386 C CA . LYS A 1 823 ? -78.655 -14.575 19.541 1.00 28.12 823 LYS A CA 1
ATOM 6387 C C . LYS A 1 823 ? -78.434 -15.977 20.136 1.00 28.12 823 LYS A C 1
ATOM 6389 O O . LYS A 1 823 ? -79.200 -16.890 19.871 1.00 28.12 823 LYS A O 1
ATOM 6394 N N . ASP A 1 824 ? -77.455 -16.032 21.043 1.00 28.06 824 ASP A N 1
ATOM 6395 C CA . ASP A 1 824 ? -77.188 -17.069 22.050 1.00 28.06 824 ASP A CA 1
ATOM 6396 C C . ASP A 1 824 ? -76.588 -18.405 21.569 1.00 28.06 824 ASP A C 1
ATOM 6398 O O . ASP A 1 824 ? -77.281 -19.263 21.036 1.00 28.06 824 ASP A O 1
ATOM 6402 N N . ASN A 1 825 ? -75.296 -18.625 21.866 1.00 28.39 825 ASN A N 1
ATOM 6403 C CA . ASN A 1 825 ? -74.810 -19.696 22.762 1.00 28.39 825 ASN A CA 1
ATOM 6404 C C . ASN A 1 825 ? -73.294 -19.937 22.610 1.00 28.39 825 ASN A C 1
ATOM 6406 O O . ASN A 1 825 ? -72.849 -20.766 21.824 1.00 28.39 825 ASN A O 1
ATOM 6410 N N . ILE A 1 826 ? -72.499 -19.293 23.473 1.00 26.12 826 ILE A N 1
ATOM 6411 C CA . ILE A 1 826 ? -71.298 -19.933 24.023 1.00 26.12 826 ILE A CA 1
ATOM 6412 C C . ILE A 1 826 ? -71.805 -20.847 25.136 1.00 26.12 826 ILE A C 1
ATOM 6414 O O . ILE A 1 826 ? -72.207 -20.356 26.191 1.00 26.12 826 ILE A O 1
ATOM 6418 N N . LYS A 1 827 ? -71.820 -22.161 24.907 1.00 25.23 827 LYS A N 1
ATOM 6419 C CA . LYS A 1 827 ? -71.930 -23.161 25.974 1.00 25.23 827 LYS A CA 1
ATOM 6420 C C . LYS A 1 827 ? -71.436 -24.518 25.485 1.00 25.23 827 LYS A C 1
ATOM 6422 O O . LYS A 1 827 ? -72.115 -25.139 24.682 1.00 25.23 827 LYS A O 1
ATOM 6427 N N . ASN A 1 828 ? -70.344 -24.967 26.113 1.00 25.69 828 ASN A N 1
ATOM 6428 C CA . ASN A 1 828 ? -69.875 -26.355 26.224 1.00 25.69 828 ASN A CA 1
ATOM 6429 C C . ASN A 1 828 ? -69.437 -26.983 24.882 1.00 25.69 828 ASN A C 1
ATOM 6431 O O . ASN A 1 828 ? -70.154 -26.932 23.903 1.00 25.69 828 ASN A O 1
ATOM 6435 N N . GLY A 1 829 ? -68.277 -27.601 24.721 1.00 23.86 829 GLY A N 1
ATOM 6436 C CA . GLY A 1 829 ? -67.446 -28.320 25.667 1.00 23.86 829 GLY A CA 1
ATOM 6437 C C . GLY A 1 829 ? -67.093 -29.666 25.027 1.00 23.86 829 GLY A C 1
ATOM 6438 O O . GLY A 1 829 ? -67.983 -30.363 24.564 1.00 23.86 829 GLY A O 1
ATOM 6439 N N . SER A 1 830 ? -65.811 -30.019 25.105 1.00 23.17 830 SER A N 1
ATOM 6440 C CA . SER A 1 830 ? -65.298 -31.390 25.178 1.00 23.17 830 SER A CA 1
ATOM 6441 C C . SER A 1 830 ? -65.228 -32.264 23.908 1.00 23.17 830 SER A C 1
ATOM 6443 O O . SER A 1 830 ? -66.246 -32.597 23.311 1.00 23.17 830 SER A O 1
ATOM 6445 N N . LEU A 1 831 ? -64.004 -32.776 23.726 1.00 24.67 831 LEU A N 1
ATOM 6446 C CA . LEU A 1 831 ? -63.625 -34.186 23.551 1.00 24.67 831 LEU A CA 1
ATOM 6447 C C . LEU A 1 831 ? -63.642 -34.810 22.143 1.00 24.67 831 LEU A C 1
ATOM 6449 O O . LEU A 1 831 ? -64.680 -34.987 21.517 1.00 24.67 831 LEU A O 1
ATOM 6453 N N . ASP A 1 832 ? -62.436 -35.283 21.818 1.00 24.84 832 ASP A N 1
ATOM 6454 C CA . ASP A 1 832 ? -62.097 -36.664 21.463 1.00 24.84 832 ASP A CA 1
ATOM 6455 C C . ASP A 1 832 ? -62.239 -37.160 20.017 1.00 24.84 832 ASP A C 1
ATOM 6457 O O . ASP A 1 832 ? -63.320 -37.455 19.522 1.00 24.84 832 ASP A O 1
ATOM 6461 N N . ASN A 1 833 ? -61.044 -37.453 19.490 1.00 26.16 833 ASN A N 1
ATOM 6462 C CA . ASN A 1 833 ? -60.577 -38.755 19.008 1.00 26.16 833 ASN A CA 1
ATOM 6463 C C . ASN A 1 833 ? -61.091 -39.327 17.676 1.00 26.16 833 ASN A C 1
ATOM 6465 O O . ASN A 1 833 ? -62.266 -39.626 17.489 1.00 26.16 833 ASN A O 1
ATOM 6469 N N . ALA A 1 834 ? -60.064 -39.743 16.927 1.00 24.72 834 ALA A N 1
ATOM 6470 C CA . ALA A 1 834 ? -59.884 -41.058 16.314 1.00 24.72 834 ALA A CA 1
ATOM 6471 C C . ALA A 1 834 ? -60.265 -41.240 14.835 1.00 24.72 834 ALA A C 1
ATOM 6473 O O . ALA A 1 834 ? -61.425 -41.363 14.457 1.00 24.72 834 ALA A O 1
ATOM 6474 N N . ASP A 1 835 ? -59.182 -41.451 14.082 1.00 23.75 835 ASP A N 1
ATOM 6475 C CA . ASP A 1 835 ? -58.896 -42.651 13.292 1.00 23.75 835 ASP A CA 1
ATOM 6476 C C . ASP A 1 835 ? -59.548 -42.883 11.916 1.00 23.75 835 ASP A C 1
ATOM 6478 O O . ASP A 1 835 ? -60.761 -42.883 11.726 1.00 23.75 835 ASP A O 1
ATOM 6482 N N . ASN A 1 836 ? -58.642 -43.351 11.043 1.00 25.81 836 ASN A N 1
ATOM 6483 C CA . ASN A 1 836 ? -58.788 -44.166 9.828 1.00 25.81 836 ASN A CA 1
ATOM 6484 C C . ASN A 1 836 ? -58.987 -43.398 8.509 1.00 25.81 836 ASN A C 1
ATOM 6486 O O . ASN A 1 836 ? -60.007 -42.761 8.287 1.00 25.81 836 ASN A O 1
ATOM 6490 N N . ILE A 1 837 ? -57.969 -43.308 7.640 1.00 24.77 837 ILE A N 1
ATOM 6491 C CA . ILE A 1 837 ? -57.322 -44.349 6.800 1.00 24.77 837 ILE A CA 1
ATOM 6492 C C . ILE A 1 837 ? -58.193 -44.772 5.600 1.00 24.77 837 ILE A C 1
ATOM 6494 O O . ILE A 1 837 ? -59.314 -45.236 5.771 1.00 24.77 837 ILE A O 1
ATOM 6498 N N . GLU A 1 838 ? -57.540 -44.735 4.422 1.00 23.97 838 GLU A N 1
ATOM 6499 C CA . GLU A 1 838 ? -57.845 -45.444 3.159 1.00 23.97 838 GLU A CA 1
ATOM 6500 C C . GLU A 1 838 ? -58.963 -44.864 2.261 1.00 23.97 838 GLU A C 1
ATOM 6502 O O . GLU A 1 838 ? -60.014 -44.471 2.735 1.00 23.97 838 GLU A O 1
ATOM 6507 N N . LYS A 1 839 ? -58.886 -44.818 0.921 1.00 23.09 839 LYS A N 1
ATOM 6508 C CA . LYS A 1 839 ? -57.920 -45.200 -0.136 1.00 23.09 839 LYS A CA 1
ATOM 6509 C C . LYS A 1 839 ? -58.606 -44.874 -1.489 1.00 23.09 839 LYS A C 1
ATOM 6511 O O . LYS A 1 839 ? -59.827 -44.755 -1.510 1.00 23.09 839 LYS A O 1
ATOM 6516 N N . ILE A 1 840 ? -57.841 -44.945 -2.591 1.00 22.77 840 ILE A N 1
ATOM 6517 C CA . ILE A 1 840 ? -58.282 -45.224 -3.988 1.00 22.77 840 ILE A CA 1
ATOM 6518 C C . ILE A 1 840 ? -58.918 -44.034 -4.731 1.00 22.77 840 ILE A C 1
ATOM 6520 O O . ILE A 1 840 ? -59.738 -43.321 -4.180 1.00 22.77 840 ILE A O 1
ATOM 6524 N N . GLU A 1 841 ? -58.699 -43.760 -6.016 1.00 23.08 841 GLU A N 1
ATOM 6525 C CA . GLU A 1 841 ? -57.725 -44.078 -7.076 1.00 23.08 841 GLU A CA 1
ATOM 6526 C C . GLU A 1 841 ? -58.144 -43.163 -8.251 1.00 23.08 841 GLU A C 1
ATOM 6528 O O . GLU A 1 841 ? -59.328 -42.901 -8.429 1.00 23.08 841 GLU A O 1
ATOM 6533 N N . THR A 1 842 ? -57.163 -42.732 -9.053 1.00 23.86 842 THR A N 1
ATOM 6534 C CA . THR A 1 842 ? -57.178 -42.555 -10.526 1.00 23.86 842 THR A CA 1
ATOM 6535 C C . THR A 1 842 ? -58.464 -42.039 -11.211 1.00 23.86 842 THR A C 1
ATOM 6537 O O . THR A 1 842 ? -59.523 -42.639 -11.131 1.00 23.86 842 THR A O 1
ATOM 6540 N N . THR A 1 843 ? -58.447 -41.072 -12.129 1.00 24.67 843 THR A N 1
ATOM 6541 C CA . THR A 1 843 ? -57.759 -41.145 -13.429 1.00 24.67 843 THR A CA 1
ATOM 6542 C C . THR A 1 843 ? -57.998 -39.850 -14.231 1.00 24.67 843 THR A C 1
ATOM 6544 O O . THR A 1 843 ? -59.122 -39.372 -14.307 1.00 24.67 843 THR A O 1
ATOM 6547 N N . LYS A 1 844 ? -56.931 -39.406 -14.907 1.00 25.30 844 LYS A N 1
ATOM 6548 C CA . LYS A 1 844 ? -56.826 -38.976 -16.319 1.00 25.30 844 LYS A CA 1
ATOM 6549 C C . LYS A 1 844 ? -57.671 -37.837 -16.926 1.00 25.30 844 LYS A C 1
ATOM 6551 O O . LYS A 1 844 ? -58.868 -37.959 -17.149 1.00 25.30 844 LYS A O 1
ATOM 6556 N N . ASP A 1 845 ? -56.876 -36.894 -17.443 1.00 27.17 845 ASP A N 1
ATOM 6557 C CA . ASP A 1 845 ? -56.825 -36.368 -18.820 1.00 27.17 845 ASP A CA 1
ATOM 6558 C C . ASP A 1 845 ? -57.969 -35.506 -19.376 1.00 27.17 845 ASP A C 1
ATOM 6560 O O . ASP A 1 845 ? -59.091 -35.968 -19.577 1.00 27.17 845 ASP A O 1
ATOM 6564 N N . ARG A 1 846 ? -57.581 -34.295 -19.816 1.00 25.30 846 ARG A N 1
ATOM 6565 C CA . ARG A 1 846 ? -57.803 -33.706 -21.164 1.00 25.30 846 ARG A CA 1
ATOM 6566 C C . ARG A 1 846 ? -57.162 -32.311 -21.208 1.00 25.30 846 ARG A C 1
ATOM 6568 O O . ARG A 1 846 ? -57.443 -31.478 -20.362 1.00 25.30 846 ARG A O 1
ATOM 6575 N N . GLU A 1 847 ? -56.115 -32.072 -21.996 1.00 26.38 847 GLU A N 1
ATOM 6576 C CA . GLU A 1 847 ? -56.124 -31.672 -23.418 1.00 26.38 847 GLU A CA 1
ATOM 6577 C C . GLU A 1 847 ? -57.024 -30.471 -23.802 1.00 26.38 847 GLU A C 1
ATOM 6579 O O . GLU A 1 847 ? -58.215 -30.628 -24.034 1.00 26.38 847 GLU A O 1
ATOM 6584 N N . LYS A 1 848 ? -56.348 -29.319 -23.990 1.00 26.94 848 LYS A N 1
ATOM 6585 C CA . LYS A 1 848 ? -56.152 -28.565 -25.258 1.00 26.94 848 LYS A CA 1
ATOM 6586 C C . LYS A 1 848 ? -57.311 -27.776 -25.916 1.00 26.94 848 LYS A C 1
ATOM 6588 O O . LYS A 1 848 ? -58.452 -28.206 -25.966 1.00 26.94 848 LYS A O 1
ATOM 6593 N N . VAL A 1 849 ? -56.858 -26.725 -26.630 1.00 24.12 849 VAL A N 1
ATOM 6594 C CA . VAL A 1 849 ? -57.461 -25.948 -27.749 1.00 24.12 849 VAL A CA 1
ATOM 6595 C C . VAL A 1 849 ? -58.179 -24.649 -27.317 1.00 24.12 849 VAL A C 1
ATOM 6597 O O . VAL A 1 849 ? -59.186 -24.713 -26.634 1.00 24.12 849 VAL A O 1
ATOM 6600 N N . GLU A 1 850 ? -57.642 -23.432 -27.503 1.00 25.33 850 GLU A N 1
ATOM 6601 C CA . GLU A 1 850 ? -57.290 -22.608 -28.696 1.00 25.33 850 GLU A CA 1
ATOM 6602 C C . GLU A 1 850 ? -58.346 -21.523 -29.044 1.00 25.33 850 GLU A C 1
ATOM 6604 O O . GLU A 1 850 ? -59.531 -21.811 -29.174 1.00 25.33 850 GLU A O 1
ATOM 6609 N N . LYS A 1 851 ? -57.823 -20.322 -29.363 1.00 24.95 851 LYS A N 1
ATOM 6610 C CA . LYS A 1 851 ? -58.317 -19.270 -30.291 1.00 24.95 851 LYS A CA 1
ATOM 6611 C C . LYS A 1 851 ? -59.323 -18.190 -29.850 1.00 24.95 851 LYS A C 1
ATOM 6613 O O . LYS A 1 851 ? -60.521 -18.412 -29.740 1.00 24.95 851 LYS A O 1
ATOM 6618 N N . SER A 1 852 ? -58.813 -16.953 -29.915 1.00 23.70 852 SER A N 1
ATOM 6619 C CA . SER A 1 852 ? -59.249 -15.777 -30.720 1.00 23.70 852 SER A CA 1
ATOM 6620 C C . SER A 1 852 ? -59.047 -14.506 -29.873 1.00 23.70 852 SER A C 1
ATOM 6622 O O . SER A 1 852 ? -59.360 -14.510 -28.697 1.00 23.70 852 SER A O 1
ATOM 6624 N N . GLY A 1 853 ? -58.454 -13.391 -30.299 1.00 22.77 853 GLY A N 1
ATOM 6625 C CA . GLY A 1 853 ? -58.215 -12.828 -31.618 1.00 22.77 853 GLY A CA 1
ATOM 6626 C C . GLY A 1 853 ? -58.876 -11.447 -31.673 1.00 22.77 853 GLY A C 1
ATOM 6627 O O . GLY A 1 853 ? -60.083 -11.401 -31.874 1.00 22.77 853 GLY A O 1
ATOM 6628 N N . LYS A 1 854 ? -58.116 -10.348 -31.517 1.00 23.30 854 LYS A N 1
ATOM 6629 C CA . LYS A 1 854 ? -58.290 -9.080 -32.263 1.00 23.30 854 LYS A CA 1
ATOM 6630 C C . LYS A 1 854 ? -57.288 -7.994 -31.854 1.00 23.30 854 LYS A C 1
ATOM 6632 O O . LYS A 1 854 ? -57.022 -7.760 -30.685 1.00 23.30 854 LYS A O 1
ATOM 6637 N N . VAL A 1 855 ? -56.781 -7.351 -32.900 1.00 24.02 855 VAL A N 1
ATOM 6638 C CA . VAL A 1 855 ? -55.855 -6.216 -32.980 1.00 24.02 855 VAL A CA 1
ATOM 6639 C C . VAL A 1 855 ? -56.658 -4.961 -33.340 1.00 24.02 855 VAL A C 1
ATOM 6641 O O . VAL A 1 855 ? -57.636 -5.099 -34.071 1.00 24.02 855 VAL A O 1
ATOM 6644 N N . GLU A 1 856 ? -56.201 -3.789 -32.873 1.00 25.48 856 GLU A N 1
ATOM 6645 C CA . GLU A 1 856 ? -56.249 -2.414 -33.450 1.00 25.48 856 GLU A CA 1
ATOM 6646 C C . GLU A 1 856 ? -56.289 -1.386 -32.286 1.00 25.48 856 GLU A C 1
ATOM 6648 O O . GLU A 1 856 ? -56.943 -1.648 -31.289 1.00 25.48 856 GLU A O 1
ATOM 6653 N N . LYS A 1 857 ? -55.662 -0.198 -32.275 1.00 23.48 857 LYS A N 1
ATOM 6654 C CA . LYS A 1 857 ? -54.815 0.549 -33.218 1.00 23.48 857 LYS A CA 1
ATOM 6655 C C . LYS A 1 857 ? -54.112 1.706 -32.473 1.00 23.48 857 LYS A C 1
ATOM 6657 O O . LYS A 1 857 ? -54.610 2.231 -31.487 1.00 23.48 857 LYS A O 1
ATOM 6662 N N . ILE A 1 858 ? -52.985 2.101 -33.049 1.00 24.58 858 ILE A N 1
ATOM 6663 C CA . ILE A 1 858 ? -52.070 3.230 -32.806 1.00 24.58 858 ILE A CA 1
ATOM 6664 C C . ILE A 1 858 ? -52.745 4.620 -32.760 1.00 24.58 858 ILE A C 1
ATOM 6666 O O . ILE A 1 858 ? -53.578 4.913 -33.616 1.00 24.58 858 ILE A O 1
ATOM 6670 N N . ALA A 1 859 ? -52.234 5.523 -31.907 1.00 22.53 859 ALA A N 1
ATOM 6671 C CA . ALA A 1 859 ? -52.079 6.953 -32.221 1.00 22.53 859 ALA A CA 1
ATOM 6672 C C . ALA A 1 859 ? -50.877 7.564 -31.465 1.00 22.53 859 ALA A C 1
ATOM 6674 O O . ALA A 1 859 ? -50.726 7.382 -30.261 1.00 22.53 859 ALA A O 1
ATOM 6675 N N . LYS A 1 860 ? -50.015 8.266 -32.212 1.00 24.41 860 LYS A N 1
ATOM 6676 C CA . LYS A 1 860 ? -48.768 8.940 -31.811 1.00 24.41 860 LYS A CA 1
ATOM 6677 C C . LYS A 1 860 ? -48.926 10.439 -32.101 1.00 24.41 860 LYS A C 1
ATOM 6679 O O . LYS A 1 860 ? -49.265 10.752 -33.235 1.00 24.41 860 LYS A O 1
ATOM 6684 N N . THR A 1 861 ? -48.597 11.305 -31.144 1.00 25.08 861 THR A N 1
ATOM 6685 C CA . THR A 1 861 ? -48.155 12.723 -31.253 1.00 25.08 861 THR A CA 1
ATOM 6686 C C . THR A 1 861 ? -47.715 13.115 -29.831 1.00 25.08 861 THR A C 1
ATOM 6688 O O . THR A 1 861 ? -48.426 12.750 -28.905 1.00 25.08 861 THR A O 1
ATOM 6691 N N . GLY A 1 862 ? -46.623 13.794 -29.489 1.00 23.70 862 GLY A N 1
ATOM 6692 C CA . GLY A 1 862 ? -45.648 14.626 -30.186 1.00 23.70 862 GLY A CA 1
ATOM 6693 C C . GLY A 1 862 ? -45.193 15.704 -29.178 1.00 23.70 862 GLY A C 1
ATOM 6694 O O . GLY A 1 862 ? -46.034 16.457 -28.708 1.00 23.70 862 GLY A O 1
ATOM 6695 N N . ASP A 1 863 ? -43.905 15.688 -28.827 1.00 24.91 863 ASP A N 1
ATOM 6696 C CA . ASP A 1 863 ? -43.015 16.739 -28.290 1.00 24.91 863 ASP A CA 1
ATOM 6697 C C . ASP A 1 863 ? -43.358 17.696 -27.114 1.00 24.91 863 ASP A C 1
ATOM 6699 O O . ASP A 1 863 ? -44.219 18.566 -27.184 1.00 24.91 863 ASP A O 1
ATOM 6703 N N . SER A 1 864 ? -42.403 17.688 -26.165 1.00 25.14 864 SER A N 1
ATOM 6704 C CA . SER A 1 864 ? -41.653 18.829 -25.584 1.00 25.14 864 SER A CA 1
ATOM 6705 C C . SER A 1 864 ? -42.178 19.652 -24.382 1.00 25.14 864 SER A C 1
ATOM 6707 O O . SER A 1 864 ? -43.188 20.338 -24.444 1.00 25.14 864 SER A O 1
ATOM 6709 N N . ASN A 1 865 ? -41.318 19.665 -23.348 1.00 23.52 865 ASN A N 1
ATOM 6710 C CA . ASN A 1 865 ? -40.913 20.759 -22.444 1.00 23.52 865 ASN A CA 1
ATOM 6711 C C . ASN A 1 865 ? -41.890 21.435 -21.444 1.00 23.52 865 ASN A C 1
ATOM 6713 O O . ASN A 1 865 ? -42.700 22.282 -21.802 1.00 23.52 865 ASN A O 1
ATOM 6717 N N . SER A 1 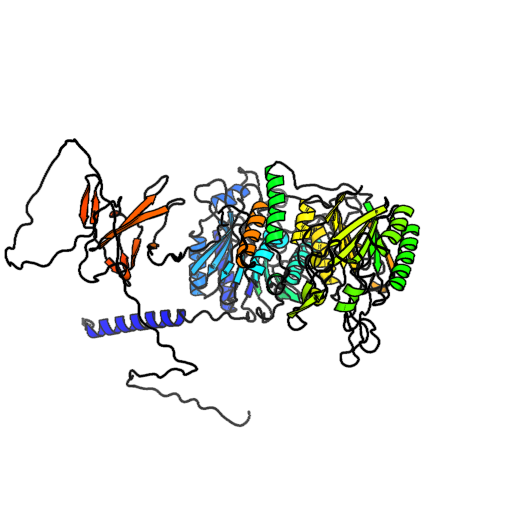866 ? -41.540 21.236 -20.159 1.00 22.11 866 SER A N 1
ATOM 6718 C CA . SER A 1 866 ? -41.384 22.253 -19.089 1.00 22.11 866 SER A CA 1
ATOM 6719 C C . SER A 1 866 ? -42.590 22.733 -18.252 1.00 22.11 866 SER A C 1
ATOM 6721 O O . SER A 1 866 ? -43.716 22.809 -18.724 1.00 22.11 866 SER A O 1
ATOM 6723 N N . TYR A 1 867 ? -42.240 23.156 -17.017 1.00 23.30 867 TYR A N 1
ATOM 6724 C CA . TYR A 1 867 ? -42.981 23.827 -15.914 1.00 23.30 867 TYR A CA 1
ATOM 6725 C C . TYR A 1 867 ? -43.528 22.893 -14.814 1.00 23.30 867 TYR A C 1
ATOM 6727 O O . TYR A 1 867 ? -44.410 22.081 -15.054 1.00 23.30 867 TYR A O 1
ATOM 6735 N N . ILE A 1 868 ? -42.908 22.813 -13.623 1.00 21.09 868 ILE A N 1
ATOM 6736 C CA . ILE A 1 868 ? -42.814 23.777 -12.491 1.00 21.09 868 ILE A CA 1
ATOM 6737 C C . ILE A 1 868 ? -44.175 24.112 -11.844 1.00 21.09 868 ILE A C 1
ATOM 6739 O O . ILE A 1 868 ? -44.976 24.864 -12.386 1.00 21.09 868 ILE A O 1
ATOM 6743 N N . TYR A 1 869 ? -44.332 23.537 -10.644 1.00 22.30 869 TYR A N 1
ATOM 6744 C CA . TYR A 1 869 ? -45.164 23.827 -9.465 1.00 22.30 869 TYR A CA 1
ATOM 6745 C C . TYR A 1 869 ? -46.135 25.023 -9.455 1.00 22.30 869 TYR A C 1
ATOM 6747 O O . TYR A 1 869 ? -45.732 26.175 -9.610 1.00 22.30 869 TYR A O 1
ATOM 6755 N N . ILE A 1 870 ? -47.380 24.749 -9.025 1.00 21.03 870 ILE A N 1
ATOM 6756 C CA . ILE A 1 870 ? -48.282 25.715 -8.371 1.00 21.03 870 ILE A CA 1
ATOM 6757 C C . ILE A 1 870 ? -48.901 25.094 -7.103 1.00 21.03 870 ILE A C 1
ATOM 6759 O O . ILE A 1 870 ? -49.520 24.034 -7.140 1.00 21.03 870 ILE A O 1
ATOM 6763 N N . TYR A 1 871 ? -48.722 25.816 -5.993 1.00 22.19 871 TYR A N 1
ATOM 6764 C CA . TYR A 1 871 ? -49.299 25.654 -4.651 1.00 22.19 871 TYR A CA 1
ATOM 6765 C C . TYR A 1 871 ? -50.798 26.005 -4.581 1.00 22.19 871 TYR A C 1
ATOM 6767 O O . TYR A 1 871 ? -51.193 27.013 -5.163 1.00 22.19 871 TYR A O 1
ATOM 6775 N N . ILE A 1 872 ? -51.568 25.317 -3.719 1.00 21.83 872 ILE A N 1
ATOM 6776 C CA . ILE A 1 872 ? -52.741 25.854 -2.979 1.00 21.83 872 ILE A CA 1
ATOM 6777 C C . ILE A 1 872 ? -52.762 25.174 -1.585 1.00 21.83 872 ILE A C 1
ATOM 6779 O O . ILE A 1 872 ? -52.918 23.964 -1.505 1.00 21.83 872 ILE A O 1
ATOM 6783 N N . LEU A 1 873 ? -52.322 25.830 -0.502 1.00 21.73 873 LEU A N 1
ATOM 6784 C CA . LEU A 1 873 ? -53.037 26.743 0.421 1.00 21.73 873 LEU A CA 1
ATOM 6785 C C . LEU A 1 873 ? -53.867 26.027 1.515 1.00 21.73 873 LEU A C 1
ATOM 6787 O O . LEU A 1 873 ? -54.998 25.619 1.273 1.00 21.73 873 LEU A O 1
ATOM 6791 N N . ILE A 1 874 ? -53.359 26.010 2.756 1.00 23.33 874 ILE A N 1
ATOM 6792 C CA . ILE A 1 874 ? -54.195 26.046 3.969 1.00 23.33 874 ILE A CA 1
ATOM 6793 C C . ILE A 1 874 ? -53.701 27.198 4.851 1.00 23.33 874 ILE A C 1
ATOM 6795 O O . ILE A 1 874 ? -52.517 27.330 5.145 1.00 23.33 874 ILE A O 1
ATOM 6799 N N . VAL A 1 875 ? -54.651 28.061 5.204 1.00 23.42 875 VAL A N 1
ATOM 6800 C CA . VAL A 1 875 ? -54.506 29.329 5.920 1.00 23.42 875 VAL A CA 1
ATOM 6801 C C . VAL A 1 875 ? -54.325 29.095 7.422 1.00 23.42 875 VAL A C 1
ATOM 6803 O O . VAL A 1 875 ? -55.188 28.508 8.070 1.00 23.42 875 VAL A O 1
ATOM 6806 N N . THR A 1 876 ? -53.253 29.644 7.989 1.00 25.34 876 THR A N 1
ATOM 6807 C CA . THR A 1 876 ? -53.085 29.912 9.424 1.00 25.34 876 THR A CA 1
ATOM 6808 C C . THR A 1 876 ? -53.590 31.322 9.746 1.00 25.34 876 THR A C 1
ATOM 6810 O O . THR A 1 876 ? -53.190 32.297 9.111 1.00 25.34 876 THR A O 1
ATOM 6813 N N . VAL A 1 877 ? -54.467 31.447 10.748 1.00 25.09 877 VAL A N 1
ATOM 6814 C CA . VAL A 1 877 ? -54.841 32.738 11.351 1.00 25.09 877 VAL A CA 1
ATOM 6815 C C . VAL A 1 877 ? -53.874 33.050 12.493 1.00 25.09 877 VAL A C 1
ATOM 6817 O O . VAL A 1 877 ? -53.700 32.255 13.413 1.00 25.09 877 VAL A O 1
ATOM 6820 N N . SER A 1 878 ? -53.253 34.222 12.401 1.00 27.03 878 SER A N 1
ATOM 6821 C CA . SER A 1 878 ? -52.217 34.763 13.280 1.00 27.03 878 SER A CA 1
ATOM 6822 C C . SER A 1 878 ? -52.730 35.310 14.620 1.00 27.03 878 SER A C 1
ATOM 6824 O O . SER A 1 878 ? -53.765 35.966 14.672 1.00 27.03 878 SER A O 1
ATOM 6826 N N . LEU A 1 879 ? -51.900 35.169 15.656 1.00 24.62 879 LEU A N 1
ATOM 6827 C CA . LEU A 1 879 ? -51.679 36.071 16.804 1.00 24.62 879 LEU A CA 1
ATOM 6828 C C . LEU A 1 879 ? -50.283 35.662 17.315 1.00 24.62 879 LEU A C 1
ATOM 6830 O O . LEU A 1 879 ? -50.131 34.544 17.780 1.00 24.62 879 LEU A O 1
ATOM 6834 N N . GLY A 1 880 ? -49.175 36.386 17.202 1.00 24.09 880 GLY A N 1
ATOM 6835 C CA . GLY A 1 880 ? -48.899 37.793 16.976 1.00 24.09 880 GLY A CA 1
ATOM 6836 C C . GLY A 1 880 ? -47.747 38.139 17.924 1.00 24.09 880 GLY A C 1
ATOM 6837 O O . GLY A 1 880 ? -47.972 38.120 19.123 1.00 24.09 880 GLY A O 1
ATOM 6838 N N . ILE A 1 881 ? -46.543 38.394 17.400 1.00 23.59 881 ILE A N 1
ATOM 6839 C CA . ILE A 1 881 ? -45.513 39.310 17.930 1.00 23.59 881 ILE A CA 1
ATOM 6840 C C . ILE A 1 881 ? -44.495 39.518 16.798 1.00 23.59 881 ILE A C 1
ATOM 6842 O O . ILE A 1 881 ? -43.836 38.589 16.337 1.00 23.59 881 ILE A O 1
ATOM 6846 N N . CYS A 1 882 ? -44.422 40.757 16.318 1.00 23.16 882 CYS A N 1
ATOM 6847 C CA . CYS A 1 882 ? -43.404 41.234 15.394 1.00 23.16 882 CYS A CA 1
ATOM 6848 C C . CYS A 1 882 ? -42.073 41.431 16.126 1.00 23.16 882 CYS A C 1
ATOM 6850 O O . CYS A 1 882 ? -42.031 42.142 17.127 1.00 23.16 882 CYS A O 1
ATOM 6852 N N . VAL A 1 883 ? -40.978 40.960 15.530 1.00 22.17 883 VAL A N 1
ATOM 6853 C CA . VAL A 1 883 ? -39.681 41.644 15.605 1.00 22.17 883 VAL A CA 1
ATOM 6854 C C . VAL A 1 883 ? -39.207 41.847 14.168 1.00 22.17 883 VAL A C 1
ATOM 6856 O O . VAL A 1 883 ? -38.943 40.894 13.442 1.00 22.17 883 VAL A O 1
ATOM 6859 N N . PHE A 1 884 ? -39.178 43.105 13.730 1.00 24.38 884 PHE A N 1
ATOM 6860 C CA . PHE A 1 884 ? -38.608 43.504 12.446 1.00 24.38 884 PHE A CA 1
ATOM 6861 C C . PHE A 1 884 ? -37.078 43.466 12.523 1.00 24.38 884 PHE A C 1
ATOM 6863 O O . PHE A 1 884 ? -36.490 44.027 13.443 1.00 24.38 884 PHE A O 1
ATOM 6870 N N . SER A 1 885 ? -36.437 42.932 11.484 1.00 23.50 885 SER A N 1
ATOM 6871 C CA . SER A 1 885 ? -35.075 43.308 11.105 1.00 23.50 885 SER A CA 1
ATOM 6872 C C . SER A 1 885 ? -35.048 43.582 9.604 1.00 23.50 885 SER A C 1
ATOM 6874 O O . SER A 1 885 ? -35.388 42.718 8.797 1.00 23.50 885 SER A O 1
ATOM 6876 N N . LYS A 1 886 ? -34.674 44.808 9.220 1.00 27.08 886 LYS A N 1
ATOM 6877 C CA . LYS A 1 886 ? -34.400 45.196 7.832 1.00 27.08 886 LYS A CA 1
ATOM 6878 C C . LYS A 1 886 ? -33.048 45.918 7.791 1.00 27.08 886 LYS A C 1
ATOM 6880 O O . LYS A 1 886 ? -32.918 47.041 8.265 1.00 27.08 886 LYS A O 1
ATOM 6885 N N . LYS A 1 887 ? -32.041 45.240 7.232 1.00 27.27 887 LYS A N 1
ATOM 6886 C CA . LYS A 1 887 ? -30.772 45.793 6.700 1.00 27.27 887 LYS A CA 1
ATOM 6887 C C . LYS A 1 887 ? -31.103 46.650 5.455 1.00 27.27 887 LYS A C 1
ATOM 6889 O O . LYS A 1 887 ? -32.093 46.350 4.796 1.00 27.27 887 LYS A O 1
ATOM 6894 N N . LYS A 1 888 ? -30.399 47.697 5.006 1.00 30.64 888 LYS A N 1
ATOM 6895 C CA . LYS A 1 888 ? -29.026 48.256 5.091 1.00 30.64 888 LYS A CA 1
ATOM 6896 C C . LYS A 1 888 ? -29.180 49.773 4.804 1.00 30.64 888 LYS A C 1
ATOM 6898 O O . LYS A 1 888 ? -30.079 50.128 4.054 1.00 30.64 888 LYS A O 1
ATOM 6903 N N . GLY A 1 889 ? -28.355 50.712 5.253 1.00 25.69 889 GLY A N 1
ATOM 6904 C CA . GLY A 1 889 ? -27.122 50.700 6.036 1.00 25.69 889 GLY A CA 1
ATOM 6905 C C . GLY A 1 889 ? -26.448 52.075 5.895 1.00 25.69 889 GLY A C 1
ATOM 6906 O O . GLY A 1 889 ? -26.710 52.740 4.901 1.00 25.69 889 GLY A O 1
ATOM 6907 N N . SER A 1 890 ? -25.608 52.480 6.858 1.00 22.97 890 SER A N 1
ATOM 6908 C CA . SER A 1 890 ? -24.438 53.364 6.666 1.00 22.97 890 SER A CA 1
ATOM 6909 C C . SER A 1 890 ? -23.873 53.871 8.004 1.00 22.97 890 SER A C 1
ATOM 6911 O O . SER A 1 890 ? -24.609 54.454 8.793 1.00 22.97 890 SER A O 1
ATOM 6913 N N . ILE A 1 891 ? -22.544 53.747 8.127 1.00 22.53 891 ILE A N 1
ATOM 6914 C CA . ILE A 1 891 ? -21.593 54.592 8.880 1.00 22.53 891 ILE A CA 1
ATOM 6915 C C . ILE A 1 891 ? -21.290 54.240 10.355 1.00 22.53 891 ILE A C 1
ATOM 6917 O O . ILE A 1 891 ? -22.052 54.531 11.267 1.00 22.53 891 ILE A O 1
ATOM 6921 N N . ILE A 1 892 ? -20.081 53.676 10.516 1.00 27.00 892 ILE A N 1
ATOM 6922 C CA . ILE A 1 892 ? -18.979 54.039 11.435 1.00 27.00 892 ILE A CA 1
ATOM 6923 C C . ILE A 1 892 ? -19.350 54.396 12.889 1.00 27.00 892 ILE A C 1
ATOM 6925 O O . ILE A 1 892 ? -19.711 55.537 13.177 1.00 27.00 892 ILE A O 1
ATOM 6929 N N . LYS A 1 893 ? -19.040 53.488 13.822 1.00 28.22 893 LYS A N 1
ATOM 6930 C CA . LYS A 1 893 ? -17.907 53.619 14.759 1.00 28.22 893 LYS A CA 1
ATOM 6931 C C . LYS A 1 893 ? -17.602 52.289 15.432 1.00 28.22 893 LYS A C 1
ATOM 6933 O O . LYS A 1 893 ? -18.578 51.566 15.722 1.00 28.22 893 LYS A O 1
#

Radius of gyration: 35.13 Å; chains: 1; bounding box: 115×100×87 Å

Sequence (893 aa):
MNNKRLSKKALVMVLSLIFTISYTLTTFKAEAKTNSDIIGKDELAVVNFMTKWGDKEANINSMIDYIEEAHNKGVKMILFPEMSVTGYASSSEPSSEVYKMAVEEAEYIDGPTAEKIAEIADIYDMWIIYGASEKIEGDDNHAYNSAFACSPEGEVTAYEKITPVEGSWCTPGTTPVILDTEFGKVGLSICYDTYATPELERYYSANGCKIILNPTATSRSYYDTDGDGKANDEGWEWYYKNRLESITSREGILIASSNLVGKDGPVSKESGEGIYDFPGRSVIVSAAFDGPIYFGGAEDSNIITGKDGLITNSSEIDIKNKPSSTTKVSSDFHPDYYALWYKELADRKANGESLSYTSKISDGPIAAVVNCSSKWGDKEANKKMMIKYIEEAASKNVNILVFPETVLTGYSYEDPEKDTLQGNDEMHVALAETIPGETTNELSEYAKKYGMYIIFGMSEKDKKGSMFENAKYLNNTNVEKVYNSAAILFPDGNITSYQKMHRAGLEANWSVCGSNPVMFDSKWGKIGIDICRDGHFYPELGRYYAASGCTILIHPTATTGNPWYRETRIGSYTDRDGMAAITCNLLGPDGIYDENTKSYSGGEFASTSLIITKYINKEGKVSFNPITGSAISLNGTGSESEGYDLRGTSPEGLEVAKMNLTGTGFRINNFNPLLFAEMYDELAKDNIEGYKSIFPGVTLNKAETIDLVSTDSNTYIQAIGKVSKGAKLLVDGINKNDDYTSYNLKLVNNDGELNNLKVRIPLSLIDKKDNFKVYKTDEEGNNIEIPYIIENDYIVFKTDSLGEFKVGDIKEISNTEVSEENKDNIKNGSLDNADNIEKIETTKDREKVEKSGKVEKIAKTGDSNSYIYIYILIVTVSLGICVFSKKKGSIIK